Protein AF-0000000075733573 (afdb_homodimer)

Sequence (888 aa):
MTGTFDTILKGGTIVNQDGEGVGDIGIKDGRIAALGSLGAEKAGETIDCRGLHVLPGVIDTQVHFREPGLTHKEDLETGSRSAVMGGVTAVFEMPNTNPLTITEETFTDKVKRAEHRMHCDFAFFIGGTRDNVEELPKLERARGCCGVKVFIGSSTGSLLVEDDPSLKRILSVIQRRAAFHAEDEYRLNDRKGERIEGDPRSHPVWRDDVAALQATQRLVAIARETGKRIHVLHVSTRQEMEFLREHKDVASVEVTPHHLTLVAPDCYERLGTKAQMNPPVRDAWHRDGIWHGLAQGVVDVLGSDHAPHTLEEKAKTYPASPSGMTGVQTLVPTMLDHVNAGRLSLARFVDLTSAGPARLFGIACKGRIAAGFDADFTVVDLKRSETITNDWVASRAGWTPYDGVRVTGWPVGTFVRGAKVMWQGELTTPSRGEPVRFLETLKPMTGTFDTILKGGTIVNQDGEGVGDIGIKDGRIAALGSLGAEKAGETIDCRGLHVLPGVIDTQVHFREPGLTHKEDLETGSRSAVMGGVTAVFEMPNTNPLTITEETFTDKVKRAEHRMHCDFAFFIGGTRDNVEELPKLERARGCCGVKVFIGSSTGSLLVEDDPSLKRILSVIQRRAAFHAEDEYRLNDRKGERIEGDPRSHPVWRDDVAALQATQRLVAIARETGKRIHVLHVSTRQEMEFLREHKDVASVEVTPHHLTLVAPDCYERLGTKAQMNPPVRDAWHRDGIWHGLAQGVVDVLGSDHAPHTLEEKAKTYPASPSGMTGVQTLVPTMLDHVNAGRLSLARFVDLTSAGPARLFGIACKGRIAAGFDADFTVVDLKRSETITNDWVASRAGWTPYDGVRVTGWPVGTFVRGAKVMWQGELTTPSRGEPVRFLETLKP

Foldseek 3Di:
DAWPAQEKEAFAWEQWLVGIDTWIWGHHQQFTADIHHCPVTDHNYYDYQHLWYKFFAFEFAAEAQQPPPRPLFGHQALLLVLQFLQRHAEYEHEQPHVVGQADPVSVVVNQVVNFLRHQHAYAYAHAQFLVCLVVQQVVCLDFRYLYYEAECDDDDDRRHDVDLVSVLSNQQRYDAEYEYAFFHHVQLVVQVVQWDKQQCLSLCVSRDPCRRQVRLVSNLVSCVVRVAAYEYEANQFLNSLVVLLVRVVRYAYEHALCSQQPAPPVLCVVPNLQQAAVVHNYHPNGNVSVLVSLVVVRHQAYHHHADTDAPVLSPDIPPSRDHHFGGSSCRQQSVLLCCVVVSDPPNSNLRHGAVSSCVRSQFPQGRGNDGPRRPWIFMKNQADKDQDALCLRSGSNSDGSRHGPIGGMGTAFTRHSRDGQGGRSDGDDRRRYHRTDHPVNDDD/DAWPAQEKEAFAWEQWLVGIDTWIWGHHQQFTADIHHCPPTDHNYYDYQHLWYKFFAFEFAAEAQQPDPRPLFGHQALLLVLQFLQRHQEYEHEQPHVVGQADPVSLVVNQVVNFLRHQHAYAYAHAQFLPCLVVQQVVCLDFRYLYYEAECDDDDDRRHDVDLVSLLSNQQRYDAEYEYAFFHHVQLVVQVVQWDKQQCLSLCVSRDPCRRQVRLVSNLVSCVVRVAAYEYEADQFLNSLVVLLVRVVRYAYEHALCSQPPAPPVLCVVPPLQQAAVVHNYHPNGNVSVLVSLVVVRHQAYHHNADGDAPVLSPDIPPSRDHHFGGSSCRQQSVLLCCVVVSDPPNSNLRHGQVSSCVRSQFPQGRGNDGPRRPWIFMKNQADKDQDALCLRSGSNSDGSRHGPIGGMGTAFTRHSRDGQGGRSDGDDRRRYHRIDHPVNDDD

Secondary structure (DSSP, 8-state):
---SEEEEEEEEEEEETTEEEEEEEEEETTEEEEEE--TT--EEEEEE-TT-EEEEPEEEEEE---TTT-TTT--HHHHHHHHHHTTEEEEEE-S-SSS-S-SHHHHHHHHHHHTTTSSSEEEEEEEP-TTSGGGHHHHTTSTTEEEEEEESSS--GGGB--SHHHHHHHHHH--S-EEEE---HHHHHHTGGG--TT-GGGHHHHS-HHHHHHHHHHHHHHHHHHT--EEE-S---HHHHHHHHTTTTTEEEEE-HHHHH--TTHHHHHHGGGG--SSPP--HHHHHHHHHHHHTT---EE---B----HHHHTSPTTSSPP----TTTHHHHHHHHHHTTSS-HHHHHIIIIIHHHHHHTBSS-SS--TTSB--EEEEEEEEEEE--GGG--STT---TTTT-EEEEEEEEEEETTEEEEETTEE-S-----BPPBGGG---/---SEEEEEEEEEEEETTEEEEEEEEEETTEEEEEE--TT--EEEEEE-TT-EEEEPEEEEEE---TTT-TTT--HHHHHHHHHHTTEEEEEE-S-SSS-S-SHHHHHHHHHHHTTTSSSEEEEEEEP-TTSGGGHHHHTTSTTEEEEEEESSS--GGGB--SHHHHHHHHHH--S-EEEE---HHHHHHTGGG--TT-GGGHHHHS-HHHHHHHHHHHHHHHHHHT--EEE-S---HHHHHHHHTTTTTEEEEE-HHHHH--TTHHHHHHGGGG--SSPP--HHHHHHHHHHHHTT---EE---B----HHHHTSPTTSSPP----TTTHHHHHHHHHHTTSS-HHHHHIIIIIHHHHHHTBSS-SS--TTSB--EEEEEEEEEEE--GGG--STT---TTTT-EEEEEEEEEEETTEEEEETTEE-S-----BPPBGGG---

Organism: Rhodopseudomonas palustris (strain ATCC BAA-98 / CGA009) (NCBI:txid258594)

Solvent-accessible surface area (backbone atoms only — not comparable to full-atom values): 41256 Å² total; per-residue (Å²): 128,90,36,87,17,54,34,29,44,34,52,15,34,36,45,42,60,46,45,71,49,74,33,22,38,30,24,37,94,30,17,23,65,41,66,41,90,54,87,87,59,51,43,70,39,74,44,82,26,67,86,28,36,39,28,31,17,29,36,32,66,28,30,44,32,35,56,48,74,38,53,87,23,18,24,52,41,35,38,23,43,14,19,26,67,16,17,28,26,30,39,24,28,60,26,87,31,42,72,52,23,54,44,72,65,46,41,52,50,51,49,59,65,32,52,47,43,12,50,22,29,32,26,33,31,36,38,47,32,87,86,38,44,90,48,39,57,59,53,45,45,37,90,25,35,67,18,39,34,36,22,31,24,96,53,63,70,66,46,39,47,71,49,64,69,56,48,46,53,45,54,60,51,45,84,67,53,34,38,29,43,47,29,26,43,69,52,40,61,73,28,53,79,51,52,42,78,69,37,51,67,23,48,37,62,25,52,29,66,63,29,31,37,55,28,45,54,51,48,52,53,46,28,45,64,54,20,37,41,38,31,43,46,53,58,55,33,29,65,43,41,60,53,44,25,73,38,48,65,41,38,45,32,25,34,27,61,60,45,68,70,47,33,36,60,57,39,29,73,73,49,34,42,51,48,34,34,84,68,34,49,35,38,60,69,23,28,51,30,42,52,48,31,46,73,29,44,43,53,41,28,43,25,40,52,15,23,53,52,33,64,71,50,30,65,38,57,32,80,72,25,55,64,27,35,47,25,47,38,48,42,47,27,56,52,32,25,37,30,71,70,67,79,36,54,67,44,38,50,42,29,24,23,10,39,25,48,21,53,76,60,33,40,40,42,48,30,42,76,26,30,47,15,39,25,30,26,20,27,29,31,68,78,44,67,49,64,41,42,36,84,72,43,55,34,63,35,45,56,48,86,48,53,71,42,73,33,34,14,35,53,39,25,16,20,48,47,52,39,63,36,19,49,73,87,36,79,66,52,81,42,60,12,43,64,50,49,37,51,86,46,42,62,91,128,90,35,86,18,53,32,30,44,35,53,16,34,35,46,42,60,46,43,73,47,74,34,23,40,31,25,37,94,29,16,23,65,40,65,40,89,55,87,87,60,50,43,69,39,75,43,82,26,67,86,28,34,39,28,32,17,28,36,32,68,28,32,45,32,36,56,46,73,38,52,88,23,19,24,51,42,35,39,23,42,13,19,27,66,18,16,28,26,29,38,25,29,60,26,86,31,43,71,52,22,55,46,70,66,45,41,50,51,49,50,61,66,32,52,45,44,12,51,22,28,31,27,34,31,36,38,47,31,86,87,37,44,89,48,39,56,59,52,45,46,37,92,24,35,67,19,37,33,36,22,31,23,95,54,63,70,66,46,38,48,70,48,65,70,57,48,48,51,46,54,60,51,44,84,68,55,32,36,31,42,47,29,27,44,68,53,40,62,74,28,54,78,50,53,41,78,69,35,53,66,24,47,38,64,26,54,30,66,62,28,32,35,53,28,46,53,51,49,52,52,46,26,45,64,57,22,39,41,37,32,42,47,52,58,52,34,29,64,43,40,60,53,45,25,72,37,48,64,41,39,46,30,25,34,26,62,60,46,69,71,47,34,37,61,58,38,29,72,74,47,34,41,52,47,34,35,83,68,35,48,35,38,60,70,23,28,53,30,42,53,48,31,47,74,30,44,44,53,40,28,42,24,40,52,14,24,52,52,34,64,73,51,30,65,37,57,31,81,73,25,56,65,28,36,46,26,46,38,50,42,46,27,55,52,33,25,37,29,72,71,66,80,37,53,68,44,39,49,42,27,24,23,10,38,25,48,21,53,76,60,33,41,41,40,46,30,42,78,27,32,47,14,39,25,31,26,19,26,28,31,67,77,44,67,48,64,40,42,36,84,71,43,55,35,63,36,43,54,46,86,48,54,70,41,73,35,34,14,36,51,38,26,17,19,46,46,50,40,62,36,20,48,75,85,36,80,66,54,80,43,61,11,43,64,49,49,37,52,87,46,42,63,90

Nearest PDB structures (foldseek):
  2gwn-assembly1_A  TM=9.455E-01  e=6.099E-50  Porphyromonas gingivalis W83
  8hfd-assembly1_A  TM=9.385E-01  e=2.132E-43  Escherichia coli
  8hfd-assembly1_B  TM=9.380E-01  e=2.441E-42  Escherichia coli
  4yiw-assembly1_A  TM=8.849E-01  e=2.112E-38  Bacillus anthracis
  6gde-assembly1_A  TM=8.743E-01  e=1.131E-32  Aquifex aeolicus VF5

pLDDT: mean 97.14, std 5.4, range [35.28, 99.0]

InterPro domains:
  IPR002195 Dihydroorotase, conserved site [PS00483] (303-314)
  IPR006680 Amidohydrolase-related [PF01979] (54-418)
  IPR011059 Metal-dependent hydrolase, composite domain superfamily [G3DSA:2.30.40.10] (8-429)
  IPR011059 Metal-dependent hydrolase, composite domain superfamily [SSF51338] (5-434)
  IPR032466 Metal-dependent hydrolase [SSF51556] (57-368)
  IPR050138 Dihydroorotase/Allantoinase hydrolase-like [PTHR43668] (5-427)

Structure (mmCIF, N/CA/C/O backbone):
data_AF-0000000075733573-model_v1
#
loop_
_entity.id
_entity.type
_entity.pdbx_description
1 polymer Dihydroorotase
#
loop_
_atom_site.group_PDB
_atom_site.id
_atom_site.type_symbol
_atom_site.label_atom_id
_atom_site.label_alt_id
_atom_site.label_comp_id
_atom_site.label_asym_id
_atom_site.label_entity_id
_atom_site.label_seq_id
_atom_site.pdbx_PDB_ins_code
_atom_site.Cartn_x
_atom_site.Cartn_y
_atom_site.Cartn_z
_atom_site.occupancy
_atom_site.B_iso_or_equiv
_atom_site.auth_seq_id
_atom_site.auth_comp_id
_atom_site.auth_asym_id
_atom_site.auth_atom_id
_atom_site.pdbx_PDB_model_num
ATOM 1 N N . MET A 1 1 ? 18.922 -13.297 32.219 1 35.28 1 MET A N 1
ATOM 2 C CA . MET A 1 1 ? 18.5 -14.461 31.438 1 35.28 1 MET A CA 1
ATOM 3 C C . MET A 1 1 ? 18 -14.047 30.062 1 35.28 1 MET A C 1
ATOM 5 O O . MET A 1 1 ? 17.172 -13.148 29.938 1 35.28 1 MET A O 1
ATOM 9 N N . THR A 1 2 ? 18.812 -14.078 29.031 1 48.22 2 THR A N 1
ATOM 10 C CA . THR A 1 2 ? 18.828 -13.531 27.672 1 48.22 2 THR A CA 1
ATOM 11 C C . THR A 1 2 ? 17.578 -13.953 26.922 1 48.22 2 THR A C 1
ATOM 13 O O . THR A 1 2 ? 17.391 -15.133 26.609 1 48.22 2 THR A O 1
ATOM 16 N N . GLY A 1 3 ? 16.344 -13.445 27.203 1 62.44 3 GLY A N 1
ATOM 17 C CA . GLY A 1 3 ? 15.062 -13.875 26.703 1 62.44 3 GLY A CA 1
ATOM 18 C C . GLY A 1 3 ? 14.992 -13.883 25.188 1 62.44 3 GLY A C 1
ATOM 19 O O . GLY A 1 3 ? 15.852 -13.305 24.516 1 62.44 3 GLY A O 1
ATOM 20 N N . THR A 1 4 ? 14.109 -14.812 24.672 1 84.38 4 THR A N 1
ATOM 21 C CA . THR A 1 4 ? 13.836 -14.969 23.25 1 84.38 4 THR A CA 1
ATOM 22 C C . THR A 1 4 ? 13.516 -13.617 22.609 1 84.38 4 THR A C 1
ATOM 24 O O . THR A 1 4 ? 13.969 -13.328 21.5 1 84.38 4 THR A O 1
ATOM 27 N N . PHE A 1 5 ? 12.875 -12.773 23.531 1 96.12 5 PHE A N 1
ATOM 28 C CA . PHE A 1 5 ? 12.461 -11.453 23.062 1 96.12 5 PHE A CA 1
ATOM 29 C C . PHE A 1 5 ? 12.953 -10.359 24 1 96.12 5 PHE A C 1
ATOM 31 O O . PHE A 1 5 ? 13.172 -10.602 25.188 1 96.12 5 PHE A O 1
ATOM 38 N N . ASP A 1 6 ? 13.242 -9.18 23.531 1 97.5 6 ASP A N 1
ATOM 39 C CA . ASP A 1 6 ? 13.5 -8.008 24.359 1 97.5 6 ASP A CA 1
ATOM 40 C C . ASP A 1 6 ? 12.234 -7.562 25.094 1 97.5 6 ASP A C 1
ATOM 42 O O . ASP A 1 6 ? 12.266 -7.277 26.281 1 97.5 6 ASP A O 1
ATOM 46 N N . THR A 1 7 ? 11.141 -7.496 24.391 1 97.81 7 THR A N 1
ATOM 47 C CA . THR A 1 7 ? 9.852 -7.078 24.922 1 97.81 7 THR A CA 1
ATOM 48 C C . THR A 1 7 ? 8.719 -7.902 24.312 1 97.81 7 THR A C 1
ATOM 50 O O . THR A 1 7 ? 8.773 -8.266 23.141 1 97.81 7 THR A O 1
ATOM 53 N N . ILE A 1 8 ? 7.734 -8.273 25.078 1 98.25 8 ILE A N 1
ATOM 54 C CA . ILE A 1 8 ? 6.484 -8.844 24.594 1 98.25 8 ILE A CA 1
ATOM 55 C C . ILE A 1 8 ? 5.32 -7.918 24.953 1 98.25 8 ILE A C 1
ATOM 57 O O . ILE A 1 8 ? 5.145 -7.555 26.109 1 98.25 8 ILE A O 1
ATOM 61 N N . LEU A 1 9 ? 4.637 -7.398 24.016 1 98.62 9 LEU A N 1
ATOM 62 C CA . LEU A 1 9 ? 3.316 -6.812 24.234 1 98.62 9 LEU A CA 1
ATOM 63 C C . LEU A 1 9 ? 2.244 -7.898 24.281 1 98.62 9 LEU A C 1
ATOM 65 O O . LEU A 1 9 ? 1.96 -8.539 23.266 1 98.62 9 LEU A O 1
ATOM 69 N N . LYS A 1 10 ? 1.597 -8.07 25.359 1 98 10 LYS A N 1
ATOM 70 C CA . LYS A 1 10 ? 0.8 -9.266 25.594 1 98 10 LYS A CA 1
ATOM 71 C C . LYS A 1 10 ? -0.691 -8.945 25.625 1 98 10 LYS A C 1
ATOM 73 O O . LYS A 1 10 ? -1.127 -8.047 26.344 1 98 10 LYS A O 1
ATOM 78 N N . GLY A 1 11 ? -1.385 -9.633 24.797 1 97.75 11 GLY A N 1
ATOM 79 C CA . GLY A 1 11 ? -2.828 -9.727 24.938 1 97.75 11 GLY A CA 1
ATOM 80 C C . GLY A 1 11 ? -3.564 -8.508 24.422 1 97.75 11 GLY A C 1
ATOM 81 O O . GLY A 1 11 ? -4.738 -8.297 24.734 1 97.75 11 GLY A O 1
ATOM 82 N N . GLY A 1 12 ? -2.951 -7.633 23.641 1 98.5 12 GLY A N 1
ATOM 83 C CA . GLY A 1 12 ? -3.619 -6.48 23.062 1 98.5 12 GLY A CA 1
ATOM 84 C C . GLY A 1 12 ? -4.426 -6.824 21.828 1 98.5 12 GLY A C 1
ATOM 85 O O . GLY A 1 12 ? -4.273 -7.91 21.266 1 98.5 12 GLY A O 1
ATOM 86 N N . THR A 1 13 ? -5.402 -5.953 21.484 1 98.81 13 THR A N 1
ATOM 87 C CA . THR A 1 13 ? -6.059 -6.043 20.188 1 98.81 13 THR A CA 1
ATOM 88 C C . THR A 1 13 ? -5.211 -5.387 19.109 1 98.81 13 THR A C 1
ATOM 90 O O . THR A 1 13 ? -5.047 -4.164 19.094 1 98.81 13 THR A O 1
ATOM 93 N N . ILE A 1 14 ? -4.69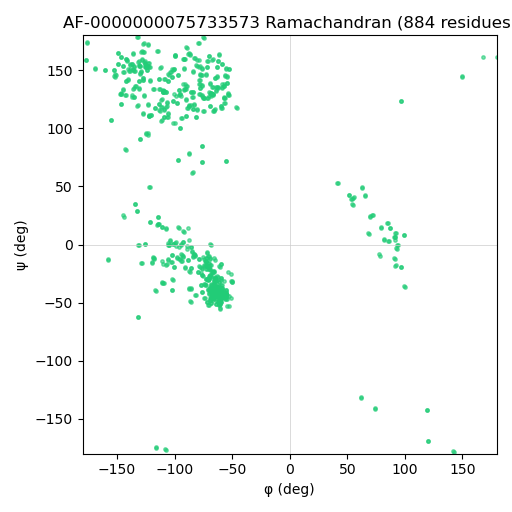5 -6.191 18.281 1 98.81 14 ILE A N 1
ATOM 94 C CA . ILE A 1 14 ? -3.881 -5.699 17.172 1 98.81 14 ILE A CA 1
ATOM 95 C C . ILE A 1 14 ? -4.785 -5.27 16.016 1 98.81 14 ILE A C 1
ATOM 97 O O . ILE A 1 14 ? -5.617 -6.047 15.555 1 98.81 14 ILE A O 1
ATOM 101 N N . VAL A 1 15 ? -4.758 -4.02 15.594 1 98.81 15 VAL A N 1
ATOM 102 C CA . VAL A 1 15 ? -5.48 -3.502 14.438 1 98.81 15 VAL A CA 1
ATOM 103 C C . VAL A 1 15 ? -4.492 -3.137 13.336 1 98.81 15 VAL A C 1
ATOM 105 O O . VAL A 1 15 ? -3.746 -2.162 13.453 1 98.81 15 VAL A O 1
ATOM 108 N N . ASN A 1 16 ? -4.453 -3.963 12.273 1 98.56 16 ASN A N 1
ATOM 109 C CA . ASN A 1 16 ? -3.48 -3.895 11.188 1 98.56 16 ASN A CA 1
ATOM 110 C C . ASN A 1 16 ? -4.16 -3.734 9.836 1 98.56 16 ASN A C 1
ATOM 112 O O . ASN A 1 16 ? -5.391 -3.678 9.758 1 98.56 16 ASN A O 1
ATOM 116 N N . GLN A 1 17 ? -3.389 -3.486 8.766 1 97.75 17 GLN A N 1
ATOM 117 C CA . GLN A 1 17 ? -3.928 -3.295 7.426 1 97.75 17 GLN A CA 1
ATOM 118 C C . GLN A 1 17 ? -4.695 -4.527 6.961 1 97.75 17 GLN A C 1
ATOM 120 O O . GLN A 1 17 ? -5.461 -4.461 6 1 97.75 17 GLN A O 1
ATOM 125 N N . ASP A 1 18 ? -4.473 -5.629 7.625 1 97.25 18 ASP A N 1
ATOM 126 C CA . ASP A 1 18 ? -5.086 -6.879 7.184 1 97.25 18 ASP A CA 1
ATOM 127 C C . ASP A 1 18 ? -6.09 -7.391 8.219 1 97.25 18 ASP A C 1
ATOM 129 O O . ASP A 1 18 ? -6.336 -8.594 8.305 1 97.25 18 ASP A O 1
ATOM 133 N N . GLY A 1 19 ? -6.637 -6.5 9.062 1 96.81 19 GLY A N 1
ATOM 134 C CA . GLY A 1 19 ? -7.684 -6.879 9.992 1 96.81 19 GLY A CA 1
ATOM 135 C C . GLY A 1 19 ? -7.309 -6.641 11.445 1 96.81 19 GLY A C 1
ATOM 136 O O . GLY A 1 19 ? -6.355 -5.91 11.734 1 96.81 19 GLY A O 1
ATOM 137 N N . GLU A 1 20 ? -8.172 -7.203 12.328 1 97.62 20 GLU A N 1
ATOM 138 C CA . GLU A 1 20 ? -7.969 -7.016 13.758 1 97.62 20 GLU A CA 1
ATOM 139 C C . GLU A 1 20 ? -8.141 -8.328 14.516 1 97.62 20 GLU A C 1
ATOM 141 O O . GLU A 1 20 ? -8.859 -9.219 14.062 1 97.62 20 GLU A O 1
ATOM 146 N N . GLY A 1 21 ? -7.379 -8.414 15.633 1 97.12 21 GLY A N 1
ATOM 147 C CA . GLY A 1 21 ? -7.492 -9.57 16.5 1 97.12 21 GLY A CA 1
ATOM 148 C C . GLY A 1 21 ? -6.625 -9.469 17.75 1 97.12 21 GLY A C 1
ATOM 149 O O . GLY A 1 21 ? -5.633 -8.742 17.75 1 97.12 21 GLY A O 1
ATOM 150 N N . VAL A 1 22 ? -6.984 -10.234 18.766 1 98.12 22 VAL A N 1
ATOM 151 C CA . VAL A 1 22 ? -6.211 -10.266 20 1 98.12 22 VAL A CA 1
ATOM 152 C C . VAL A 1 22 ? -4.969 -11.125 19.812 1 98.12 22 VAL A C 1
ATOM 154 O O . VAL A 1 22 ? -5.031 -12.195 19.203 1 98.12 22 VAL A O 1
ATOM 157 N N . GLY A 1 23 ? -3.801 -10.609 20.297 1 97.56 23 GLY A N 1
ATOM 158 C CA . GLY A 1 23 ? -2.58 -11.398 20.188 1 97.56 23 GLY A CA 1
ATO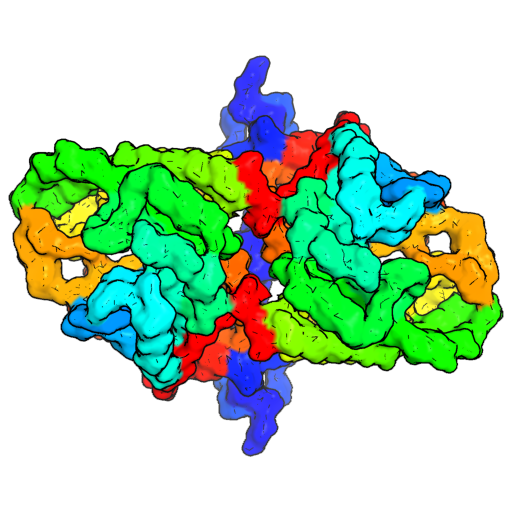M 159 C C . GLY A 1 23 ? -1.387 -10.734 20.844 1 97.56 23 GLY A C 1
ATOM 160 O O . GLY A 1 23 ? -1.493 -9.625 21.359 1 97.56 23 GLY A O 1
ATOM 161 N N . ASP A 1 24 ? -0.283 -11.477 20.875 1 98.25 24 ASP A N 1
ATOM 162 C CA . ASP A 1 24 ? 0.983 -11 21.422 1 98.25 24 ASP A CA 1
ATOM 163 C C . ASP A 1 24 ? 1.932 -10.57 20.297 1 98.25 24 ASP A C 1
ATOM 165 O O . ASP A 1 24 ? 1.846 -11.07 19.188 1 98.25 24 ASP A O 1
ATOM 169 N N . ILE A 1 25 ? 2.752 -9.656 20.625 1 98.75 25 ILE A N 1
ATOM 170 C CA . ILE A 1 25 ? 3.822 -9.219 19.734 1 98.75 25 ILE A CA 1
ATOM 171 C C . ILE A 1 25 ? 5.172 -9.367 20.422 1 98.75 25 ILE A C 1
ATOM 173 O O . ILE A 1 25 ? 5.379 -8.82 21.516 1 98.75 25 ILE A O 1
ATOM 177 N N . GLY A 1 26 ? 6.043 -10.141 19.859 1 98.56 26 GLY A N 1
ATOM 178 C CA . GLY A 1 26 ? 7.414 -10.25 20.328 1 98.56 26 GLY A CA 1
ATOM 179 C C . GLY A 1 26 ? 8.375 -9.344 19.594 1 98.56 26 GLY A C 1
ATOM 180 O O . GLY A 1 26 ? 8.398 -9.328 18.359 1 98.56 26 GLY A O 1
ATOM 181 N N . ILE A 1 27 ? 9.133 -8.562 20.359 1 98.56 27 ILE A N 1
ATOM 182 C CA . ILE A 1 27 ? 10.102 -7.629 19.797 1 98.56 27 ILE A CA 1
ATOM 183 C C . ILE A 1 27 ? 11.516 -8.117 20.094 1 98.56 27 ILE A C 1
ATOM 185 O O . ILE A 1 27 ? 11.82 -8.523 21.219 1 98.56 27 ILE A O 1
ATOM 189 N N . LYS A 1 28 ? 12.336 -8.133 19.094 1 98.06 28 LYS A N 1
ATOM 190 C CA . LYS A 1 28 ? 13.742 -8.469 19.25 1 98.06 28 LYS A CA 1
ATOM 191 C C . LYS A 1 28 ? 14.617 -7.609 18.344 1 98.06 28 LYS A C 1
ATOM 193 O O . LYS A 1 28 ? 14.336 -7.48 17.141 1 98.06 28 LYS A O 1
ATOM 198 N N . ASP A 1 29 ? 15.609 -7.004 18.875 1 97.5 29 ASP A N 1
ATOM 199 C CA . ASP A 1 29 ? 16.594 -6.227 18.125 1 97.5 29 ASP A CA 1
ATOM 200 C C . ASP A 1 29 ? 15.922 -5.145 17.281 1 97.5 29 ASP A C 1
ATOM 202 O O . ASP A 1 29 ? 16.234 -4.984 16.109 1 97.5 29 ASP A O 1
ATOM 206 N N . GLY A 1 30 ? 14.914 -4.508 17.859 1 98.25 30 GLY A N 1
ATOM 207 C CA . GLY A 1 30 ? 14.273 -3.355 17.25 1 98.25 30 GLY A CA 1
ATOM 208 C C . GLY A 1 30 ? 13.234 -3.732 16.203 1 98.25 30 GLY A C 1
ATOM 209 O O . GLY A 1 30 ? 12.617 -2.861 15.594 1 98.25 30 GLY A O 1
ATOM 210 N N . ARG A 1 31 ? 12.992 -5.062 16.062 1 98.44 31 ARG A N 1
ATOM 211 C CA . ARG A 1 31 ? 12.102 -5.543 15.016 1 98.44 31 ARG A CA 1
ATOM 212 C C . ARG A 1 31 ? 11 -6.422 15.594 1 98.44 31 ARG A C 1
ATOM 214 O O . ARG A 1 31 ? 11.117 -6.922 16.719 1 98.44 31 ARG A O 1
ATOM 221 N N . ILE A 1 32 ? 9.945 -6.492 14.906 1 98.81 32 ILE A N 1
ATOM 222 C CA . ILE A 1 32 ? 8.914 -7.469 15.242 1 98.81 32 ILE A CA 1
ATOM 223 C C . ILE A 1 32 ? 9.414 -8.875 14.945 1 98.81 32 ILE A C 1
ATOM 225 O O . ILE A 1 32 ? 9.703 -9.211 13.797 1 98.81 32 ILE A O 1
ATOM 229 N N . ALA A 1 33 ? 9.484 -9.688 15.953 1 97.94 33 ALA A N 1
ATOM 230 C CA . ALA A 1 33 ? 10.109 -11.008 15.812 1 97.94 33 ALA A CA 1
ATOM 231 C C . ALA A 1 33 ? 9.062 -12.102 15.695 1 97.94 33 ALA A C 1
ATOM 233 O O . ALA A 1 33 ? 9.297 -13.125 15.055 1 97.94 33 ALA A O 1
ATOM 234 N N . ALA A 1 34 ? 7.941 -11.828 16.328 1 97.44 34 ALA A N 1
ATOM 235 C CA . ALA A 1 34 ? 6.902 -12.852 16.312 1 97.44 34 ALA A CA 1
ATOM 236 C C . ALA A 1 34 ? 5.535 -12.25 16.641 1 97.44 34 ALA A C 1
ATOM 238 O O . ALA A 1 34 ? 5.438 -11.297 17.406 1 97.44 34 ALA A O 1
ATOM 239 N N . LEU A 1 35 ? 4.555 -12.836 16.109 1 97.81 35 LEU A N 1
ATOM 240 C CA . LEU A 1 35 ? 3.156 -12.531 16.391 1 97.81 35 LEU A CA 1
ATOM 241 C C . LEU A 1 35 ? 2.404 -13.781 16.828 1 97.81 35 LEU A C 1
ATOM 243 O O . LEU A 1 35 ? 2.738 -14.891 16.406 1 97.81 35 LEU A O 1
ATOM 247 N N . GLY A 1 36 ? 1.354 -13.617 17.609 1 95.38 36 GLY A N 1
ATOM 248 C CA . GLY A 1 36 ? 0.515 -14.742 17.984 1 95.38 36 GLY A CA 1
ATOM 249 C C . GLY A 1 36 ? 0.473 -14.977 19.484 1 95.38 36 GLY A C 1
ATOM 250 O O . GLY A 1 36 ? 0.329 -14.039 20.266 1 95.38 36 GLY A O 1
ATOM 251 N N . SER A 1 37 ? 0.453 -16.234 19.875 1 93.38 37 SER A N 1
ATOM 252 C CA . SER A 1 37 ? 0.467 -16.609 21.281 1 93.38 37 SER A CA 1
ATOM 253 C C . SER A 1 37 ? 1.886 -16.891 21.766 1 93.38 37 SER A C 1
ATOM 255 O O . SER A 1 37 ? 2.475 -17.922 21.422 1 93.38 37 SER A O 1
ATOM 257 N N . LEU A 1 38 ? 2.357 -15.938 22.594 1 91.88 38 LEU A N 1
ATOM 258 C CA . LEU A 1 38 ? 3.74 -16.047 23.047 1 91.88 38 LEU A CA 1
ATOM 259 C C . LEU A 1 38 ? 3.805 -16.281 24.547 1 91.88 38 LEU A C 1
ATOM 261 O O . LEU A 1 38 ? 4.836 -16.047 25.188 1 91.88 38 LEU A O 1
ATOM 265 N N . GLY A 1 39 ? 2.762 -16.703 25.219 1 78.94 39 GLY A N 1
ATOM 266 C CA . GLY A 1 39 ? 2.592 -16.812 26.656 1 78.94 39 GLY A CA 1
ATOM 267 C C . GLY A 1 39 ? 3.703 -17.609 27.328 1 78.94 39 GLY A C 1
ATOM 268 O O . GLY A 1 39 ? 4.082 -17.312 28.453 1 78.94 39 GLY A O 1
ATOM 269 N N . ALA A 1 40 ? 4.359 -18.453 26.641 1 78.88 40 ALA A N 1
ATOM 270 C CA . ALA A 1 40 ? 5.344 -19.328 27.281 1 78.88 40 ALA A CA 1
ATOM 271 C C . ALA A 1 40 ? 6.762 -18.812 27.047 1 78.88 40 ALA A C 1
ATOM 273 O O . ALA A 1 40 ? 7.719 -19.328 27.641 1 78.88 40 ALA A O 1
ATOM 274 N N . GLU A 1 41 ? 6.789 -17.734 26.359 1 84.06 41 GLU A N 1
ATOM 275 C CA . GLU A 1 41 ? 8.125 -17.281 25.953 1 84.06 41 GLU A CA 1
ATOM 276 C C . GLU A 1 41 ? 8.695 -16.312 26.984 1 84.06 41 GLU A C 1
ATOM 278 O O . GLU A 1 41 ? 7.949 -15.648 27.703 1 84.06 41 GLU A O 1
ATOM 283 N N . LYS A 1 42 ? 9.969 -16.25 27.094 1 85.75 42 LYS A N 1
ATOM 284 C CA . LYS A 1 42 ? 10.68 -15.336 27.984 1 85.75 42 LYS A CA 1
ATOM 285 C C . LYS A 1 42 ? 11.047 -14.039 27.266 1 85.75 42 LYS A C 1
ATOM 287 O O . LYS A 1 42 ? 11.391 -14.055 26.094 1 85.75 42 LYS A O 1
ATOM 292 N N . ALA A 1 43 ? 10.852 -12.953 28.016 1 92.19 43 ALA A N 1
ATOM 293 C CA . ALA A 1 43 ? 11.211 -11.641 27.484 1 92.19 43 ALA A CA 1
ATOM 294 C C . ALA A 1 43 ? 11.875 -10.781 28.562 1 92.19 43 ALA A C 1
ATOM 296 O O . ALA A 1 43 ? 11.727 -11.047 29.75 1 92.19 43 ALA A O 1
ATOM 297 N N . GLY A 1 44 ? 12.766 -9.906 28.141 1 93.12 44 GLY A N 1
ATOM 298 C CA . GLY A 1 44 ? 13.281 -8.93 29.094 1 93.12 44 GLY A CA 1
ATOM 299 C C . GLY A 1 44 ? 12.188 -8.164 29.812 1 93.12 44 GLY A C 1
ATOM 300 O O . GLY A 1 44 ? 12.273 -7.934 31.016 1 93.12 44 GLY A O 1
ATOM 301 N N . GLU A 1 45 ? 11.18 -7.719 29.078 1 95.38 45 GLU A N 1
ATOM 302 C CA . GLU A 1 45 ? 10.008 -7.043 29.625 1 95.38 45 GLU A CA 1
ATOM 303 C C . GLU A 1 45 ? 8.727 -7.57 28.984 1 95.38 45 GLU A C 1
ATOM 305 O O . GLU A 1 45 ? 8.68 -7.82 27.781 1 95.38 45 GLU A O 1
ATOM 310 N N . THR A 1 46 ? 7.742 -7.848 29.75 1 96.81 46 THR A N 1
ATOM 311 C CA . THR A 1 46 ? 6.402 -8.164 29.266 1 96.81 46 THR A CA 1
ATOM 312 C C . THR A 1 46 ? 5.41 -7.082 29.672 1 96.81 46 THR A C 1
ATOM 314 O O . THR A 1 46 ? 5.258 -6.773 30.859 1 96.81 46 THR A O 1
ATOM 317 N N . ILE A 1 47 ? 4.816 -6.512 28.75 1 97.69 47 ILE A N 1
ATOM 318 C CA . ILE A 1 47 ? 3.857 -5.438 28.984 1 97.69 47 ILE A CA 1
ATOM 319 C C . ILE A 1 47 ? 2.439 -5.949 28.75 1 97.69 47 ILE A C 1
ATOM 321 O O . ILE A 1 47 ? 2.125 -6.441 27.656 1 97.69 47 ILE A O 1
ATOM 325 N N . ASP A 1 48 ? 1.606 -5.863 29.688 1 97.69 48 ASP A N 1
ATOM 326 C CA . ASP A 1 48 ? 0.208 -6.266 29.578 1 97.69 48 ASP A CA 1
ATOM 327 C C . ASP A 1 48 ? -0.594 -5.246 28.781 1 97.69 48 ASP A C 1
ATOM 329 O O . ASP A 1 48 ? -0.76 -4.102 29.203 1 97.69 48 ASP A O 1
ATOM 333 N N . CYS A 1 49 ? -1.061 -5.688 27.672 1 98.31 49 CYS A N 1
ATOM 334 C CA . CYS A 1 49 ? -1.813 -4.793 26.797 1 98.31 49 CYS A CA 1
ATOM 335 C C . CYS A 1 49 ? -3.285 -5.188 26.75 1 98.31 49 CYS A C 1
ATOM 337 O O . CYS A 1 49 ? -4.016 -4.77 25.859 1 98.31 49 CYS A O 1
ATOM 339 N N . ARG A 1 50 ? -3.756 -6.051 27.703 1 97.62 50 ARG A N 1
ATOM 340 C CA . ARG A 1 50 ? -5.172 -6.395 27.75 1 97.62 50 ARG A CA 1
ATOM 341 C C . ARG A 1 50 ? -6.035 -5.141 27.891 1 97.62 50 ARG A C 1
ATOM 343 O O . ARG A 1 50 ? -5.758 -4.277 28.734 1 97.62 50 ARG A O 1
ATOM 350 N N . GLY A 1 51 ? -7.043 -5.039 26.906 1 98.19 51 GLY A N 1
ATOM 351 C CA . GLY A 1 51 ? -7.934 -3.891 26.906 1 98.19 51 GLY A CA 1
ATOM 352 C C . GLY A 1 51 ? -7.426 -2.744 26.062 1 98.19 51 GLY A C 1
ATOM 353 O O . GLY A 1 51 ? -8.148 -1.779 25.812 1 98.19 51 GLY A O 1
ATOM 354 N N . LEU A 1 52 ? -6.195 -2.766 25.625 1 98.88 52 LEU A N 1
ATOM 355 C CA . LEU A 1 52 ? -5.605 -1.748 24.766 1 98.88 52 LEU A CA 1
ATOM 356 C C . LEU A 1 52 ? -5.59 -2.213 23.312 1 98.88 52 LEU A C 1
ATOM 358 O O . LEU A 1 52 ? -5.824 -3.391 23.031 1 98.88 52 LEU A O 1
ATOM 362 N N . HIS A 1 53 ? -5.438 -1.299 22.438 1 98.94 53 HIS A N 1
ATOM 363 C CA . HIS A 1 53 ? -5.25 -1.567 21.016 1 98.94 53 HIS A CA 1
ATOM 364 C C . HIS A 1 53 ? -3.83 -1.23 20.578 1 98.94 53 HIS A C 1
ATOM 366 O O . HIS A 1 53 ? -3.283 -0.195 20.969 1 98.94 53 HIS A O 1
ATOM 372 N N . VAL A 1 54 ? -3.205 -2.146 19.875 1 98.94 54 VAL A N 1
ATOM 373 C CA . VAL A 1 54 ? -1.869 -1.933 19.328 1 98.94 54 VAL A CA 1
ATOM 374 C C . VAL A 1 54 ? -1.962 -1.697 17.828 1 98.94 54 VAL A C 1
ATOM 376 O O . VAL A 1 54 ? -2.359 -2.59 17.062 1 98.94 54 VAL A O 1
ATOM 379 N N . LEU A 1 55 ? -1.633 -0.497 17.406 1 98.94 55 LEU A N 1
ATOM 380 C CA . LEU A 1 55 ? -1.635 -0.093 16 1 98.94 55 LEU A CA 1
ATOM 381 C C . LEU A 1 55 ? -0.217 -0.074 15.445 1 98.94 55 LEU A C 1
ATOM 383 O O . LEU A 1 55 ? 0.751 0.072 16.188 1 98.94 55 LEU A O 1
ATOM 387 N N . PRO A 1 56 ? -0.1 -0.332 14.094 1 98.94 56 PRO A N 1
ATOM 388 C CA . PRO A 1 56 ? 1.19 0.081 13.531 1 98.94 56 PRO A CA 1
ATOM 389 C C . PRO A 1 56 ? 1.525 1.539 13.836 1 98.94 56 PRO A C 1
ATOM 391 O O . PRO A 1 56 ? 0.622 2.359 14.016 1 98.94 56 PRO A O 1
ATOM 394 N N . GLY A 1 57 ? 2.777 1.826 13.922 1 98.94 57 GLY A N 1
ATOM 395 C CA . GLY A 1 57 ? 3.182 3.18 14.266 1 98.94 57 GLY A CA 1
ATOM 396 C C . GLY A 1 57 ? 2.561 4.234 13.375 1 98.94 57 GLY A C 1
ATOM 397 O O . GLY A 1 57 ? 2.639 4.137 12.148 1 98.94 57 GLY A O 1
ATOM 398 N N . VAL A 1 58 ? 1.969 5.219 13.969 1 98.94 58 VAL A N 1
ATOM 399 C CA . VAL A 1 58 ? 1.407 6.348 13.227 1 98.94 58 VAL A CA 1
ATOM 400 C C . VAL A 1 58 ? 2.533 7.168 12.609 1 98.94 58 VAL A C 1
ATOM 402 O O . VAL A 1 58 ? 3.512 7.504 13.281 1 98.94 58 VAL A O 1
ATOM 405 N N . ILE A 1 59 ? 2.393 7.426 11.336 1 99 59 ILE A N 1
ATOM 406 C CA . ILE A 1 59 ? 3.354 8.227 10.586 1 99 59 ILE A CA 1
ATOM 407 C C . ILE A 1 59 ? 2.705 9.539 10.148 1 99 59 ILE A C 1
ATOM 409 O O . ILE A 1 59 ? 1.731 9.531 9.391 1 99 59 ILE A O 1
ATOM 413 N N . ASP A 1 60 ? 3.182 10.609 10.633 1 99 60 ASP A N 1
ATOM 414 C CA . ASP A 1 60 ? 2.707 11.938 10.258 1 99 60 ASP A CA 1
ATOM 415 C C . ASP A 1 60 ? 3.494 12.484 9.07 1 99 60 ASP A C 1
ATOM 417 O O . ASP A 1 60 ? 4.617 12.961 9.227 1 99 60 ASP A O 1
ATOM 421 N N . THR A 1 61 ? 2.871 12.594 7.914 1 98.88 61 THR A N 1
ATOM 422 C CA . THR A 1 61 ? 3.623 12.828 6.688 1 98.88 61 THR A CA 1
ATOM 423 C C . THR A 1 61 ? 3.727 14.32 6.395 1 98.88 61 THR A C 1
ATOM 425 O O . THR A 1 61 ? 4.109 14.719 5.293 1 98.88 61 THR A O 1
ATOM 428 N N . GLN A 1 62 ? 3.363 15.188 7.367 1 98.88 62 GLN A N 1
ATOM 429 C CA . GLN A 1 62 ? 3.486 16.625 7.156 1 98.88 62 GLN A CA 1
ATOM 430 C C . GLN A 1 62 ? 3.619 17.359 8.484 1 98.88 62 GLN A C 1
ATOM 432 O O . GLN A 1 62 ? 2.637 17.531 9.203 1 98.88 62 GLN A O 1
ATOM 437 N N . VAL A 1 63 ? 4.844 17.828 8.727 1 98.94 63 VAL A N 1
ATOM 438 C CA . VAL A 1 63 ? 5.09 18.656 9.906 1 98.94 63 VAL A CA 1
ATOM 439 C C . VAL A 1 63 ? 6.094 19.75 9.555 1 98.94 63 VAL A C 1
ATOM 441 O O . VAL A 1 63 ? 6.812 19.656 8.562 1 98.94 63 VAL A O 1
ATOM 444 N N . HIS A 1 64 ? 6.117 20.797 10.344 1 98.69 64 HIS A N 1
ATOM 445 C CA . HIS A 1 64 ? 7.117 21.859 10.328 1 98.69 64 HIS A CA 1
ATOM 446 C C . HIS A 1 64 ? 7.801 21.984 11.688 1 98.69 64 HIS A C 1
ATOM 448 O O . HIS A 1 64 ? 7.207 22.484 12.641 1 98.69 64 HIS A O 1
ATOM 454 N N . PHE A 1 65 ? 9.07 21.609 11.758 1 98.69 65 PHE A N 1
ATOM 455 C CA . PHE A 1 65 ? 9.75 21.625 13.047 1 98.69 65 PHE A CA 1
ATOM 456 C C . PHE A 1 65 ? 10.719 22.797 13.133 1 98.69 65 PHE A C 1
ATOM 458 O O . PHE A 1 65 ? 11.438 22.938 14.125 1 98.69 65 PHE A O 1
ATOM 465 N N . ARG A 1 66 ? 10.828 23.625 12.133 1 98.38 66 ARG A N 1
ATOM 466 C CA . ARG A 1 66 ? 11.344 25 12.156 1 98.38 66 ARG A CA 1
ATOM 467 C C . ARG A 1 66 ? 12.867 25 12.219 1 98.38 66 ARG A C 1
ATOM 469 O O . ARG A 1 66 ? 13.484 26.078 12.172 1 98.38 66 ARG A O 1
ATOM 476 N N . GLU A 1 67 ? 13.477 23.812 12.422 1 98.56 67 GLU A N 1
ATOM 477 C CA . GLU A 1 67 ? 14.938 23.734 12.461 1 98.56 67 GLU A CA 1
ATOM 478 C C . GLU A 1 67 ? 15.5 23.234 11.133 1 98.56 67 GLU A C 1
ATOM 480 O O . GLU A 1 67 ? 15.039 22.219 10.602 1 98.56 67 GLU A O 1
ATOM 485 N N . PRO A 1 68 ? 16.453 23.984 10.648 1 98.12 68 PRO A N 1
ATOM 486 C CA . PRO A 1 68 ? 17.266 25.047 11.242 1 98.12 68 PRO A CA 1
ATOM 487 C C . PRO A 1 68 ? 16.594 26.422 11.133 1 98.12 68 PRO A C 1
ATOM 489 O O . PRO A 1 68 ? 15.625 26.578 10.398 1 98.12 68 PRO A O 1
ATOM 492 N N . GLY A 1 69 ? 17.141 27.391 11.953 1 97.94 69 GLY A N 1
ATOM 493 C CA . GLY A 1 69 ? 16.922 28.812 11.734 1 97.94 69 GLY A CA 1
ATOM 494 C C . GLY A 1 69 ? 15.844 29.391 12.625 1 97.94 69 GLY A C 1
ATOM 495 O O . GLY A 1 69 ? 15.922 30.562 13.023 1 97.94 69 GLY A O 1
ATOM 496 N N . LEU A 1 70 ? 14.805 28.656 12.922 1 97.62 70 LEU A N 1
ATOM 497 C CA . LEU A 1 70 ? 13.68 29.203 13.672 1 97.62 70 LEU A CA 1
ATOM 498 C C . LEU A 1 70 ? 13.43 28.406 14.945 1 97.62 70 LEU A C 1
ATOM 500 O O . LEU A 1 70 ? 12.297 28.031 15.242 1 97.62 70 LEU A O 1
ATOM 504 N N . THR A 1 71 ? 14.414 28.156 15.703 1 98.19 71 THR A N 1
ATOM 505 C CA . THR A 1 71 ? 14.406 27.188 16.797 1 98.19 71 THR A CA 1
ATOM 506 C C . THR A 1 71 ? 13.703 27.781 18.016 1 98.19 71 THR A C 1
ATOM 508 O O . THR A 1 71 ? 13.375 27.047 18.969 1 98.19 71 THR A O 1
ATOM 511 N N . HIS A 1 72 ? 13.453 29.109 18.016 1 98.06 72 HIS A N 1
ATOM 512 C CA . HIS A 1 72 ? 12.68 29.688 19.109 1 98.06 72 HIS A CA 1
ATOM 513 C C . HIS A 1 72 ? 11.219 29.25 19.047 1 98.06 72 HIS A C 1
ATOM 515 O O . HIS A 1 72 ? 10.508 29.297 20.062 1 98.06 72 HIS A O 1
ATOM 521 N N . LYS A 1 73 ? 10.789 28.828 17.891 1 98.38 73 LYS A N 1
ATOM 522 C CA . LYS A 1 73 ? 9.438 28.312 17.703 1 98.38 73 LYS A CA 1
ATOM 523 C C . LYS A 1 73 ? 9.359 26.828 18.016 1 98.38 73 LYS A C 1
ATOM 525 O O . LYS A 1 73 ? 8.422 26.375 18.672 1 98.38 73 LYS A O 1
ATOM 530 N N . GLU A 1 74 ? 10.273 26.094 17.469 1 98.44 74 GLU A N 1
ATOM 531 C CA . GLU A 1 74 ? 10.383 24.641 17.562 1 98.44 74 GLU A CA 1
ATOM 532 C C . GLU A 1 74 ? 11.727 24.156 17.016 1 98.44 74 GLU A C 1
ATOM 534 O O . GLU A 1 74 ? 12.367 24.844 16.219 1 98.44 74 GLU A O 1
ATOM 539 N N . ASP A 1 75 ? 12.211 23.078 17.484 1 98.56 75 ASP A N 1
ATOM 540 C CA . ASP A 1 75 ? 13.352 22.422 16.844 1 98.56 75 ASP A CA 1
ATOM 541 C C . ASP A 1 75 ? 13.094 20.938 16.672 1 98.56 75 ASP A C 1
ATOM 543 O O . ASP A 1 75 ? 12.023 20.438 17.016 1 98.56 75 ASP A O 1
ATOM 547 N N . LEU A 1 76 ? 14.016 20.266 16.094 1 98.88 76 LEU A N 1
ATOM 548 C CA . LEU A 1 76 ? 13.836 18.859 15.719 1 98.88 76 LEU A CA 1
ATOM 549 C C . LEU A 1 76 ? 13.625 18 16.953 1 98.88 76 LEU A C 1
ATOM 551 O O . LEU A 1 76 ? 12.859 17.031 16.922 1 98.88 76 LEU A O 1
ATOM 555 N N . GLU A 1 77 ? 14.266 18.281 18.047 1 98.81 77 GLU A N 1
ATOM 556 C CA . GLU A 1 77 ? 14.117 17.516 19.281 1 98.81 77 GLU A CA 1
ATOM 557 C C . GLU A 1 77 ? 12.75 17.75 19.922 1 98.81 77 GLU A C 1
ATOM 559 O O . GLU A 1 77 ? 12.023 16.812 20.219 1 98.81 77 GLU A O 1
ATOM 564 N N . THR A 1 78 ? 12.359 19.016 20.125 1 98.75 78 THR A N 1
ATOM 565 C CA . THR A 1 78 ? 11.102 19.312 20.797 1 98.75 78 THR A CA 1
ATOM 566 C C . THR A 1 78 ? 9.914 18.922 19.938 1 98.75 78 THR A C 1
ATOM 568 O O . THR A 1 78 ? 8.898 18.438 20.438 1 98.75 78 THR A O 1
ATOM 571 N N . GLY A 1 79 ? 10.008 19.109 18.609 1 98.88 79 GLY A N 1
ATOM 572 C CA . GLY A 1 79 ? 8.961 18.641 17.703 1 98.88 79 GLY A CA 1
ATOM 573 C C . GLY A 1 79 ? 8.75 17.141 17.766 1 98.88 79 GLY A C 1
ATOM 574 O O . GLY A 1 79 ? 7.617 16.672 17.844 1 98.88 79 GLY A O 1
ATOM 575 N N . SER A 1 80 ? 9.867 16.422 17.75 1 98.94 80 SER A N 1
ATOM 576 C CA . SER A 1 80 ? 9.781 14.969 17.797 1 98.94 80 SER A CA 1
ATOM 577 C C . SER A 1 80 ? 9.328 14.484 19.172 1 98.94 80 SER A C 1
ATOM 579 O O . SER A 1 80 ? 8.68 13.438 19.281 1 98.94 80 SER A O 1
ATOM 581 N N . ARG A 1 81 ? 9.664 15.203 20.188 1 98.81 81 ARG A N 1
ATOM 582 C CA . ARG A 1 81 ? 9.133 14.898 21.5 1 98.81 81 ARG A CA 1
ATOM 583 C C . ARG A 1 81 ? 7.609 15.008 21.516 1 98.81 81 ARG A C 1
ATOM 585 O O . ARG A 1 81 ? 6.926 14.125 22.031 1 98.81 81 ARG A O 1
ATOM 592 N N . SER A 1 82 ? 7.148 16.109 20.969 1 98.88 82 SER A N 1
ATOM 593 C CA . SER A 1 82 ? 5.707 16.297 20.828 1 98.88 82 SER A CA 1
ATOM 594 C C . SER A 1 82 ? 5.074 15.141 20.062 1 98.88 82 SER A C 1
ATOM 596 O O . SER A 1 82 ? 4.004 14.648 20.438 1 98.88 82 SER A O 1
ATOM 598 N N . ALA A 1 83 ? 5.73 14.695 19.016 1 98.94 83 ALA A N 1
ATOM 599 C CA . ALA A 1 83 ? 5.227 13.602 18.188 1 98.94 83 ALA A CA 1
ATOM 600 C C . ALA A 1 83 ? 5.066 12.32 19 1 98.94 83 ALA A C 1
ATOM 602 O O . ALA A 1 83 ? 3.973 11.758 19.078 1 98.94 83 ALA A O 1
ATOM 603 N N . VAL A 1 84 ? 6.09 11.898 19.719 1 98.94 84 VAL A N 1
ATOM 604 C CA . VAL A 1 84 ? 6.059 10.609 20.391 1 98.94 84 VAL A CA 1
ATOM 605 C C . VAL A 1 84 ? 5.121 10.688 21.594 1 98.94 84 VAL A C 1
ATOM 607 O O . VAL A 1 84 ? 4.477 9.695 21.953 1 98.94 84 VAL A O 1
ATOM 610 N N . MET A 1 85 ? 5.02 11.859 22.172 1 98.88 85 MET A N 1
ATOM 611 C CA . MET A 1 85 ? 4.086 12.016 23.297 1 98.88 85 MET A CA 1
ATOM 612 C C . MET A 1 85 ? 2.646 11.836 22.828 1 98.88 85 MET A C 1
ATOM 614 O O . MET A 1 85 ? 1.767 11.508 23.625 1 98.88 85 MET A O 1
ATOM 618 N N . GLY A 1 86 ? 2.451 12.047 21.547 1 98.88 86 GLY A N 1
ATOM 619 C CA . GLY A 1 86 ? 1.126 11.898 20.969 1 98.88 86 GLY A CA 1
ATOM 620 C C . GLY A 1 86 ? 0.929 10.57 20.266 1 98.88 86 GLY A C 1
ATOM 621 O O . GLY A 1 86 ? -0.109 10.344 19.641 1 98.88 86 GLY A O 1
ATOM 622 N N . GLY A 1 87 ? 1.871 9.703 20.25 1 98.94 87 GLY A N 1
ATOM 623 C CA . GLY A 1 87 ? 1.715 8.375 19.672 1 98.94 87 GLY A CA 1
ATOM 624 C C . GLY A 1 87 ? 2.291 8.273 18.266 1 98.94 87 GLY A C 1
ATOM 625 O O . GLY A 1 87 ? 2.109 7.258 17.594 1 98.94 87 GLY A O 1
ATOM 626 N N . VAL A 1 88 ? 2.988 9.25 17.766 1 99 88 VAL A N 1
ATOM 627 C CA . VAL A 1 88 ? 3.525 9.281 16.406 1 99 88 VAL A CA 1
ATOM 628 C C . VAL A 1 88 ? 4.941 8.711 16.406 1 99 88 VAL A C 1
ATOM 630 O O . VAL A 1 88 ? 5.777 9.086 17.234 1 99 88 VAL A O 1
ATOM 633 N N . THR A 1 89 ? 5.234 7.816 15.445 1 98.94 89 THR A N 1
ATOM 634 C CA . THR A 1 89 ? 6.496 7.086 15.484 1 98.94 89 THR A CA 1
ATOM 635 C C . THR A 1 89 ? 7.449 7.602 14.406 1 98.94 89 THR A C 1
ATOM 637 O O . THR A 1 89 ? 8.648 7.324 14.453 1 98.94 89 THR A O 1
ATOM 640 N N . ALA A 1 90 ? 6.926 8.297 13.438 1 99 90 ALA A N 1
ATOM 641 C CA . ALA A 1 90 ? 7.738 8.891 12.383 1 99 90 ALA A CA 1
ATOM 642 C C . ALA A 1 90 ? 7.062 10.133 11.805 1 99 90 ALA A C 1
ATOM 644 O O . ALA A 1 90 ? 5.836 10.234 11.789 1 99 90 ALA A O 1
ATOM 645 N N . VAL A 1 91 ? 7.898 11.078 11.328 1 99 91 VAL A N 1
ATOM 646 C CA . VAL A 1 91 ? 7.352 12.305 10.758 1 99 91 VAL A CA 1
ATOM 647 C C . VAL A 1 91 ? 8.102 12.656 9.469 1 99 91 VAL A C 1
ATOM 649 O O . VAL A 1 91 ? 9.266 12.289 9.305 1 99 91 VAL A O 1
ATOM 652 N N . PHE A 1 92 ? 7.422 13.32 8.539 1 98.94 92 PHE A N 1
ATOM 653 C CA . PHE A 1 92 ? 8.016 13.93 7.352 1 98.94 92 PHE A CA 1
ATOM 654 C C . PHE A 1 92 ? 7.992 15.445 7.449 1 98.94 92 PHE A C 1
ATOM 656 O O . PHE A 1 92 ? 6.922 16.047 7.516 1 98.94 92 PHE A O 1
ATOM 663 N N . GLU A 1 93 ? 9.102 16.031 7.492 1 98.75 93 GLU A N 1
ATOM 664 C CA . GLU A 1 93 ? 9.25 17.453 7.812 1 98.75 93 GLU A CA 1
ATOM 665 C C . GLU A 1 93 ? 9.547 18.266 6.562 1 98.75 93 GLU A C 1
ATOM 667 O O . GLU A 1 93 ? 10.305 17.828 5.691 1 98.75 93 GLU A 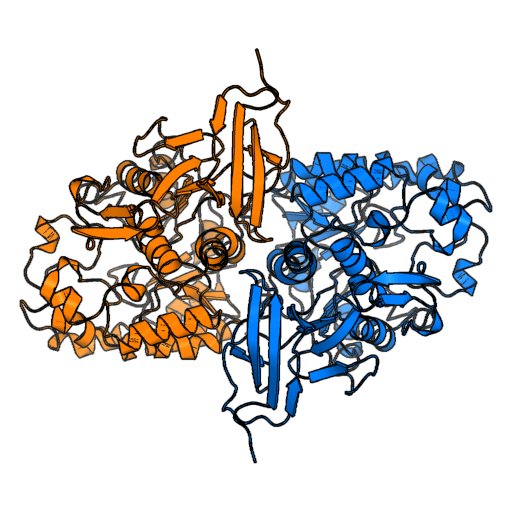O 1
ATOM 672 N N . MET A 1 94 ? 9.078 19.453 6.496 1 98.31 94 MET A N 1
ATOM 673 C CA . MET A 1 94 ? 9.016 20.312 5.32 1 98.31 94 MET A CA 1
ATOM 674 C C . MET A 1 94 ? 10.305 21.109 5.148 1 98.31 94 MET A C 1
ATOM 676 O O . MET A 1 94 ? 11.078 21.266 6.098 1 98.31 94 MET A O 1
ATOM 680 N N . PRO A 1 95 ? 10.516 21.641 3.994 1 98.12 95 PRO A N 1
ATOM 681 C CA . PRO A 1 95 ? 11.812 22.219 3.654 1 98.12 95 PRO A CA 1
ATOM 682 C C . PRO A 1 95 ? 11.867 23.734 3.922 1 98.12 95 PRO A C 1
ATOM 684 O O . PRO A 1 95 ? 12.898 24.359 3.67 1 98.12 95 PRO A O 1
ATOM 687 N N . ASN A 1 96 ? 10.781 24.312 4.422 1 96.06 96 ASN A N 1
ATOM 688 C CA . ASN A 1 96 ? 10.719 25.766 4.57 1 96.06 96 ASN A CA 1
ATOM 689 C C . ASN A 1 96 ? 11.352 26.219 5.883 1 96.06 96 ASN A C 1
ATOM 691 O O . ASN A 1 96 ? 10.695 26.875 6.695 1 96.06 96 ASN A O 1
ATOM 695 N N . THR A 1 97 ? 12.578 25.969 6.047 1 97 97 THR A N 1
ATOM 696 C CA . THR A 1 97 ? 13.398 26.391 7.18 1 97 97 THR A CA 1
ATOM 697 C C . THR A 1 97 ? 14.367 27.5 6.766 1 97 97 THR A C 1
ATOM 699 O O . THR A 1 97 ? 14.273 28.016 5.656 1 97 97 THR A O 1
ATOM 702 N N . ASN A 1 98 ? 15.195 27.875 7.742 1 96.81 98 ASN A N 1
ATOM 703 C CA . ASN A 1 98 ? 16.234 28.859 7.473 1 96.81 98 ASN A CA 1
ATOM 704 C C . ASN A 1 98 ? 17.609 28.344 7.902 1 96.81 98 ASN A C 1
ATOM 706 O O . ASN A 1 98 ? 17.906 28.281 9.094 1 96.81 98 ASN A O 1
ATOM 710 N N . PRO A 1 99 ? 18.531 28.094 6.949 1 97 99 PRO A N 1
ATOM 711 C CA . PRO A 1 99 ? 18.312 28.125 5.5 1 97 99 PRO A CA 1
ATOM 712 C C . PRO A 1 99 ? 17.266 27.109 5.039 1 97 99 PRO A C 1
ATOM 714 O O . PRO A 1 99 ? 16.953 26.172 5.773 1 97 99 PRO A O 1
ATOM 717 N N . LEU A 1 100 ? 16.781 27.344 3.801 1 97.31 100 LEU A N 1
ATOM 718 C CA . LEU A 1 100 ? 15.883 26.406 3.145 1 97.31 100 LEU A CA 1
ATOM 719 C C . LEU A 1 100 ? 16.578 25.062 2.908 1 97.31 100 LEU A C 1
ATOM 721 O O . LEU A 1 100 ? 17.781 25.016 2.664 1 97.31 100 LEU A O 1
ATOM 725 N N . THR A 1 101 ? 15.852 23.984 3.008 1 98.19 101 THR A N 1
ATOM 726 C CA . THR A 1 101 ? 16.359 22.672 2.662 1 98.19 101 THR A CA 1
ATOM 727 C C . THR A 1 101 ? 16.156 22.391 1.175 1 98.19 101 THR A C 1
ATOM 729 O O . THR A 1 101 ? 15.234 21.672 0.791 1 98.19 101 THR A O 1
ATOM 732 N N . ILE A 1 102 ? 17.062 22.984 0.309 1 97.94 102 ILE A N 1
ATOM 733 C CA . ILE A 1 102 ? 16.844 22.922 -1.132 1 97.94 102 ILE A CA 1
ATOM 734 C C . ILE A 1 102 ? 18.125 22.484 -1.831 1 97.94 102 ILE A C 1
ATOM 736 O O . ILE A 1 102 ? 18.172 22.391 -3.061 1 97.94 102 ILE A O 1
ATOM 740 N N . THR A 1 103 ? 19.188 22.25 -1.015 1 98.06 103 THR A N 1
ATOM 741 C CA . THR A 1 103 ? 20.453 21.781 -1.567 1 98.06 103 THR A CA 1
ATOM 742 C C . THR A 1 103 ? 20.922 20.516 -0.853 1 98.06 103 THR A C 1
ATOM 744 O O . THR A 1 103 ? 20.406 20.172 0.206 1 98.06 103 THR A O 1
ATOM 747 N N . GLU A 1 104 ? 21.906 19.844 -1.469 1 98.38 104 GLU A N 1
ATOM 748 C CA . GLU A 1 104 ? 22.5 18.672 -0.834 1 98.38 104 GLU A CA 1
ATOM 749 C C . GLU A 1 104 ? 23.109 19.031 0.52 1 98.38 104 GLU A C 1
ATOM 751 O O . GLU A 1 104 ? 22.969 18.266 1.485 1 98.38 104 GLU A O 1
ATOM 756 N N . GLU A 1 105 ? 23.734 20.156 0.564 1 98.5 105 GLU A N 1
ATOM 757 C CA . GLU A 1 105 ? 24.406 20.609 1.783 1 98.5 105 GLU A CA 1
ATOM 758 C C . GLU A 1 105 ? 23.391 20.844 2.904 1 98.5 105 GLU A C 1
ATOM 760 O O . GLU A 1 105 ? 23.562 20.328 4.012 1 98.5 105 GLU A O 1
ATOM 765 N N . THR A 1 106 ? 22.391 21.594 2.602 1 98.5 106 THR A N 1
ATOM 766 C CA . THR A 1 106 ? 21.406 21.922 3.631 1 98.5 106 THR A CA 1
ATOM 767 C C . THR A 1 106 ? 20.609 20.672 4.031 1 98.5 106 THR A C 1
ATOM 769 O O . THR A 1 106 ? 20.25 20.516 5.195 1 98.5 106 THR A O 1
ATOM 772 N N . PHE A 1 107 ? 20.359 19.812 3.119 1 98.69 107 PHE A N 1
ATOM 773 C CA . PHE A 1 107 ? 19.656 18.578 3.414 1 98.69 107 PHE A CA 1
ATOM 774 C C . PHE A 1 107 ? 20.469 17.672 4.328 1 98.69 107 PHE A C 1
ATOM 776 O O . PHE A 1 107 ? 19.969 17.188 5.34 1 98.69 107 PHE A O 1
ATOM 783 N N . THR A 1 108 ? 21.703 17.516 3.986 1 98.56 108 THR A N 1
ATOM 784 C CA . THR A 1 108 ? 22.609 16.672 4.762 1 98.56 108 THR A CA 1
ATOM 785 C C . THR A 1 108 ? 22.797 17.219 6.168 1 98.56 108 THR A C 1
ATOM 787 O O . THR A 1 108 ? 22.844 16.469 7.141 1 98.56 108 THR A O 1
ATOM 790 N N . ASP A 1 109 ? 22.938 18.5 6.238 1 98.75 109 ASP A N 1
ATOM 791 C CA . ASP A 1 109 ? 23.062 19.141 7.539 1 98.75 109 ASP A CA 1
ATOM 792 C C . ASP A 1 109 ? 21.844 18.875 8.406 1 98.75 109 ASP A C 1
ATOM 794 O O . ASP A 1 109 ? 21.969 18.594 9.602 1 98.75 109 ASP A O 1
ATOM 798 N N . LYS A 1 110 ? 20.688 19.016 7.816 1 98.75 110 LYS A N 1
ATOM 799 C CA . LYS A 1 110 ? 19.453 18.766 8.547 1 98.75 110 LYS A CA 1
ATOM 800 C C . LYS A 1 110 ? 19.375 17.328 9.047 1 98.75 110 LYS A C 1
ATOM 802 O O . LYS A 1 110 ? 18.969 17.078 10.188 1 98.75 110 LYS A O 1
ATOM 807 N N . VAL A 1 111 ? 19.75 16.391 8.227 1 98.81 111 VAL A N 1
ATOM 808 C CA . VAL A 1 111 ? 19.766 14.977 8.617 1 98.81 111 VAL A CA 1
ATOM 809 C C . VAL A 1 111 ? 20.719 14.773 9.789 1 98.81 111 VAL A C 1
ATOM 811 O O . VAL A 1 111 ? 20.391 14.086 10.758 1 98.81 111 VAL A O 1
ATOM 814 N N . LYS A 1 112 ? 21.859 15.391 9.727 1 98.69 112 LYS A N 1
ATOM 815 C CA . LYS A 1 112 ? 22.859 15.281 10.797 1 98.69 112 LYS A CA 1
ATOM 816 C C . LYS A 1 112 ? 22.312 15.836 12.109 1 98.69 112 LYS A C 1
ATOM 818 O O . LYS A 1 112 ? 22.531 15.258 13.172 1 98.69 112 LYS A O 1
ATOM 823 N N . ARG A 1 113 ? 21.609 16.922 12.008 1 98.69 113 ARG A N 1
ATOM 824 C CA . ARG A 1 113 ? 21.016 17.547 13.188 1 98.69 113 ARG A CA 1
ATOM 825 C C . ARG A 1 113 ? 19.969 16.641 13.828 1 98.69 113 ARG A C 1
ATOM 827 O O . ARG A 1 113 ? 19.781 16.672 15.039 1 98.69 113 ARG A O 1
ATOM 834 N N . ALA A 1 114 ? 19.312 15.859 13.031 1 98.88 114 ALA A N 1
ATOM 835 C CA . ALA A 1 114 ? 18.156 15.078 13.461 1 98.88 114 ALA A CA 1
ATOM 836 C C . ALA A 1 114 ? 18.594 13.734 14.031 1 98.88 114 ALA A C 1
ATOM 838 O O . ALA A 1 114 ? 18.016 13.258 15.016 1 98.88 114 ALA A O 1
ATOM 839 N N . GLU A 1 115 ? 19.594 13.148 13.422 1 98.69 115 GLU A N 1
ATOM 840 C CA . GLU A 1 115 ? 20 11.773 13.703 1 98.69 115 GLU A CA 1
ATOM 841 C C . GLU A 1 115 ? 20.406 11.609 15.164 1 98.69 115 GLU A C 1
ATOM 843 O O . GLU A 1 115 ? 21.297 12.305 15.656 1 98.69 115 GLU A O 1
ATOM 848 N N . HIS A 1 116 ? 19.656 10.719 15.891 1 98.38 116 HIS A N 1
ATOM 849 C CA . HIS A 1 116 ? 19.844 10.359 17.297 1 98.38 116 HIS A CA 1
ATOM 850 C C . HIS A 1 116 ? 19.531 11.531 18.219 1 98.38 116 HIS A C 1
ATOM 852 O O . HIS A 1 116 ? 19.859 11.5 19.406 1 98.38 116 HIS A O 1
ATOM 858 N N . ARG A 1 117 ? 18.969 12.578 17.672 1 98.75 117 ARG A N 1
ATOM 859 C CA . ARG A 1 117 ? 18.5 13.703 18.469 1 98.75 117 ARG A CA 1
ATOM 860 C C . ARG A 1 117 ? 16.969 13.766 18.5 1 98.75 117 ARG A C 1
ATOM 862 O O . ARG A 1 117 ? 16.375 14.211 19.484 1 98.75 117 ARG A O 1
ATOM 869 N N . MET A 1 118 ? 16.359 13.391 17.484 1 98.88 118 MET A N 1
ATOM 870 C CA . MET A 1 118 ? 14.898 13.297 17.469 1 98.88 118 MET A CA 1
ATOM 871 C C . MET A 1 118 ? 14.422 12.055 18.219 1 98.88 118 MET A C 1
ATOM 873 O O . MET A 1 118 ? 15.125 11.039 18.25 1 98.88 118 MET A O 1
ATOM 877 N N . HIS A 1 119 ? 13.227 12.141 18.766 1 98.88 119 HIS A N 1
ATOM 878 C CA . HIS A 1 119 ? 12.688 11.047 19.578 1 98.88 119 HIS A CA 1
ATOM 879 C C . HIS A 1 119 ? 11.961 10.031 18.703 1 98.88 119 HIS A C 1
ATOM 881 O O . HIS A 1 119 ? 11.727 8.898 19.141 1 98.88 119 HIS A O 1
ATOM 887 N N . CYS A 1 120 ? 11.508 10.391 17.547 1 98.94 120 CYS A N 1
ATOM 888 C CA . CYS A 1 120 ? 10.906 9.5 16.562 1 98.94 120 CYS A CA 1
ATOM 889 C C . CYS A 1 120 ? 11.758 9.438 15.297 1 98.94 120 CYS A C 1
ATOM 891 O O . CYS A 1 120 ? 12.703 10.219 15.148 1 98.94 120 CYS A O 1
ATOM 893 N N . ASP A 1 121 ? 11.5 8.492 14.43 1 98.94 121 ASP A N 1
ATOM 894 C CA . ASP A 1 121 ? 12.156 8.461 13.125 1 98.94 121 ASP A CA 1
ATOM 895 C C . ASP A 1 121 ? 11.648 9.594 12.227 1 98.94 121 ASP A C 1
ATOM 897 O O . ASP A 1 121 ? 10.625 10.211 12.523 1 98.94 121 ASP A O 1
ATOM 901 N N . PHE A 1 122 ? 12.469 9.859 11.172 1 98.94 122 PHE A N 1
ATOM 902 C CA . PHE A 1 122 ? 12.148 11.078 10.43 1 98.94 122 PHE A CA 1
ATOM 903 C C . PHE A 1 122 ? 12.523 10.93 8.961 1 98.94 122 PHE A C 1
ATOM 905 O O . PHE A 1 122 ? 13.336 10.078 8.602 1 98.94 122 PHE A O 1
ATOM 912 N N . ALA A 1 123 ? 11.836 11.703 8.148 1 98.94 123 ALA A N 1
ATOM 913 C CA . ALA A 1 123 ? 12.227 12.023 6.781 1 98.94 123 ALA A CA 1
ATOM 914 C C . ALA A 1 123 ? 12.008 13.508 6.48 1 98.94 123 ALA A C 1
ATOM 916 O O . ALA A 1 123 ? 11.266 14.188 7.191 1 98.94 123 ALA A O 1
ATOM 917 N N . PHE A 1 124 ? 12.789 13.984 5.504 1 98.94 124 PHE A N 1
ATOM 918 C CA . PHE A 1 124 ? 12.664 15.383 5.121 1 98.94 124 PHE A CA 1
ATOM 919 C C . PHE A 1 124 ? 12.305 15.508 3.645 1 98.94 124 PHE A C 1
ATOM 921 O O . PHE A 1 124 ? 12.797 14.742 2.814 1 98.94 124 PHE A O 1
ATOM 928 N N . PHE A 1 125 ? 11.453 16.453 3.361 1 98.81 125 PHE A N 1
ATOM 929 C CA . PHE A 1 125 ? 11.242 16.859 1.977 1 98.81 125 PHE A CA 1
ATOM 930 C C . PHE A 1 125 ? 12.398 17.719 1.483 1 98.81 125 PHE A C 1
ATOM 932 O O . PHE A 1 125 ? 12.953 18.516 2.246 1 98.81 125 PHE A O 1
ATOM 939 N N . ILE A 1 126 ? 12.711 17.594 0.243 1 98.62 126 ILE A N 1
ATOM 940 C CA . ILE A 1 126 ? 13.547 18.562 -0.445 1 98.62 126 ILE A CA 1
ATOM 941 C C . ILE A 1 126 ? 12.672 19.562 -1.197 1 98.62 126 ILE A C 1
ATOM 943 O O . ILE A 1 126 ? 11.672 19.172 -1.808 1 98.62 126 ILE A O 1
ATOM 947 N N . GLY A 1 127 ? 12.977 20.828 -1.055 1 98.19 127 GLY A N 1
ATOM 948 C CA . GLY A 1 127 ? 12.203 21.828 -1.769 1 98.19 127 GLY A CA 1
ATOM 949 C C . GLY A 1 127 ? 12.547 21.906 -3.244 1 98.19 127 GLY A C 1
ATOM 950 O O . GLY A 1 127 ? 13.727 21.969 -3.609 1 98.19 127 GLY A O 1
ATOM 951 N N . GLY A 1 128 ? 11.531 21.844 -4.059 1 97.5 128 GLY A N 1
ATOM 952 C CA . GLY A 1 128 ? 11.703 22.109 -5.48 1 97.5 128 GLY A CA 1
ATOM 953 C C . GLY A 1 128 ? 11.57 23.578 -5.836 1 97.5 128 GLY A C 1
ATOM 954 O O . GLY A 1 128 ? 10.539 24.188 -5.578 1 97.5 128 GLY A O 1
ATOM 955 N N . THR A 1 129 ? 12.609 24.109 -6.371 1 96.31 129 THR A N 1
ATOM 956 C CA . THR A 1 129 ? 12.633 25.516 -6.75 1 96.31 129 THR A CA 1
ATOM 957 C C . THR A 1 129 ? 13.039 25.672 -8.211 1 96.31 129 THR A C 1
ATOM 959 O O . THR A 1 129 ? 13.43 24.703 -8.859 1 96.31 129 THR A O 1
ATOM 962 N N . ARG A 1 130 ? 12.953 26.875 -8.664 1 94.31 130 ARG A N 1
ATOM 963 C CA . ARG A 1 130 ? 13.359 27.172 -10.031 1 94.31 130 ARG A CA 1
ATOM 964 C C . ARG A 1 130 ? 14.867 26.984 -10.203 1 94.31 130 ARG A C 1
ATOM 966 O O . ARG A 1 130 ? 15.328 26.656 -11.297 1 94.31 130 ARG A O 1
ATOM 973 N N . ASP A 1 131 ? 15.562 27.062 -9.133 1 94.25 131 ASP A N 1
ATOM 974 C CA . ASP A 1 131 ? 17.016 27.172 -9.219 1 94.25 131 ASP A CA 1
ATOM 975 C C . ASP A 1 131 ? 17.672 25.797 -9.023 1 94.25 131 ASP A C 1
ATOM 977 O O . ASP A 1 131 ? 18.875 25.641 -9.289 1 94.25 131 ASP A O 1
ATOM 981 N N . ASN A 1 132 ? 16.906 24.797 -8.586 1 96.88 132 ASN A N 1
ATOM 982 C CA . ASN A 1 132 ? 17.578 23.531 -8.266 1 96.88 132 ASN A CA 1
ATOM 983 C C . ASN A 1 132 ? 17.016 22.375 -9.094 1 96.88 132 ASN A C 1
ATOM 985 O O . ASN A 1 132 ? 17.172 21.219 -8.719 1 96.88 132 ASN A O 1
ATOM 989 N N . VAL A 1 133 ? 16.359 22.656 -10.18 1 97.38 133 VAL A N 1
ATOM 990 C CA . VAL A 1 133 ? 15.672 21.672 -11.023 1 97.38 133 VAL A CA 1
ATOM 991 C C . VAL A 1 133 ? 16.656 20.594 -11.461 1 97.38 133 VAL A C 1
ATOM 993 O O . VAL A 1 133 ? 16.344 19.391 -11.391 1 97.38 133 VAL A O 1
ATOM 996 N N . GLU A 1 134 ? 17.859 20.938 -11.844 1 97.38 134 GLU A N 1
ATOM 997 C CA . GLU A 1 134 ? 18.828 20.016 -12.391 1 97.38 134 GLU A CA 1
ATOM 998 C C . GLU A 1 134 ? 19.344 19.047 -11.32 1 97.38 134 GLU A C 1
ATOM 1000 O O . GLU A 1 134 ? 19.828 17.953 -11.633 1 97.38 134 GLU A O 1
ATOM 1005 N N . GLU A 1 135 ? 19.203 19.453 -10.047 1 98.31 135 GLU A N 1
ATOM 1006 C CA . GLU A 1 135 ? 19.75 18.656 -8.945 1 98.31 135 GLU A CA 1
ATOM 1007 C C . GLU A 1 135 ? 18.672 17.734 -8.359 1 98.31 135 GLU A C 1
ATOM 1009 O O . GLU A 1 135 ? 18.984 16.797 -7.625 1 98.31 135 GLU A O 1
ATOM 1014 N N . LEU A 1 136 ? 17.453 17.938 -8.688 1 98.38 136 LEU A N 1
ATOM 1015 C CA . LEU A 1 136 ? 16.328 17.297 -8.016 1 98.38 136 LEU A CA 1
ATOM 1016 C C . LEU A 1 136 ? 16.375 15.781 -8.203 1 98.38 136 LEU A C 1
ATOM 1018 O O . LEU A 1 136 ? 16.078 15.023 -7.273 1 98.38 136 LEU A O 1
ATOM 1022 N N . PRO A 1 137 ? 16.844 15.258 -9.43 1 97.69 137 PRO A N 1
ATOM 1023 C CA . PRO A 1 137 ? 16.891 13.805 -9.594 1 97.69 137 PRO A CA 1
ATOM 1024 C C . PRO A 1 137 ? 17.828 13.133 -8.586 1 97.69 137 PRO A C 1
ATOM 1026 O O . PRO A 1 137 ? 17.562 12.016 -8.133 1 97.69 137 PRO A O 1
ATOM 1029 N N . LYS A 1 138 ? 18.828 13.836 -8.25 1 97.69 138 LYS A N 1
ATOM 1030 C CA . LYS A 1 138 ? 19.781 13.32 -7.262 1 97.69 138 LYS A CA 1
ATOM 1031 C C . LYS A 1 138 ? 19.266 13.555 -5.84 1 97.69 138 LYS A C 1
ATOM 1033 O O . LYS A 1 138 ? 19.328 12.656 -5 1 97.69 138 LYS A O 1
ATOM 1038 N N . LEU A 1 139 ? 18.734 14.703 -5.566 1 98.44 139 LEU A N 1
ATOM 1039 C CA . LEU A 1 139 ? 18.344 15.125 -4.227 1 98.44 139 LEU A CA 1
ATOM 1040 C C . LEU A 1 139 ? 17.172 14.281 -3.721 1 98.44 139 LEU A C 1
ATOM 1042 O O . LEU A 1 139 ? 17.094 13.961 -2.531 1 98.44 139 LEU A O 1
ATOM 1046 N N . GLU A 1 140 ? 16.281 13.891 -4.617 1 98.12 140 GLU A N 1
ATOM 1047 C CA . GLU A 1 140 ? 15.109 13.141 -4.176 1 98.12 140 GLU A CA 1
ATOM 1048 C C . GLU A 1 140 ? 15.492 11.734 -3.729 1 98.12 140 GLU A C 1
ATOM 1050 O O . GLU A 1 140 ? 14.688 11.023 -3.129 1 98.12 140 GLU A O 1
ATOM 1055 N N . ARG A 1 141 ? 16.734 11.312 -3.98 1 97.5 141 ARG A N 1
ATOM 1056 C CA . ARG A 1 141 ? 17.203 9.977 -3.613 1 97.5 141 ARG A CA 1
ATOM 1057 C C . ARG A 1 141 ? 18.094 10.031 -2.379 1 97.5 141 ARG A C 1
ATOM 1059 O O . ARG A 1 141 ? 18.641 9.008 -1.956 1 97.5 141 ARG A O 1
ATOM 1066 N N . ALA A 1 142 ? 18.266 11.195 -1.783 1 98.25 142 ALA A N 1
ATOM 1067 C CA . ALA A 1 142 ? 19.141 11.352 -0.623 1 98.25 142 ALA A CA 1
ATOM 1068 C C . ALA A 1 142 ? 18.625 10.539 0.565 1 98.25 142 ALA A C 1
ATOM 1070 O O . ALA A 1 142 ? 17.422 10.305 0.689 1 98.25 142 ALA A O 1
ATOM 1071 N N . ARG A 1 143 ? 19.578 10.141 1.457 1 97.56 143 ARG A N 1
ATOM 1072 C CA . ARG A 1 143 ? 19.234 9.422 2.676 1 97.56 143 ARG A CA 1
ATOM 1073 C C . ARG A 1 143 ? 18.281 10.242 3.541 1 97.56 143 ARG A C 1
ATOM 1075 O O . ARG A 1 143 ? 18.594 11.359 3.938 1 97.56 143 ARG A O 1
ATOM 1082 N N . GLY A 1 144 ? 17.109 9.711 3.746 1 98.12 144 GLY A N 1
ATOM 1083 C CA . GLY A 1 144 ? 16.141 10.391 4.594 1 98.12 144 GLY A CA 1
ATOM 1084 C C . GLY A 1 144 ? 15.219 11.32 3.822 1 98.12 144 GLY A C 1
ATOM 1085 O O . GLY A 1 144 ? 14.414 12.039 4.418 1 98.12 144 GLY A O 1
ATOM 1086 N N . CYS A 1 145 ? 15.32 11.297 2.49 1 98.81 145 CYS A N 1
ATOM 1087 C CA . CYS A 1 145 ? 14.453 12.148 1.683 1 98.81 145 CYS A CA 1
ATOM 1088 C C . CYS A 1 145 ? 13.164 11.422 1.317 1 98.81 145 CYS A C 1
ATOM 1090 O O . CYS A 1 145 ? 13.195 10.336 0.734 1 98.81 145 CYS A O 1
ATOM 1092 N N . CYS A 1 146 ? 12.047 12.023 1.639 1 98.75 146 CYS A N 1
ATOM 1093 C CA . CYS A 1 146 ? 10.773 11.383 1.348 1 98.75 146 CYS A CA 1
ATOM 1094 C C . CYS A 1 146 ? 10.219 11.852 0.008 1 98.75 146 CYS A C 1
ATOM 1096 O O . CYS A 1 146 ? 9.203 11.336 -0.469 1 98.75 146 CYS A O 1
ATOM 1098 N N . GLY A 1 147 ? 10.797 12.844 -0.658 1 98.62 147 GLY A N 1
ATOM 1099 C CA . GLY A 1 147 ? 10.336 13.352 -1.941 1 98.62 147 GLY A CA 1
ATOM 1100 C C . GLY A 1 147 ? 10.461 14.859 -2.061 1 98.62 147 GLY A C 1
ATOM 1101 O O . GLY A 1 147 ? 10.93 15.523 -1.133 1 98.62 147 GLY A O 1
ATOM 1102 N N . VAL A 1 148 ? 10.023 15.414 -3.182 1 98.62 148 VAL A N 1
ATOM 1103 C CA . VAL A 1 148 ? 10.094 16.844 -3.467 1 98.62 148 VAL A CA 1
ATOM 1104 C C . VAL A 1 148 ? 8.82 17.531 -2.994 1 98.62 148 VAL A C 1
ATOM 1106 O O . VAL A 1 148 ? 7.719 17 -3.178 1 98.62 148 VAL A O 1
ATOM 1109 N N . LYS A 1 149 ? 8.992 18.625 -2.324 1 98.38 149 LYS A N 1
ATOM 1110 C CA . LYS A 1 149 ? 7.883 19.5 -1.96 1 98.38 149 LYS A CA 1
ATOM 1111 C C . LYS A 1 149 ? 7.93 20.812 -2.748 1 98.38 149 LYS A C 1
ATOM 1113 O O . LYS A 1 149 ? 8.984 21.453 -2.846 1 98.38 149 LYS A O 1
ATOM 1118 N N . VAL A 1 150 ? 6.77 21.188 -3.291 1 96.44 150 VAL A N 1
ATOM 1119 C CA . VAL A 1 150 ? 6.648 22.438 -4.027 1 96.44 150 VAL A CA 1
ATOM 1120 C C . VAL A 1 150 ? 5.488 23.25 -3.467 1 96.44 150 VAL A C 1
ATOM 1122 O O . VAL A 1 150 ? 4.449 22.703 -3.102 1 96.44 150 VAL A O 1
ATOM 1125 N N . PHE A 1 151 ? 5.645 24.516 -3.436 1 93.12 151 PHE A N 1
ATOM 1126 C CA . PHE A 1 151 ? 4.605 25.453 -3.016 1 93.12 151 PHE A CA 1
ATOM 1127 C C . PHE A 1 151 ? 4.074 26.25 -4.203 1 93.12 151 PHE A C 1
ATOM 1129 O O . PHE A 1 151 ? 4.785 27.078 -4.773 1 93.12 151 PHE A O 1
ATOM 1136 N N . ILE A 1 152 ? 2.812 25.969 -4.621 1 88.31 152 ILE A N 1
ATOM 1137 C CA . ILE A 1 152 ? 2.17 26.703 -5.699 1 88.31 152 ILE A CA 1
ATOM 1138 C C . ILE A 1 152 ? 1.45 27.922 -5.125 1 88.31 152 ILE A C 1
ATOM 1140 O O . ILE A 1 152 ? 0.662 28.578 -5.82 1 88.31 152 ILE A O 1
ATOM 1144 N N . GLY A 1 153 ? 1.705 28.281 -3.979 1 82 153 GLY A N 1
ATOM 1145 C CA . GLY A 1 153 ? 1.158 29.391 -3.209 1 82 153 GLY A CA 1
ATOM 1146 C C . GLY A 1 153 ? 1.517 29.328 -1.735 1 82 153 GLY A C 1
ATOM 1147 O O . GLY A 1 153 ? 1.954 28.297 -1.242 1 82 153 GLY A O 1
ATOM 1148 N N . SER A 1 154 ? 1.383 30.484 -1.119 1 75.69 154 SER A N 1
ATOM 1149 C CA . SER A 1 154 ? 1.521 30.562 0.332 1 75.69 154 SER A CA 1
ATOM 1150 C C . SER A 1 154 ? 2.973 30.375 0.759 1 75.69 154 SER A C 1
ATOM 1152 O O . SER A 1 154 ? 3.254 29.75 1.778 1 75.69 154 SER A O 1
ATOM 1154 N N . SER A 1 155 ? 3.793 30.656 -0.044 1 77.19 155 SER A N 1
ATOM 1155 C CA . SER A 1 155 ? 5.211 30.703 0.295 1 77.19 155 SER A CA 1
ATOM 1156 C C . SER A 1 155 ? 5.887 31.938 -0.292 1 77.19 155 SER A C 1
ATOM 1158 O O . SER A 1 155 ? 5.227 32.781 -0.891 1 77.19 155 SER A O 1
ATOM 1160 N N . THR A 1 156 ? 7.027 32.094 0.304 1 67.81 156 THR A N 1
ATOM 1161 C CA . THR A 1 156 ? 7.785 33.25 -0.191 1 67.81 156 THR A CA 1
ATOM 1162 C C . THR A 1 156 ? 9.164 32.812 -0.683 1 67.81 156 THR A C 1
ATOM 1164 O O . THR A 1 156 ? 9.586 31.672 -0.429 1 67.81 156 THR A O 1
ATOM 1167 N N . GLY A 1 157 ? 9.633 33.562 -1.476 1 72.62 157 GLY A N 1
ATOM 1168 C CA . GLY A 1 157 ? 11.008 33.375 -1.914 1 72.62 157 GLY A CA 1
ATOM 1169 C C . GLY A 1 157 ? 11.172 32.188 -2.877 1 72.62 157 GLY A C 1
ATOM 1170 O O . GLY A 1 157 ? 10.352 32.031 -3.779 1 72.62 157 GLY A O 1
ATOM 1171 N N . SER A 1 158 ? 12.188 31.531 -2.709 1 78.31 158 SER A N 1
ATOM 1172 C CA . SER A 1 158 ? 12.617 30.516 -3.658 1 78.31 158 SER A CA 1
ATOM 1173 C C . SER A 1 158 ? 11.688 29.297 -3.629 1 78.31 158 SER A C 1
ATOM 1175 O O . SER A 1 158 ? 11.602 28.562 -4.605 1 78.31 158 SER A O 1
ATOM 1177 N N . LEU A 1 159 ? 10.93 29.203 -2.633 1 84.88 159 LEU A N 1
ATOM 1178 C CA . LEU A 1 159 ? 10.102 28.016 -2.496 1 84.88 159 LEU A CA 1
ATOM 1179 C C . LEU A 1 159 ? 8.766 28.203 -3.207 1 84.88 159 LEU A C 1
ATOM 1181 O O . LEU A 1 159 ? 8.039 27.234 -3.443 1 84.88 159 LEU A O 1
ATOM 1185 N N . LEU A 1 160 ? 8.539 29.5 -3.541 1 85.06 160 LEU A N 1
ATOM 1186 C CA . LEU A 1 160 ? 7.305 29.766 -4.27 1 85.06 160 LEU A CA 1
ATOM 1187 C C . LEU A 1 160 ? 7.488 29.516 -5.762 1 85.06 160 LEU A C 1
ATOM 1189 O O . LEU A 1 160 ? 8.32 30.172 -6.406 1 85.06 160 LEU A O 1
ATOM 1193 N N . VAL A 1 161 ? 6.77 28.562 -6.324 1 86.19 161 VAL A N 1
ATOM 1194 C CA . VAL A 1 161 ? 6.742 28.25 -7.75 1 86.19 161 VAL A CA 1
ATOM 1195 C C . VAL A 1 161 ? 5.312 28.344 -8.273 1 86.19 161 VAL A C 1
ATOM 1197 O O . VAL A 1 161 ? 4.586 27.344 -8.289 1 86.19 161 VAL A O 1
ATOM 1200 N N . GLU A 1 162 ? 4.949 29.453 -8.797 1 85.94 162 GLU A N 1
ATOM 1201 C CA . GLU A 1 162 ? 3.539 29.688 -9.102 1 85.94 162 GLU A CA 1
ATOM 1202 C C . GLU A 1 162 ? 3.256 29.516 -10.586 1 85.94 162 GLU A C 1
ATOM 1204 O O . GLU A 1 162 ? 2.102 29.359 -10.992 1 85.94 162 GLU A O 1
ATOM 1209 N N . ASP A 1 163 ? 4.348 29.5 -11.359 1 91.62 163 ASP A N 1
ATOM 1210 C CA . ASP A 1 163 ? 4.094 29.484 -12.797 1 91.62 163 ASP A CA 1
ATOM 1211 C C . ASP A 1 163 ? 4.156 28.062 -13.344 1 91.62 163 ASP A C 1
ATOM 1213 O O . ASP A 1 163 ? 5 27.266 -12.93 1 91.62 163 ASP A O 1
ATOM 1217 N N . ASP A 1 164 ? 3.344 27.812 -14.305 1 94.81 164 ASP A N 1
ATOM 1218 C CA . ASP A 1 164 ? 3.158 26.469 -14.859 1 94.81 164 ASP A CA 1
ATOM 1219 C C . ASP A 1 164 ? 4.441 25.969 -15.508 1 94.81 164 ASP A C 1
ATOM 1221 O O . ASP A 1 164 ? 4.82 24.797 -15.328 1 94.81 164 ASP A O 1
ATOM 1225 N N . PRO A 1 165 ? 5.18 26.828 -16.234 1 95.75 165 PRO A N 1
ATOM 1226 C CA . PRO A 1 165 ? 6.402 26.328 -16.859 1 95.75 165 PRO A CA 1
ATOM 1227 C C . PRO A 1 165 ? 7.406 25.781 -15.844 1 95.75 165 PRO A C 1
ATOM 1229 O O . PRO A 1 165 ? 8.031 24.75 -16.078 1 95.75 165 PRO A O 1
ATOM 1232 N N . SER A 1 166 ? 7.531 26.469 -14.734 1 95.06 166 SER A N 1
ATOM 1233 C CA . SER A 1 166 ? 8.469 26.031 -13.711 1 95.06 166 SER A CA 1
ATOM 1234 C C . SER A 1 166 ? 7.988 24.734 -13.055 1 95.06 166 SER A C 1
ATOM 1236 O O . SER A 1 166 ? 8.789 23.844 -12.766 1 95.06 166 SER A O 1
ATOM 1238 N N . LEU A 1 167 ? 6.73 24.672 -12.836 1 96.19 167 LEU A N 1
ATOM 1239 C CA . LEU A 1 167 ? 6.16 23.453 -12.273 1 96.19 167 LEU A CA 1
ATOM 1240 C C . LEU A 1 167 ? 6.391 22.266 -13.211 1 96.19 167 LEU A C 1
ATOM 1242 O O . LEU A 1 167 ? 6.773 21.188 -12.758 1 96.19 167 LEU A O 1
ATOM 1246 N N . LYS A 1 168 ? 6.191 22.484 -14.492 1 97.06 168 LYS A N 1
ATOM 1247 C CA . LYS A 1 168 ? 6.398 21.438 -15.492 1 97.06 168 LYS A CA 1
ATOM 1248 C C . LYS A 1 168 ? 7.855 20.984 -15.516 1 97.06 168 LYS A C 1
ATOM 1250 O O . LYS A 1 168 ? 8.133 19.797 -15.625 1 97.06 168 LYS A O 1
ATOM 1255 N N . ARG A 1 169 ? 8.758 21.938 -15.375 1 97.25 169 ARG A N 1
ATOM 1256 C CA . ARG A 1 169 ? 10.18 21.609 -15.383 1 97.25 169 ARG A CA 1
ATOM 1257 C C . ARG A 1 169 ? 10.547 20.75 -14.18 1 97.25 169 ARG A C 1
ATOM 1259 O O . ARG A 1 169 ? 11.266 19.75 -14.32 1 97.25 169 ARG A O 1
ATOM 1266 N N . ILE A 1 170 ? 10.039 21.125 -13.039 1 97.38 170 ILE A N 1
ATOM 1267 C CA . ILE A 1 170 ? 10.32 20.375 -11.82 1 97.38 170 ILE A CA 1
ATOM 1268 C C . ILE A 1 170 ? 9.773 18.953 -11.938 1 97.38 170 ILE A C 1
ATOM 1270 O O . ILE A 1 170 ? 10.492 17.984 -11.703 1 97.38 170 ILE A O 1
ATOM 1274 N N . LEU A 1 171 ? 8.516 18.812 -12.344 1 97.5 171 LEU A N 1
ATOM 1275 C CA . LEU A 1 171 ? 7.875 17.5 -12.43 1 97.5 171 LEU A CA 1
ATOM 1276 C C . LEU A 1 171 ? 8.539 16.625 -13.484 1 97.5 171 LEU A C 1
ATOM 1278 O O . LEU A 1 171 ? 8.648 15.414 -13.328 1 97.5 171 LEU A O 1
ATOM 1282 N N . SER A 1 172 ? 9.086 17.25 -14.484 1 96.94 172 SER A N 1
ATOM 1283 C CA . SER A 1 172 ? 9.633 16.5 -15.609 1 96.94 172 SER A CA 1
ATOM 1284 C C . SER A 1 172 ? 10.93 15.789 -15.227 1 96.94 172 SER A C 1
ATOM 1286 O O . SER A 1 172 ? 11.32 14.812 -15.867 1 96.94 172 SER A O 1
ATOM 1288 N N . VAL A 1 173 ? 11.578 16.25 -14.188 1 97.19 173 VAL A N 1
ATOM 1289 C CA . VAL A 1 173 ? 12.914 15.727 -13.945 1 97.19 173 VAL A CA 1
ATOM 1290 C C . VAL A 1 173 ? 12.883 14.766 -12.758 1 97.19 173 VAL A C 1
ATOM 1292 O O . VAL A 1 173 ? 13.852 14.039 -12.508 1 97.19 173 VAL A O 1
ATOM 1295 N N . ILE A 1 174 ? 11.828 14.734 -12 1 96.62 174 ILE A N 1
ATOM 1296 C CA . ILE A 1 174 ? 11.797 13.875 -10.82 1 96.62 174 ILE A CA 1
ATOM 1297 C C . ILE A 1 174 ? 11.188 12.516 -11.188 1 96.62 174 ILE A C 1
ATOM 1299 O O . ILE A 1 174 ? 10.523 12.391 -12.211 1 96.62 174 ILE A O 1
ATOM 1303 N N . GLN A 1 175 ? 11.469 11.531 -10.383 1 94.19 175 GLN A N 1
ATOM 1304 C CA . GLN A 1 175 ? 10.938 10.188 -10.609 1 94.19 175 GLN A CA 1
ATOM 1305 C C . GLN A 1 175 ? 9.914 9.82 -9.539 1 94.19 175 GLN A C 1
ATOM 1307 O O . GLN A 1 175 ? 8.93 9.133 -9.828 1 94.19 175 GLN A O 1
ATOM 1312 N N . ARG A 1 176 ? 10.102 10.32 -8.328 1 96.88 176 ARG A N 1
ATOM 1313 C CA . ARG A 1 176 ? 9.227 9.977 -7.211 1 96.88 176 ARG A CA 1
ATOM 1314 C C . ARG A 1 176 ? 8.047 10.945 -7.121 1 96.88 176 ARG A C 1
ATOM 1316 O O . ARG A 1 176 ? 7.961 11.898 -7.902 1 96.88 176 ARG A O 1
ATOM 1323 N N . ARG A 1 177 ? 7.082 10.641 -6.312 1 97.5 177 ARG A N 1
ATOM 1324 C CA . ARG A 1 177 ? 5.91 11.469 -6.059 1 97.5 177 ARG A CA 1
ATOM 1325 C C . ARG A 1 177 ? 6.312 12.812 -5.453 1 97.5 177 ARG A C 1
ATOM 1327 O O . ARG A 1 177 ? 7.176 12.867 -4.578 1 97.5 177 ARG A O 1
ATOM 1334 N N . ALA A 1 178 ? 5.719 13.867 -5.961 1 98.31 178 ALA A N 1
ATOM 1335 C CA . ALA A 1 178 ? 5.969 15.195 -5.402 1 98.31 178 ALA A CA 1
ATOM 1336 C C . ALA A 1 178 ? 4.746 15.711 -4.648 1 98.31 178 ALA A C 1
ATOM 1338 O O . ALA A 1 178 ? 3.607 15.484 -5.07 1 98.31 178 ALA A O 1
ATOM 1339 N N . ALA A 1 179 ? 4.996 16.375 -3.576 1 98.62 179 ALA A N 1
ATOM 1340 C CA . ALA A 1 179 ? 3.934 16.922 -2.734 1 98.62 179 ALA A CA 1
ATOM 1341 C C . ALA A 1 179 ? 3.76 18.422 -2.971 1 98.62 179 ALA A C 1
ATOM 1343 O O . ALA A 1 179 ? 4.742 19.141 -3.143 1 98.62 179 ALA A O 1
ATOM 1344 N N . PHE A 1 180 ? 2.48 18.875 -2.906 1 98.19 180 PHE A N 1
ATOM 1345 C CA . PHE A 1 180 ? 2.215 20.266 -3.271 1 98.19 180 PHE A CA 1
ATOM 1346 C C . PHE A 1 180 ? 1.279 20.922 -2.262 1 98.19 180 PHE A C 1
ATOM 1348 O O . PHE A 1 180 ? 0.245 20.344 -1.906 1 98.19 180 PHE A O 1
ATOM 1355 N N . HIS A 1 181 ? 1.675 22.031 -1.741 1 97.75 181 HIS A N 1
ATOM 1356 C CA . HIS A 1 181 ? 0.697 23 -1.269 1 97.75 181 HIS A CA 1
ATOM 1357 C C . HIS A 1 181 ? 0.031 23.719 -2.434 1 97.75 181 HIS A C 1
ATOM 1359 O O . HIS A 1 181 ? 0.707 24.375 -3.23 1 97.75 181 HIS A O 1
ATOM 1365 N N . ALA A 1 182 ? -1.297 23.688 -2.455 1 96.25 182 ALA A N 1
ATOM 1366 C CA . ALA A 1 182 ? -1.955 24.172 -3.67 1 96.25 182 ALA A CA 1
ATOM 1367 C C . ALA A 1 182 ? -2.959 25.266 -3.354 1 96.25 182 ALA A C 1
ATOM 1369 O O . ALA A 1 182 ? -4.113 25 -3.016 1 96.25 182 ALA A O 1
ATOM 1370 N N . GLU A 1 183 ? -2.582 26.5 -3.469 1 96.69 183 GLU A N 1
ATOM 1371 C CA . GLU A 1 183 ? -3.389 27.719 -3.494 1 96.69 183 GLU A CA 1
ATOM 1372 C C . GLU A 1 183 ? -2.902 28.688 -4.57 1 96.69 183 GLU A C 1
ATOM 1374 O O . GLU A 1 183 ? -1.726 29.047 -4.598 1 96.69 183 GLU A O 1
ATOM 1379 N N . ASP A 1 184 ? -3.758 29.109 -5.383 1 96.56 184 ASP A N 1
ATOM 1380 C CA . ASP A 1 184 ? -3.379 29.953 -6.52 1 96.56 184 ASP A CA 1
ATOM 1381 C C . ASP A 1 184 ? -2.844 31.297 -6.051 1 96.56 184 ASP A C 1
ATOM 1383 O O . ASP A 1 184 ? -3.598 32.125 -5.535 1 96.56 184 ASP A O 1
ATOM 1387 N N . GLU A 1 185 ? -1.616 31.547 -6.301 1 94.56 185 GLU A N 1
ATOM 1388 C CA . GLU A 1 185 ? -0.934 32.75 -5.82 1 94.56 185 GLU A CA 1
ATOM 1389 C C . GLU A 1 185 ? -1.531 34 -6.438 1 94.56 185 GLU A C 1
ATOM 1391 O O . GLU A 1 185 ? -1.667 35.031 -5.766 1 94.56 185 GLU A O 1
ATOM 1396 N N . TYR A 1 186 ? -1.788 33.969 -7.695 1 95 186 TYR A N 1
ATOM 1397 C CA . TYR A 1 186 ? -2.346 35.125 -8.375 1 95 186 TYR A CA 1
ATOM 1398 C C . TYR A 1 186 ? -3.688 35.5 -7.77 1 95 186 TYR A C 1
ATOM 1400 O O . TYR A 1 186 ? -3.941 36.688 -7.523 1 95 186 TYR A O 1
ATOM 1408 N N . ARG A 1 187 ? -4.488 34.562 -7.48 1 96.56 187 ARG A N 1
ATOM 1409 C CA . ARG A 1 187 ? -5.777 34.844 -6.859 1 96.56 187 ARG A CA 1
ATOM 1410 C C . ARG A 1 187 ? -5.594 35.375 -5.441 1 96.56 187 ARG A C 1
ATOM 1412 O O . ARG A 1 187 ? -6.289 36.312 -5.031 1 96.56 187 ARG A O 1
ATOM 1419 N N . LEU A 1 188 ? -4.742 34.781 -4.695 1 96.31 188 LEU A N 1
ATOM 1420 C CA . LEU A 1 188 ? -4.465 35.25 -3.344 1 96.31 188 LEU A CA 1
ATOM 1421 C C . LEU A 1 188 ? -4.059 36.719 -3.355 1 96.31 188 LEU A C 1
ATOM 1423 O O . LEU A 1 188 ? -4.5 37.5 -2.508 1 96.31 188 LEU A O 1
ATOM 1427 N N . ASN A 1 189 ? -3.229 37.062 -4.309 1 95.69 189 ASN A N 1
ATOM 1428 C CA . ASN A 1 189 ? -2.781 38.438 -4.43 1 95.69 189 ASN A CA 1
ATOM 1429 C C . ASN A 1 189 ? -3.928 39.375 -4.82 1 95.69 189 ASN A C 1
ATOM 1431 O O . ASN A 1 189 ? -4.051 40.469 -4.281 1 95.69 189 ASN A O 1
ATOM 1435 N N . ASP A 1 190 ? -4.711 38.938 -5.703 1 97.25 190 ASP A N 1
ATOM 1436 C CA . ASP A 1 190 ? -5.844 39.719 -6.172 1 97.25 190 ASP A CA 1
ATOM 1437 C C . ASP A 1 190 ? -6.832 40 -5.039 1 97.25 190 ASP A C 1
ATOM 1439 O O . ASP A 1 190 ? -7.508 41.031 -5.031 1 97.25 190 ASP A O 1
ATOM 1443 N N . ARG A 1 191 ? -6.844 39.094 -4.086 1 97.56 191 ARG A N 1
ATOM 1444 C CA . ARG A 1 191 ? -7.879 39.156 -3.059 1 97.56 191 ARG A CA 1
ATOM 1445 C C . ARG A 1 191 ? -7.297 39.625 -1.725 1 97.56 191 ARG A C 1
ATOM 1447 O O . ARG A 1 191 ? -7.934 39.469 -0.681 1 97.56 191 ARG A O 1
ATOM 1454 N N . LYS A 1 192 ? -6.164 40.125 -1.689 1 96.38 192 LYS A N 1
ATOM 1455 C CA . LYS A 1 192 ? -5.492 40.562 -0.463 1 96.38 192 LYS A CA 1
ATOM 1456 C C . LYS A 1 192 ? -6.324 41.594 0.29 1 96.38 192 LYS A C 1
ATOM 1458 O O . LYS A 1 192 ? -6.277 41.656 1.52 1 96.38 192 LYS A O 1
ATOM 1463 N N . GLY A 1 193 ? -7.074 42.375 -0.418 1 97.56 193 GLY A N 1
ATOM 1464 C CA . GLY A 1 193 ? -7.891 43.438 0.161 1 97.56 193 GLY A CA 1
ATOM 1465 C C . GLY A 1 193 ? -9.055 42.906 0.976 1 97.56 193 GLY A C 1
ATOM 1466 O O . GLY A 1 193 ? -9.664 43.625 1.752 1 97.56 193 GLY A O 1
ATOM 1467 N N . GLU A 1 194 ? -9.32 41.625 0.842 1 98.31 194 GLU A N 1
ATOM 1468 C CA . GLU A 1 194 ? -10.422 41 1.58 1 98.31 194 GLU A CA 1
ATOM 1469 C C . GLU A 1 194 ? -10.055 40.812 3.047 1 98.31 194 GLU A C 1
ATOM 1471 O O . GLU A 1 194 ? -10.922 40.5 3.873 1 98.31 194 GLU A O 1
ATOM 1476 N N . ARG A 1 195 ? -8.82 40.969 3.359 1 98.12 195 ARG A N 1
ATOM 1477 C CA . ARG A 1 195 ? -8.375 40.875 4.742 1 98.12 195 ARG A CA 1
ATOM 1478 C C . ARG A 1 195 ? -8.898 42.031 5.578 1 98.12 195 ARG A C 1
ATOM 1480 O O . ARG A 1 195 ? -8.734 43.219 5.199 1 98.12 195 ARG A O 1
ATOM 1487 N N . ILE A 1 196 ? -9.484 41.688 6.641 1 98.62 196 ILE A N 1
ATOM 1488 C CA . ILE A 1 196 ? -9.953 42.719 7.566 1 98.62 196 ILE A CA 1
ATOM 1489 C C . ILE A 1 196 ? -9.055 42.719 8.805 1 98.62 196 ILE A C 1
ATOM 1491 O O . ILE A 1 196 ? -9 41.75 9.555 1 98.62 196 ILE A O 1
ATOM 1495 N N . GLU A 1 197 ? -8.383 43.875 9.023 1 98.25 197 GLU A N 1
ATOM 1496 C CA . GLU A 1 197 ? -7.457 44 10.148 1 98.25 197 GLU A CA 1
ATOM 1497 C C . GLU A 1 197 ? -8.141 43.688 11.469 1 98.25 197 GLU A C 1
ATOM 1499 O O . GLU A 1 197 ? -9.234 44.188 11.742 1 98.25 197 GLU A O 1
ATOM 1504 N N . GLY A 1 198 ? -7.551 42.781 12.18 1 98.25 198 GLY A N 1
ATOM 1505 C CA . GLY A 1 198 ? -8.047 42.438 13.5 1 98.25 198 GLY A CA 1
ATOM 1506 C C . GLY A 1 198 ? -9.141 41.406 13.477 1 98.25 198 GLY A C 1
ATOM 1507 O O . GLY A 1 198 ? -9.672 41.031 14.523 1 98.25 198 GLY A O 1
ATOM 1508 N N . ASP A 1 199 ? -9.453 40.906 12.305 1 98.5 199 ASP A N 1
ATOM 1509 C CA . ASP A 1 199 ? -10.547 39.938 12.188 1 98.5 199 ASP A CA 1
ATOM 1510 C C . ASP A 1 199 ? -10.117 38.719 11.406 1 98.5 199 ASP A C 1
ATOM 1512 O O . ASP A 1 199 ? -10.383 38.594 10.203 1 98.5 199 ASP A O 1
ATOM 1516 N N . PRO A 1 200 ? -9.625 37.719 12.039 1 98.38 200 PRO A N 1
ATOM 1517 C CA . PRO A 1 200 ? -9.148 36.5 11.359 1 98.38 200 PRO A CA 1
ATOM 1518 C C . PRO A 1 200 ? -10.273 35.75 10.664 1 98.38 200 PRO A C 1
ATOM 1520 O O . PRO A 1 200 ? -10.008 34.844 9.852 1 98.38 200 PRO A O 1
ATOM 1523 N N . ARG A 1 201 ? -11.578 36.062 10.93 1 98.44 201 ARG A N 1
ATOM 1524 C CA . ARG A 1 201 ? -12.695 35.469 10.211 1 98.44 201 ARG A CA 1
ATOM 1525 C C . ARG A 1 201 ? -12.617 35.781 8.719 1 98.44 201 ARG A C 1
ATOM 1527 O O . ARG A 1 201 ? -13.227 35.094 7.902 1 98.44 201 ARG A O 1
ATOM 1534 N N . SER A 1 202 ? -11.836 36.812 8.391 1 98.56 202 SER A N 1
ATOM 1535 C CA . SER A 1 202 ? -11.719 37.188 6.988 1 98.56 202 SER A CA 1
ATOM 1536 C C . SER A 1 202 ? -10.648 36.344 6.277 1 98.56 202 SER A C 1
ATOM 1538 O O . SER A 1 202 ? -10.492 36.438 5.059 1 98.56 202 SER A O 1
ATOM 1540 N N . HIS A 1 203 ? -9.945 35.562 7.031 1 98.5 203 HIS A N 1
ATOM 1541 C CA . HIS A 1 203 ? -8.852 34.781 6.465 1 98.5 203 HIS A CA 1
ATOM 1542 C C . HIS A 1 203 ? -9.352 33.812 5.391 1 98.5 203 HIS A C 1
ATOM 1544 O O . HIS A 1 203 ? -8.82 33.781 4.277 1 98.5 203 HIS A O 1
ATOM 1550 N N . PRO A 1 204 ? -10.445 33 5.602 1 98.44 204 PRO A N 1
ATOM 1551 C CA . PRO A 1 204 ? -10.945 32.125 4.551 1 98.44 204 PRO A CA 1
ATOM 1552 C C . PRO A 1 204 ? -11.664 32.875 3.436 1 98.44 204 PRO A C 1
ATOM 1554 O O . PRO A 1 204 ? -11.945 32.312 2.377 1 98.44 204 PRO A O 1
ATOM 1557 N N . VAL A 1 205 ? -11.984 34.125 3.748 1 98.38 205 VAL A N 1
ATOM 1558 C CA . VAL A 1 205 ? -12.562 34.969 2.699 1 98.38 205 VAL A CA 1
ATOM 1559 C C . VAL A 1 205 ? -11.469 35.375 1.714 1 98.38 205 VAL A C 1
ATOM 1561 O O . VAL A 1 205 ? -11.664 35.281 0.498 1 98.38 205 VAL A O 1
ATOM 1564 N N . TRP A 1 206 ? -10.297 35.812 2.273 1 98.19 206 TRP A N 1
ATOM 1565 C CA . TRP A 1 206 ? -9.133 36.156 1.464 1 98.19 206 TRP A CA 1
ATOM 1566 C C . TRP A 1 206 ? -8.641 34.938 0.685 1 98.19 206 TRP A C 1
ATOM 1568 O O . TRP A 1 206 ? -8.555 34.969 -0.545 1 98.19 206 TRP A O 1
ATOM 1578 N N . ARG A 1 207 ? -8.438 33.875 1.375 1 98.19 207 ARG A N 1
ATOM 1579 C CA . ARG A 1 207 ? -7.969 32.625 0.798 1 98.19 207 ARG A CA 1
ATOM 1580 C C . ARG A 1 207 ? -9.133 31.672 0.519 1 98.19 207 ARG A C 1
ATOM 1582 O O . ARG A 1 207 ? -9.305 30.672 1.221 1 98.19 207 ARG A O 1
ATOM 1589 N N . ASP A 1 208 ? -9.875 32 -0.484 1 98 208 ASP A N 1
ATOM 1590 C CA . ASP A 1 208 ? -11.172 31.359 -0.708 1 98 208 ASP A CA 1
ATOM 1591 C C . ASP A 1 208 ? -11.008 29.984 -1.352 1 98 208 ASP A C 1
ATOM 1593 O O . ASP A 1 208 ? -9.883 29.547 -1.621 1 98 208 ASP A O 1
ATOM 1597 N N . ASP A 1 209 ? -12.109 29.266 -1.481 1 98.38 209 ASP A N 1
ATOM 1598 C CA . ASP A 1 209 ? -12.109 27.906 -2 1 98.38 209 ASP A CA 1
ATOM 1599 C C . ASP A 1 209 ? -11.734 27.875 -3.479 1 98.38 209 ASP A C 1
ATOM 1601 O O . ASP A 1 209 ? -11.156 26.891 -3.963 1 98.38 209 ASP A O 1
ATOM 1605 N N . VAL A 1 210 ? -11.922 28.938 -4.207 1 98.5 210 VAL A N 1
ATOM 1606 C CA . VAL A 1 210 ? -11.57 29.016 -5.621 1 98.5 210 VAL A CA 1
ATOM 1607 C C . VAL A 1 210 ? -10.055 28.984 -5.777 1 98.5 210 VAL A C 1
ATOM 1609 O O . VAL A 1 210 ? -9.531 28.359 -6.703 1 98.5 210 VAL A O 1
ATOM 1612 N N . ALA A 1 211 ? -9.305 29.734 -4.887 1 97.81 211 ALA A N 1
ATOM 1613 C CA . ALA A 1 211 ? -7.848 29.719 -4.926 1 97.81 211 ALA A CA 1
ATOM 1614 C C . ALA A 1 211 ? -7.297 28.312 -4.816 1 97.81 211 ALA A C 1
ATOM 1616 O O . ALA A 1 211 ? -6.367 27.938 -5.535 1 97.81 211 ALA A O 1
ATOM 1617 N N . ALA A 1 212 ? -7.859 27.531 -3.932 1 98.19 212 ALA A N 1
ATOM 1618 C CA . ALA A 1 212 ? -7.43 26.156 -3.736 1 98.19 212 ALA A CA 1
ATOM 1619 C C . ALA A 1 212 ? -7.785 25.297 -4.945 1 98.19 212 ALA A C 1
ATOM 1621 O O . ALA A 1 212 ? -6.934 24.578 -5.477 1 98.19 212 ALA A O 1
ATOM 1622 N N . LEU A 1 213 ? -9.047 25.359 -5.402 1 98.56 213 LEU A N 1
ATOM 1623 C CA . LEU A 1 213 ? -9.523 24.531 -6.5 1 98.56 213 LEU A CA 1
ATOM 1624 C C . LEU A 1 213 ? -8.742 24.828 -7.777 1 98.56 213 LEU A C 1
ATOM 1626 O O . LEU A 1 213 ? -8.336 23.891 -8.484 1 98.56 213 LEU A O 1
ATOM 1630 N N . GLN A 1 214 ? -8.508 26.109 -8.07 1 98.06 214 GLN A N 1
ATOM 1631 C CA . GLN A 1 214 ? -7.805 26.5 -9.289 1 98.06 214 GLN A CA 1
ATOM 1632 C C . GLN A 1 214 ? -6.391 25.922 -9.305 1 98.06 214 GLN A C 1
ATOM 1634 O O . GLN A 1 214 ? -5.934 25.422 -10.336 1 98.06 214 GLN A O 1
ATOM 1639 N N . ALA A 1 215 ? -5.73 26.047 -8.234 1 97.88 215 ALA A N 1
ATOM 1640 C CA . ALA A 1 215 ? -4.367 25.531 -8.148 1 97.88 215 ALA A CA 1
ATOM 1641 C C . ALA A 1 215 ? -4.352 24.016 -8.312 1 97.88 215 ALA A C 1
ATOM 1643 O O . ALA A 1 215 ? -3.492 23.469 -9.016 1 97.88 215 ALA A O 1
ATOM 1644 N N . THR A 1 216 ? -5.25 23.312 -7.66 1 98.44 216 THR A N 1
ATOM 1645 C CA . THR A 1 216 ? -5.344 21.859 -7.742 1 98.44 216 THR A CA 1
ATOM 1646 C C . THR A 1 216 ? -5.617 21.422 -9.18 1 98.44 216 THR A C 1
ATOM 1648 O O . THR A 1 216 ? -4.988 20.484 -9.68 1 98.44 216 THR A O 1
ATOM 1651 N N . GLN A 1 217 ? -6.539 22.109 -9.828 1 98.56 217 GLN A N 1
ATOM 1652 C CA . GLN A 1 217 ? -6.871 21.781 -11.211 1 98.56 217 GLN A CA 1
ATOM 1653 C C . GLN A 1 217 ? -5.664 21.969 -12.125 1 98.56 217 GLN A C 1
ATOM 1655 O O . GLN A 1 217 ? -5.387 21.109 -12.977 1 98.56 217 GLN A O 1
ATOM 1660 N N . ARG A 1 218 ? -4.945 23.062 -11.938 1 97.5 218 ARG A N 1
ATOM 1661 C CA . ARG A 1 218 ? -3.732 23.312 -12.711 1 97.5 218 ARG A CA 1
ATOM 1662 C C . ARG A 1 218 ? -2.695 22.219 -12.469 1 97.5 218 ARG A C 1
ATOM 1664 O O . ARG A 1 218 ? -2.07 21.734 -13.414 1 97.5 218 ARG A O 1
ATOM 1671 N N . LEU A 1 219 ? -2.555 21.906 -11.273 1 97.94 219 LEU A N 1
ATOM 1672 C CA . LEU A 1 219 ? -1.574 20.891 -10.883 1 97.94 219 LEU A CA 1
ATOM 1673 C C . LEU A 1 219 ? -1.885 19.547 -11.531 1 97.94 219 LEU A C 1
ATOM 1675 O O . LEU A 1 219 ? -0.985 18.891 -12.047 1 97.94 219 LEU A O 1
ATOM 1679 N N . VAL A 1 220 ? -3.117 19.109 -11.523 1 98.5 220 VAL A N 1
ATOM 1680 C CA . VAL A 1 220 ? -3.525 17.844 -12.117 1 98.5 220 VAL A CA 1
ATOM 1681 C C . VAL A 1 220 ? -3.275 17.875 -13.617 1 98.5 220 VAL A C 1
ATOM 1683 O O . VAL A 1 220 ? -2.809 16.891 -14.195 1 98.5 220 VAL A O 1
ATOM 1686 N N . ALA A 1 221 ? -3.576 19 -14.219 1 98.31 221 ALA A N 1
ATOM 1687 C CA . ALA A 1 221 ? -3.318 19.141 -15.648 1 98.31 221 ALA A CA 1
ATOM 1688 C C . ALA A 1 221 ? -1.836 18.953 -15.961 1 98.31 221 ALA A C 1
ATOM 1690 O O . ALA A 1 221 ? -1.475 18.25 -16.906 1 98.31 221 ALA A O 1
ATOM 1691 N N . ILE A 1 222 ? -1.002 19.578 -15.195 1 98.06 222 ILE A N 1
ATOM 1692 C CA . ILE A 1 222 ? 0.44 19.5 -15.398 1 98.06 222 ILE A CA 1
ATOM 1693 C C . ILE A 1 222 ? 0.922 18.062 -15.133 1 98.06 222 ILE A C 1
ATOM 1695 O O . ILE A 1 222 ? 1.794 17.562 -15.836 1 98.06 222 ILE A O 1
ATOM 1699 N N . ALA A 1 223 ? 0.395 17.438 -14.086 1 98 223 ALA A N 1
ATOM 1700 C CA . ALA A 1 223 ? 0.728 16.047 -13.789 1 98 223 ALA A CA 1
ATOM 1701 C C . ALA A 1 223 ? 0.446 15.148 -14.992 1 98 223 ALA A C 1
ATOM 1703 O O . ALA A 1 223 ? 1.27 14.297 -15.352 1 98 223 ALA A O 1
ATOM 1704 N N . ARG A 1 224 ? -0.66 15.344 -15.648 1 97.44 224 ARG A N 1
ATOM 1705 C CA . ARG A 1 224 ? -1.038 14.555 -16.812 1 97.44 224 ARG A CA 1
ATOM 1706 C C . ARG A 1 224 ? -0.115 14.852 -18 1 97.44 224 ARG A C 1
ATOM 1708 O O . ARG A 1 224 ? 0.301 13.938 -18.703 1 97.44 224 ARG A O 1
ATOM 1715 N N . GLU A 1 225 ? 0.218 16.094 -18.125 1 97.38 225 GLU A N 1
ATOM 1716 C CA . GLU A 1 225 ? 1.087 16.5 -19.219 1 97.38 225 GLU A CA 1
ATOM 1717 C C . GLU A 1 225 ? 2.482 15.898 -19.078 1 97.38 225 GLU A C 1
ATOM 1719 O O . GLU A 1 225 ? 3.152 15.625 -20.078 1 97.38 225 GLU A O 1
ATOM 1724 N N . THR A 1 226 ? 2.895 15.711 -17.859 1 97.44 226 THR A N 1
ATOM 1725 C CA . THR A 1 226 ? 4.266 15.273 -17.625 1 97.44 226 THR A CA 1
ATOM 1726 C C . THR A 1 226 ? 4.309 13.781 -17.297 1 97.44 226 THR A C 1
ATOM 1728 O O . THR A 1 226 ? 5.383 13.18 -17.266 1 97.44 226 THR A O 1
ATOM 1731 N N . GLY A 1 227 ? 3.152 13.148 -17.094 1 96.88 227 GLY A N 1
ATOM 1732 C CA . GLY A 1 227 ? 3.102 11.742 -16.719 1 96.88 227 GLY A CA 1
ATOM 1733 C C . GLY A 1 227 ? 3.707 11.469 -15.359 1 96.88 227 GLY A C 1
ATOM 1734 O O . GLY A 1 227 ? 4.52 10.555 -15.203 1 96.88 227 GLY A O 1
ATOM 1735 N N . LYS A 1 228 ? 3.373 12.391 -14.406 1 97.44 228 LYS A N 1
ATOM 1736 C CA . LYS A 1 228 ? 3.979 12.266 -13.086 1 97.44 228 LYS A CA 1
ATOM 1737 C C . LYS A 1 228 ? 2.91 12.156 -12 1 97.44 228 LYS A C 1
ATOM 1739 O O . LYS A 1 228 ? 1.763 12.555 -12.211 1 97.44 228 LYS A O 1
ATOM 1744 N N . ARG A 1 229 ? 3.242 11.539 -10.898 1 97.44 229 ARG A N 1
ATOM 1745 C CA . ARG A 1 229 ? 2.342 11.398 -9.766 1 97.44 229 ARG A CA 1
ATOM 1746 C C . ARG A 1 229 ? 2.486 12.57 -8.805 1 97.44 229 ARG A C 1
ATOM 1748 O O . ARG A 1 229 ? 3.604 12.992 -8.484 1 97.44 229 ARG A O 1
ATOM 1755 N N . ILE A 1 230 ? 1.346 13.086 -8.336 1 98.56 230 ILE A N 1
ATOM 1756 C CA . ILE A 1 230 ? 1.376 14.227 -7.43 1 98.56 230 ILE A CA 1
ATOM 1757 C C . ILE A 1 230 ? 0.593 13.898 -6.16 1 98.56 230 ILE A C 1
ATOM 1759 O O . ILE A 1 230 ? -0.249 13 -6.156 1 98.56 230 ILE A O 1
ATOM 1763 N N . HIS A 1 231 ? 0.945 14.516 -5.109 1 98.81 231 HIS A N 1
ATOM 1764 C CA . HIS A 1 231 ? 0.3 14.445 -3.805 1 98.81 231 HIS A CA 1
ATOM 1765 C C . HIS A 1 231 ? -0.194 15.812 -3.355 1 98.81 231 HIS A C 1
ATOM 1767 O O . HIS A 1 231 ? 0.608 16.719 -3.115 1 98.81 231 HIS A O 1
ATOM 1773 N N . VAL A 1 232 ? -1.511 15.977 -3.299 1 98.81 232 VAL A N 1
ATOM 1774 C CA . VAL A 1 232 ? -2.098 17.25 -2.912 1 98.81 232 VAL A CA 1
ATOM 1775 C C . VAL A 1 232 ? -2.273 17.312 -1.396 1 98.81 232 VAL A C 1
ATOM 1777 O O . VAL A 1 232 ? -3.055 16.531 -0.829 1 98.81 232 VAL A O 1
ATOM 1780 N N . LEU A 1 233 ? -1.591 18.234 -0.823 1 98.62 233 LEU A N 1
ATOM 1781 C CA . LEU A 1 233 ? -1.546 18.312 0.633 1 98.62 233 LEU A CA 1
ATOM 1782 C C . LEU A 1 233 ? -2.758 19.062 1.177 1 98.62 233 LEU A C 1
ATOM 1784 O O . LEU A 1 233 ? -3.287 19.953 0.514 1 98.62 233 LEU A O 1
ATOM 1788 N N . HIS A 1 234 ? -3.209 18.703 2.373 1 98.5 234 HIS A N 1
ATOM 1789 C CA . HIS A 1 234 ? -4.133 19.375 3.283 1 98.5 234 HIS A CA 1
ATOM 1790 C C . HIS A 1 234 ? -5.312 19.969 2.527 1 98.5 234 HIS A C 1
ATOM 1792 O O . HIS A 1 234 ? -5.59 21.172 2.648 1 98.5 234 HIS A O 1
ATOM 1798 N N . VAL A 1 235 ? -5.969 19.172 1.737 1 98.81 235 VAL A N 1
ATOM 1799 C CA . VAL A 1 235 ? -7.184 19.578 1.037 1 98.81 235 VAL A CA 1
ATOM 1800 C C . VAL A 1 235 ? -8.195 20.125 2.035 1 98.81 235 VAL A C 1
ATOM 1802 O O . VAL A 1 235 ? -8.492 19.5 3.051 1 98.81 235 VAL A O 1
ATOM 1805 N N . SER A 1 236 ? -8.758 21.359 1.721 1 98.5 236 SER A N 1
ATOM 1806 C CA . SER A 1 236 ? -9.57 22.047 2.711 1 98.5 236 SER A CA 1
ATOM 1807 C C . SER A 1 236 ? -10.945 22.391 2.154 1 98.5 236 SER A C 1
ATOM 1809 O O . SER A 1 236 ? -11.742 23.062 2.82 1 98.5 236 SER A O 1
ATOM 1811 N N . THR A 1 237 ? -11.234 22.016 0.86 1 98.81 237 THR A N 1
ATOM 1812 C CA . THR A 1 237 ? -12.516 22.406 0.271 1 98.81 237 THR A CA 1
ATOM 1813 C C . THR A 1 237 ? -13.273 21.172 -0.228 1 98.81 237 THR A C 1
ATOM 1815 O O . THR A 1 237 ? -12.664 20.203 -0.677 1 98.81 237 THR A O 1
ATOM 1818 N N . ARG A 1 238 ? -14.57 21.297 -0.192 1 98.75 238 ARG A N 1
ATOM 1819 C CA . ARG A 1 238 ? -15.453 20.297 -0.772 1 98.75 238 ARG A CA 1
ATOM 1820 C C . ARG A 1 238 ? -15.18 20.125 -2.264 1 98.75 238 ARG A C 1
ATOM 1822 O O . ARG A 1 238 ? -15.109 19 -2.762 1 98.75 238 ARG A O 1
ATOM 1829 N N . GLN A 1 239 ? -14.945 21.172 -2.93 1 98.75 239 GLN A N 1
ATOM 1830 C CA . GLN A 1 239 ? -14.805 21.172 -4.383 1 98.75 239 GLN A CA 1
ATOM 1831 C C . GLN A 1 239 ? -13.516 20.469 -4.801 1 98.75 239 GLN A C 1
ATOM 1833 O O . GLN A 1 239 ? -13.492 19.734 -5.789 1 98.75 239 GLN A O 1
ATOM 1838 N N . GLU A 1 240 ? -12.422 20.734 -4.098 1 98.81 240 GLU A N 1
ATOM 1839 C CA . GLU A 1 240 ? -11.188 20.016 -4.379 1 98.81 240 GLU A CA 1
ATOM 1840 C C . GLU A 1 240 ? -11.375 18.5 -4.219 1 98.81 240 GLU A C 1
ATOM 1842 O O . GLU A 1 240 ? -10.906 17.719 -5.043 1 98.81 240 GLU A O 1
ATOM 1847 N N . MET A 1 241 ? -12.039 18.141 -3.135 1 98.75 241 MET A N 1
ATOM 1848 C CA . MET A 1 241 ? -12.266 16.734 -2.848 1 98.75 241 MET A CA 1
ATOM 1849 C C . MET A 1 241 ? -13.047 16.062 -3.977 1 98.75 241 MET A C 1
ATOM 1851 O O . MET A 1 241 ? -12.664 14.984 -4.445 1 98.75 241 MET A O 1
ATOM 1855 N N . GLU A 1 242 ? -14.086 16.703 -4.414 1 98.56 242 GLU A N 1
ATOM 1856 C CA . GLU A 1 242 ? -14.906 16.203 -5.508 1 98.56 242 GLU A CA 1
ATOM 1857 C C . GLU A 1 242 ? -14.109 16.109 -6.805 1 98.56 242 GLU A C 1
ATOM 1859 O O . GLU A 1 242 ? -14.234 15.125 -7.547 1 98.56 242 GLU A O 1
ATOM 1864 N N . PHE A 1 243 ? -13.312 17.094 -7.055 1 98.81 243 PHE A N 1
ATOM 1865 C CA . PHE A 1 243 ? -12.484 17.109 -8.258 1 98.81 243 PHE A CA 1
ATOM 1866 C C . PHE A 1 243 ? -11.445 16 -8.211 1 98.81 243 PHE A C 1
ATOM 1868 O O . PHE A 1 243 ? -11.289 15.25 -9.18 1 98.81 243 PHE A O 1
ATOM 1875 N N . LEU A 1 244 ? -10.789 15.859 -7.094 1 98.88 244 LEU A N 1
ATOM 1876 C CA . LEU A 1 244 ? -9.68 14.914 -6.957 1 98.88 244 LEU A CA 1
ATOM 1877 C C . LEU A 1 244 ? -10.188 13.477 -6.992 1 98.88 244 LEU A C 1
ATOM 1879 O O . LEU A 1 244 ? -9.477 12.57 -7.434 1 98.88 244 LEU A O 1
ATOM 1883 N N . ARG A 1 245 ? -11.398 13.289 -6.535 1 98.38 245 ARG A N 1
ATOM 1884 C CA . ARG A 1 245 ? -12.039 11.977 -6.641 1 98.38 245 ARG A CA 1
ATOM 1885 C C . ARG A 1 245 ? -11.961 11.438 -8.062 1 98.38 245 ARG A C 1
ATOM 1887 O O . ARG A 1 245 ? -11.797 10.234 -8.266 1 98.38 245 ARG A O 1
ATOM 1894 N N . GLU A 1 246 ? -11.977 12.32 -8.992 1 97.94 246 GLU A N 1
ATOM 1895 C CA . GLU A 1 246 ? -12.031 11.93 -10.398 1 97.94 246 GLU A CA 1
ATOM 1896 C C . GLU A 1 246 ? -10.625 11.828 -10.992 1 97.94 246 GLU A C 1
ATOM 1898 O O . GLU A 1 246 ? -10.469 11.555 -12.18 1 97.94 246 GLU A O 1
ATOM 1903 N N . HIS A 1 247 ? -9.617 12.047 -10.219 1 98.31 247 HIS A N 1
ATOM 1904 C CA . HIS A 1 247 ? -8.266 12.102 -10.758 1 98.31 247 HIS A CA 1
ATOM 1905 C C . HIS A 1 247 ? -7.293 11.305 -9.898 1 98.31 247 HIS A C 1
ATOM 1907 O O . HIS A 1 247 ? -6.121 11.664 -9.773 1 98.31 247 HIS A O 1
ATOM 1913 N N . LYS A 1 248 ? -7.777 10.195 -9.336 1 97.88 248 LYS A N 1
ATOM 1914 C CA . LYS A 1 248 ? -6.992 9.367 -8.43 1 97.88 248 LYS A CA 1
ATOM 1915 C C . LYS A 1 248 ? -5.906 8.602 -9.18 1 97.88 248 LYS A C 1
ATOM 1917 O O . LYS A 1 248 ? -5.008 8.023 -8.562 1 97.88 248 LYS A O 1
ATOM 1922 N N . ASP A 1 249 ? -5.91 8.672 -10.5 1 96.62 249 ASP A N 1
ATOM 1923 C CA . ASP A 1 249 ? -4.902 7.988 -11.305 1 96.62 249 ASP A CA 1
ATOM 1924 C C . ASP A 1 249 ? -3.57 8.734 -11.266 1 96.62 249 ASP A C 1
ATOM 1926 O O . ASP A 1 249 ? -2.514 8.141 -11.5 1 96.62 249 ASP A O 1
ATOM 1930 N N . VAL A 1 250 ? -3.613 10.031 -10.898 1 97.56 250 VAL A N 1
ATOM 1931 C CA . VAL A 1 250 ? -2.355 10.773 -10.914 1 97.56 250 VAL A CA 1
ATOM 1932 C C . VAL A 1 250 ? -2.162 11.492 -9.578 1 97.56 250 VAL A C 1
ATOM 1934 O O . VAL A 1 250 ? -1.053 11.922 -9.258 1 97.56 250 VAL A O 1
ATOM 1937 N N . ALA A 1 251 ? -3.264 11.609 -8.789 1 98.62 251 ALA A N 1
ATOM 1938 C CA . ALA A 1 251 ? -3.184 12.469 -7.613 1 98.62 251 ALA A CA 1
ATOM 1939 C C . ALA A 1 251 ? -3.611 11.719 -6.355 1 98.62 251 ALA A C 1
ATOM 1941 O O . ALA A 1 251 ? -4.66 11.07 -6.336 1 98.62 251 ALA A O 1
ATOM 1942 N N . SER A 1 252 ? -2.783 11.758 -5.336 1 98.75 252 SER A N 1
ATOM 1943 C CA . SER A 1 252 ? -3.17 11.32 -4 1 98.75 252 SER A CA 1
ATOM 1944 C C . SER A 1 252 ? -3.521 12.516 -3.111 1 98.75 252 SER A C 1
ATOM 1946 O O . SER A 1 252 ? -3.199 13.656 -3.439 1 98.75 252 SER A O 1
ATOM 1948 N N . VAL A 1 253 ? -4.207 12.234 -2.014 1 98.88 253 VAL A N 1
ATOM 1949 C CA . VAL A 1 253 ? -4.859 13.305 -1.268 1 98.88 253 VAL A CA 1
ATOM 1950 C C . VAL A 1 253 ? -4.508 13.195 0.214 1 98.88 253 VAL A C 1
ATOM 1952 O O . VAL A 1 253 ? -4.57 12.102 0.793 1 98.88 253 VAL A O 1
ATOM 1955 N N . GLU A 1 254 ? -4.164 14.297 0.812 1 98.94 254 GLU A N 1
ATOM 1956 C CA . GLU A 1 254 ? -3.99 14.422 2.256 1 98.94 254 GLU A CA 1
ATOM 1957 C C . GLU A 1 254 ? -5.051 15.336 2.861 1 98.94 254 GLU A C 1
ATOM 1959 O O . GLU A 1 254 ? -5.422 16.344 2.26 1 98.94 254 GLU A O 1
ATOM 1964 N N . VAL A 1 255 ? -5.48 14.969 4.02 1 98.81 255 VAL A N 1
ATOM 1965 C CA . VAL A 1 255 ? -6.305 15.867 4.82 1 98.81 255 VAL A CA 1
ATOM 1966 C C . VAL A 1 255 ? -5.719 16 6.223 1 98.81 255 VAL A C 1
ATOM 1968 O O . VAL A 1 255 ? -4.922 15.156 6.648 1 98.81 255 VAL A O 1
ATOM 1971 N N . THR A 1 256 ? -6.074 17.047 6.883 1 98.88 256 THR A N 1
ATOM 1972 C CA . THR A 1 256 ? -5.547 17.312 8.219 1 98.88 256 THR A CA 1
ATOM 1973 C C . THR A 1 256 ? -6.652 17.188 9.266 1 98.88 256 THR A C 1
ATOM 1975 O O . THR A 1 256 ? -7.816 17.469 8.977 1 98.88 256 THR A O 1
ATOM 1978 N N . PRO A 1 257 ? -6.285 16.844 10.5 1 98.88 257 PRO A N 1
ATOM 1979 C CA . PRO A 1 257 ? -7.277 16.75 11.578 1 98.88 257 PRO A CA 1
ATOM 1980 C C . PRO A 1 257 ? -8.023 18.062 11.812 1 98.88 257 PRO A C 1
ATOM 1982 O O . PRO A 1 257 ? -9.227 18.047 12.078 1 98.88 257 PRO A O 1
ATOM 1985 N N . HIS A 1 258 ? -7.352 19.219 11.703 1 98.81 258 HIS A N 1
ATOM 1986 C CA . HIS A 1 258 ? -8.031 20.469 12.023 1 98.81 258 HIS A CA 1
ATOM 1987 C C . HIS A 1 258 ? -9.078 20.812 10.969 1 98.81 258 HIS A C 1
ATOM 1989 O O . HIS A 1 258 ? -10.102 21.422 11.273 1 98.81 258 HIS A O 1
ATOM 1995 N N . HIS A 1 259 ? -8.891 20.422 9.711 1 98.81 259 HIS A N 1
ATOM 1996 C CA . HIS A 1 259 ? -9.898 20.656 8.688 1 98.81 259 HIS A CA 1
ATOM 1997 C C . HIS A 1 259 ? -11.078 19.703 8.852 1 98.81 259 HIS A C 1
ATOM 1999 O O . HIS A 1 259 ? -12.156 19.938 8.297 1 98.81 259 HIS A O 1
ATOM 2005 N N . LEU A 1 260 ? -10.867 18.656 9.586 1 98.88 260 LEU A N 1
ATOM 2006 C CA . LEU A 1 260 ? -11.93 17.688 9.875 1 98.88 260 LEU A CA 1
ATOM 2007 C C . LEU A 1 260 ? -12.656 18.062 11.164 1 98.88 260 LEU A C 1
ATOM 2009 O O . LEU A 1 260 ? -13.781 17.625 11.398 1 98.88 260 LEU A O 1
ATOM 2013 N N . THR A 1 261 ? -12.039 18.875 12.055 1 98.81 261 THR A N 1
ATOM 2014 C CA . THR A 1 261 ? -12.523 18.984 13.43 1 98.81 261 THR A CA 1
ATOM 2015 C C . THR A 1 261 ? -13.008 20.406 13.711 1 98.81 261 THR A C 1
ATOM 2017 O O . THR A 1 261 ? -14.031 20.594 14.375 1 98.81 261 THR A O 1
ATOM 2020 N N . LEU A 1 262 ? -12.281 21.453 13.195 1 98.69 262 LEU A N 1
ATOM 2021 C CA . LEU A 1 262 ? -12.633 22.844 13.422 1 98.69 262 LEU A CA 1
ATOM 2022 C C . LEU A 1 262 ? -13.555 23.359 12.32 1 98.69 262 LEU A C 1
ATOM 2024 O O . LEU A 1 262 ? -13.617 22.781 11.234 1 98.69 262 LEU A O 1
ATOM 2028 N N . VAL A 1 263 ? -14.258 24.453 12.672 1 98.5 263 VAL A N 1
ATOM 2029 C CA . VAL A 1 263 ? -15.219 24.984 11.711 1 98.5 263 VAL A CA 1
ATOM 2030 C C . VAL A 1 263 ? -15.281 26.516 11.828 1 98.5 263 VAL A C 1
ATOM 2032 O O . VAL A 1 263 ? -15.281 27.047 12.938 1 98.5 263 VAL A O 1
ATOM 2035 N N . ALA A 1 264 ? -15.156 27.172 10.688 1 98.44 264 ALA A N 1
ATOM 2036 C CA . ALA A 1 264 ? -15.383 28.625 10.633 1 98.44 264 ALA A CA 1
ATOM 2037 C C . ALA A 1 264 ? -16.875 28.938 10.633 1 98.44 264 ALA A C 1
ATOM 2039 O O . ALA A 1 264 ? -17.688 28.172 10.109 1 98.44 264 ALA A O 1
ATOM 2040 N N . PRO A 1 265 ? -17.328 30.047 11.234 1 98.19 265 PRO A N 1
ATOM 2041 C CA . PRO A 1 265 ? -16.453 31.047 11.836 1 98.19 265 PRO A CA 1
ATOM 2042 C C . PRO A 1 265 ? -16.141 30.766 13.305 1 98.19 265 PRO A C 1
ATOM 2044 O O . PRO A 1 265 ? -15.367 31.484 13.93 1 98.19 265 PRO A O 1
ATOM 2047 N N . ASP A 1 266 ? -16.703 29.703 13.867 1 98.31 266 ASP A N 1
ATOM 2048 C CA . ASP A 1 266 ? -16.609 29.391 15.289 1 98.31 266 ASP A CA 1
ATOM 2049 C C . ASP A 1 266 ? -15.164 29.344 15.75 1 98.31 266 ASP A C 1
ATOM 2051 O O . ASP A 1 266 ? -14.805 29.906 16.781 1 98.31 266 ASP A O 1
ATOM 2055 N N . CYS A 1 267 ? -14.32 28.672 15.023 1 98.56 267 CYS A N 1
ATOM 2056 C CA . CYS A 1 267 ? -12.93 28.5 15.422 1 98.56 267 CYS A CA 1
ATOM 2057 C C . CYS A 1 267 ? -12.227 29.859 15.539 1 98.56 267 CYS A C 1
ATOM 2059 O O . CYS A 1 267 ? -11.453 30.078 16.469 1 98.56 267 CYS A O 1
ATOM 2061 N N . TYR A 1 268 ? -12.531 30.75 14.602 1 98.62 268 TYR A N 1
ATOM 2062 C CA . TYR A 1 268 ? -11.891 32.062 14.617 1 98.62 268 TYR A CA 1
ATOM 2063 C C . TYR A 1 268 ? -12.445 32.938 15.742 1 98.62 268 TYR A C 1
ATOM 2065 O O . TYR A 1 268 ? -11.727 33.75 16.297 1 98.62 268 TYR A O 1
ATOM 2073 N N . GLU A 1 269 ? -13.703 32.781 16.031 1 98.44 269 GLU A N 1
ATOM 2074 C CA . GLU A 1 269 ? -14.32 33.5 17.125 1 98.44 269 GLU A CA 1
ATOM 2075 C C . GLU A 1 269 ? -13.766 33.062 18.469 1 98.44 269 GLU A C 1
ATOM 2077 O O . GLU A 1 269 ? -13.516 33.875 19.359 1 98.44 269 GLU A O 1
ATOM 2082 N N . ARG A 1 270 ? -13.523 31.812 18.562 1 98.12 270 ARG A N 1
ATOM 2083 C CA . ARG A 1 270 ? -13.078 31.25 19.828 1 98.12 270 ARG A CA 1
ATOM 2084 C C . ARG A 1 270 ? -11.57 31.375 19.984 1 98.12 270 ARG A C 1
ATOM 2086 O O . ARG A 1 270 ? -11.078 31.688 21.078 1 98.12 270 ARG A O 1
ATOM 2093 N N . LEU A 1 271 ? -10.812 31.203 18.938 1 98.44 271 LEU A N 1
ATOM 2094 C CA . LEU A 1 271 ? -9.367 31.031 19.031 1 98.44 271 LEU A CA 1
ATOM 2095 C C . LEU A 1 271 ? -8.633 32.25 18.469 1 98.44 271 LEU A C 1
ATOM 2097 O O . LEU A 1 271 ? -7.438 32.406 18.703 1 98.44 271 LEU A O 1
ATOM 2101 N N . GLY A 1 272 ? -9.352 33.031 17.734 1 98.38 272 GLY A N 1
ATOM 2102 C CA . GLY A 1 272 ? -8.695 34.156 17.062 1 98.38 272 GLY A CA 1
ATOM 2103 C C . GLY A 1 272 ? -7.633 33.719 16.078 1 98.38 272 GLY A C 1
ATOM 2104 O O . GLY A 1 272 ? -7.879 32.844 15.242 1 98.38 272 GLY A O 1
ATOM 2105 N N . THR A 1 273 ? -6.465 34.344 16.188 1 98.56 273 THR A N 1
ATOM 2106 C CA . THR A 1 273 ? -5.367 34.125 15.258 1 98.56 273 THR A CA 1
ATOM 2107 C C . THR A 1 273 ? -4.738 32.75 15.484 1 98.56 273 THR A C 1
ATOM 2109 O O . THR A 1 273 ? -3.975 32.25 14.641 1 98.56 273 THR A O 1
ATOM 2112 N N . LYS A 1 274 ? -5.051 32.062 16.547 1 98.62 274 LYS A N 1
ATOM 2113 C CA . LYS A 1 274 ? -4.559 30.719 16.797 1 98.62 274 LYS A CA 1
ATOM 2114 C C . LYS A 1 274 ? -5.176 29.719 15.812 1 98.62 274 LYS A C 1
ATOM 2116 O O . LYS A 1 274 ? -4.637 28.625 15.602 1 98.62 274 LYS A O 1
ATOM 2121 N N . ALA A 1 275 ? -6.266 30.109 15.172 1 98.56 275 ALA A N 1
ATOM 2122 C CA . ALA A 1 275 ? -6.93 29.25 14.195 1 98.56 275 ALA A CA 1
ATOM 2123 C C . ALA A 1 275 ? -6.426 29.531 12.781 1 98.56 275 ALA A C 1
ATOM 2125 O O . ALA A 1 275 ? -6.77 28.812 11.836 1 98.56 275 ALA A O 1
ATOM 2126 N N . GLN A 1 276 ? -5.629 30.641 12.664 1 98.44 276 GLN A N 1
ATOM 2127 C CA . GLN A 1 276 ? -5.129 31.031 11.352 1 98.44 276 GLN A CA 1
ATOM 2128 C C . GLN A 1 276 ? -4.168 29.984 10.797 1 98.44 276 GLN A C 1
ATOM 2130 O O . GLN A 1 276 ? -3.158 29.656 11.422 1 98.44 276 GLN A O 1
ATOM 2135 N N . MET A 1 277 ? -4.539 29.328 9.664 1 97.5 277 MET A N 1
ATOM 2136 C CA . MET A 1 277 ? -3.787 28.297 8.961 1 97.5 277 MET A CA 1
ATOM 2137 C C . MET A 1 277 ? -3.879 28.5 7.449 1 97.5 277 MET A C 1
ATOM 2139 O O . MET A 1 277 ? -4.812 29.141 6.957 1 97.5 277 MET A O 1
ATOM 2143 N N . ASN A 1 278 ? -2.887 28.094 6.715 1 97.25 278 ASN A N 1
ATOM 2144 C CA . ASN A 1 278 ? -2.947 27.969 5.262 1 97.25 278 ASN A CA 1
ATOM 2145 C C . ASN A 1 278 ? -2.898 26.516 4.816 1 97.25 278 ASN A C 1
ATOM 2147 O O . ASN A 1 278 ? -1.931 25.812 5.105 1 97.25 278 ASN A O 1
ATOM 2151 N N . PRO A 1 279 ? -3.887 25.969 4.152 1 97.88 279 PRO A N 1
ATOM 2152 C CA . PRO A 1 279 ? -5.145 26.625 3.809 1 97.88 279 PRO A CA 1
ATOM 2153 C C . PRO A 1 279 ? -6.047 26.844 5.023 1 97.88 279 PRO A C 1
ATOM 2155 O O . PRO A 1 279 ? -5.863 26.203 6.055 1 97.88 279 PRO A O 1
ATOM 2158 N N . PRO A 1 280 ? -6.941 27.781 4.914 1 98.5 280 PRO A N 1
ATOM 2159 C CA . PRO A 1 280 ? -7.711 28.141 6.105 1 98.5 280 PRO A CA 1
ATOM 2160 C C . PRO A 1 280 ? -8.727 27.062 6.5 1 98.5 280 PRO A C 1
ATOM 2162 O O . PRO A 1 280 ? -9.133 26.266 5.664 1 98.5 280 PRO A O 1
ATOM 2165 N N . VAL A 1 281 ? -9.031 27.031 7.828 1 98.69 281 VAL A N 1
ATOM 2166 C CA . VAL A 1 281 ? -10.234 26.328 8.266 1 98.69 281 VAL A CA 1
ATOM 2167 C C . VAL A 1 281 ? -11.477 27.016 7.684 1 98.69 281 VAL A C 1
ATOM 2169 O O . VAL A 1 281 ? -11.594 28.234 7.727 1 98.69 281 VAL A O 1
ATOM 2172 N N . ARG A 1 282 ? -12.336 26.234 7.148 1 98.75 282 ARG A N 1
ATOM 2173 C CA . ARG A 1 282 ? -13.484 26.781 6.438 1 98.75 282 ARG A CA 1
ATOM 2174 C C . ARG A 1 282 ? -14.789 26.406 7.121 1 98.75 282 ARG A C 1
ATOM 2176 O O . ARG A 1 282 ? -14.781 25.906 8.25 1 98.75 282 ARG A O 1
ATOM 2183 N N . ASP A 1 283 ? -15.906 26.766 6.484 1 98.62 283 ASP A N 1
ATOM 2184 C CA . ASP A 1 283 ? -17.203 26.562 7.113 1 98.62 283 ASP A CA 1
ATOM 2185 C C . ASP A 1 283 ? -17.609 25.094 7.082 1 98.62 283 ASP A C 1
ATOM 2187 O O . ASP A 1 283 ? -16.859 24.25 6.57 1 98.62 283 ASP A O 1
ATOM 2191 N N . ALA A 1 284 ? -18.719 24.797 7.637 1 98.75 284 ALA A N 1
ATOM 2192 C CA . ALA A 1 284 ? -19.188 23.438 7.832 1 98.75 284 ALA A CA 1
ATOM 2193 C C . ALA A 1 284 ? -19.422 22.734 6.492 1 98.75 284 ALA A C 1
ATOM 2195 O O . ALA A 1 284 ? -19.266 21.516 6.379 1 98.75 284 ALA A O 1
ATOM 2196 N N . TRP A 1 285 ? -19.766 23.484 5.5 1 98.75 285 TRP A N 1
ATOM 2197 C CA . TRP A 1 285 ? -20.016 22.891 4.188 1 98.75 285 TRP A CA 1
ATOM 2198 C C . TRP A 1 285 ? -18.766 22.219 3.643 1 98.75 285 TRP A C 1
ATOM 2200 O O . TRP A 1 285 ? -18.828 21.094 3.133 1 98.75 285 TRP A O 1
ATOM 2210 N N . HIS A 1 286 ? -17.656 22.875 3.76 1 98.81 286 HIS A N 1
ATOM 2211 C CA . HIS A 1 286 ? -16.391 22.312 3.318 1 98.81 286 HIS A CA 1
ATOM 2212 C C . HIS A 1 286 ? -15.969 21.125 4.199 1 98.81 286 HIS A C 1
ATOM 2214 O O . HIS A 1 286 ? -15.555 20.094 3.693 1 98.81 286 HIS A O 1
ATOM 2220 N N . ARG A 1 287 ? -16.078 21.297 5.484 1 98.81 287 ARG A N 1
ATOM 2221 C CA . ARG A 1 287 ? -15.719 20.219 6.395 1 98.81 287 ARG A CA 1
ATOM 2222 C C . ARG A 1 287 ? -16.516 18.953 6.082 1 98.81 287 ARG A C 1
ATOM 2224 O O . ARG A 1 287 ? -15.953 17.859 6.008 1 98.81 287 ARG A O 1
ATOM 2231 N N . ASP A 1 288 ? -17.812 19.109 5.895 1 98.75 288 ASP A N 1
ATOM 2232 C CA . ASP A 1 288 ? -18.672 17.984 5.574 1 98.75 288 ASP A CA 1
ATOM 2233 C C . ASP A 1 288 ? -18.266 17.328 4.254 1 98.75 288 ASP A C 1
ATOM 2235 O O . ASP A 1 288 ? -18.344 16.109 4.105 1 98.75 288 ASP A O 1
ATOM 2239 N N . GLY A 1 289 ? -17.906 18.156 3.301 1 98.75 289 GLY A N 1
ATOM 2240 C CA . GLY A 1 289 ? -17.406 17.656 2.031 1 98.75 289 GLY A CA 1
ATOM 2241 C C . GLY A 1 289 ? -16.141 16.828 2.166 1 98.75 289 GLY A C 1
ATOM 2242 O O . GLY A 1 289 ? -15.969 15.82 1.488 1 98.75 289 GLY A O 1
ATOM 2243 N N . ILE A 1 290 ? -15.273 17.297 3.016 1 98.88 290 ILE A N 1
ATOM 2244 C CA . ILE A 1 290 ? -14.031 16.562 3.264 1 98.88 290 ILE A CA 1
ATOM 2245 C C . ILE A 1 290 ? -14.344 15.227 3.932 1 98.88 290 ILE A C 1
ATOM 2247 O O . ILE A 1 290 ? -13.812 14.188 3.527 1 98.88 290 ILE A O 1
ATOM 2251 N N . TRP A 1 291 ? -15.227 15.234 4.941 1 98.81 291 TRP A N 1
ATOM 2252 C CA . TRP A 1 291 ? -15.641 14 5.594 1 98.81 291 TRP A CA 1
ATOM 2253 C C . TRP A 1 291 ? -16.281 13.047 4.594 1 98.81 291 TRP A C 1
ATOM 2255 O O . TRP A 1 291 ? -16.047 11.836 4.637 1 98.81 291 TRP A O 1
ATOM 2265 N N . HIS A 1 292 ? -17.109 13.609 3.725 1 98.44 292 HIS A N 1
ATOM 2266 C CA . HIS A 1 292 ? -17.719 12.773 2.699 1 98.44 292 HIS A CA 1
ATOM 2267 C C . HIS A 1 292 ? -16.656 12.133 1.806 1 98.44 292 HIS A C 1
ATOM 2269 O O . HIS A 1 292 ? -16.719 10.93 1.536 1 98.44 292 HIS A O 1
ATOM 2275 N N . GLY A 1 293 ? -15.703 12.938 1.307 1 98.69 293 GLY A N 1
ATOM 2276 C CA . GLY A 1 293 ? -14.609 12.391 0.519 1 98.69 293 GLY A CA 1
ATOM 2277 C C . GLY A 1 293 ? -13.836 11.305 1.241 1 98.69 293 GLY A C 1
ATOM 2278 O O . GLY A 1 293 ? -13.461 10.297 0.636 1 98.69 293 GLY A O 1
ATOM 2279 N N . LEU A 1 294 ? -13.656 11.531 2.525 1 98.69 294 LEU A N 1
ATOM 2280 C CA . LEU A 1 294 ? -12.977 10.539 3.348 1 98.69 294 LEU A CA 1
ATOM 2281 C C . LEU A 1 294 ? -13.781 9.242 3.408 1 98.69 294 LEU A C 1
ATOM 2283 O O . LEU A 1 294 ? -13.219 8.156 3.227 1 98.69 294 LEU A O 1
ATOM 2287 N N . ALA A 1 295 ? -15.047 9.312 3.551 1 98 295 ALA A N 1
ATOM 2288 C CA . ALA A 1 295 ? -15.938 8.156 3.617 1 98 295 ALA A CA 1
ATOM 2289 C C . ALA A 1 295 ? -16 7.434 2.273 1 98 295 ALA A C 1
ATOM 2291 O O . ALA A 1 295 ? -16.188 6.215 2.225 1 98 295 ALA A O 1
ATOM 2292 N N . GLN A 1 296 ? -15.773 8.195 1.228 1 98.25 296 GLN A N 1
ATOM 2293 C CA . GLN A 1 296 ? -15.828 7.633 -0.119 1 98.25 296 GLN A CA 1
ATOM 2294 C C . GLN A 1 296 ? -14.492 7.02 -0.52 1 98.25 296 GLN A C 1
ATOM 2296 O O . GLN A 1 296 ? -14.352 6.496 -1.625 1 98.25 296 GLN A O 1
ATOM 2301 N N . GLY A 1 297 ? -13.5 7.102 0.323 1 98.38 297 GLY A N 1
ATOM 2302 C CA . GLY A 1 297 ? -12.211 6.477 0.073 1 98.38 297 GLY A CA 1
ATOM 2303 C C . GLY A 1 297 ? -11.266 7.355 -0.724 1 98.38 297 GLY A C 1
ATOM 2304 O O . GLY A 1 297 ? -10.227 6.891 -1.196 1 98.38 297 GLY A O 1
ATOM 2305 N N . VAL A 1 298 ? -11.539 8.641 -0.865 1 98.69 298 VAL A N 1
ATOM 2306 C CA . VAL A 1 298 ? -10.766 9.539 -1.717 1 98.69 298 VAL A CA 1
ATOM 2307 C C . VAL A 1 298 ? -9.453 9.906 -1.023 1 98.69 298 VAL A C 1
ATOM 2309 O O . VAL A 1 298 ? -8.414 10.016 -1.673 1 98.69 298 VAL A O 1
ATOM 2312 N N . VAL A 1 299 ? -9.508 10.023 0.299 1 98.88 299 VAL A N 1
ATOM 2313 C CA . VAL A 1 299 ? -8.359 10.492 1.072 1 98.88 299 VAL A CA 1
ATOM 2314 C C . VAL A 1 299 ? -7.355 9.352 1.246 1 98.88 299 VAL A C 1
ATOM 2316 O O . VAL A 1 299 ? -7.738 8.227 1.571 1 98.88 299 VAL A O 1
ATOM 2319 N N . ASP A 1 300 ? -6.078 9.688 1.095 1 98.75 300 ASP A N 1
ATOM 2320 C CA . ASP A 1 300 ? -5.047 8.656 1.138 1 98.75 300 ASP A CA 1
ATOM 2321 C C . ASP A 1 300 ? -4.336 8.648 2.488 1 98.75 300 ASP A C 1
ATOM 2323 O O . ASP A 1 300 ? -3.959 7.586 2.99 1 98.75 300 ASP A O 1
ATOM 2327 N N . VAL A 1 301 ? -4.098 9.844 3.014 1 98.88 301 VAL A N 1
ATOM 2328 C CA . VAL A 1 301 ? -3.357 9.898 4.27 1 98.88 301 VAL A CA 1
ATOM 2329 C C . VAL A 1 301 ? -3.809 11.109 5.086 1 98.88 301 VAL A C 1
ATOM 2331 O O . VAL A 1 301 ? -4.445 12.023 4.555 1 98.88 301 VAL A O 1
ATOM 2334 N N . LEU A 1 302 ? -3.424 11.055 6.375 1 98.88 302 LEU A N 1
ATOM 2335 C CA . LEU A 1 302 ? -3.508 12.211 7.254 1 98.88 302 LEU A CA 1
ATOM 2336 C C . LEU A 1 302 ? -2.125 12.805 7.508 1 98.88 302 LEU A C 1
ATOM 2338 O O . LEU A 1 302 ? -1.142 12.062 7.621 1 98.88 302 LEU A O 1
ATOM 2342 N N . GLY A 1 303 ? -2.021 14.047 7.551 1 98.88 303 GLY A N 1
ATOM 2343 C CA . GLY A 1 303 ? -0.905 14.82 8.078 1 98.88 303 GLY A CA 1
ATOM 2344 C C . GLY A 1 303 ? -1.334 15.914 9.031 1 98.88 303 GLY A C 1
ATOM 2345 O O . GLY A 1 303 ? -2.352 16.578 8.812 1 98.88 303 GLY A O 1
ATOM 2346 N N . SER A 1 304 ? -0.605 16.094 10.047 1 98.88 304 SER A N 1
ATOM 2347 C CA . SER A 1 304 ? -1.046 17.047 11.047 1 98.88 304 SER A CA 1
ATOM 2348 C C . SER A 1 304 ? -0.814 18.484 10.578 1 98.88 304 SER A C 1
ATOM 2350 O O . SER A 1 304 ? -1.494 19.406 11.023 1 98.88 304 SER A O 1
ATOM 2352 N N . ASP A 1 305 ? 0.17 18.641 9.703 1 98.69 305 ASP A N 1
ATOM 2353 C CA . ASP A 1 305 ? 0.63 19.969 9.336 1 98.69 305 ASP A CA 1
ATOM 2354 C C . ASP A 1 305 ? 1 20.781 10.57 1 98.69 305 ASP A C 1
ATOM 2356 O O . ASP A 1 305 ? 0.713 21.984 10.641 1 98.69 305 ASP A O 1
ATOM 2360 N N . HIS A 1 306 ? 1.534 20.109 11.578 1 98.88 306 HIS A N 1
ATOM 2361 C CA . HIS A 1 306 ? 2.1 20.797 12.734 1 98.88 306 HIS A CA 1
ATOM 2362 C C . HIS A 1 306 ? 2.996 21.953 12.305 1 98.88 306 HIS A C 1
ATOM 2364 O O . HIS A 1 306 ? 4.012 21.734 11.641 1 98.88 306 HIS A O 1
ATOM 2370 N N . ALA A 1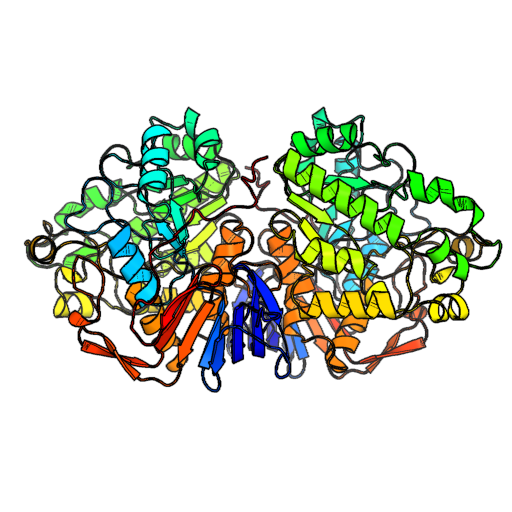 307 ? 2.592 23.094 12.688 1 98.38 307 ALA A N 1
ATOM 2371 C CA . ALA A 1 307 ? 3.293 24.312 12.281 1 98.38 307 ALA A CA 1
ATOM 2372 C C . ALA A 1 307 ? 3.32 25.328 13.414 1 98.38 307 ALA A C 1
ATOM 2374 O O . ALA A 1 307 ? 2.602 26.328 13.367 1 98.38 307 ALA A O 1
ATOM 2375 N N . PRO A 1 308 ? 4.195 25.172 14.297 1 98.25 308 PRO A N 1
ATOM 2376 C CA . PRO A 1 308 ? 4.188 25.953 15.531 1 98.25 308 PRO A CA 1
ATOM 2377 C C . PRO A 1 308 ? 4.719 27.375 15.328 1 98.25 308 PRO A C 1
ATOM 2379 O O . PRO A 1 308 ? 5.656 27.578 14.555 1 98.25 308 PRO A O 1
ATOM 2382 N N . HIS A 1 309 ? 4.125 28.297 15.977 1 98.5 309 HIS A N 1
ATOM 2383 C CA . HIS A 1 309 ? 4.547 29.672 16.234 1 98.5 309 HIS A CA 1
ATOM 2384 C C . HIS A 1 309 ? 4.414 30.016 17.719 1 98.5 309 HIS A C 1
ATOM 2386 O O . HIS A 1 309 ? 3.598 29.422 18.422 1 98.5 309 HIS A O 1
ATOM 2392 N N . THR A 1 310 ? 5.184 30.938 18.156 1 98.25 310 THR A N 1
ATOM 2393 C CA . THR A 1 310 ? 5.055 31.344 19.547 1 98.25 310 THR A CA 1
ATOM 2394 C C . THR A 1 310 ? 3.713 32.031 19.781 1 98.25 310 THR A C 1
ATOM 2396 O O . THR A 1 310 ? 3.092 32.531 18.844 1 98.25 310 THR A O 1
ATOM 2399 N N . LEU A 1 311 ? 3.375 32 21.094 1 98 311 LEU A N 1
ATOM 2400 C CA . LEU A 1 311 ? 2.146 32.688 21.453 1 98 311 LEU A CA 1
ATOM 2401 C C . LEU A 1 311 ? 2.25 34.188 21.125 1 98 311 LEU A C 1
ATOM 2403 O O . LEU A 1 311 ? 1.271 34.781 20.703 1 98 311 LEU A O 1
ATOM 2407 N N . GLU A 1 312 ? 3.443 34.75 21.297 1 98.31 312 GLU A N 1
ATOM 2408 C CA . GLU A 1 312 ? 3.674 36.156 21 1 98.31 312 GLU A CA 1
ATOM 2409 C C . GLU A 1 312 ? 3.471 36.438 19.5 1 98.31 312 GLU A C 1
ATOM 2411 O O . GLU A 1 312 ? 2.838 37.438 19.141 1 98.31 312 GLU A O 1
ATOM 2416 N N . GLU A 1 313 ? 3.977 35.594 18.703 1 98.44 313 GLU A N 1
ATOM 2417 C CA . GLU A 1 313 ? 3.814 35.781 17.266 1 98.44 313 GLU A CA 1
ATOM 2418 C C . GLU A 1 313 ? 2.352 35.625 16.844 1 98.44 313 GLU A C 1
ATOM 2420 O O . GLU A 1 313 ? 1.85 36.438 16.062 1 98.44 313 GLU A O 1
ATOM 2425 N N . LYS A 1 314 ? 1.66 34.688 17.438 1 98.44 314 LYS A N 1
ATOM 2426 C CA . LYS A 1 314 ? 0.26 34.438 17.094 1 98.44 314 LYS A CA 1
ATOM 2427 C C . LYS A 1 314 ? -0.632 35.562 17.609 1 98.44 314 LYS A C 1
ATOM 2429 O O . LYS A 1 314 ? -1.734 35.781 17.094 1 98.44 314 LYS A O 1
ATOM 2434 N N . ALA A 1 315 ? -0.164 36.344 18.547 1 97.88 315 ALA A N 1
ATOM 2435 C CA . ALA A 1 315 ? -0.947 37.406 19.172 1 97.88 315 ALA A CA 1
ATOM 2436 C C . ALA A 1 315 ? -0.9 38.688 18.328 1 97.88 315 ALA A C 1
ATOM 2438 O O . ALA A 1 315 ? -1.649 39.625 18.594 1 97.88 315 ALA A O 1
ATOM 2439 N N . LYS A 1 316 ? -0.035 38.688 17.344 1 98.56 316 LYS A N 1
ATOM 2440 C CA . LYS A 1 316 ? -0.02 39.875 16.469 1 98.56 316 LYS A CA 1
ATOM 2441 C C . LYS A 1 316 ? -1.382 40.094 15.82 1 98.56 316 LYS A C 1
ATOM 2443 O O . LYS A 1 316 ? -2.152 39.125 15.656 1 98.56 316 LYS A O 1
ATOM 2448 N N . THR A 1 317 ? -1.601 41.312 15.469 1 98.56 317 THR A N 1
ATOM 2449 C CA . THR A 1 317 ? -2.871 41.656 14.836 1 98.56 317 THR A CA 1
ATOM 2450 C C . THR A 1 317 ? -2.949 41.062 13.43 1 98.56 317 THR A C 1
ATOM 2452 O O . THR A 1 317 ? -2.012 41.188 12.641 1 98.56 317 THR A O 1
ATOM 2455 N N . TYR A 1 318 ? -4.016 40.406 13.094 1 98.38 318 TYR A N 1
ATOM 2456 C CA . TYR A 1 318 ? -4.238 39.875 11.742 1 98.38 318 TYR A CA 1
ATOM 2457 C C . TYR A 1 318 ? -4.199 41.031 10.719 1 98.38 318 TYR A C 1
ATOM 2459 O O . TYR A 1 318 ? -4.746 42.094 10.961 1 98.38 318 TYR A O 1
ATOM 2467 N N . PRO A 1 319 ? -3.658 40.875 9.727 1 97.81 319 PRO A N 1
ATOM 2468 C CA . PRO A 1 319 ? -3.094 39.656 9.125 1 97.81 319 PRO A CA 1
ATOM 2469 C C . PRO A 1 319 ? -1.595 39.531 9.383 1 97.81 319 PRO A C 1
ATOM 2471 O O . PRO A 1 319 ? -0.914 38.781 8.688 1 97.81 319 PRO A O 1
ATOM 2474 N N . ALA A 1 320 ? -1.045 40.312 10.344 1 97.88 320 ALA A N 1
ATOM 2475 C CA . ALA A 1 320 ? 0.378 40.219 10.664 1 97.88 320 ALA A CA 1
ATOM 2476 C C . ALA A 1 320 ? 0.697 38.938 11.43 1 97.88 320 ALA A C 1
ATOM 2478 O O . ALA A 1 320 ? 1.862 38.562 11.555 1 97.88 320 ALA A O 1
ATOM 2479 N N . SER A 1 321 ? -0.316 38.344 11.984 1 98.12 321 SER A N 1
ATOM 2480 C CA . SER A 1 321 ? -0.149 37.062 12.664 1 98.12 321 SER A CA 1
ATOM 2481 C C . SER A 1 321 ? 0.156 35.938 11.68 1 98.12 321 SER A C 1
ATOM 2483 O O . SER A 1 321 ? -0.448 35.844 10.609 1 98.12 321 SER A O 1
ATOM 2485 N N . PRO A 1 322 ? 1.074 35.062 12.016 1 97.62 322 PRO A N 1
ATOM 2486 C CA . PRO A 1 322 ? 1.455 34 11.078 1 97.62 322 PRO A CA 1
ATOM 2487 C C . PRO A 1 322 ? 0.449 32.875 11.047 1 97.62 322 PRO A C 1
ATOM 2489 O O . PRO A 1 322 ? -0.263 32.625 12.031 1 97.62 322 PRO A O 1
ATOM 2492 N N . SER A 1 323 ? 0.379 32.188 9.945 1 97.81 323 SER A N 1
ATOM 2493 C CA . SER A 1 323 ? -0.445 31 9.789 1 97.81 323 SER A CA 1
ATOM 2494 C C . SER A 1 323 ? 0.276 29.75 10.305 1 97.81 323 SER A C 1
ATOM 2496 O O . SER A 1 323 ? 1.439 29.516 9.969 1 97.81 323 SER A O 1
ATOM 2498 N N . GLY A 1 324 ? -0.376 28.953 11.117 1 97.94 324 GLY A N 1
ATOM 2499 C CA . GLY A 1 324 ? 0.152 27.719 11.656 1 97.94 324 GLY A CA 1
ATOM 2500 C C . GLY A 1 324 ? -0.407 27.375 13.031 1 97.94 324 GLY A C 1
ATOM 2501 O O . GLY A 1 324 ? -0.675 28.266 13.836 1 97.94 324 GLY A O 1
ATOM 2502 N N . MET A 1 325 ? -0.591 26.203 13.281 1 97.94 325 MET A N 1
ATOM 2503 C CA . MET A 1 325 ? -0.976 25.719 14.602 1 97.94 325 MET A CA 1
ATOM 2504 C C . MET A 1 325 ? -0.264 24.406 14.93 1 97.94 325 MET A C 1
ATOM 2506 O O . MET A 1 325 ? 0.305 23.766 14.039 1 97.94 325 MET A O 1
ATOM 2510 N N . THR A 1 326 ? -0.17 24.094 16.172 1 98.56 326 THR A N 1
ATOM 2511 C CA . THR A 1 326 ? 0.368 22.797 16.578 1 98.56 326 THR A CA 1
ATOM 2512 C C . THR A 1 326 ? -0.635 21.688 16.281 1 98.56 326 THR A C 1
ATOM 2514 O O . THR A 1 326 ? -1.846 21.906 16.297 1 98.56 326 THR A O 1
ATOM 2517 N N . GLY A 1 327 ? -0.077 20.484 15.922 1 98.75 327 GLY A N 1
ATOM 2518 C CA . GLY A 1 327 ? -1.048 19.453 15.594 1 98.75 327 GLY A CA 1
ATOM 2519 C C . GLY A 1 327 ? -0.491 18.047 15.719 1 98.75 327 GLY A C 1
ATOM 2520 O O . GLY A 1 327 ? -1.248 17.078 15.75 1 98.75 327 GLY A O 1
ATOM 2521 N N . VAL A 1 328 ? 0.833 17.859 15.844 1 98.94 328 VAL A N 1
ATOM 2522 C CA . VAL A 1 328 ? 1.434 16.531 15.742 1 98.94 328 VAL A CA 1
ATOM 2523 C C . VAL A 1 328 ? 1.074 15.703 16.969 1 98.94 328 VAL A C 1
ATOM 2525 O O . VAL A 1 328 ? 0.773 14.516 16.859 1 98.94 328 VAL A O 1
ATOM 2528 N N . GLN A 1 329 ? 1.038 16.312 18.172 1 98.94 329 GLN A N 1
ATOM 2529 C CA . GLN A 1 329 ? 0.757 15.586 19.406 1 98.94 329 GLN A CA 1
ATOM 2530 C C . GLN A 1 329 ? -0.733 15.281 19.547 1 98.94 329 GLN A C 1
ATOM 2532 O O . GLN A 1 329 ? -1.119 14.32 20.219 1 98.94 329 GLN A O 1
ATOM 2537 N N . THR A 1 330 ? -1.558 16.078 18.906 1 98.94 330 THR A N 1
ATOM 2538 C CA . THR A 1 330 ? -3 15.93 19.062 1 98.94 330 THR A CA 1
ATOM 2539 C C . THR A 1 330 ? -3.582 15.141 17.891 1 98.94 330 THR A C 1
ATOM 2541 O O . THR A 1 330 ? -4.781 14.852 17.859 1 98.94 330 THR A O 1
ATOM 2544 N N . LEU A 1 331 ? -2.73 14.75 16.938 1 98.94 331 LEU A N 1
ATOM 2545 C CA . LEU A 1 331 ? -3.209 14 15.781 1 98.94 331 LEU A CA 1
ATOM 2546 C C . LEU A 1 331 ? -3.984 12.758 16.219 1 98.94 331 LEU A C 1
ATOM 2548 O O . LEU A 1 331 ? -5.164 12.609 15.891 1 98.94 331 LEU A O 1
ATOM 2552 N N . VAL A 1 332 ? -3.42 11.898 17.078 1 98.94 332 VAL A N 1
ATOM 2553 C CA . VAL A 1 332 ? -4.004 10.617 17.453 1 98.94 332 VAL A CA 1
ATOM 2554 C C . VAL A 1 332 ? -5.219 10.844 18.344 1 98.94 332 VAL A C 1
ATOM 2556 O O . VAL A 1 332 ? -6.316 10.375 18.047 1 98.94 332 VAL A O 1
ATOM 2559 N N . PRO A 1 333 ? -5.156 11.641 19.391 1 98.81 333 PRO A N 1
ATOM 2560 C CA . PRO A 1 333 ? -6.324 11.758 20.266 1 98.81 333 PRO A CA 1
ATOM 2561 C C . PRO A 1 333 ? -7.512 12.43 19.578 1 98.81 333 PRO A C 1
ATOM 2563 O O . PRO A 1 333 ? -8.656 12.031 19.797 1 98.81 333 PRO A O 1
ATOM 2566 N N . THR A 1 334 ? -7.25 13.461 18.719 1 98.81 334 THR A N 1
ATOM 2567 C CA . THR A 1 334 ? -8.367 14.102 18.031 1 98.81 334 THR A CA 1
ATOM 2568 C C . THR A 1 334 ? -9.047 13.117 17.078 1 98.81 334 THR A C 1
ATOM 2570 O O . THR A 1 334 ? -10.273 13.047 17.016 1 98.81 334 THR A O 1
ATOM 2573 N N . MET A 1 335 ? -8.305 12.352 16.344 1 98.94 335 MET A N 1
ATOM 2574 C CA . MET A 1 335 ? -8.875 11.43 15.383 1 98.94 335 MET A CA 1
ATOM 2575 C C . MET A 1 335 ? -9.531 10.242 16.078 1 98.94 335 MET A C 1
ATOM 2577 O O . MET A 1 335 ? -10.539 9.719 15.609 1 98.94 335 MET A O 1
ATOM 2581 N N . LEU A 1 336 ? -8.938 9.789 17.234 1 98.94 336 LEU A N 1
ATOM 2582 C CA . LEU A 1 336 ? -9.578 8.711 17.984 1 98.94 336 LEU A CA 1
ATOM 2583 C C . LEU A 1 336 ? -10.922 9.164 18.547 1 98.94 336 LEU A C 1
ATOM 2585 O O . LEU A 1 336 ? -11.852 8.367 18.672 1 98.94 336 LEU A O 1
ATOM 2589 N N . ASP A 1 337 ? -10.984 10.43 18.891 1 98.94 337 ASP A N 1
ATOM 2590 C CA . ASP A 1 337 ? -12.273 10.969 19.312 1 98.94 337 ASP A CA 1
ATOM 2591 C C . ASP A 1 337 ? -13.312 10.82 18.203 1 98.94 337 ASP A C 1
ATOM 2593 O O . ASP A 1 337 ? -14.469 10.484 18.453 1 98.94 337 ASP A O 1
ATOM 2597 N N . HIS A 1 338 ? -12.906 11.117 16.969 1 98.88 338 HIS A N 1
ATOM 2598 C CA . HIS A 1 338 ? -13.789 10.914 15.828 1 98.88 338 HIS A CA 1
ATOM 2599 C C . HIS A 1 338 ? -14.125 9.438 15.648 1 98.88 338 HIS A C 1
ATOM 2601 O O . HIS A 1 338 ? -15.234 9.094 15.227 1 98.88 338 HIS A O 1
ATOM 2607 N N . VAL A 1 339 ? -13.195 8.516 15.906 1 98.88 339 VAL A N 1
ATOM 2608 C CA . VAL A 1 339 ? -13.453 7.082 15.867 1 98.88 339 VAL A CA 1
ATOM 2609 C C . VAL A 1 339 ? -14.547 6.73 16.875 1 98.88 339 VAL A C 1
ATOM 2611 O O . VAL A 1 339 ? -15.523 6.059 16.547 1 98.88 339 VAL A O 1
ATOM 2614 N N . ASN A 1 340 ? -14.375 7.215 18.109 1 98.69 340 ASN A N 1
ATOM 2615 C CA . ASN A 1 340 ? -15.328 6.914 19.172 1 98.69 340 ASN A CA 1
ATOM 2616 C C . ASN A 1 340 ? -16.703 7.52 18.891 1 98.69 340 ASN A C 1
ATOM 2618 O O . ASN A 1 340 ? -17.719 6.969 19.297 1 98.69 340 ASN A O 1
ATOM 2622 N N . ALA A 1 341 ? -16.688 8.609 18.141 1 98.38 341 ALA A N 1
ATOM 2623 C CA . ALA A 1 341 ? -17.938 9.273 17.781 1 98.38 341 ALA A CA 1
ATOM 2624 C C . ALA A 1 341 ? -18.594 8.594 16.578 1 98.38 341 ALA A C 1
ATOM 2626 O O . ALA A 1 341 ? -19.688 8.977 16.172 1 98.38 341 ALA A O 1
ATOM 2627 N N . GLY A 1 342 ? -17.938 7.684 15.922 1 97.75 342 GLY A N 1
ATOM 2628 C CA . GLY A 1 342 ? -18.516 6.902 14.836 1 97.75 342 GLY A CA 1
ATOM 2629 C C . GLY A 1 342 ? -18.297 7.527 13.469 1 97.75 342 GLY A C 1
ATOM 2630 O O . GLY A 1 342 ? -18.828 7.039 12.469 1 97.75 342 GLY A O 1
ATOM 2631 N N . ARG A 1 343 ? -17.484 8.555 13.352 1 97.56 343 ARG A N 1
ATOM 2632 C CA . ARG A 1 343 ? -17.25 9.242 12.086 1 97.56 343 ARG A CA 1
ATOM 2633 C C . ARG A 1 343 ? -16.156 8.539 11.281 1 97.56 343 ARG A C 1
ATOM 2635 O O . ARG A 1 343 ? -16.078 8.695 10.062 1 97.56 343 ARG A O 1
ATOM 2642 N N . LEU A 1 344 ? -15.391 7.793 11.945 1 97.94 344 LEU A N 1
ATOM 2643 C CA . LEU A 1 344 ? -14.227 7.102 11.398 1 97.94 344 LEU A CA 1
ATOM 2644 C C . LEU A 1 344 ? -14.047 5.738 12.055 1 97.94 344 LEU A C 1
ATOM 2646 O O . LEU A 1 344 ? -14.203 5.605 13.273 1 97.94 344 LEU A O 1
ATOM 2650 N N . SER A 1 345 ? -13.812 4.691 11.281 1 98.44 345 SER A N 1
ATOM 2651 C CA . SER A 1 345 ? -13.484 3.414 11.906 1 98.44 345 SER A CA 1
ATOM 2652 C C . SER A 1 345 ? -12.008 3.365 12.305 1 98.44 345 SER A C 1
ATOM 2654 O O . SER A 1 345 ? -11.18 4.074 11.734 1 98.44 345 SER A O 1
ATOM 2656 N N . LEU A 1 346 ? -11.695 2.562 13.297 1 98.75 346 LEU A N 1
ATOM 2657 C CA . LEU A 1 346 ? -10.305 2.408 13.703 1 98.75 346 LEU A CA 1
ATOM 2658 C C . LEU A 1 346 ? -9.469 1.835 12.57 1 98.75 346 LEU A C 1
ATOM 2660 O O . LEU A 1 346 ? -8.32 2.244 12.375 1 98.75 346 LEU A O 1
ATOM 2664 N N . ALA A 1 347 ? -10.047 0.892 11.805 1 98.69 347 ALA A N 1
ATOM 2665 C CA . ALA A 1 347 ? -9.352 0.318 10.648 1 98.69 347 ALA A CA 1
ATOM 2666 C C . ALA A 1 347 ? -9.008 1.396 9.625 1 98.69 347 ALA A C 1
ATOM 2668 O O . ALA A 1 347 ? -7.91 1.401 9.07 1 98.69 347 ALA A O 1
ATOM 2669 N N . ARG A 1 348 ? -9.938 2.295 9.359 1 98.75 348 ARG A N 1
ATOM 2670 C CA . ARG A 1 348 ? -9.688 3.381 8.414 1 98.75 348 ARG A CA 1
ATOM 2671 C C . ARG A 1 348 ? -8.641 4.348 8.961 1 98.75 348 ARG A C 1
ATOM 2673 O O . ARG A 1 348 ? -7.809 4.855 8.203 1 98.75 348 ARG A O 1
ATOM 2680 N N . PHE A 1 349 ? -8.672 4.602 10.297 1 98.94 349 PHE A N 1
ATOM 2681 C CA . PHE A 1 349 ? -7.629 5.418 10.914 1 98.94 349 PHE A CA 1
ATOM 2682 C C . PHE A 1 349 ? -6.254 4.809 10.672 1 98.94 349 PHE A C 1
ATOM 2684 O O . PHE A 1 349 ? -5.32 5.512 10.281 1 98.94 349 PHE A O 1
ATOM 2691 N N . VAL A 1 350 ? -6.105 3.49 10.859 1 98.94 350 VAL A N 1
ATOM 2692 C CA . VAL A 1 350 ? -4.855 2.775 10.625 1 98.94 350 VAL A CA 1
ATOM 2693 C C . VAL A 1 350 ? -4.453 2.895 9.156 1 98.94 350 VAL A C 1
ATOM 2695 O O . VAL A 1 350 ? -3.283 3.121 8.844 1 98.94 350 VAL A O 1
ATOM 2698 N N . ASP A 1 351 ? -5.395 2.777 8.273 1 98.81 351 ASP A N 1
ATOM 2699 C CA . ASP A 1 351 ? -5.148 2.922 6.844 1 98.81 351 ASP A CA 1
ATOM 2700 C C . ASP A 1 351 ? -4.602 4.312 6.52 1 98.81 351 ASP A C 1
ATOM 2702 O O . ASP A 1 351 ? -3.648 4.445 5.75 1 98.81 351 ASP A O 1
ATOM 2706 N N . LEU A 1 352 ? -5.098 5.328 7.152 1 98.88 352 LEU A N 1
ATOM 2707 C CA . LEU A 1 352 ? -4.777 6.715 6.84 1 98.88 352 LEU A CA 1
ATOM 2708 C C . LEU A 1 352 ? -3.434 7.113 7.441 1 98.88 352 LEU A C 1
ATOM 2710 O O . LEU A 1 352 ? -2.775 8.031 6.949 1 98.88 352 LEU A O 1
ATOM 2714 N N . THR A 1 353 ? -3.012 6.402 8.508 1 98.88 353 THR A N 1
ATOM 2715 C CA . THR A 1 353 ? -1.899 6.957 9.266 1 98.88 353 THR A CA 1
ATOM 2716 C C . THR A 1 353 ? -0.705 6.008 9.25 1 98.88 353 THR A C 1
ATOM 2718 O O . THR A 1 353 ? 0.389 6.371 9.688 1 98.88 353 THR A O 1
ATOM 2721 N N . SER A 1 354 ? -0.893 4.773 8.797 1 98.88 354 SER A N 1
ATOM 2722 C CA . SER A 1 354 ? 0.203 3.807 8.805 1 98.88 354 SER A CA 1
ATOM 2723 C C . SER A 1 354 ? 0.335 3.104 7.461 1 98.88 354 SER A C 1
ATOM 2725 O O . SER A 1 354 ? 1.243 3.406 6.684 1 98.88 354 SER A O 1
ATOM 2727 N N . ALA A 1 355 ? -0.697 2.369 7.047 1 98.62 355 ALA A N 1
ATOM 2728 C CA . ALA A 1 355 ? -0.643 1.642 5.781 1 98.62 355 ALA A CA 1
ATOM 2729 C C . ALA A 1 355 ? -0.606 2.604 4.598 1 98.62 355 ALA A C 1
ATOM 2731 O O . ALA A 1 355 ? 0.068 2.344 3.598 1 98.62 355 ALA A O 1
ATOM 2732 N N . GLY A 1 356 ? -1.368 3.693 4.68 1 98.62 356 GLY A N 1
ATOM 2733 C CA . GLY A 1 356 ? -1.417 4.695 3.627 1 98.62 356 GLY A CA 1
ATOM 2734 C C . GLY A 1 356 ? -0.071 5.34 3.357 1 98.62 356 GLY A C 1
ATOM 2735 O O . GLY A 1 356 ? 0.435 5.289 2.234 1 98.62 356 GLY A O 1
ATOM 2736 N N . PRO A 1 357 ? 0.533 5.906 4.43 1 98.81 357 PRO A N 1
ATOM 2737 C CA . PRO A 1 357 ? 1.873 6.469 4.258 1 98.81 357 PRO A CA 1
ATOM 2738 C C . PRO A 1 357 ? 2.873 5.457 3.701 1 98.81 357 PRO A C 1
ATOM 2740 O O . PRO A 1 357 ? 3.67 5.793 2.82 1 98.81 357 PRO A O 1
ATOM 2743 N N . ALA A 1 358 ? 2.857 4.242 4.215 1 98.5 358 ALA A N 1
ATOM 2744 C CA . ALA A 1 358 ? 3.764 3.205 3.73 1 98.5 358 ALA A CA 1
ATOM 2745 C C . ALA A 1 358 ? 3.588 2.98 2.232 1 98.5 358 ALA A C 1
ATOM 2747 O O . ALA A 1 358 ? 4.57 2.896 1.491 1 98.5 358 ALA A O 1
ATOM 2748 N N . ARG A 1 359 ? 2.363 2.916 1.789 1 97.81 359 ARG A N 1
ATOM 2749 C CA . ARG A 1 359 ? 2.037 2.682 0.385 1 97.81 359 ARG A CA 1
ATOM 2750 C C . ARG A 1 359 ? 2.422 3.881 -0.474 1 97.81 359 ARG A C 1
ATOM 2752 O O . ARG A 1 359 ? 3.078 3.729 -1.506 1 97.81 359 ARG A O 1
ATOM 2759 N N . LEU A 1 360 ? 2.064 5.055 -0.076 1 97.88 360 LEU A N 1
ATOM 2760 C CA . LEU A 1 360 ? 2.18 6.262 -0.886 1 97.88 360 LEU A CA 1
ATOM 2761 C C . LEU A 1 360 ? 3.641 6.652 -1.079 1 97.88 360 LEU A C 1
ATOM 2763 O O . LEU A 1 360 ? 4.039 7.07 -2.17 1 97.88 360 LEU A O 1
ATOM 2767 N N . PHE A 1 361 ? 4.441 6.48 -0.022 1 98.38 361 PHE A N 1
ATOM 2768 C CA . PHE A 1 361 ? 5.812 6.973 -0.082 1 98.38 361 PHE A CA 1
ATOM 2769 C C . PHE A 1 361 ? 6.793 5.82 -0.275 1 98.38 361 PHE A C 1
ATOM 2771 O O . PHE A 1 361 ? 7.996 6.043 -0.411 1 98.38 361 PHE A O 1
ATOM 2778 N N . GLY A 1 362 ? 6.297 4.586 -0.348 1 97.69 362 GLY A N 1
ATOM 2779 C CA . GLY A 1 362 ? 7.18 3.441 -0.523 1 97.69 362 GLY A CA 1
ATOM 2780 C C . GLY A 1 362 ? 8.141 3.25 0.632 1 97.69 362 GLY A C 1
ATOM 2781 O O . GLY A 1 362 ? 9.352 3.098 0.422 1 97.69 362 GLY A O 1
ATOM 2782 N N . ILE A 1 363 ? 7.602 3.277 1.874 1 98.69 363 ILE A N 1
ATOM 2783 C CA . ILE A 1 363 ? 8.43 3.184 3.068 1 98.69 363 ILE A CA 1
ATOM 2784 C C . ILE A 1 363 ? 8.883 1.738 3.271 1 98.69 363 ILE A C 1
ATOM 2786 O O . ILE A 1 363 ? 8.094 0.806 3.113 1 98.69 363 ILE A O 1
ATOM 2790 N N . ALA A 1 364 ? 10.141 1.553 3.607 1 98.06 364 ALA A N 1
ATOM 2791 C CA . ALA A 1 364 ? 10.672 0.222 3.887 1 98.06 364 ALA A CA 1
ATOM 2792 C C . ALA A 1 364 ? 10.469 -0.154 5.352 1 98.06 364 ALA A C 1
ATOM 2794 O O . ALA A 1 364 ? 10.906 0.57 6.25 1 98.06 364 ALA A O 1
ATOM 2795 N N . CYS A 1 365 ? 9.742 -1.216 5.582 1 98.25 365 CYS A N 1
ATOM 2796 C CA . CYS A 1 365 ? 9.672 -1.956 6.836 1 98.25 365 CYS A CA 1
ATOM 2797 C C . CYS A 1 365 ? 8.961 -1.139 7.91 1 98.25 365 CYS A C 1
ATOM 2799 O O . CYS A 1 365 ? 9.305 -1.229 9.094 1 98.25 365 CYS A O 1
ATOM 2801 N N . LYS A 1 366 ? 8.148 -0.232 7.621 1 98.75 366 LYS A N 1
ATOM 2802 C CA . LYS A 1 366 ? 7.242 0.457 8.531 1 98.75 366 LYS A CA 1
ATOM 2803 C C . LYS A 1 366 ? 5.812 0.449 7.996 1 98.75 366 LYS A C 1
ATOM 2805 O O . LYS A 1 366 ? 5.586 0.144 6.824 1 98.75 366 LYS A O 1
ATOM 2810 N N . GLY A 1 367 ? 4.875 0.771 8.828 1 98.62 367 GLY A N 1
ATOM 2811 C CA . GLY A 1 367 ? 3.496 0.993 8.422 1 98.62 367 GLY A CA 1
ATOM 2812 C C . GLY A 1 367 ? 2.631 -0.245 8.547 1 98.62 367 GLY A C 1
ATOM 2813 O O . GLY A 1 367 ? 1.438 -0.21 8.234 1 98.62 367 GLY A O 1
ATOM 2814 N N . ARG A 1 368 ? 3.197 -1.345 8.984 1 98.12 368 ARG A N 1
ATOM 2815 C CA . ARG A 1 368 ? 2.477 -2.59 9.227 1 98.12 368 ARG A CA 1
ATOM 2816 C C . ARG A 1 368 ? 3.057 -3.336 10.422 1 98.12 368 ARG A C 1
ATOM 2818 O O . ARG A 1 368 ? 4.219 -3.139 10.781 1 98.12 368 ARG A O 1
ATOM 2825 N N . ILE A 1 369 ? 2.242 -4.121 11.047 1 98.81 369 ILE A N 1
ATOM 2826 C CA . ILE A 1 369 ? 2.703 -5.062 12.055 1 98.81 369 ILE A CA 1
ATOM 2827 C C . ILE A 1 369 ? 2.932 -6.434 11.422 1 98.81 369 ILE A C 1
ATOM 2829 O O . ILE A 1 369 ? 1.982 -7.184 11.195 1 98.81 369 ILE A O 1
ATOM 2833 N N . ALA A 1 370 ? 4.145 -6.688 11.164 1 98.75 370 ALA A N 1
ATOM 2834 C CA . ALA A 1 370 ? 4.578 -7.914 10.5 1 98.75 370 ALA A CA 1
ATOM 2835 C C . ALA A 1 370 ? 5.992 -8.297 10.922 1 98.75 370 ALA A C 1
ATOM 2837 O O . ALA A 1 370 ? 6.836 -7.43 11.141 1 98.75 370 ALA A O 1
ATOM 2838 N N . ALA A 1 371 ? 6.234 -9.539 10.984 1 98.5 371 ALA A N 1
ATOM 2839 C CA . ALA A 1 371 ? 7.578 -10 11.336 1 98.5 371 ALA A CA 1
ATOM 2840 C C . ALA A 1 371 ? 8.617 -9.477 10.352 1 98.5 371 ALA A C 1
ATOM 2842 O O . ALA A 1 371 ? 8.383 -9.477 9.141 1 98.5 371 ALA A O 1
ATOM 2843 N N . GLY A 1 372 ? 9.711 -9 10.914 1 98.19 372 GLY A N 1
ATOM 2844 C CA . GLY A 1 372 ? 10.773 -8.438 10.094 1 98.19 372 GLY A CA 1
ATOM 2845 C C . GLY A 1 372 ? 10.703 -6.93 9.984 1 98.19 372 GLY A C 1
ATOM 2846 O O . GLY A 1 372 ? 11.688 -6.281 9.625 1 98.19 372 GLY A O 1
ATOM 2847 N N . PHE A 1 373 ? 9.586 -6.336 10.258 1 98.81 373 PHE A N 1
ATOM 2848 C CA . PHE A 1 373 ? 9.422 -4.887 10.203 1 98.81 373 PHE A CA 1
ATOM 2849 C C . PHE A 1 373 ? 9.922 -4.234 11.492 1 98.81 373 PHE A C 1
ATOM 2851 O O . PHE A 1 373 ? 10.086 -4.91 12.508 1 98.81 373 PHE A O 1
ATOM 2858 N N . ASP A 1 374 ? 10.18 -2.975 11.383 1 98.88 374 ASP A N 1
ATOM 2859 C CA . ASP A 1 374 ? 10.5 -2.217 12.594 1 98.88 374 ASP A CA 1
ATOM 2860 C C . ASP A 1 374 ? 9.367 -2.32 13.617 1 98.88 374 ASP A C 1
ATOM 2862 O O . ASP A 1 374 ? 8.188 -2.271 13.258 1 98.88 374 ASP A O 1
ATOM 2866 N N . ALA A 1 375 ? 9.742 -2.525 14.844 1 98.88 375 ALA A N 1
ATOM 2867 C CA . ALA A 1 375 ? 8.758 -2.572 15.914 1 98.88 375 ALA A CA 1
ATOM 2868 C C . ALA A 1 375 ? 8.281 -1.169 16.281 1 98.88 375 ALA A C 1
ATOM 2870 O O . ALA A 1 375 ? 8.625 -0.649 17.344 1 98.88 375 ALA A O 1
ATOM 2871 N N . ASP A 1 376 ? 7.551 -0.596 15.445 1 98.94 376 ASP A N 1
ATOM 2872 C CA . ASP A 1 376 ? 6.898 0.692 15.656 1 98.94 376 ASP A CA 1
ATOM 2873 C C . ASP A 1 376 ? 5.422 0.511 16 1 98.94 376 ASP A C 1
ATOM 2875 O O . ASP A 1 376 ? 4.656 -0.041 15.203 1 98.94 376 ASP A O 1
ATOM 2879 N N . PHE A 1 377 ? 5.008 1.048 17.141 1 98.94 377 PHE A N 1
ATOM 2880 C CA . PHE A 1 377 ? 3.627 0.862 17.562 1 98.94 377 PHE A CA 1
ATOM 2881 C C . PHE A 1 377 ? 3.074 2.139 18.188 1 98.94 377 PHE A C 1
ATOM 2883 O O . PHE A 1 377 ? 3.799 2.869 18.859 1 98.94 377 PHE A O 1
ATOM 2890 N N . THR A 1 378 ? 1.894 2.402 17.922 1 99 378 THR A N 1
ATOM 2891 C CA . THR A 1 378 ? 1.048 3.299 18.703 1 99 378 THR A CA 1
ATOM 2892 C C . THR A 1 378 ? 0.034 2.508 19.531 1 99 378 THR A C 1
ATOM 2894 O O . THR A 1 378 ? -0.856 1.862 18.969 1 99 378 THR A O 1
ATOM 2897 N N . VAL A 1 379 ? 0.201 2.492 20.797 1 99 379 VAL A N 1
ATOM 2898 C CA . VAL A 1 379 ? -0.712 1.792 21.688 1 99 379 VAL A CA 1
ATOM 2899 C C . VAL A 1 379 ? -1.756 2.768 22.234 1 99 379 VAL A C 1
ATOM 2901 O O . VAL A 1 379 ? -1.411 3.828 22.75 1 99 379 VAL A O 1
ATOM 2904 N N . VAL A 1 380 ? -3.037 2.404 22.125 1 98.94 380 VAL A N 1
ATOM 2905 C CA . VAL A 1 380 ? -4.066 3.371 22.484 1 98.94 380 VAL A CA 1
ATOM 2906 C C . VAL A 1 380 ? -5.07 2.727 23.438 1 98.94 380 VAL A C 1
ATOM 2908 O O . VAL A 1 380 ? -5.27 1.511 23.406 1 98.94 380 VAL A O 1
ATOM 2911 N N . ASP A 1 381 ? -5.578 3.477 24.297 1 98.94 381 ASP A N 1
ATOM 2912 C CA . ASP A 1 381 ? -6.766 3.174 25.094 1 98.94 381 ASP A CA 1
ATOM 2913 C C . ASP A 1 381 ? -8 3.857 24.516 1 98.94 381 ASP A C 1
ATOM 2915 O O . ASP A 1 381 ? -8.188 5.066 24.672 1 98.94 381 ASP A O 1
ATOM 2919 N N . LEU A 1 382 ? -8.836 3.123 23.875 1 98.81 382 LEU A N 1
ATOM 2920 C CA . LEU A 1 382 ? -9.961 3.686 23.141 1 98.81 382 LEU A CA 1
ATOM 2921 C C . LEU A 1 382 ? -11.039 4.191 24.109 1 98.81 382 LEU A C 1
ATOM 2923 O O . LEU A 1 382 ? -11.914 4.961 23.703 1 98.81 382 LEU A O 1
ATOM 2927 N N . LYS A 1 383 ? -10.977 3.832 25.344 1 98.56 383 LYS A N 1
ATOM 2928 C CA . LYS A 1 383 ? -12.031 4.18 26.297 1 98.56 383 LYS A CA 1
ATOM 2929 C C . LYS A 1 383 ? -11.617 5.371 27.156 1 98.56 383 LYS A C 1
ATOM 2931 O O . LYS A 1 383 ? -12.469 6.008 27.781 1 98.56 383 LYS A O 1
ATOM 2936 N N . ARG A 1 384 ? -10.375 5.625 27.219 1 98.62 384 ARG A N 1
ATOM 2937 C CA . ARG A 1 384 ? -9.883 6.695 28.078 1 98.62 384 ARG A CA 1
ATOM 2938 C C . ARG A 1 384 ? -10.336 8.062 27.578 1 98.62 384 ARG A C 1
ATOM 2940 O O . ARG A 1 384 ? -10.242 8.352 26.375 1 98.62 384 ARG A O 1
ATOM 2947 N N . SER A 1 385 ? -10.875 8.805 28.453 1 98.56 385 SER A N 1
ATOM 2948 C CA . SER A 1 385 ? -11.25 10.18 28.172 1 98.56 385 SER A CA 1
ATOM 2949 C C . SER A 1 385 ? -10.312 11.164 28.859 1 98.56 385 SER A C 1
ATOM 2951 O O . SER A 1 385 ? -9.977 10.992 30.031 1 98.56 385 SER A O 1
ATOM 2953 N N . GLU A 1 386 ? -9.859 12.094 28.141 1 98.56 386 GLU A N 1
ATOM 2954 C CA . GLU A 1 386 ? -8.945 13.117 28.641 1 98.56 386 GLU A CA 1
ATOM 2955 C C . GLU A 1 386 ? -9.305 14.5 28.094 1 98.56 386 GLU A C 1
ATOM 2957 O O . GLU A 1 386 ? -9.961 14.609 27.062 1 98.56 386 GLU A O 1
ATOM 2962 N N . THR A 1 387 ? -8.922 15.523 28.844 1 98.75 387 THR A N 1
ATOM 2963 C CA . THR A 1 387 ? -8.969 16.891 28.328 1 98.75 387 THR A CA 1
ATOM 2964 C C . THR A 1 387 ? -7.602 17.328 27.828 1 98.75 387 THR A C 1
ATOM 2966 O O . THR A 1 387 ? -6.617 17.297 28.562 1 98.75 387 THR A O 1
ATOM 2969 N N . ILE A 1 388 ? -7.574 17.688 26.594 1 98.75 388 ILE A N 1
ATOM 2970 C CA . ILE A 1 388 ? -6.34 18.25 26.047 1 98.75 388 ILE A CA 1
ATOM 2971 C C . ILE A 1 388 ? -6.074 19.625 26.672 1 98.75 388 ILE A C 1
ATOM 2973 O O . ILE A 1 388 ? -6.98 20.453 26.766 1 98.75 388 ILE A O 1
ATOM 2977 N N . THR A 1 389 ? -4.855 19.812 27.156 1 98.44 389 THR A N 1
ATOM 2978 C CA . THR A 1 389 ? -4.484 21.109 27.734 1 98.44 389 THR A CA 1
ATOM 2979 C C . THR A 1 389 ? -3.156 21.594 27.172 1 98.44 389 THR A C 1
ATOM 2981 O O . THR A 1 389 ? -2.361 20.797 26.672 1 98.44 389 THR A O 1
ATOM 2984 N N . ASN A 1 390 ? -2.941 22.844 27.234 1 98.25 390 ASN A N 1
ATOM 2985 C CA . ASN A 1 390 ? -1.655 23.406 26.828 1 98.25 390 ASN A CA 1
ATOM 2986 C C . ASN A 1 390 ? -0.512 22.828 27.672 1 98.25 390 ASN A C 1
ATOM 2988 O O . ASN A 1 390 ? 0.602 22.656 27.172 1 98.25 390 ASN A O 1
ATOM 2992 N N . ASP A 1 391 ? -0.782 22.453 28.859 1 97.06 391 ASP A N 1
ATOM 2993 C CA . ASP A 1 391 ? 0.235 21.906 29.75 1 97.06 391 ASP A CA 1
ATOM 2994 C C . ASP A 1 391 ? 0.694 20.531 29.281 1 97.06 391 ASP A C 1
ATOM 2996 O O . ASP A 1 391 ? 1.822 20.125 29.562 1 97.06 391 ASP A O 1
ATOM 3000 N N . TRP A 1 392 ? -0.16 19.844 28.578 1 97.25 392 TRP A N 1
ATOM 3001 C CA . TRP A 1 392 ? 0.138 18.516 28.078 1 97.25 392 TRP A CA 1
ATOM 3002 C C . TRP A 1 392 ? 1.019 18.594 26.828 1 97.25 392 TRP A C 1
ATOM 3004 O O . TRP A 1 392 ? 1.723 17.641 26.5 1 97.25 392 TRP A O 1
ATOM 3014 N N . VAL A 1 393 ? 1.068 19.719 26.203 1 96.62 393 VAL A N 1
ATOM 3015 C CA . VAL A 1 393 ? 1.756 19.906 24.922 1 96.62 393 VAL A CA 1
ATOM 3016 C C . VAL A 1 393 ? 3.266 19.938 25.156 1 96.62 393 VAL A C 1
ATOM 3018 O O . VAL A 1 393 ? 3.758 20.75 25.938 1 96.62 393 VAL A O 1
ATOM 3021 N N . ALA A 1 394 ? 3.967 19.094 24.422 1 98.12 394 ALA A N 1
ATOM 3022 C CA . ALA A 1 394 ? 5.414 18.984 24.578 1 98.12 394 ALA A CA 1
ATOM 3023 C C . ALA A 1 394 ? 6.145 19.875 23.578 1 98.12 394 ALA A C 1
ATOM 3025 O O . ALA A 1 394 ? 7.352 20.094 23.703 1 98.12 394 ALA A O 1
ATOM 3026 N N . SER A 1 395 ? 5.434 20.359 22.562 1 98.19 395 SER A N 1
ATOM 3027 C CA . SER A 1 395 ? 6 21.328 21.625 1 98.19 395 SER A CA 1
ATOM 3028 C C . SER A 1 395 ? 6.551 22.547 22.344 1 98.19 395 SER A C 1
ATOM 3030 O O . SER A 1 395 ? 5.988 23 23.344 1 98.19 395 SER A O 1
ATOM 3032 N N . ARG A 1 396 ? 7.621 23.094 21.828 1 98.25 396 ARG A N 1
ATOM 3033 C CA . ARG A 1 396 ? 8.219 24.297 22.406 1 98.25 396 ARG A CA 1
ATOM 3034 C C . ARG A 1 396 ? 7.23 25.453 22.406 1 98.25 396 ARG A C 1
ATOM 3036 O O . ARG A 1 396 ? 7.227 26.266 23.344 1 98.25 396 ARG A O 1
ATOM 3043 N N . ALA A 1 397 ? 6.422 25.516 21.406 1 97.75 397 ALA A N 1
ATOM 3044 C CA . ALA A 1 397 ? 5.453 26.594 21.297 1 97.75 397 ALA A CA 1
ATOM 3045 C C . ALA A 1 397 ? 4.52 26.641 22.5 1 97.75 397 ALA A C 1
ATOM 3047 O O . ALA A 1 397 ? 4.02 27.703 22.875 1 97.75 397 ALA A O 1
ATOM 3048 N N . GLY A 1 398 ? 4.094 25.453 23.016 1 97.88 398 GLY A N 1
ATOM 3049 C CA . GLY A 1 398 ? 3.438 25.359 24.297 1 97.88 398 GLY A CA 1
ATOM 3050 C C . GLY A 1 398 ? 1.942 25.609 24.234 1 97.88 398 GLY A C 1
ATOM 3051 O O . GLY A 1 398 ? 1.321 25.984 25.234 1 97.88 398 GLY A O 1
ATOM 3052 N N . TRP A 1 399 ? 1.406 25.5 23.078 1 98.38 399 TRP A N 1
ATOM 3053 C CA . TRP A 1 399 ? -0.033 25.703 22.953 1 98.38 399 TRP A CA 1
ATOM 3054 C C . TRP A 1 399 ? -0.623 24.812 21.875 1 98.38 399 TRP A C 1
ATOM 3056 O O . TRP A 1 399 ? 0.108 24.266 21.031 1 98.38 399 TRP A O 1
ATOM 3066 N N . THR A 1 400 ? -1.95 24.609 21.922 1 98.62 400 THR A N 1
ATOM 3067 C CA . THR A 1 400 ? -2.727 23.844 20.953 1 98.62 400 THR A CA 1
ATOM 3068 C C . THR A 1 400 ? -4.102 24.469 20.734 1 98.62 400 THR A C 1
ATOM 3070 O O . THR A 1 400 ? -4.652 25.094 21.641 1 98.62 400 THR A O 1
ATOM 3073 N N . PRO A 1 401 ? -4.652 24.359 19.547 1 98.56 401 PRO A N 1
ATOM 3074 C CA . PRO A 1 401 ? -6.008 24.859 19.328 1 98.56 401 PRO A CA 1
ATOM 3075 C C . PRO A 1 401 ? -7.07 24.047 20.047 1 98.56 401 PRO A C 1
ATOM 3077 O O . PRO A 1 401 ? -8.25 24.391 20.031 1 98.56 401 PRO A O 1
ATOM 3080 N N . TYR A 1 402 ? -6.656 23.016 20.781 1 98.69 402 TYR A N 1
ATOM 3081 C CA . TYR A 1 402 ? -7.617 22.109 21.406 1 98.69 402 TYR A CA 1
ATOM 3082 C C . TYR A 1 402 ? -7.555 22.203 22.922 1 98.69 402 TYR A C 1
ATOM 3084 O O . TYR A 1 402 ? -7.965 21.281 23.625 1 98.69 402 TYR A O 1
ATOM 3092 N N . ASP A 1 403 ? -6.969 23.281 23.391 1 98.56 403 ASP A N 1
ATOM 3093 C CA . ASP A 1 403 ? -6.918 23.484 24.844 1 98.56 403 ASP A CA 1
ATOM 3094 C C . ASP A 1 403 ? -8.32 23.469 25.453 1 98.56 403 ASP A C 1
ATOM 3096 O O . ASP A 1 403 ? -9.195 24.219 25.016 1 98.56 403 ASP A O 1
ATOM 3100 N N . GLY A 1 404 ? -8.516 22.562 26.375 1 98.44 404 GLY A N 1
ATOM 3101 C CA . GLY A 1 404 ? -9.797 22.469 27.062 1 98.44 404 GLY A CA 1
ATOM 3102 C C . GLY A 1 404 ? -10.758 21.5 26.406 1 98.44 404 GLY A C 1
ATOM 3103 O O . GLY A 1 404 ? -11.852 21.25 26.922 1 98.44 404 GLY A O 1
ATOM 3104 N N . VAL A 1 405 ? -10.398 20.938 25.344 1 98.5 405 VAL A N 1
ATOM 3105 C CA . VAL A 1 405 ? -11.289 20.031 24.609 1 98.5 405 VAL A CA 1
ATOM 3106 C C . VAL A 1 405 ? -11.195 18.625 25.203 1 98.5 405 VAL A C 1
ATOM 3108 O O . VAL A 1 405 ? -10.094 18.078 25.344 1 98.5 405 VAL A O 1
ATOM 3111 N N . ARG A 1 406 ? -12.289 18.078 25.547 1 98.69 406 ARG A N 1
ATOM 3112 C CA . ARG A 1 406 ? -12.359 16.703 26.031 1 98.69 406 ARG A CA 1
ATOM 3113 C C . ARG A 1 406 ? -12.461 15.727 24.859 1 98.69 406 ARG A C 1
ATOM 3115 O O . ARG A 1 406 ? -13.281 15.914 23.953 1 98.69 406 ARG A O 1
ATOM 3122 N N . VAL A 1 407 ? -11.633 14.719 24.906 1 98.81 407 VAL A N 1
ATOM 3123 C CA . VAL A 1 407 ? -11.633 13.719 23.844 1 98.81 407 VAL A CA 1
ATOM 3124 C C . VAL A 1 407 ? -11.68 12.32 24.453 1 98.81 407 VAL A C 1
ATOM 3126 O O . VAL A 1 407 ? -11.328 12.133 25.625 1 98.81 407 VAL A O 1
ATOM 3129 N N . THR A 1 408 ? -12.219 11.344 23.688 1 98.81 408 THR A N 1
ATOM 3130 C CA . THR A 1 408 ? -12.195 9.93 24.047 1 98.81 408 THR A CA 1
ATOM 3131 C C . THR A 1 408 ? -11.32 9.148 23.062 1 98.81 408 THR A C 1
ATOM 3133 O O . THR A 1 408 ? -11.508 9.234 21.859 1 98.81 408 THR A O 1
ATOM 3136 N N . GLY A 1 409 ? -10.445 8.266 23.625 1 98.81 409 GLY A N 1
ATOM 3137 C CA . GLY A 1 409 ? -9.336 7.66 22.906 1 98.81 409 GLY A CA 1
ATOM 3138 C C . GLY A 1 409 ? -8.016 8.383 23.125 1 98.81 409 GLY A C 1
ATOM 3139 O O . GLY A 1 409 ? -7.941 9.602 22.953 1 98.81 409 GLY A O 1
ATOM 3140 N N . TRP A 1 410 ? -7.07 7.629 23.578 1 98.94 410 TRP A N 1
ATOM 3141 C CA . TRP A 1 410 ? -5.848 8.281 24.031 1 98.94 410 TRP A CA 1
ATOM 3142 C C . TRP A 1 410 ? -4.629 7.395 23.781 1 98.94 410 TRP A C 1
ATOM 3144 O O . TRP A 1 410 ? -4.656 6.195 24.047 1 98.94 410 TRP A O 1
ATOM 3154 N N . PRO A 1 411 ? -3.605 7.977 23.156 1 98.88 411 PRO A N 1
ATOM 3155 C CA . PRO A 1 411 ? -2.361 7.207 23.062 1 98.88 411 PRO A CA 1
ATOM 3156 C C . PRO A 1 411 ? -1.699 6.98 24.422 1 98.88 411 PRO A C 1
ATOM 3158 O O . PRO A 1 411 ? -1.45 7.938 25.156 1 98.88 411 PRO A O 1
ATOM 3161 N N . VAL A 1 412 ? -1.359 5.762 24.703 1 98.88 412 VAL A N 1
ATOM 3162 C CA . VAL A 1 412 ? -0.786 5.457 26.016 1 98.88 412 VAL A CA 1
ATOM 3163 C C . VAL A 1 412 ? 0.629 4.914 25.844 1 98.88 412 VAL A C 1
ATOM 3165 O O . VAL A 1 412 ? 1.392 4.836 26.812 1 98.88 412 VAL A O 1
ATOM 3168 N N . GLY A 1 413 ? 1.002 4.562 24.625 1 98.88 413 GLY A N 1
ATOM 3169 C CA . GLY A 1 413 ? 2.346 4.074 24.359 1 98.88 413 GLY A CA 1
ATOM 3170 C C . GLY A 1 413 ? 2.818 4.363 22.953 1 98.88 413 GLY A C 1
ATOM 3171 O O . GLY A 1 413 ? 2.027 4.324 22 1 98.88 413 GLY A O 1
ATOM 3172 N N . THR A 1 414 ? 4.086 4.641 22.812 1 98.94 414 THR A N 1
ATOM 3173 C CA . THR A 1 414 ? 4.77 4.812 21.531 1 98.94 414 THR A CA 1
ATOM 3174 C C . THR A 1 414 ? 6.059 4 21.5 1 98.94 414 THR A C 1
ATOM 3176 O O . THR A 1 414 ? 6.938 4.18 22.344 1 98.94 414 THR A O 1
ATOM 3179 N N . PHE A 1 415 ? 6.145 3.09 20.578 1 98.94 415 PHE A N 1
ATOM 3180 C CA . PHE A 1 415 ? 7.363 2.324 20.344 1 98.94 415 PHE A CA 1
ATOM 3181 C C . PHE A 1 415 ? 8 2.723 19.016 1 98.94 415 PHE A C 1
ATOM 3183 O O . PHE A 1 415 ? 7.32 2.812 18 1 98.94 415 PHE A O 1
ATOM 3190 N N . VAL A 1 416 ? 9.289 2.988 19.031 1 98.94 416 VAL A N 1
ATOM 3191 C CA . VAL A 1 416 ? 10.062 3.262 17.828 1 98.94 416 VAL A CA 1
ATOM 3192 C C . VAL A 1 416 ? 11.219 2.27 17.719 1 98.94 416 VAL A C 1
ATOM 3194 O O . VAL A 1 416 ? 12.133 2.281 18.547 1 98.94 416 VAL A O 1
ATOM 3197 N N . ARG A 1 417 ? 11.133 1.383 16.734 1 98.69 417 ARG A N 1
ATOM 3198 C CA . ARG A 1 417 ? 12.141 0.352 16.516 1 98.69 417 ARG A CA 1
ATOM 3199 C C . ARG A 1 417 ? 12.422 -0.427 17.797 1 98.69 417 ARG A C 1
ATOM 3201 O O . ARG A 1 417 ? 13.578 -0.593 18.172 1 98.69 417 ARG A O 1
ATOM 3208 N N . GLY A 1 418 ? 11.344 -0.717 18.453 1 98.56 418 GLY A N 1
ATOM 3209 C CA . GLY A 1 418 ? 11.422 -1.595 19.609 1 98.56 418 GLY A CA 1
ATOM 3210 C C . GLY A 1 418 ? 11.617 -0.845 20.922 1 98.56 418 GLY A C 1
ATOM 3211 O O . GLY A 1 418 ? 11.398 -1.4 22 1 98.56 418 GLY A O 1
ATOM 3212 N N . ALA A 1 419 ? 12.055 0.38 20.891 1 98.5 419 ALA A N 1
ATOM 3213 C CA . ALA A 1 419 ? 12.234 1.184 22.094 1 98.5 419 ALA A CA 1
ATOM 3214 C C . ALA A 1 419 ? 10.906 1.728 22.594 1 98.5 419 ALA A C 1
ATOM 3216 O O . ALA A 1 419 ? 10.125 2.285 21.828 1 98.5 419 ALA A O 1
ATOM 3217 N N . LYS A 1 420 ? 10.625 1.516 23.922 1 98.38 420 LYS A N 1
ATOM 3218 C CA . LYS A 1 420 ? 9.461 2.113 24.562 1 98.38 420 LYS A CA 1
ATOM 3219 C C . LYS A 1 420 ? 9.688 3.596 24.844 1 98.38 420 LYS A C 1
ATOM 3221 O O . LYS A 1 420 ? 10.039 3.973 25.969 1 98.38 420 LYS A O 1
ATOM 3226 N N . VAL A 1 421 ? 9.438 4.445 23.875 1 98.88 421 VAL A N 1
ATOM 3227 C CA . VAL A 1 421 ? 9.844 5.848 23.906 1 98.88 421 VAL A CA 1
ATOM 3228 C C . VAL A 1 421 ? 8.914 6.629 24.828 1 98.88 421 VAL A C 1
ATOM 3230 O O . VAL A 1 421 ? 9.359 7.496 25.578 1 98.88 421 VAL A O 1
ATOM 3233 N N . MET A 1 422 ? 7.641 6.348 24.766 1 98.88 422 MET A N 1
ATOM 3234 C CA . MET A 1 422 ? 6.637 6.953 25.625 1 98.88 422 MET A CA 1
ATOM 3235 C C . MET A 1 422 ? 5.691 5.895 26.188 1 98.88 422 MET A C 1
ATOM 3237 O O . MET A 1 422 ? 5.262 4.996 25.469 1 98.88 422 MET A O 1
ATOM 3241 N N . TRP A 1 423 ? 5.395 5.984 27.438 1 98.69 423 TRP A N 1
ATOM 3242 C CA . TRP A 1 423 ? 4.449 5.086 28.094 1 98.69 423 TRP A CA 1
ATOM 3243 C C . TRP A 1 423 ? 3.678 5.816 29.188 1 98.69 423 TRP A C 1
ATOM 3245 O O . TRP A 1 423 ? 4.273 6.383 30.109 1 98.69 423 TRP A O 1
ATOM 3255 N N . GLN A 1 424 ? 2.463 5.824 29.047 1 97.94 424 GLN A N 1
ATOM 3256 C CA . GLN A 1 424 ? 1.562 6.43 30.016 1 97.94 424 GLN A CA 1
ATOM 3257 C C . GLN A 1 424 ? 1.953 7.879 30.312 1 97.94 424 GLN A C 1
ATOM 3259 O O . GLN A 1 424 ? 2.064 8.281 31.469 1 97.94 424 GLN A O 1
ATOM 3264 N N . GLY A 1 425 ? 2.354 8.555 29.234 1 97.56 425 GLY A N 1
ATOM 3265 C CA . GLY A 1 425 ? 2.543 9.992 29.328 1 97.56 425 GLY A CA 1
ATOM 3266 C C . GLY A 1 425 ? 3.957 10.391 29.703 1 97.56 425 GLY A C 1
ATOM 3267 O O . GLY A 1 425 ? 4.266 11.578 29.812 1 97.56 425 GLY A O 1
ATOM 3268 N N . GLU A 1 426 ? 4.836 9.406 29.812 1 97.88 426 GLU A N 1
ATOM 3269 C CA . GLU A 1 426 ? 6.211 9.703 30.203 1 97.88 426 GLU A CA 1
ATOM 3270 C C . GLU A 1 426 ? 7.195 9.312 29.109 1 97.88 426 GLU A C 1
ATOM 3272 O O . GLU A 1 426 ? 7.07 8.242 28.5 1 97.88 426 GLU A O 1
ATOM 3277 N N . LEU A 1 427 ? 8.078 10.195 28.844 1 97.69 427 LEU A N 1
ATOM 3278 C CA . LEU A 1 427 ? 9.203 9.867 27.969 1 97.69 427 LEU A CA 1
ATOM 3279 C C . LEU A 1 427 ? 10.172 8.914 28.672 1 97.69 427 LEU A C 1
ATOM 3281 O O . LEU A 1 427 ? 10.734 9.258 29.719 1 97.69 427 LEU A O 1
ATOM 3285 N N . THR A 1 428 ? 10.516 7.797 28.109 1 96.31 428 THR A N 1
ATOM 3286 C CA . THR A 1 428 ? 11.148 6.75 28.906 1 96.31 428 THR A CA 1
ATOM 3287 C C . THR A 1 428 ? 12.539 6.426 28.359 1 96.31 428 THR A C 1
ATOM 3289 O O . THR A 1 428 ? 13.32 5.734 29.016 1 96.31 428 THR A O 1
ATOM 3292 N N . THR A 1 429 ? 12.859 6.824 27.172 1 95.69 429 THR A N 1
ATOM 3293 C CA . THR A 1 429 ? 14.156 6.496 26.594 1 95.69 429 THR A CA 1
ATOM 3294 C C . THR A 1 429 ? 14.781 7.719 25.922 1 95.69 429 THR A C 1
ATOM 3296 O O . THR A 1 429 ? 14.07 8.656 25.547 1 95.69 429 THR A O 1
ATOM 3299 N N . PRO A 1 430 ? 16.109 7.727 25.844 1 96.38 430 PRO A N 1
ATOM 3300 C CA . PRO A 1 430 ? 16.766 8.805 25.109 1 96.38 430 PRO A CA 1
ATOM 3301 C C . PRO A 1 430 ? 16.391 8.812 23.625 1 96.38 430 PRO A C 1
ATOM 3303 O O . PRO A 1 430 ? 15.922 7.801 23.094 1 96.38 430 PRO A O 1
ATOM 3306 N N . SER A 1 431 ? 16.562 9.961 23.062 1 98.06 431 SER A N 1
ATOM 3307 C CA . SER A 1 431 ? 16.266 10.102 21.641 1 98.06 431 SER A CA 1
ATOM 3308 C C . SER A 1 431 ? 17.234 9.289 20.781 1 98.06 431 SER A C 1
ATOM 3310 O O . SER A 1 431 ? 18.438 9.273 21.047 1 98.06 431 SER A O 1
ATOM 3312 N N . ARG A 1 432 ? 16.719 8.555 19.766 1 98.06 432 ARG A N 1
ATOM 3313 C CA . ARG A 1 432 ? 17.516 7.719 18.891 1 98.06 432 ARG A CA 1
ATOM 3314 C C . ARG A 1 432 ? 16.969 7.734 17.469 1 98.06 432 ARG A C 1
ATOM 3316 O O . ARG A 1 432 ? 17.125 6.77 16.719 1 98.06 432 ARG A O 1
ATOM 3323 N N . GLY A 1 433 ? 16.25 8.773 17.094 1 98.75 433 GLY A N 1
ATOM 3324 C CA . GLY A 1 433 ? 15.594 8.836 15.797 1 98.75 433 GLY A CA 1
ATOM 3325 C C . GLY A 1 433 ? 16.547 8.609 14.633 1 98.75 433 GLY A C 1
ATOM 3326 O O . GLY A 1 433 ? 17.688 9.062 14.664 1 98.75 433 GLY A O 1
ATOM 3327 N N . GLU A 1 434 ? 16.141 7.887 13.656 1 98.75 434 GLU A N 1
ATOM 3328 C CA . GLU A 1 434 ? 16.891 7.59 12.445 1 98.75 434 GLU A CA 1
ATOM 3329 C C . GLU A 1 434 ? 16.094 7.941 11.195 1 98.75 434 GLU A C 1
ATOM 3331 O O . GLU A 1 434 ? 14.859 8.016 11.234 1 98.75 434 GLU A O 1
ATOM 3336 N N . PRO A 1 435 ? 16.781 8.164 10.07 1 98.75 435 PRO A N 1
ATOM 3337 C CA . PRO A 1 435 ? 16.062 8.43 8.82 1 98.75 435 PRO A CA 1
ATOM 3338 C C . PRO A 1 435 ? 15.203 7.246 8.367 1 98.75 435 PRO A C 1
ATOM 3340 O O . PRO A 1 435 ? 15.641 6.094 8.477 1 98.75 435 PRO A O 1
ATOM 3343 N N . VAL A 1 436 ? 14.031 7.535 7.973 1 98.81 436 VAL A N 1
ATOM 3344 C CA . VAL A 1 436 ? 13.164 6.551 7.332 1 98.81 436 VAL A CA 1
ATOM 3345 C C . VAL A 1 436 ? 13.773 6.117 6.004 1 98.81 436 VAL A C 1
ATOM 3347 O O . VAL A 1 436 ? 14.375 6.926 5.293 1 98.81 436 VAL A O 1
ATOM 3350 N N . ARG A 1 437 ? 13.641 4.871 5.652 1 98.12 437 ARG A N 1
ATOM 3351 C CA . ARG A 1 437 ? 14.141 4.324 4.395 1 98.12 437 ARG A CA 1
ATOM 3352 C C . ARG A 1 437 ? 13 4.121 3.396 1 98.12 437 ARG A C 1
ATOM 3354 O O . ARG A 1 437 ? 11.883 3.773 3.783 1 98.12 437 ARG A O 1
ATOM 3361 N N . PHE A 1 438 ? 13.352 4.281 2.125 1 98.31 438 PHE A N 1
ATOM 3362 C CA . PHE A 1 438 ? 12.328 4.203 1.087 1 98.31 438 PHE A CA 1
ATOM 3363 C C . PHE A 1 438 ? 12.734 3.215 0.002 1 98.31 438 PHE A C 1
ATOM 3365 O O . PHE A 1 438 ? 13.883 3.207 -0.439 1 98.31 438 PHE A O 1
ATOM 3372 N N . LEU A 1 439 ? 11.789 2.459 -0.508 1 97.38 439 LEU A N 1
ATOM 3373 C CA . LEU A 1 439 ? 12.031 1.351 -1.427 1 97.38 439 LEU A CA 1
ATOM 3374 C C . LEU A 1 439 ? 12.484 1.862 -2.789 1 97.38 439 LEU A C 1
ATOM 3376 O O . LEU A 1 439 ? 13.258 1.196 -3.479 1 97.38 439 LEU A O 1
ATOM 3380 N N . GLU A 1 440 ? 12.109 3.049 -3.154 1 96.69 440 GLU A N 1
ATOM 3381 C CA . GLU A 1 440 ? 12.445 3.578 -4.473 1 96.69 440 GLU A CA 1
ATOM 3382 C C . GLU A 1 440 ? 13.852 4.18 -4.48 1 96.69 440 GLU A C 1
ATOM 3384 O O . GLU A 1 440 ? 14.359 4.555 -5.539 1 96.69 440 GLU A O 1
ATOM 3389 N N . THR A 1 441 ? 14.484 4.293 -3.281 1 97.06 441 THR A N 1
ATOM 3390 C CA . THR A 1 441 ? 15.781 4.957 -3.232 1 97.06 441 THR A CA 1
ATOM 3391 C C . THR A 1 441 ? 16.781 4.137 -2.42 1 97.06 441 THR A C 1
ATOM 3393 O O . THR A 1 441 ? 17.609 4.699 -1.713 1 97.06 441 THR A O 1
ATOM 3396 N N . LEU A 1 442 ? 16.594 2.812 -2.412 1 95.94 442 LEU A N 1
ATOM 3397 C CA . LEU A 1 442 ? 17.547 1.939 -1.749 1 95.94 442 LEU A CA 1
ATOM 3398 C C . LEU A 1 442 ? 18.953 2.158 -2.301 1 95.94 442 LEU A C 1
ATOM 3400 O O . LEU A 1 442 ? 19.125 2.451 -3.486 1 95.94 442 LEU A O 1
ATOM 3404 N N . LYS A 1 443 ? 19.906 2.047 -1.435 1 92.56 443 LYS A N 1
ATOM 3405 C CA . LYS A 1 443 ? 21.312 2.209 -1.819 1 92.56 443 LYS A CA 1
ATOM 3406 C C . LYS A 1 443 ? 22.125 0.959 -1.487 1 92.56 443 LYS A C 1
ATOM 3408 O O . LYS A 1 443 ? 21.75 0.198 -0.588 1 92.56 443 LYS A O 1
ATOM 3413 N N . PRO A 1 444 ? 23.219 0.726 -2.262 1 90.25 444 PRO A N 1
ATOM 3414 C CA . PRO A 1 444 ? 24.109 -0.374 -1.912 1 90.25 444 PRO A CA 1
ATOM 3415 C C . PRO A 1 444 ? 24.672 -0.25 -0.497 1 90.25 444 PRO A C 1
ATOM 3417 O O . PRO A 1 444 ? 24.828 0.862 0.017 1 90.25 444 PRO A O 1
ATOM 3420 N N . MET B 1 1 ? -34.562 5.715 -18.781 1 35.53 1 MET B N 1
ATOM 3421 C CA . MET B 1 1 ? -34.438 6.73 -17.734 1 35.53 1 MET B CA 1
ATOM 3422 C C . MET B 1 1 ? -33.031 6.746 -17.172 1 35.53 1 MET B C 1
ATOM 3424 O O . MET B 1 1 ? -32.5 5.703 -16.781 1 35.53 1 MET B O 1
ATOM 3428 N N . THR B 1 2 ? -32.125 7.566 -17.641 1 48.66 2 THR B N 1
ATOM 3429 C CA . THR B 1 2 ? -30.688 7.703 -17.562 1 48.66 2 THR B CA 1
ATOM 3430 C C . THR B 1 2 ? -30.234 7.766 -16.109 1 48.66 2 THR B C 1
ATOM 3432 O O . THR B 1 2 ? -30.531 8.734 -15.398 1 48.66 2 THR B O 1
ATOM 3435 N N . GLY B 1 3 ? -30.25 6.664 -15.297 1 63.22 3 GLY B N 1
ATOM 3436 C CA . GLY B 1 3 ? -30.016 6.598 -13.867 1 63.22 3 GLY B CA 1
ATOM 3437 C C . GLY B 1 3 ? -28.688 7.199 -13.445 1 63.22 3 GLY B C 1
ATOM 3438 O O . GLY B 1 3 ? -27.812 7.438 -14.281 1 63.22 3 GLY B O 1
ATOM 3439 N N . THR B 1 4 ? -28.703 7.711 -12.164 1 84.25 4 THR B N 1
ATOM 3440 C CA . THR B 1 4 ? -27.516 8.297 -11.531 1 84.25 4 THR B CA 1
ATOM 3441 C C . THR B 1 4 ? -26.328 7.359 -11.648 1 84.25 4 THR B C 1
ATOM 3443 O O . THR B 1 4 ? -25.203 7.805 -11.914 1 84.25 4 THR B O 1
ATOM 3446 N N . PHE B 1 5 ? -26.734 6.02 -11.641 1 96.19 5 PHE B N 1
ATOM 3447 C CA . PHE B 1 5 ? -25.703 4.992 -11.711 1 96.19 5 PHE B CA 1
ATOM 3448 C C . PHE B 1 5 ? -26.016 3.984 -12.812 1 96.19 5 PHE B C 1
ATOM 3450 O O . PHE B 1 5 ? -27.172 3.787 -13.172 1 96.19 5 PHE B O 1
ATOM 3457 N N . ASP B 1 6 ? -25.047 3.393 -13.43 1 97.5 6 ASP B N 1
ATOM 3458 C CA . ASP B 1 6 ? -25.234 2.26 -14.328 1 97.5 6 ASP B CA 1
ATOM 3459 C C . ASP B 1 6 ? -25.672 1.014 -13.562 1 97.5 6 ASP B C 1
ATOM 3461 O O . ASP B 1 6 ? -26.594 0.313 -13.977 1 97.5 6 ASP B O 1
ATOM 3465 N N . THR B 1 7 ? -25.031 0.735 -12.469 1 97.81 7 THR B N 1
ATOM 3466 C CA . THR B 1 7 ? -25.312 -0.42 -11.625 1 97.81 7 THR B CA 1
ATOM 3467 C C . THR B 1 7 ? -25.172 -0.057 -10.148 1 97.81 7 THR B C 1
ATOM 3469 O O . THR B 1 7 ? -24.312 0.739 -9.781 1 97.81 7 THR B O 1
ATOM 3472 N N . ILE B 1 8 ? -26.031 -0.555 -9.305 1 98.25 8 ILE B N 1
ATOM 3473 C CA . ILE B 1 8 ? -25.875 -0.496 -7.855 1 98.25 8 ILE B CA 1
ATOM 3474 C C . ILE B 1 8 ? -25.766 -1.91 -7.289 1 98.25 8 ILE B C 1
ATOM 3476 O O . ILE B 1 8 ? -26.625 -2.76 -7.547 1 98.25 8 ILE B O 1
ATOM 3480 N N . LEU B 1 9 ? -24.688 -2.246 -6.688 1 98.62 9 LEU B N 1
ATOM 3481 C CA . LEU B 1 9 ? -24.609 -3.41 -5.812 1 98.62 9 LEU B CA 1
ATOM 3482 C C . LEU B 1 9 ? -25.172 -3.088 -4.434 1 98.62 9 LEU B C 1
ATOM 3484 O O . LEU B 1 9 ? -24.594 -2.303 -3.688 1 98.62 9 LEU B O 1
ATOM 3488 N N . LYS B 1 10 ? -26.234 -3.713 -4.039 1 98 10 LYS B N 1
ATOM 3489 C CA . LYS B 1 10 ? -27 -3.248 -2.896 1 98 10 LYS B CA 1
ATOM 3490 C C . LYS B 1 10 ? -26.875 -4.207 -1.716 1 98 10 LYS B C 1
ATOM 3492 O O . LYS B 1 10 ? -27.094 -5.41 -1.862 1 98 10 LYS B O 1
ATOM 3497 N N . GLY B 1 11 ? -26.469 -3.654 -0.633 1 97.81 11 GLY B N 1
ATOM 3498 C CA . GLY B 1 11 ? -26.656 -4.316 0.649 1 97.81 11 GLY B CA 1
ATOM 3499 C C . GLY B 1 11 ? -25.625 -5.398 0.914 1 97.81 11 GLY B C 1
ATOM 3500 O O . GLY B 1 11 ? -25.812 -6.238 1.797 1 97.81 11 GLY B O 1
ATOM 3501 N N . GLY B 1 12 ? -24.531 -5.48 0.181 1 98.5 12 GLY B N 1
ATOM 3502 C CA . GLY B 1 12 ? -23.469 -6.457 0.429 1 98.5 12 GLY B CA 1
ATOM 3503 C C . GLY B 1 12 ? -22.547 -6.062 1.562 1 98.5 12 GLY B C 1
ATOM 3504 O O . GLY B 1 12 ? -22.562 -4.91 2.004 1 98.5 12 GLY B O 1
ATOM 3505 N N . THR B 1 13 ? -21.844 -7.059 2.135 1 98.81 13 THR B N 1
ATOM 3506 C CA . THR B 1 13 ? -20.75 -6.762 3.047 1 98.81 13 THR B CA 1
ATOM 3507 C C . THR B 1 13 ? -19.469 -6.426 2.271 1 98.81 13 THR B C 1
ATOM 3509 O O . THR B 1 13 ? -18.891 -7.297 1.626 1 98.81 13 THR B O 1
ATOM 3512 N N . ILE B 1 14 ? -19.125 -5.219 2.342 1 98.81 14 ILE B N 1
ATOM 3513 C CA . ILE B 1 14 ? -17.906 -4.766 1.674 1 98.81 14 ILE B CA 1
ATOM 3514 C C . ILE B 1 14 ? -16.703 -5.051 2.555 1 98.81 14 ILE B C 1
ATOM 3516 O O . ILE B 1 14 ? -16.656 -4.645 3.719 1 98.81 14 ILE B O 1
ATOM 3520 N N . VAL B 1 15 ? -15.734 -5.832 2.109 1 98.81 15 VAL B N 1
ATOM 3521 C CA . VAL B 1 15 ? -14.477 -6.102 2.797 1 98.81 15 VAL B CA 1
ATOM 3522 C C . VAL B 1 15 ? -13.32 -5.469 2.023 1 98.81 15 VAL B C 1
ATOM 3524 O O . VAL B 1 15 ? -12.969 -5.93 0.937 1 98.81 15 VAL B O 1
ATOM 3527 N N . ASN B 1 16 ? -12.773 -4.363 2.566 1 98.56 16 ASN B N 1
ATOM 3528 C CA . ASN B 1 16 ? -11.773 -3.514 1.922 1 98.56 16 ASN B CA 1
ATOM 3529 C C . ASN B 1 16 ? -10.508 -3.396 2.766 1 98.56 16 ASN B C 1
ATOM 3531 O O . ASN B 1 16 ? -10.422 -3.988 3.842 1 98.56 16 ASN B O 1
ATOM 3535 N N . GLN B 1 17 ? -9.445 -2.781 2.229 1 97.81 17 GLN B N 1
ATOM 3536 C CA . GLN B 1 17 ? -8.18 -2.627 2.93 1 97.81 17 GLN B CA 1
ATOM 3537 C C . GLN B 1 17 ? -8.352 -1.832 4.223 1 97.81 17 GLN B C 1
ATOM 3539 O O . GLN B 1 17 ? -7.48 -1.843 5.09 1 97.81 17 GLN B O 1
ATOM 3544 N N . ASP B 1 18 ? -9.453 -1.145 4.324 1 97.25 18 ASP B N 1
ATOM 3545 C CA . ASP B 1 18 ? -9.664 -0.278 5.48 1 97.25 18 ASP B CA 1
ATOM 3546 C C . ASP B 1 18 ? -10.82 -0.78 6.34 1 97.25 18 ASP B C 1
ATOM 3548 O O . ASP B 1 18 ? -11.477 0.006 7.027 1 97.25 18 ASP B O 1
ATOM 3552 N N . GLY B 1 19 ? -11.141 -2.09 6.266 1 96.81 19 GLY B N 1
ATOM 3553 C CA . GLY B 1 19 ? -12.148 -2.674 7.133 1 96.81 19 GLY B CA 1
ATOM 3554 C C . GLY B 1 19 ? -13.312 -3.281 6.375 1 96.81 19 GLY B C 1
ATOM 3555 O O . GLY B 1 19 ? -13.219 -3.521 5.168 1 96.81 19 GLY B O 1
ATOM 3556 N N . GLU B 1 20 ? -14.359 -3.615 7.168 1 97.56 20 GLU B N 1
ATOM 3557 C CA . GLU B 1 20 ? -15.539 -4.258 6.59 1 97.56 20 GLU B CA 1
ATOM 3558 C C . GLU B 1 20 ? -16.828 -3.621 7.109 1 97.56 20 GLU B C 1
ATOM 3560 O O . GLU B 1 20 ? -16.844 -3.076 8.219 1 97.56 20 GLU B O 1
ATOM 3565 N N . GLY B 1 21 ? -17.844 -3.656 6.227 1 97.12 21 GLY B N 1
ATOM 3566 C CA . GLY B 1 21 ? -19.156 -3.162 6.602 1 97.12 21 GLY B CA 1
ATOM 3567 C C . GLY B 1 21 ? -20.203 -3.348 5.52 1 97.12 21 GLY B C 1
ATOM 3568 O O . GLY B 1 21 ? -19.859 -3.461 4.34 1 97.12 21 GLY B O 1
ATOM 3569 N N . VAL B 1 22 ? -21.469 -3.344 5.914 1 98.12 22 VAL B N 1
ATOM 3570 C CA . VAL B 1 22 ? -22.562 -3.467 4.969 1 98.12 22 VAL B CA 1
ATOM 3571 C C . VAL B 1 22 ? -22.797 -2.129 4.27 1 98.12 22 VAL B C 1
ATOM 3573 O O . VAL B 1 22 ? -22.766 -1.075 4.906 1 98.12 22 VAL B O 1
ATOM 3576 N N . GLY B 1 23 ? -22.969 -2.174 2.912 1 97.56 23 GLY B N 1
ATOM 3577 C CA . GLY B 1 23 ? -23.234 -0.943 2.188 1 97.56 23 GLY B CA 1
ATOM 3578 C C . GLY B 1 23 ? -23.5 -1.166 0.709 1 97.56 23 GLY B C 1
ATOM 3579 O O . GLY B 1 23 ? -23.438 -2.297 0.225 1 97.56 23 GLY B O 1
ATOM 3580 N N . ASP B 1 24 ? -23.875 -0.083 0.041 1 98.25 24 ASP B N 1
ATOM 3581 C CA . ASP B 1 24 ? -24.125 -0.086 -1.398 1 98.25 24 ASP B CA 1
ATOM 3582 C C . ASP B 1 24 ? -22.922 0.486 -2.158 1 98.25 24 ASP B C 1
ATOM 3584 O O . ASP B 1 24 ? -22.172 1.3 -1.618 1 98.25 24 ASP B O 1
ATOM 3588 N N . ILE B 1 25 ? -22.781 0.025 -3.33 1 98.75 25 ILE B N 1
ATOM 3589 C CA . ILE B 1 25 ? -21.781 0.556 -4.254 1 98.75 25 ILE B CA 1
ATOM 3590 C C . ILE B 1 25 ? -22.453 1.02 -5.539 1 98.75 25 ILE B C 1
ATOM 3592 O O . ILE B 1 25 ? -23.156 0.243 -6.191 1 98.75 25 ILE B O 1
ATOM 3596 N N . GLY B 1 26 ? -22.297 2.279 -5.859 1 98.56 26 GLY B N 1
ATOM 3597 C CA . GLY B 1 26 ? -22.766 2.811 -7.133 1 98.56 26 GLY B CA 1
ATOM 3598 C C . GLY B 1 26 ? -21.672 2.859 -8.188 1 98.56 26 GLY B C 1
ATOM 3599 O O . GLY B 1 26 ? -20.578 3.367 -7.941 1 98.56 26 GLY B O 1
ATOM 3600 N N . ILE B 1 27 ? -21.984 2.289 -9.344 1 98.56 27 ILE B N 1
ATOM 3601 C CA . ILE B 1 27 ? -21.047 2.244 -10.461 1 98.56 27 ILE B CA 1
ATOM 3602 C C . ILE B 1 27 ? -21.516 3.172 -11.578 1 98.56 27 ILE B C 1
ATOM 3604 O O . ILE B 1 27 ? -22.703 3.162 -11.938 1 98.56 27 ILE B O 1
ATOM 3608 N N . LYS B 1 28 ? -20.641 3.969 -12.07 1 98.06 28 LYS B N 1
ATOM 3609 C CA . LYS B 1 28 ? -20.922 4.832 -13.211 1 98.06 28 LYS B CA 1
ATOM 3610 C C . LYS B 1 28 ? -19.719 4.953 -14.125 1 98.06 28 LYS B C 1
ATOM 3612 O O . LYS B 1 28 ? -18.594 5.219 -13.664 1 98.06 28 LYS B O 1
ATOM 3617 N N . ASP B 1 29 ? -19.891 4.723 -15.367 1 97.56 29 ASP B N 1
ATOM 3618 C CA . ASP B 1 29 ? -18.859 4.895 -16.391 1 97.56 29 ASP B CA 1
ATOM 3619 C C . ASP B 1 29 ? -17.609 4.078 -16.047 1 97.56 29 ASP B C 1
ATOM 3621 O O . ASP B 1 29 ? -16.484 4.586 -16.125 1 97.56 29 ASP B O 1
ATOM 3625 N N . GLY B 1 30 ? -17.828 2.867 -15.555 1 98.25 30 GLY B N 1
ATOM 3626 C CA . GLY B 1 30 ? -16.75 1.918 -15.328 1 98.25 30 GLY B CA 1
ATOM 3627 C C . GLY B 1 30 ? -16.016 2.154 -14.016 1 98.25 30 GLY B C 1
ATOM 3628 O O . GLY B 1 30 ? -15.07 1.437 -13.688 1 98.25 30 GLY B O 1
ATOM 3629 N N . ARG B 1 31 ? -16.516 3.137 -13.227 1 98.44 31 ARG B N 1
ATOM 3630 C CA . ARG B 1 31 ? -15.82 3.523 -12 1 98.44 31 ARG B CA 1
ATOM 3631 C C . ARG B 1 31 ? -16.75 3.455 -10.797 1 98.44 31 ARG B C 1
ATOM 3633 O O . ARG B 1 31 ? -17.984 3.443 -10.953 1 98.44 31 ARG B O 1
ATOM 3640 N N . ILE B 1 32 ? -16.203 3.303 -9.68 1 98.81 32 ILE B N 1
ATOM 3641 C CA . ILE B 1 32 ? -16.969 3.441 -8.445 1 98.81 32 ILE B CA 1
ATOM 3642 C C . ILE B 1 32 ? -17.359 4.902 -8.242 1 98.81 32 ILE B C 1
ATOM 3644 O O . ILE B 1 32 ? -16.5 5.77 -8.102 1 98.81 32 ILE B O 1
ATOM 3648 N N . ALA B 1 33 ? -18.625 5.148 -8.203 1 97.94 33 ALA B N 1
ATOM 3649 C CA . ALA B 1 33 ? -19.125 6.523 -8.18 1 97.94 33 ALA B CA 1
ATOM 3650 C C . ALA B 1 33 ? -19.531 6.934 -6.766 1 97.94 33 ALA B C 1
ATOM 3652 O O . ALA B 1 33 ? -19.453 8.109 -6.406 1 97.94 33 ALA B O 1
ATOM 3653 N N . ALA B 1 34 ? -19.969 5.922 -6.039 1 97.5 34 ALA B N 1
ATOM 3654 C CA . ALA B 1 34 ? -20.438 6.238 -4.695 1 97.5 34 ALA B CA 1
ATOM 3655 C C . ALA B 1 34 ? -20.453 4.992 -3.812 1 97.5 34 ALA B C 1
ATOM 3657 O O . ALA B 1 34 ? -20.688 3.883 -4.293 1 97.5 34 ALA B O 1
ATOM 3658 N N . LEU B 1 35 ? -20.266 5.211 -2.586 1 97.81 35 LEU B N 1
ATOM 3659 C CA . LEU B 1 35 ? -20.375 4.199 -1.54 1 97.81 35 LEU B CA 1
ATOM 3660 C C . LEU B 1 35 ? -21.359 4.641 -0.461 1 97.81 35 LEU B C 1
ATOM 3662 O O . LEU B 1 35 ? -21.516 5.836 -0.203 1 97.81 35 LEU B O 1
ATOM 3666 N N . GLY B 1 36 ? -21.984 3.701 0.218 1 95.38 36 GLY B N 1
ATOM 3667 C CA . GLY B 1 36 ? -22.844 4.031 1.338 1 95.38 36 GLY B CA 1
ATOM 3668 C C . GLY B 1 36 ? -24.281 3.582 1.134 1 95.38 36 GLY B C 1
ATOM 3669 O O . GLY B 1 36 ? -24.531 2.457 0.691 1 95.38 36 GLY B O 1
ATOM 3670 N N . SER B 1 37 ? -25.219 4.379 1.582 1 93.38 37 SER B N 1
ATOM 3671 C CA . SER B 1 37 ? -26.641 4.105 1.408 1 93.38 37 SER B CA 1
ATOM 3672 C C . SER B 1 37 ? -27.188 4.793 0.16 1 93.38 37 SER B C 1
ATOM 3674 O O . SER B 1 37 ? -27.359 6.016 0.14 1 93.38 37 SER B O 1
ATOM 3676 N N . LEU B 1 38 ? -27.484 3.934 -0.839 1 92 38 LEU B N 1
ATOM 3677 C CA . LEU B 1 38 ? -27.922 4.484 -2.119 1 92 38 LEU B CA 1
ATOM 3678 C C . LEU B 1 38 ? -29.359 4.086 -2.418 1 92 38 LEU B C 1
ATOM 3680 O O . LEU B 1 38 ? -29.797 4.125 -3.572 1 92 38 LEU B O 1
ATOM 3684 N N . GLY B 1 39 ? -30.141 3.646 -1.482 1 79 39 GLY B N 1
ATOM 3685 C CA . GLY B 1 39 ? -31.469 3.064 -1.612 1 79 39 GLY B CA 1
ATOM 3686 C C . GLY B 1 39 ? -32.406 3.92 -2.43 1 79 39 GLY B C 1
ATOM 3687 O O . GLY B 1 39 ? -33.281 3.396 -3.148 1 79 39 GLY B O 1
ATOM 3688 N N . ALA B 1 40 ? -32.219 5.172 -2.512 1 78.94 40 ALA B N 1
ATOM 3689 C CA . ALA B 1 40 ? -33.188 6.047 -3.174 1 78.94 40 ALA B CA 1
ATOM 3690 C C . ALA B 1 40 ? -32.719 6.41 -4.582 1 78.94 40 ALA B C 1
ATOM 3692 O O . ALA B 1 40 ? -33.469 7.012 -5.355 1 78.94 40 ALA B O 1
ATOM 3693 N N . GLU B 1 41 ? -31.594 5.871 -4.879 1 84 41 GLU B N 1
ATOM 3694 C CA . GLU B 1 41 ? -31.031 6.312 -6.148 1 84 41 GLU B CA 1
ATOM 3695 C C . GLU B 1 41 ? -31.453 5.406 -7.297 1 84 41 GLU B C 1
ATOM 3697 O O . GLU B 1 41 ? -31.781 4.234 -7.082 1 84 41 GLU B O 1
ATOM 3702 N N . LYS B 1 42 ? -31.531 5.918 -8.453 1 85.31 42 LYS B N 1
ATOM 3703 C CA . LYS B 1 42 ? -31.875 5.176 -9.656 1 85.31 42 LYS B CA 1
ATOM 3704 C C . LYS B 1 42 ? -30.641 4.621 -10.344 1 85.31 42 LYS B C 1
ATOM 3706 O O . LYS B 1 42 ? -29.594 5.273 -10.375 1 85.31 42 LYS B O 1
ATOM 3711 N N . ALA B 1 43 ? -30.797 3.373 -10.797 1 92.19 43 ALA B N 1
ATOM 3712 C CA . ALA B 1 43 ? -29.703 2.725 -11.531 1 92.19 43 ALA B CA 1
ATOM 3713 C C . ALA B 1 43 ? -30.25 1.923 -12.711 1 92.19 43 ALA B C 1
ATOM 3715 O O . ALA B 1 43 ? -31.422 1.569 -12.75 1 92.19 43 ALA B O 1
ATOM 3716 N N . GLY B 1 44 ? -29.469 1.833 -13.758 1 93.06 44 GLY B N 1
ATOM 3717 C CA . GLY B 1 44 ? -29.828 0.92 -14.828 1 93.06 44 GLY B CA 1
ATOM 3718 C C . GLY B 1 44 ? -30.125 -0.488 -14.344 1 93.06 44 GLY B C 1
ATOM 3719 O O . GLY B 1 44 ? -31.078 -1.124 -14.789 1 93.06 44 GLY B O 1
ATOM 3720 N N . GLU B 1 45 ? -29.266 -1.003 -13.477 1 95.44 45 GLU B N 1
ATOM 3721 C CA . GLU B 1 45 ? -29.438 -2.307 -12.844 1 95.44 45 GLU B CA 1
ATOM 3722 C C . GLU B 1 45 ? -29.141 -2.236 -11.352 1 95.44 45 GLU B C 1
ATOM 3724 O O . GLU B 1 45 ? -28.188 -1.564 -10.938 1 95.44 45 GLU B O 1
ATOM 3729 N N . THR B 1 46 ? -29.969 -2.812 -10.547 1 96.81 46 THR B N 1
ATOM 3730 C CA . THR B 1 46 ? -29.688 -2.99 -9.125 1 96.81 46 THR B CA 1
ATOM 3731 C C . THR B 1 46 ? -29.531 -4.469 -8.781 1 96.81 46 THR B C 1
ATOM 3733 O O . THR B 1 46 ? -30.438 -5.273 -9.047 1 96.81 46 THR B O 1
ATOM 3736 N N . ILE B 1 47 ? -28.469 -4.812 -8.289 1 97.69 47 ILE B N 1
ATOM 3737 C CA . ILE B 1 47 ? -28.172 -6.195 -7.938 1 97.69 47 ILE B CA 1
ATOM 3738 C C . ILE B 1 47 ? -28.203 -6.363 -6.418 1 97.69 47 ILE B C 1
ATOM 3740 O O . ILE B 1 47 ? -27.484 -5.676 -5.695 1 97.69 47 ILE B O 1
ATOM 3744 N N . ASP B 1 48 ? -29 -7.207 -5.938 1 97.75 48 ASP B N 1
ATOM 3745 C CA . ASP B 1 48 ? -29.109 -7.504 -4.512 1 97.75 48 ASP B CA 1
ATOM 3746 C C . ASP B 1 48 ? -27.922 -8.344 -4.043 1 97.75 48 ASP B C 1
ATOM 3748 O O . ASP B 1 48 ? -27.766 -9.492 -4.461 1 97.75 48 ASP B O 1
ATOM 3752 N N . CYS B 1 49 ? -27.156 -7.762 -3.197 1 98.31 49 CYS B N 1
ATOM 3753 C CA . CYS B 1 49 ? -25.969 -8.453 -2.705 1 98.31 49 CYS B CA 1
ATOM 3754 C C . CYS B 1 49 ? -26.125 -8.82 -1.232 1 98.31 49 CYS B C 1
ATOM 3756 O O . CYS B 1 49 ? -25.141 -9.117 -0.557 1 98.31 49 CYS B O 1
ATOM 3758 N N . ARG B 1 50 ? -27.359 -8.766 -0.674 1 97.5 50 ARG B N 1
ATOM 3759 C CA . ARG B 1 50 ? -27.578 -9.195 0.703 1 97.5 50 ARG B CA 1
ATOM 3760 C C . ARG B 1 50 ? -27.125 -10.633 0.909 1 97.5 50 ARG B C 1
ATOM 3762 O O . ARG B 1 50 ? -27.453 -11.516 0.114 1 97.5 50 ARG B O 1
ATOM 3769 N N . GLY B 1 51 ? -26.219 -10.789 1.979 1 98.19 51 GLY B N 1
ATOM 3770 C CA . GLY B 1 51 ? -25.688 -12.109 2.285 1 98.19 51 GLY B CA 1
ATOM 3771 C C . GLY B 1 51 ? -24.391 -12.406 1.556 1 98.19 51 GLY B C 1
ATOM 3772 O O . GLY B 1 51 ? -23.719 -13.406 1.85 1 98.19 51 GLY B O 1
ATOM 3773 N N . LEU B 1 52 ? -24.016 -11.633 0.584 1 98.88 52 LEU B N 1
ATOM 3774 C CA . LEU B 1 52 ? -22.766 -11.789 -0.159 1 98.88 52 LEU B CA 1
ATOM 3775 C C . LEU B 1 52 ? -21.703 -10.82 0.346 1 98.88 52 LEU B C 1
ATOM 3777 O O . LEU B 1 52 ? -22.016 -9.898 1.103 1 98.88 52 LEU 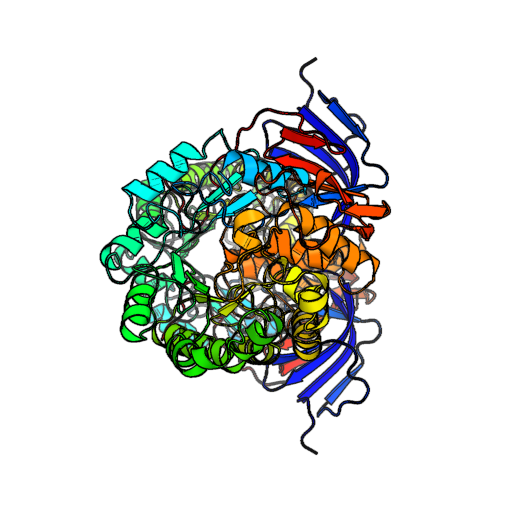B O 1
ATOM 3781 N N . HIS B 1 53 ? -20.5 -11.094 0.036 1 98.94 53 HIS B N 1
ATOM 3782 C CA . HIS B 1 53 ? -19.375 -10.211 0.304 1 98.94 53 HIS B CA 1
ATOM 3783 C C . HIS B 1 53 ? -18.812 -9.625 -0.987 1 98.94 53 HIS B C 1
ATOM 3785 O O . HIS B 1 53 ? -18.656 -10.336 -1.982 1 98.94 53 HIS B O 1
ATOM 3791 N N . VAL B 1 54 ? -18.609 -8.32 -1.005 1 98.94 54 VAL B N 1
ATOM 3792 C CA . VAL B 1 54 ? -18.016 -7.633 -2.146 1 98.94 54 VAL B CA 1
ATOM 3793 C C . VAL B 1 54 ? -16.578 -7.242 -1.822 1 98.94 54 VAL B C 1
ATOM 3795 O O . VAL B 1 54 ? -16.344 -6.422 -0.934 1 98.94 54 VAL B O 1
ATOM 3798 N N . LEU B 1 55 ? -15.656 -7.867 -2.51 1 98.94 55 LEU B N 1
ATOM 3799 C CA . LEU B 1 55 ? -14.227 -7.605 -2.357 1 98.94 55 LEU B CA 1
ATOM 3800 C C . LEU B 1 55 ? -13.711 -6.723 -3.49 1 98.94 55 LEU B C 1
ATOM 3802 O O . LEU B 1 55 ? -14.297 -6.695 -4.574 1 98.94 55 LEU B O 1
ATOM 3806 N N . PRO B 1 56 ? -12.641 -5.906 -3.18 1 98.94 56 PRO B N 1
ATOM 3807 C CA . PRO B 1 56 ? -11.945 -5.391 -4.363 1 98.94 56 PRO B CA 1
ATOM 3808 C C . PRO B 1 56 ? -11.523 -6.496 -5.328 1 98.94 56 PRO B C 1
ATOM 3810 O O . PRO B 1 56 ? -11.297 -7.637 -4.91 1 98.94 56 PRO B O 1
ATOM 3813 N N . GLY B 1 57 ? -11.461 -6.156 -6.57 1 98.94 57 GLY B N 1
ATOM 3814 C CA . GLY B 1 57 ? -11.117 -7.164 -7.562 1 98.94 57 GLY B CA 1
ATOM 3815 C C . GLY B 1 57 ? -9.836 -7.906 -7.242 1 98.94 57 GLY B C 1
ATOM 3816 O O . GLY B 1 57 ? -8.797 -7.289 -6.996 1 98.94 57 GLY B O 1
ATOM 3817 N N . VAL B 1 58 ? -9.906 -9.203 -7.27 1 98.94 58 VAL B N 1
ATOM 3818 C CA . VAL B 1 58 ? -8.727 -10.047 -7.07 1 98.94 58 VAL B CA 1
ATOM 3819 C C . VAL B 1 58 ? -7.781 -9.898 -8.266 1 98.94 58 VAL B C 1
ATOM 3821 O O . VAL B 1 58 ? -8.211 -9.977 -9.414 1 98.94 58 VAL B O 1
ATOM 3824 N N . ILE B 1 59 ? -6.539 -9.641 -7.957 1 99 59 ILE B N 1
ATOM 3825 C CA . ILE B 1 59 ? -5.492 -9.5 -8.961 1 99 59 ILE B CA 1
ATOM 3826 C C . ILE B 1 59 ? -4.496 -10.656 -8.836 1 99 59 ILE B C 1
ATOM 3828 O O . ILE B 1 59 ? -3.834 -10.797 -7.805 1 99 59 ILE B O 1
ATOM 3832 N N . ASP B 1 60 ? -4.422 -11.477 -9.805 1 99 60 ASP B N 1
ATOM 3833 C CA . ASP B 1 60 ? -3.467 -12.578 -9.844 1 99 60 ASP B CA 1
ATOM 3834 C C . ASP B 1 60 ? -2.154 -12.141 -10.5 1 99 60 ASP B C 1
ATOM 3836 O O . ASP B 1 60 ? -2.062 -12.055 -11.727 1 99 60 ASP B O 1
ATOM 3840 N N . THR B 1 61 ? -1.094 -12.039 -9.734 1 98.88 61 THR B N 1
ATOM 3841 C CA . THR B 1 61 ? 0.108 -11.367 -10.211 1 98.88 61 THR B CA 1
ATOM 3842 C C . THR B 1 61 ? 1.066 -12.367 -10.859 1 98.88 61 THR B C 1
ATOM 3844 O O . THR B 1 61 ? 2.229 -12.039 -11.109 1 98.88 61 THR B O 1
ATOM 3847 N N . GLN B 1 62 ? 0.613 -13.609 -11.109 1 98.88 62 GLN B N 1
ATOM 3848 C CA . GLN B 1 62 ? 1.475 -14.586 -11.766 1 98.88 62 GLN B CA 1
ATOM 3849 C C . GLN B 1 62 ? 0.651 -15.648 -12.492 1 98.88 62 GLN B C 1
ATOM 3851 O O . GLN B 1 62 ? 0.087 -16.547 -11.859 1 98.88 62 GLN B O 1
ATOM 3856 N N . VAL B 1 63 ? 0.669 -15.539 -13.82 1 98.94 63 VAL B N 1
ATOM 3857 C CA . VAL B 1 63 ? 0.023 -16.547 -14.641 1 98.94 63 VAL B CA 1
ATOM 3858 C C . VAL B 1 63 ? 0.852 -16.797 -15.906 1 98.94 63 VAL B C 1
ATOM 3860 O O . VAL B 1 63 ? 1.691 -15.969 -16.266 1 98.94 63 VAL B O 1
ATOM 3863 N N . HIS B 1 64 ? 0.647 -17.922 -16.531 1 98.69 64 HIS B N 1
ATOM 3864 C CA . HIS B 1 64 ? 1.163 -18.266 -17.844 1 98.69 64 HIS B CA 1
ATOM 3865 C C . HIS B 1 64 ? 0.03 -18.609 -18.812 1 98.69 64 HIS B C 1
ATOM 3867 O O . HIS B 1 64 ? -0.586 -19.672 -18.703 1 98.69 64 HIS B O 1
ATOM 3873 N N . PHE B 1 65 ? -0.187 -17.75 -19.797 1 98.69 65 PHE B N 1
ATOM 3874 C CA . PHE B 1 65 ? -1.312 -17.969 -20.703 1 98.69 65 PHE B CA 1
ATOM 3875 C C . PHE B 1 65 ? -0.83 -18.469 -22.047 1 98.69 65 PHE B C 1
ATOM 3877 O O . PHE B 1 65 ? -1.63 -18.656 -22.969 1 98.69 65 PHE B O 1
A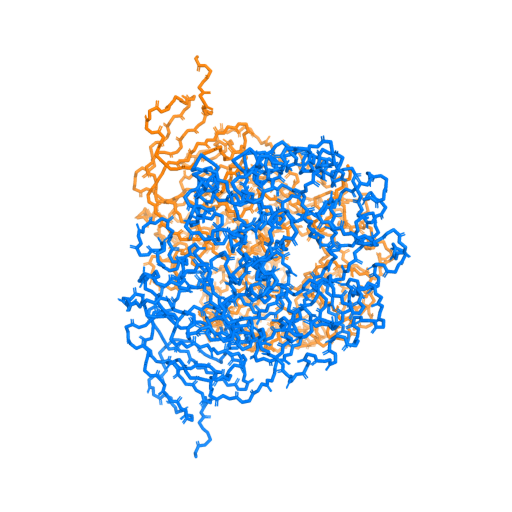TOM 3884 N N . ARG B 1 66 ? 0.444 -18.641 -22.266 1 98.31 66 ARG B N 1
ATOM 3885 C CA . ARG B 1 66 ? 1.065 -19.484 -23.281 1 98.31 66 ARG B CA 1
ATOM 3886 C C . ARG B 1 66 ? 1.029 -18.797 -24.656 1 98.31 66 ARG B C 1
ATOM 3888 O O . ARG B 1 66 ? 1.598 -19.312 -25.625 1 98.31 66 ARG B O 1
ATOM 3895 N N . GLU B 1 67 ? 0.283 -17.672 -24.75 1 98.56 67 GLU B N 1
ATOM 3896 C CA . GLU B 1 67 ? 0.218 -16.922 -26 1 98.56 67 GLU B CA 1
ATOM 3897 C C . GLU B 1 67 ? 1.162 -15.727 -26 1 98.56 67 GLU B C 1
ATOM 3899 O O . GLU B 1 67 ? 1.159 -14.938 -25.047 1 98.56 67 GLU B O 1
ATOM 3904 N N . PRO B 1 68 ? 1.949 -15.68 -27.031 1 98.12 68 PRO B N 1
ATOM 3905 C CA . PRO B 1 68 ? 1.934 -16.359 -28.328 1 98.12 68 PRO B CA 1
ATOM 3906 C C . PRO B 1 68 ? 2.666 -17.703 -28.297 1 98.12 68 PRO B C 1
ATOM 3908 O O . PRO B 1 68 ? 3.385 -18 -27.328 1 98.12 68 PRO B O 1
ATOM 3911 N N . GLY B 1 69 ? 2.395 -18.547 -29.359 1 97.88 69 GLY B N 1
ATOM 3912 C CA . GLY B 1 69 ? 3.252 -19.656 -29.703 1 97.88 69 GLY B CA 1
ATOM 3913 C C . GLY B 1 69 ? 2.734 -21 -29.203 1 97.88 69 GLY B C 1
ATOM 3914 O O . GLY B 1 69 ? 2.93 -22.031 -29.844 1 97.88 69 GLY B O 1
ATOM 3915 N N . LEU B 1 70 ? 2.129 -21.031 -28.031 1 97.56 70 LEU B N 1
ATOM 3916 C CA . LEU B 1 70 ? 1.719 -22.281 -27.438 1 97.56 70 LEU B CA 1
ATOM 3917 C C . LEU B 1 70 ? 0.216 -22.297 -27.172 1 97.56 70 LEU B C 1
ATOM 3919 O O . LEU B 1 70 ? -0.225 -22.672 -26.078 1 97.56 70 LEU B O 1
ATOM 3923 N N . THR B 1 71 ? -0.563 -21.953 -28.109 1 98.19 71 THR B N 1
ATOM 3924 C CA . THR B 1 71 ? -1.983 -21.656 -27.938 1 98.19 71 THR B CA 1
ATOM 3925 C C . THR B 1 71 ? -2.793 -22.953 -27.844 1 98.19 71 THR B C 1
ATOM 3927 O O . THR B 1 71 ? -3.967 -22.922 -27.469 1 98.19 71 THR B O 1
ATOM 3930 N N . HIS B 1 72 ? -2.176 -24.109 -28.172 1 98.06 72 HIS B N 1
ATOM 3931 C CA . HIS B 1 72 ? -2.869 -25.375 -27.969 1 98.06 72 HIS B CA 1
ATOM 3932 C C . HIS B 1 72 ? -3.033 -25.688 -26.484 1 98.06 72 HIS B C 1
ATOM 3934 O O . HIS B 1 72 ? -3.902 -26.484 -26.109 1 98.06 72 HIS B O 1
ATOM 3940 N N . LYS B 1 73 ? -2.207 -25.094 -25.688 1 98.38 73 LYS B N 1
ATOM 3941 C CA . LYS B 1 73 ? -2.285 -25.25 -24.234 1 98.38 73 LYS B CA 1
ATOM 3942 C C . LYS B 1 73 ? -3.266 -24.266 -23.625 1 98.38 73 LYS B C 1
ATOM 3944 O O . LYS B 1 73 ? -4.066 -24.625 -22.75 1 98.38 73 LYS B O 1
ATOM 3949 N N . GLU B 1 74 ? -3.121 -23.031 -24 1 98.44 74 GLU B N 1
ATOM 3950 C CA . GLU B 1 74 ? -3.883 -21.875 -23.516 1 98.44 74 GLU B CA 1
ATOM 3951 C C . GLU B 1 74 ? -3.623 -20.641 -24.375 1 98.44 74 GLU B C 1
ATOM 3953 O O . GLU B 1 74 ? -2.588 -20.547 -25.031 1 98.44 74 GLU B O 1
ATOM 3958 N N . ASP B 1 75 ? -4.539 -19.781 -24.469 1 98.56 75 ASP B N 1
ATOM 3959 C CA . ASP B 1 75 ? -4.277 -18.469 -25.062 1 98.56 75 ASP B CA 1
ATOM 3960 C C . ASP B 1 75 ? -4.82 -17.344 -24.172 1 98.56 75 ASP B C 1
ATOM 3962 O O . ASP B 1 75 ? -5.371 -17.609 -23.094 1 98.56 75 ASP B O 1
ATOM 3966 N N . LEU B 1 76 ? -4.625 -16.156 -24.578 1 98.88 76 LEU B N 1
ATOM 3967 C CA . LEU B 1 76 ? -4.957 -14.992 -23.766 1 98.88 76 LEU B CA 1
ATOM 3968 C C . LEU B 1 76 ? -6.461 -14.93 -23.5 1 98.88 76 LEU B C 1
ATOM 3970 O O . LEU B 1 76 ? -6.887 -14.516 -22.422 1 98.88 76 LEU B O 1
ATOM 3974 N N . GLU B 1 77 ? -7.277 -15.289 -24.438 1 98.81 77 GLU B N 1
ATOM 3975 C CA . GLU B 1 77 ? -8.727 -15.273 -24.266 1 98.81 77 GLU B CA 1
ATOM 3976 C C . GLU B 1 77 ? -9.188 -16.359 -23.297 1 98.81 77 GLU B C 1
ATOM 3978 O O . GLU B 1 77 ? -9.906 -16.094 -22.344 1 98.81 77 GLU B O 1
ATOM 3983 N N . THR B 1 78 ? -8.781 -17.609 -23.516 1 98.75 78 THR B N 1
ATOM 3984 C CA . THR B 1 78 ? -9.25 -18.719 -22.688 1 98.75 78 THR B CA 1
ATOM 3985 C C . THR B 1 78 ? -8.68 -18.609 -21.281 1 98.75 78 THR B C 1
ATOM 3987 O O . THR B 1 78 ? -9.359 -18.922 -20.297 1 98.75 78 THR B O 1
ATOM 3990 N N . GLY B 1 79 ? -7.414 -18.172 -21.141 1 98.88 79 GLY B N 1
ATOM 3991 C CA . GLY B 1 79 ? -6.844 -17.938 -19.828 1 98.88 79 GLY B CA 1
ATOM 3992 C C . GLY B 1 79 ? -7.594 -16.875 -19.031 1 98.88 79 GLY B C 1
ATOM 3993 O O . GLY B 1 79 ? -7.895 -17.078 -17.859 1 98.88 79 GLY B O 1
ATOM 3994 N N . SER B 1 80 ? -7.914 -15.781 -19.719 1 98.94 80 SER B N 1
ATOM 3995 C CA . SER B 1 80 ? -8.633 -14.711 -19.047 1 98.94 80 SER B CA 1
ATOM 3996 C C . SER B 1 80 ? -10.078 -15.109 -18.766 1 98.94 80 SER B C 1
ATOM 3998 O O . SER B 1 80 ? -10.68 -14.648 -17.781 1 98.94 80 SER B O 1
ATOM 4000 N N . ARG B 1 81 ? -10.641 -15.938 -19.578 1 98.88 81 ARG B N 1
ATOM 4001 C CA . ARG B 1 81 ? -11.953 -16.5 -19.281 1 98.88 81 ARG B CA 1
ATOM 4002 C C . ARG B 1 81 ? -11.93 -17.297 -18 1 98.88 81 ARG B C 1
ATOM 4004 O O . ARG B 1 81 ? -12.805 -17.141 -17.141 1 98.88 81 ARG B O 1
ATOM 4011 N N . SER B 1 82 ? -10.938 -18.156 -17.922 1 98.88 82 SER B N 1
ATOM 4012 C CA . SER B 1 82 ? -10.742 -18.922 -16.688 1 98.88 82 SER B CA 1
ATOM 4013 C C . SER B 1 82 ? -10.602 -18 -15.484 1 98.88 82 SER B C 1
ATOM 4015 O O . SER B 1 82 ? -11.164 -18.266 -14.422 1 98.88 82 SER B O 1
ATOM 4017 N N . ALA B 1 83 ? -9.883 -16.906 -15.633 1 98.94 83 ALA B N 1
ATOM 4018 C CA . ALA B 1 83 ? -9.664 -15.953 -14.555 1 98.94 83 ALA B CA 1
ATOM 4019 C C . ALA B 1 83 ? -10.984 -15.359 -14.07 1 98.94 83 ALA B C 1
ATOM 4021 O O . ALA B 1 83 ? -11.32 -15.469 -12.883 1 98.94 83 ALA B O 1
ATOM 4022 N N . VAL B 1 84 ? -11.805 -14.852 -14.953 1 98.94 84 VAL B N 1
ATOM 4023 C CA . VAL B 1 84 ? -13.016 -14.141 -14.547 1 98.94 84 VAL B CA 1
ATOM 4024 C C . VAL B 1 84 ? -14.047 -15.133 -14.023 1 98.94 84 VAL B C 1
ATOM 4026 O O . VAL B 1 84 ? -14.828 -14.812 -13.125 1 98.94 84 VAL B O 1
ATOM 4029 N N . MET B 1 85 ? -14 -16.344 -14.547 1 98.88 85 MET B N 1
ATOM 4030 C CA . MET B 1 85 ? -14.914 -17.359 -14.047 1 98.88 85 MET B CA 1
ATOM 4031 C C . MET B 1 85 ? -14.602 -17.703 -12.594 1 98.88 85 MET B C 1
ATOM 4033 O O . MET B 1 85 ? -15.461 -18.188 -11.859 1 98.88 85 MET B O 1
ATOM 4037 N N . GLY B 1 86 ? -13.367 -17.438 -12.227 1 98.88 86 GLY B N 1
ATOM 4038 C CA . GLY B 1 86 ? -12.938 -17.703 -10.859 1 98.88 86 GLY B CA 1
ATOM 4039 C C . GLY B 1 86 ? -12.945 -16.469 -9.984 1 98.88 86 GLY B C 1
ATOM 4040 O O . GLY B 1 86 ? -12.516 -16.516 -8.828 1 98.88 86 GLY B O 1
ATOM 4041 N N . GLY B 1 87 ? -13.344 -15.336 -10.453 1 98.94 87 GLY B N 1
ATOM 4042 C CA . GLY B 1 87 ? -13.453 -14.141 -9.641 1 98.94 87 GLY B CA 1
ATOM 4043 C C . GLY B 1 87 ? -12.266 -13.211 -9.789 1 98.94 87 GLY B C 1
ATOM 4044 O O . GLY B 1 87 ? -12.148 -12.219 -9.062 1 98.94 87 GLY B O 1
ATOM 4045 N N . VAL B 1 88 ? -11.352 -13.438 -10.695 1 99 88 VAL B N 1
ATOM 4046 C CA . VAL B 1 88 ? -10.133 -12.656 -10.875 1 99 88 VAL B CA 1
ATOM 4047 C C . VAL B 1 88 ? -10.391 -11.539 -11.883 1 99 88 VAL B C 1
ATOM 4049 O O . VAL B 1 88 ? -10.93 -11.773 -12.961 1 99 88 VAL B O 1
ATOM 4052 N N . THR B 1 89 ? -9.969 -10.297 -11.555 1 98.94 89 THR B N 1
ATOM 4053 C CA . THR B 1 89 ? -10.336 -9.148 -12.375 1 98.94 89 THR B CA 1
ATOM 4054 C C . THR B 1 89 ? -9.141 -8.656 -13.18 1 98.94 89 THR B C 1
ATOM 4056 O O . THR B 1 89 ? -9.297 -7.895 -14.141 1 98.94 89 THR B O 1
ATOM 4059 N N . ALA B 1 90 ? -7.965 -9.055 -12.789 1 99 90 ALA B N 1
ATOM 4060 C CA . ALA B 1 90 ? -6.742 -8.703 -13.516 1 99 90 ALA B CA 1
ATOM 4061 C C . ALA B 1 90 ? -5.656 -9.758 -13.305 1 99 90 ALA B C 1
ATOM 4063 O O . ALA B 1 90 ? -5.602 -10.398 -12.25 1 99 90 ALA B O 1
ATOM 4064 N N . VAL B 1 91 ? -4.789 -9.906 -14.32 1 99 91 VAL B N 1
ATOM 4065 C CA . VAL B 1 91 ? -3.711 -10.891 -14.219 1 99 91 VAL B CA 1
ATOM 4066 C C . VAL B 1 91 ? -2.408 -10.281 -14.727 1 99 91 VAL B C 1
ATOM 4068 O O . VAL B 1 91 ? -2.424 -9.383 -15.57 1 99 91 VAL B O 1
ATOM 4071 N N . PHE B 1 92 ? -1.271 -10.727 -14.188 1 98.94 92 PHE B N 1
ATOM 4072 C CA . PHE B 1 92 ? 0.065 -10.438 -14.695 1 98.94 92 PHE B CA 1
ATOM 4073 C C . PHE B 1 92 ? 0.693 -11.672 -15.32 1 98.94 92 PHE B C 1
ATOM 4075 O O . PHE B 1 92 ? 0.909 -12.68 -14.641 1 98.94 92 PHE B O 1
ATOM 4082 N N . GLU B 1 93 ? 0.946 -11.625 -16.547 1 98.75 93 GLU B N 1
ATOM 4083 C CA . GLU B 1 93 ? 1.33 -12.789 -17.328 1 98.75 93 GLU B CA 1
ATOM 4084 C C . GLU B 1 93 ? 2.822 -12.773 -17.656 1 98.75 93 GLU B C 1
ATOM 4086 O O . GLU B 1 93 ? 3.391 -11.719 -17.938 1 98.75 93 GLU B O 1
ATOM 4091 N N . MET B 1 94 ? 3.43 -13.898 -17.719 1 98.31 94 MET B N 1
ATOM 4092 C CA . MET B 1 94 ? 4.875 -14.109 -17.75 1 98.31 94 MET B CA 1
ATOM 4093 C C . MET B 1 94 ? 5.402 -14.047 -19.172 1 98.31 94 MET B C 1
ATOM 4095 O O . MET B 1 94 ? 4.641 -14.195 -20.141 1 98.31 94 MET B O 1
ATOM 4099 N N . PRO B 1 95 ? 6.676 -13.898 -19.312 1 98.12 95 PRO B N 1
ATOM 4100 C CA . PRO B 1 95 ? 7.262 -13.602 -20.625 1 98.12 95 PRO B CA 1
ATOM 4101 C C . PRO B 1 95 ? 7.723 -14.859 -21.359 1 98.12 95 PRO B C 1
ATOM 4103 O O . PRO B 1 95 ? 8.242 -14.773 -22.469 1 98.12 95 PRO B O 1
ATOM 4106 N N . ASN B 1 96 ? 7.559 -16.031 -20.75 1 96.06 96 ASN B N 1
ATOM 4107 C CA . ASN B 1 96 ? 8.102 -17.25 -21.328 1 96.06 96 ASN B CA 1
ATOM 4108 C C . ASN B 1 96 ? 7.156 -17.859 -22.375 1 96.06 96 ASN B C 1
ATOM 4110 O O . ASN B 1 96 ? 6.73 -19 -22.234 1 96.06 96 ASN B O 1
ATOM 4114 N N . THR B 1 97 ? 6.91 -17.156 -23.391 1 97 97 THR B N 1
ATOM 4115 C CA . THR B 1 97 ? 6.113 -17.562 -24.531 1 97 97 THR B CA 1
ATOM 4116 C C . THR B 1 97 ? 7.004 -17.797 -25.75 1 97 97 THR B C 1
ATOM 4118 O O . THR B 1 97 ? 8.234 -17.812 -25.641 1 97 97 THR B O 1
ATOM 4121 N N . ASN B 1 98 ? 6.332 -18.094 -26.859 1 96.75 98 ASN B N 1
ATOM 4122 C CA . ASN B 1 98 ? 7.035 -18.266 -28.125 1 96.75 98 ASN B CA 1
ATOM 4123 C C . ASN B 1 98 ? 6.43 -17.391 -29.219 1 96.75 98 ASN B C 1
ATOM 4125 O O . ASN B 1 98 ? 5.348 -17.688 -29.734 1 96.75 98 ASN B O 1
ATOM 4129 N N . PRO B 1 99 ? 7.164 -16.359 -29.719 1 97 99 PRO B N 1
ATOM 4130 C CA . PRO B 1 99 ? 8.453 -15.906 -29.219 1 97 99 PRO B CA 1
ATOM 4131 C C . PRO B 1 99 ? 8.383 -15.414 -27.766 1 97 99 PRO B C 1
ATOM 4133 O O . PRO B 1 99 ? 7.289 -15.133 -27.266 1 97 99 PRO B O 1
ATOM 4136 N N . LEU B 1 100 ? 9.57 -15.312 -27.156 1 97.31 100 LEU B N 1
ATOM 4137 C CA . LEU B 1 100 ? 9.703 -14.727 -25.828 1 97.31 100 LEU B CA 1
ATOM 4138 C C . LEU B 1 100 ? 9.289 -13.266 -25.828 1 97.31 100 LEU B C 1
ATOM 4140 O O . LEU B 1 100 ? 9.492 -12.555 -26.812 1 97.31 100 LEU B O 1
ATOM 4144 N N . THR B 1 101 ? 8.688 -12.805 -24.781 1 98.19 101 THR B N 1
ATOM 4145 C CA . THR B 1 101 ? 8.375 -11.391 -24.609 1 98.19 101 THR B CA 1
ATOM 4146 C C . THR B 1 101 ? 9.555 -10.648 -23.969 1 98.19 101 THR B C 1
ATOM 4148 O O . THR B 1 101 ? 9.539 -10.359 -22.781 1 98.19 101 THR B O 1
ATOM 4151 N N . ILE B 1 102 ? 10.609 -10.344 -24.812 1 97.94 102 ILE B N 1
ATOM 4152 C CA . ILE B 1 102 ? 11.852 -9.805 -24.266 1 97.94 102 ILE B CA 1
ATOM 4153 C C . ILE B 1 102 ? 12.266 -8.57 -25.047 1 97.94 102 ILE B C 1
ATOM 4155 O O . ILE B 1 102 ? 13.32 -7.984 -24.781 1 97.94 102 ILE B O 1
ATOM 4159 N N . THR B 1 103 ? 11.445 -8.219 -26.078 1 98.06 103 THR B N 1
ATOM 4160 C CA . THR B 1 103 ? 11.727 -7.031 -26.875 1 98.06 103 THR B CA 1
ATOM 4161 C C . THR B 1 103 ? 10.5 -6.117 -26.938 1 98.06 103 THR B C 1
ATOM 4163 O O . THR B 1 103 ? 9.398 -6.527 -26.578 1 98.06 103 THR B O 1
ATOM 4166 N N . GLU B 1 104 ? 10.734 -4.875 -27.375 1 98.38 104 GLU B N 1
ATOM 4167 C CA . GLU B 1 104 ? 9.625 -3.941 -27.562 1 98.38 104 GLU B CA 1
ATOM 4168 C C . GLU B 1 104 ? 8.609 -4.492 -28.562 1 98.38 104 GLU B C 1
ATOM 4170 O O . GLU B 1 104 ? 7.398 -4.367 -28.344 1 98.38 104 GLU B O 1
ATOM 4175 N N . GLU B 1 105 ? 9.102 -5.098 -29.578 1 98.5 105 GLU B N 1
ATOM 4176 C CA . GLU B 1 105 ? 8.25 -5.641 -30.625 1 98.5 105 GLU B CA 1
ATOM 4177 C C . GLU B 1 105 ? 7.363 -6.762 -30.094 1 98.5 105 GLU B C 1
ATOM 4179 O O . GLU B 1 105 ? 6.145 -6.738 -30.281 1 98.5 105 GLU B O 1
ATOM 4184 N N . THR B 1 106 ? 7.973 -7.688 -29.453 1 98.5 106 THR B N 1
ATOM 4185 C CA . THR B 1 106 ? 7.211 -8.828 -28.953 1 98.5 106 THR B CA 1
ATOM 4186 C C . THR B 1 106 ? 6.266 -8.398 -27.828 1 98.5 106 THR B C 1
ATOM 4188 O O . THR B 1 106 ? 5.16 -8.93 -27.703 1 98.5 106 THR B O 1
ATOM 4191 N N . PHE B 1 107 ? 6.66 -7.465 -27.047 1 98.69 107 PHE B N 1
ATOM 4192 C CA . PHE B 1 107 ? 5.816 -6.961 -25.969 1 98.69 107 PHE B CA 1
ATOM 4193 C C . PHE B 1 107 ? 4.59 -6.25 -26.547 1 98.69 107 PHE B C 1
ATOM 4195 O O . PHE B 1 107 ? 3.463 -6.516 -26.125 1 98.69 107 PHE B O 1
ATOM 4202 N N . THR B 1 108 ? 4.816 -5.395 -27.484 1 98.56 108 THR B N 1
ATOM 4203 C CA . THR B 1 108 ? 3.74 -4.633 -28.109 1 98.56 108 THR B CA 1
ATOM 4204 C C . THR B 1 108 ? 2.768 -5.559 -28.828 1 98.56 108 THR B C 1
ATOM 4206 O O . THR B 1 108 ? 1.553 -5.352 -28.781 1 98.56 108 THR B O 1
ATOM 4209 N N . ASP B 1 109 ? 3.314 -6.52 -29.5 1 98.75 109 ASP B N 1
ATOM 4210 C CA . ASP B 1 109 ? 2.473 -7.504 -30.172 1 98.75 109 ASP B CA 1
ATOM 4211 C C . ASP B 1 109 ? 1.569 -8.227 -29.172 1 98.75 109 ASP B C 1
ATOM 4213 O O . ASP B 1 109 ? 0.383 -8.43 -29.438 1 98.75 109 ASP B O 1
ATOM 4217 N N . LYS B 1 110 ? 2.143 -8.625 -28.078 1 98.75 110 LYS B N 1
ATOM 4218 C CA . LYS B 1 110 ? 1.375 -9.32 -27.047 1 98.75 110 LYS B CA 1
ATOM 4219 C C . LYS B 1 110 ? 0.252 -8.438 -26.516 1 98.75 110 LYS B C 1
ATOM 4221 O O . LYS B 1 110 ? -0.871 -8.898 -26.312 1 98.75 110 LYS B O 1
ATOM 4226 N N . VAL B 1 111 ? 0.542 -7.184 -26.266 1 98.81 111 VAL B N 1
ATOM 4227 C CA . VAL B 1 111 ? -0.467 -6.246 -25.781 1 98.81 111 VAL B CA 1
ATOM 4228 C C . VAL B 1 111 ? -1.588 -6.121 -26.812 1 98.81 111 VAL B C 1
ATOM 4230 O O . VAL B 1 111 ? -2.77 -6.137 -26.453 1 98.81 111 VAL B O 1
ATOM 4233 N N . LYS B 1 112 ? -1.241 -6.035 -28.047 1 98.69 112 LYS B N 1
ATOM 4234 C CA . LYS B 1 112 ? -2.227 -5.926 -29.125 1 98.69 112 LYS B CA 1
ATOM 4235 C C . LYS B 1 112 ? -3.127 -7.156 -29.172 1 98.69 112 LYS B C 1
ATOM 4237 O O . LYS B 1 112 ? -4.34 -7.039 -29.359 1 98.69 112 LYS B O 1
ATOM 4242 N N . ARG B 1 113 ? -2.537 -8.289 -28.969 1 98.69 113 ARG B N 1
ATOM 4243 C CA . ARG B 1 113 ? -3.285 -9.539 -28.969 1 98.69 113 ARG B CA 1
ATOM 4244 C C . ARG B 1 113 ? -4.281 -9.594 -27.828 1 98.69 113 ARG B C 1
ATOM 4246 O O . ARG B 1 113 ? -5.34 -10.203 -27.938 1 98.69 113 ARG B O 1
ATOM 4253 N N . ALA B 1 114 ? -3.951 -8.961 -26.734 1 98.88 114 ALA B N 1
ATOM 4254 C CA . ALA B 1 114 ? -4.707 -9.07 -25.5 1 98.88 114 ALA B CA 1
ATOM 4255 C C . ALA B 1 114 ? -5.84 -8.055 -25.453 1 98.88 114 ALA B C 1
ATOM 4257 O O . ALA B 1 114 ? -6.938 -8.352 -24.969 1 98.88 114 ALA B O 1
ATOM 4258 N N . GLU B 1 115 ? -5.57 -6.871 -25.969 1 98.69 115 GLU B N 1
ATOM 4259 C CA . GLU B 1 115 ? -6.461 -5.723 -25.828 1 98.69 115 GLU B CA 1
ATOM 4260 C C . GLU B 1 115 ? -7.828 -6.004 -26.438 1 98.69 115 GLU B C 1
ATOM 4262 O O . GLU B 1 115 ? -7.93 -6.332 -27.625 1 98.69 115 GLU B O 1
ATOM 4267 N N . HIS B 1 116 ? -8.891 -5.973 -25.562 1 98.38 116 HIS B N 1
ATOM 4268 C CA . HIS B 1 116 ? -10.297 -6.176 -25.906 1 98.38 116 HIS B CA 1
ATOM 4269 C C . HIS B 1 116 ? -10.562 -7.621 -26.312 1 98.38 116 HIS B C 1
ATOM 4271 O O . HIS B 1 116 ? -11.625 -7.93 -26.859 1 98.38 116 HIS B O 1
ATOM 4277 N N . ARG B 1 117 ? -9.602 -8.477 -26.125 1 98.75 117 ARG B N 1
ATOM 4278 C CA . ARG B 1 117 ? -9.781 -9.906 -26.375 1 98.75 117 ARG B CA 1
ATOM 4279 C C . ARG B 1 117 ? -9.781 -10.68 -25.047 1 98.75 117 ARG B C 1
ATOM 4281 O O . ARG B 1 117 ? -10.438 -11.719 -24.938 1 98.75 117 ARG B O 1
ATOM 4288 N N . MET B 1 118 ? -9.062 -10.258 -24.125 1 98.88 118 MET B N 1
ATOM 4289 C CA . MET B 1 118 ? -9.109 -10.859 -22.797 1 98.88 118 MET B CA 1
ATOM 4290 C C . MET B 1 118 ? -10.359 -10.422 -22.031 1 98.88 118 MET B C 1
ATOM 4292 O O . MET B 1 118 ? -10.859 -9.32 -22.25 1 98.88 118 MET B O 1
ATOM 4296 N N . HIS B 1 119 ? -10.812 -11.281 -21.141 1 98.88 119 HIS B N 1
ATOM 4297 C CA . HIS B 1 119 ? -12.039 -11.016 -20.391 1 98.88 119 HIS B CA 1
ATOM 4298 C C . HIS B 1 119 ? -11.758 -10.211 -19.141 1 98.88 119 HIS B C 1
ATOM 4300 O O . HIS B 1 119 ? -12.672 -9.602 -18.562 1 98.88 119 HIS B O 1
ATOM 4306 N N . CYS B 1 120 ? -10.578 -10.227 -18.609 1 98.94 120 CYS B N 1
ATOM 4307 C CA . CYS B 1 120 ? -10.125 -9.406 -17.5 1 98.94 120 CYS B CA 1
ATOM 4308 C C . CYS B 1 120 ? -9.031 -8.438 -17.938 1 98.94 120 CYS B C 1
ATOM 4310 O O . CYS B 1 120 ? -8.531 -8.539 -19.062 1 98.94 120 CYS B O 1
ATOM 4312 N N . ASP B 1 121 ? -8.703 -7.457 -17.125 1 98.94 121 ASP B N 1
ATOM 4313 C CA . ASP B 1 121 ? -7.562 -6.59 -17.391 1 98.94 121 ASP B CA 1
ATOM 4314 C C . ASP B 1 121 ? -6.246 -7.34 -17.219 1 98.94 121 ASP B C 1
ATOM 4316 O O . ASP B 1 121 ? -6.219 -8.43 -16.641 1 98.94 121 ASP B O 1
ATOM 4320 N N . PHE B 1 122 ? -5.18 -6.734 -17.812 1 98.94 122 PHE B N 1
ATOM 4321 C CA . PHE B 1 122 ? -3.961 -7.527 -17.859 1 98.94 122 PHE B CA 1
ATOM 4322 C C . PHE B 1 122 ? -2.729 -6.637 -17.797 1 98.94 122 PHE B C 1
ATOM 4324 O O . PHE B 1 122 ? -2.807 -5.438 -18.078 1 98.94 122 PHE B O 1
ATOM 4331 N N . ALA B 1 123 ? -1.652 -7.223 -17.328 1 98.94 123 ALA B N 1
ATOM 4332 C CA . ALA B 1 123 ? -0.289 -6.727 -17.5 1 98.94 123 ALA B CA 1
ATOM 4333 C C . ALA B 1 123 ? 0.668 -7.859 -17.844 1 98.94 123 ALA B C 1
ATOM 4335 O O . ALA B 1 123 ? 0.355 -9.031 -17.641 1 98.94 123 ALA B O 1
ATOM 4336 N N . PHE B 1 124 ? 1.765 -7.461 -18.5 1 98.94 124 PHE B N 1
ATOM 4337 C CA . PHE B 1 124 ? 2.76 -8.453 -18.891 1 98.94 124 PHE B CA 1
ATOM 4338 C C . PHE B 1 124 ? 4.121 -8.117 -18.281 1 98.94 124 PHE B C 1
ATOM 4340 O O . PHE B 1 124 ? 4.5 -6.945 -18.219 1 98.94 124 PHE B O 1
ATOM 4347 N N . PHE B 1 125 ? 4.805 -9.141 -17.859 1 98.81 125 PHE B N 1
ATOM 4348 C CA . PHE B 1 125 ? 6.219 -8.984 -17.516 1 98.81 125 PHE B CA 1
ATOM 4349 C C . PHE B 1 125 ? 7.066 -8.922 -18.781 1 98.81 125 PHE B C 1
ATOM 4351 O O . PHE B 1 125 ? 6.77 -9.594 -19.781 1 98.81 125 PHE B O 1
ATOM 4358 N N . ILE B 1 126 ? 8.109 -8.156 -18.734 1 98.62 126 ILE B N 1
ATOM 4359 C CA . ILE B 1 126 ? 9.18 -8.234 -19.719 1 98.62 126 ILE B CA 1
ATOM 4360 C C . ILE B 1 126 ? 10.305 -9.117 -19.188 1 98.62 126 ILE B C 1
ATOM 4362 O O . ILE B 1 126 ? 10.656 -9.039 -18 1 98.62 126 ILE B O 1
ATOM 4366 N N . GLY B 1 127 ? 10.773 -10.023 -20.016 1 98.12 127 GLY B N 1
ATOM 4367 C CA . GLY B 1 127 ? 11.867 -10.875 -19.578 1 98.12 127 GLY B CA 1
ATOM 4368 C C . GLY B 1 127 ? 13.211 -10.172 -19.594 1 98.12 127 GLY B C 1
ATOM 4369 O O . GLY B 1 127 ? 13.57 -9.516 -20.562 1 98.12 127 GLY B O 1
ATOM 4370 N N . GLY B 1 128 ? 13.891 -10.25 -18.469 1 97.5 128 GLY B N 1
ATOM 4371 C CA . GLY B 1 128 ? 15.266 -9.797 -18.406 1 97.5 128 GLY B CA 1
ATOM 4372 C C . GLY B 1 128 ? 16.266 -10.859 -18.828 1 97.5 128 GLY B C 1
ATOM 4373 O O . GLY B 1 128 ? 16.328 -11.938 -18.234 1 97.5 128 GLY B O 1
ATOM 4374 N N . THR B 1 129 ? 17 -10.562 -19.828 1 96.38 129 THR B N 1
ATOM 4375 C CA . THR B 1 129 ? 18 -11.492 -20.344 1 96.38 129 THR B CA 1
ATOM 4376 C C . THR B 1 129 ? 19.359 -10.82 -20.438 1 96.38 129 THR B C 1
ATOM 4378 O O . THR B 1 129 ? 19.484 -9.609 -20.234 1 96.38 129 THR B O 1
ATOM 4381 N N . ARG B 1 130 ? 20.328 -11.617 -20.75 1 94.31 130 ARG B N 1
ATOM 4382 C CA . ARG B 1 130 ? 21.688 -11.102 -20.922 1 94.31 130 ARG B CA 1
ATOM 4383 C C . ARG B 1 130 ? 21.766 -10.172 -22.141 1 94.31 130 ARG B C 1
ATOM 4385 O O . ARG B 1 130 ? 22.578 -9.242 -22.156 1 94.31 130 ARG B O 1
ATOM 4392 N N . ASP B 1 131 ? 20.859 -10.352 -23.031 1 94.31 131 ASP B N 1
ATOM 4393 C CA . ASP B 1 131 ? 21 -9.703 -24.344 1 94.31 131 ASP B CA 1
ATOM 4394 C C . ASP B 1 131 ? 20.188 -8.414 -24.406 1 94.31 131 ASP B C 1
ATOM 4396 O O . ASP B 1 131 ? 20.344 -7.613 -25.328 1 94.31 131 ASP B O 1
ATOM 4400 N N . ASN B 1 132 ? 19.312 -8.172 -23.406 1 96.94 132 ASN B N 1
ATOM 4401 C CA . ASN B 1 132 ? 18.453 -7.004 -23.547 1 96.94 132 ASN B CA 1
ATOM 4402 C C . ASN B 1 132 ? 18.625 -6.023 -22.391 1 96.94 132 ASN B C 1
ATOM 4404 O O . ASN B 1 132 ? 17.75 -5.195 -22.141 1 96.94 132 ASN B O 1
ATOM 4408 N N . VAL B 1 133 ? 19.703 -6.094 -21.672 1 97.38 133 VAL B N 1
ATOM 4409 C CA . VAL B 1 133 ? 19.984 -5.312 -20.484 1 97.38 133 VAL B CA 1
ATOM 4410 C C . VAL B 1 133 ? 19.875 -3.824 -20.797 1 97.38 133 VAL B C 1
ATOM 4412 O O . VAL B 1 133 ? 19.25 -3.068 -20.047 1 97.38 133 VAL B O 1
ATOM 4415 N N . GLU B 1 134 ? 20.391 -3.379 -21.906 1 97.38 134 GLU B N 1
ATOM 4416 C CA . GLU B 1 134 ? 20.453 -1.963 -22.25 1 97.38 134 GLU B CA 1
ATOM 4417 C C . GLU B 1 134 ? 19.062 -1.411 -22.562 1 97.38 134 GLU B C 1
ATOM 4419 O O . GLU B 1 134 ? 18.828 -0.205 -22.453 1 97.38 134 GLU B O 1
ATOM 4424 N N . GLU B 1 135 ? 18.109 -2.311 -22.891 1 98.25 135 GLU B N 1
ATOM 4425 C CA . GLU B 1 135 ? 16.781 -1.885 -23.297 1 98.25 135 GLU B CA 1
ATOM 4426 C C . GLU B 1 135 ? 15.812 -1.918 -22.109 1 98.25 135 GLU B C 1
ATOM 4428 O O . GLU B 1 135 ? 14.727 -1.338 -22.156 1 98.25 135 GLU B O 1
ATOM 4433 N N . LEU B 1 136 ? 16.188 -2.514 -21.031 1 98.38 136 LEU B N 1
ATOM 4434 C CA . LEU B 1 136 ? 15.281 -2.82 -19.922 1 98.38 136 LEU B CA 1
ATOM 4435 C C . LEU B 1 136 ? 14.734 -1.541 -19.297 1 98.38 136 LEU B C 1
ATOM 4437 O O . LEU B 1 136 ? 13.562 -1.476 -18.938 1 98.38 136 LEU B O 1
ATOM 4441 N N . PRO B 1 137 ? 15.57 -0.41 -19.203 1 97.62 137 PRO B N 1
ATOM 4442 C CA . PRO B 1 137 ? 15.031 0.813 -18.609 1 97.62 137 PRO B CA 1
ATOM 4443 C C . PRO B 1 137 ? 13.844 1.368 -19.391 1 97.62 137 PRO B C 1
ATOM 4445 O O . PRO B 1 137 ? 12.914 1.929 -18.812 1 97.62 137 PRO B O 1
ATOM 4448 N N . LYS B 1 138 ? 13.883 1.157 -20.656 1 97.69 138 LYS B N 1
ATOM 4449 C CA . LYS B 1 138 ? 12.781 1.601 -21.5 1 97.69 138 LYS B CA 1
ATOM 4450 C C . LYS B 1 138 ? 11.625 0.599 -21.469 1 97.69 138 LYS B C 1
ATOM 4452 O O . LYS B 1 138 ? 10.461 0.985 -21.359 1 97.69 138 LYS B O 1
ATOM 4457 N N . LEU B 1 139 ? 11.922 -0.663 -21.547 1 98.44 139 LEU B N 1
ATOM 4458 C CA . LEU B 1 139 ? 10.938 -1.73 -21.672 1 98.44 139 LEU B CA 1
ATOM 4459 C C . LEU B 1 139 ? 10.078 -1.834 -20.406 1 98.44 139 LEU B C 1
ATOM 4461 O O . LEU B 1 139 ? 8.883 -2.107 -20.484 1 98.44 139 LEU B O 1
ATOM 4465 N N . GLU B 1 140 ? 10.672 -1.578 -19.25 1 98.06 140 GLU B N 1
ATOM 4466 C CA . GLU B 1 140 ? 9.922 -1.723 -18.016 1 98.06 140 GLU B CA 1
ATOM 4467 C C . GLU B 1 140 ? 8.867 -0.628 -17.875 1 98.06 140 GLU B C 1
ATOM 4469 O O . GLU B 1 140 ? 8 -0.7 -17 1 98.06 140 GLU B O 1
ATOM 4474 N N . ARG B 1 141 ? 8.898 0.381 -18.734 1 97.5 141 ARG B N 1
ATOM 4475 C CA . ARG B 1 141 ? 7.949 1.488 -18.672 1 97.5 141 ARG B CA 1
ATOM 4476 C C . ARG B 1 141 ? 6.891 1.359 -19.766 1 97.5 141 ARG B C 1
ATOM 4478 O O . ARG B 1 141 ? 6.043 2.238 -19.922 1 97.5 141 ARG B O 1
ATOM 4485 N N . ALA B 1 142 ? 6.918 0.279 -20.531 1 98.25 142 ALA B N 1
ATOM 4486 C CA . ALA B 1 142 ? 5.977 0.086 -21.625 1 98.25 142 ALA B CA 1
ATOM 4487 C C . ALA B 1 142 ? 4.543 -0.012 -21.109 1 98.25 142 ALA B C 1
ATOM 4489 O O . ALA B 1 142 ? 4.312 -0.443 -19.984 1 98.25 142 ALA B O 1
ATOM 4490 N N . ARG B 1 143 ? 3.582 0.38 -22 1 97.56 143 ARG B N 1
ATOM 4491 C CA . ARG B 1 143 ? 2.166 0.274 -21.656 1 97.56 143 ARG B CA 1
ATOM 4492 C C . ARG B 1 143 ? 1.782 -1.168 -21.344 1 97.56 143 ARG B C 1
ATOM 4494 O O . ARG B 1 143 ? 1.966 -2.059 -22.188 1 97.56 143 ARG B O 1
ATOM 4501 N N . GLY B 1 144 ? 1.332 -1.381 -20.141 1 98.12 144 GLY B N 1
ATOM 4502 C CA . GLY B 1 144 ? 0.897 -2.713 -19.75 1 98.12 144 GLY B CA 1
ATOM 4503 C C . GLY B 1 144 ? 2.008 -3.553 -19.156 1 98.12 144 GLY B C 1
ATOM 4504 O O . GLY B 1 144 ? 1.817 -4.738 -18.875 1 98.12 144 GLY B O 1
ATOM 4505 N N . CYS B 1 145 ? 3.176 -2.936 -18.938 1 98.81 145 CYS B N 1
ATOM 4506 C CA . CYS B 1 145 ? 4.281 -3.678 -18.344 1 98.81 145 CYS B CA 1
ATOM 4507 C C . CYS B 1 145 ? 4.258 -3.57 -16.828 1 98.81 145 CYS B C 1
ATOM 4509 O O . CYS B 1 145 ? 4.273 -2.467 -16.281 1 98.81 145 CYS B O 1
ATOM 4511 N N . CYS B 1 146 ? 4.242 -4.691 -16.172 1 98.75 146 CYS B N 1
ATOM 4512 C CA . CYS B 1 146 ? 4.191 -4.676 -14.711 1 98.75 146 CYS B CA 1
ATOM 4513 C C . CYS B 1 146 ? 5.594 -4.75 -14.109 1 98.75 146 CYS B C 1
ATOM 4515 O O . CYS B 1 146 ? 5.766 -4.621 -12.898 1 98.75 146 CYS B O 1
ATOM 4517 N N . GLY B 1 147 ? 6.652 -4.996 -14.883 1 98.62 147 GLY B N 1
ATOM 4518 C CA . GLY B 1 147 ? 8.023 -5.078 -14.398 1 98.62 147 GLY B CA 1
ATOM 4519 C C . GLY B 1 147 ? 8.836 -6.148 -15.102 1 98.62 147 GLY B C 1
ATOM 4520 O O . GLY B 1 147 ? 8.336 -6.832 -16 1 98.62 147 GLY B O 1
ATOM 4521 N N . VAL B 1 148 ? 10.086 -6.316 -14.695 1 98.62 148 VAL B N 1
ATOM 4522 C CA . VAL B 1 148 ? 11.008 -7.281 -15.281 1 98.62 148 VAL B CA 1
ATOM 4523 C C . VAL B 1 148 ? 10.906 -8.609 -14.547 1 98.62 148 VAL B C 1
ATOM 4525 O O . VAL B 1 148 ? 10.812 -8.648 -13.312 1 98.62 148 VAL B O 1
ATOM 4528 N N . LYS B 1 149 ? 10.828 -9.664 -15.305 1 98.38 149 LYS B N 1
ATOM 4529 C CA . LYS B 1 149 ? 10.906 -11.023 -14.773 1 98.38 149 LYS B CA 1
ATOM 4530 C C . LYS B 1 149 ? 12.219 -11.695 -15.172 1 98.38 149 LYS B C 1
ATOM 4532 O O . LYS B 1 149 ? 12.609 -11.648 -16.344 1 98.38 149 LYS B O 1
ATOM 4537 N N . VAL B 1 150 ? 12.867 -12.305 -14.188 1 96.38 150 VAL B N 1
ATOM 4538 C CA . VAL B 1 150 ? 14.109 -13.031 -14.43 1 96.38 150 VAL B CA 1
ATOM 4539 C C . VAL B 1 150 ? 13.992 -14.453 -13.867 1 96.38 150 VAL B C 1
ATOM 4541 O O . VAL B 1 150 ? 13.414 -14.656 -12.805 1 96.38 150 VAL B O 1
ATOM 4544 N N . PHE B 1 151 ? 14.555 -15.375 -14.539 1 93 151 PHE B N 1
ATOM 4545 C CA . PHE B 1 151 ? 14.625 -16.766 -14.102 1 93 151 PHE B CA 1
ATOM 4546 C C . PHE B 1 151 ? 16.047 -17.141 -13.695 1 93 151 PHE B C 1
ATOM 4548 O O . PHE B 1 151 ? 16.938 -17.203 -14.539 1 93 151 PHE B O 1
ATOM 4555 N N . ILE B 1 152 ? 16.281 -17.344 -12.398 1 89 152 ILE B N 1
ATOM 4556 C CA . ILE B 1 152 ? 17.578 -17.766 -11.898 1 89 152 ILE B CA 1
ATOM 4557 C C . ILE B 1 152 ? 17.672 -19.297 -11.93 1 89 152 ILE B C 1
ATOM 4559 O O . ILE B 1 152 ? 18.703 -19.859 -11.57 1 89 152 ILE B O 1
ATOM 4563 N N . GLY B 1 153 ? 16.734 -19.938 -12.414 1 82.19 153 GLY B N 1
ATOM 4564 C CA . GLY B 1 153 ? 16.578 -21.375 -12.578 1 82.19 153 GLY B CA 1
ATOM 4565 C C . GLY B 1 153 ? 15.266 -21.766 -13.219 1 82.19 153 GLY B C 1
ATOM 4566 O O . GLY B 1 153 ? 14.336 -20.953 -13.281 1 82.19 153 GLY B O 1
ATOM 4567 N N . SER B 1 154 ? 15.273 -22.984 -13.727 1 75.88 154 SER B N 1
ATOM 4568 C CA . SER B 1 154 ? 14.031 -23.578 -14.203 1 75.88 154 SER B CA 1
ATOM 4569 C C . SER B 1 154 ? 13.578 -22.922 -15.508 1 75.88 154 SER B C 1
ATOM 4571 O O . SER B 1 154 ? 12.375 -22.719 -15.719 1 75.88 154 SER B O 1
ATOM 4573 N N . SER B 1 155 ? 14.422 -22.422 -16.188 1 77.19 155 SER B N 1
ATOM 4574 C CA . SER B 1 155 ? 14.148 -21.922 -17.531 1 77.19 155 SER B CA 1
ATOM 4575 C C . SER B 1 155 ? 15.25 -22.328 -18.5 1 77.19 155 SER B C 1
ATOM 4577 O O . SER B 1 155 ? 16.172 -23.062 -18.141 1 77.19 155 SER B O 1
ATOM 4579 N N . THR B 1 156 ? 14.805 -22.172 -19.703 1 68.06 156 THR B N 1
ATOM 4580 C CA . THR B 1 156 ? 15.781 -22.5 -20.734 1 68.06 156 THR B CA 1
ATOM 4581 C C . THR B 1 156 ? 16.016 -21.312 -21.656 1 68.06 156 THR B C 1
ATOM 4583 O O . THR B 1 156 ? 15.273 -20.328 -21.609 1 68.06 156 THR B O 1
ATOM 4586 N N . GLY B 1 157 ? 17.078 -21.359 -22.203 1 72.81 157 GLY B N 1
ATOM 4587 C CA . GLY B 1 157 ? 17.391 -20.375 -23.234 1 72.81 157 GLY B CA 1
ATOM 4588 C C . GLY B 1 157 ? 17.688 -19 -22.672 1 72.81 157 GLY B C 1
ATOM 4589 O O . GLY B 1 157 ? 18.391 -18.875 -21.672 1 72.81 157 GLY B O 1
ATOM 4590 N N . SER B 1 158 ? 17.234 -18.062 -23.344 1 78.5 158 SER B N 1
ATOM 4591 C CA . SER B 1 158 ? 17.609 -16.672 -23.094 1 78.5 158 SER B CA 1
ATOM 4592 C C . SER B 1 158 ? 17 -16.172 -21.781 1 78.5 158 SER B C 1
ATOM 4594 O O . SER B 1 158 ? 17.516 -15.227 -21.172 1 78.5 158 SER B O 1
ATOM 4596 N N . LEU B 1 159 ? 16.062 -16.859 -21.297 1 85 159 LEU B N 1
ATOM 4597 C CA . LEU B 1 159 ? 15.383 -16.375 -20.094 1 85 159 LEU B CA 1
ATOM 4598 C C . LEU B 1 159 ? 16.094 -16.859 -18.828 1 85 159 LEU B C 1
ATOM 4600 O O . LEU B 1 159 ? 15.844 -16.344 -17.734 1 85 159 LEU B O 1
ATOM 4604 N N . LEU B 1 160 ? 17 -17.844 -19.094 1 85.06 160 LEU B N 1
ATOM 4605 C CA . LEU B 1 160 ? 17.766 -18.344 -17.953 1 85.06 160 LEU B CA 1
ATOM 4606 C C . LEU B 1 160 ? 18.969 -17.438 -17.688 1 85.06 160 LEU B C 1
ATOM 4608 O O . LEU B 1 160 ? 19.844 -17.297 -18.531 1 85.06 160 LEU B O 1
ATOM 4612 N N . VAL B 1 161 ? 19.016 -16.797 -16.531 1 86.5 161 VAL B N 1
ATOM 4613 C CA . VAL B 1 161 ? 20.141 -15.984 -16.062 1 86.5 161 VAL B CA 1
ATOM 4614 C C . VAL B 1 161 ? 20.625 -16.516 -14.711 1 86.5 161 VAL B C 1
ATOM 4616 O O . VAL B 1 161 ? 20.172 -16.078 -13.656 1 86.5 161 VAL B O 1
ATOM 4619 N N . GLU B 1 162 ? 21.625 -17.344 -14.719 1 86.06 162 GLU B N 1
ATOM 4620 C CA . GLU B 1 162 ? 21.984 -18.062 -13.508 1 86.06 162 GLU B CA 1
ATOM 4621 C C . GLU B 1 162 ? 23.203 -17.453 -12.844 1 86.06 162 GLU B C 1
ATOM 4623 O O . GLU B 1 162 ? 23.484 -17.703 -11.672 1 86.06 162 GLU B O 1
ATOM 4628 N N . ASP B 1 163 ? 23.891 -16.609 -13.625 1 91.56 163 ASP B N 1
ATOM 4629 C CA . ASP B 1 163 ? 25.141 -16.125 -13.062 1 91.56 163 ASP B CA 1
ATOM 4630 C C . ASP B 1 163 ? 24.969 -14.75 -12.406 1 91.56 163 ASP B C 1
ATOM 4632 O O . ASP B 1 163 ? 24.234 -13.906 -12.922 1 91.56 163 ASP B O 1
ATOM 4636 N N . ASP B 1 164 ? 25.688 -14.539 -11.367 1 94.81 164 ASP B N 1
ATOM 4637 C CA . ASP B 1 164 ? 25.547 -13.359 -10.531 1 94.81 164 ASP B CA 1
ATOM 4638 C C . ASP B 1 164 ? 25.891 -12.086 -11.312 1 94.81 164 ASP B C 1
ATOM 4640 O O . ASP B 1 164 ? 25.188 -11.086 -11.211 1 94.81 164 ASP B O 1
ATOM 4644 N N . PRO B 1 165 ? 26.938 -12.117 -12.156 1 95.69 165 PRO B N 1
ATOM 4645 C CA . PRO B 1 165 ? 27.266 -10.891 -12.891 1 95.69 165 PRO B CA 1
ATOM 4646 C C . PRO B 1 165 ? 26.109 -10.422 -13.781 1 95.69 165 PRO B C 1
ATOM 4648 O O . PRO B 1 165 ? 25.828 -9.219 -13.852 1 95.69 165 PRO B O 1
ATOM 4651 N N . SER B 1 166 ? 25.469 -11.359 -14.43 1 95.06 166 SER B N 1
ATOM 4652 C CA . SER B 1 166 ? 24.359 -10.992 -15.305 1 95.06 166 SER B CA 1
ATOM 4653 C C . SER B 1 166 ? 23.172 -10.477 -14.5 1 95.06 166 SER B C 1
ATOM 4655 O O . SER B 1 166 ? 22.5 -9.523 -14.914 1 95.06 166 SER B O 1
ATOM 4657 N N . LEU B 1 167 ? 22.922 -11.109 -13.414 1 96.12 167 LEU B N 1
ATOM 4658 C CA . LEU B 1 167 ? 21.859 -10.656 -12.531 1 96.12 167 LEU B CA 1
ATOM 4659 C C . LEU B 1 167 ? 22.125 -9.242 -12.031 1 96.12 167 LEU B C 1
ATOM 4661 O O . LEU B 1 167 ? 21.219 -8.398 -12.031 1 96.12 167 LEU B O 1
ATOM 4665 N N . LYS B 1 168 ? 23.359 -8.977 -11.664 1 97.06 168 LYS B N 1
ATOM 4666 C CA . LYS B 1 168 ? 23.75 -7.648 -11.188 1 97.06 168 LYS B CA 1
ATOM 4667 C C . LYS B 1 168 ? 23.578 -6.598 -12.281 1 97.06 168 LYS B C 1
ATOM 4669 O O . LYS B 1 168 ? 23.109 -5.492 -12.016 1 97.06 168 LYS B O 1
ATOM 4674 N N . ARG B 1 169 ? 23.906 -6.98 -13.492 1 97.19 169 ARG B N 1
ATOM 4675 C CA . ARG B 1 169 ? 23.766 -6.055 -14.617 1 97.19 169 ARG B CA 1
ATOM 4676 C C . ARG B 1 169 ? 22.297 -5.699 -14.852 1 97.19 169 ARG B C 1
ATOM 4678 O O . ARG B 1 169 ? 21.969 -4.531 -15.055 1 97.19 169 ARG B O 1
ATOM 4685 N N . ILE B 1 170 ? 21.469 -6.691 -14.82 1 97.38 170 ILE B N 1
ATOM 4686 C CA . ILE B 1 170 ? 20.047 -6.48 -15.047 1 97.38 170 ILE B CA 1
ATOM 4687 C C . ILE B 1 170 ? 19.469 -5.586 -13.945 1 97.38 170 ILE B C 1
ATOM 4689 O O . ILE B 1 170 ? 18.812 -4.586 -14.234 1 97.38 170 ILE B O 1
ATOM 4693 N N . LEU B 1 171 ? 19.75 -5.891 -12.68 1 97.44 171 LEU B N 1
ATOM 4694 C CA . LEU B 1 171 ? 19.203 -5.137 -11.555 1 97.44 171 LEU B CA 1
ATOM 4695 C C . LEU B 1 171 ? 19.734 -3.709 -11.547 1 97.44 171 LEU B C 1
ATOM 4697 O O . LEU B 1 171 ? 19.031 -2.777 -11.172 1 97.44 171 LEU B O 1
ATOM 4701 N N . SER B 1 172 ? 20.922 -3.52 -12.047 1 96.94 172 SER B N 1
ATOM 4702 C CA . SER B 1 172 ? 21.562 -2.213 -11.969 1 96.94 172 SER B CA 1
ATOM 4703 C C . SER B 1 172 ? 20.891 -1.212 -12.914 1 96.94 172 SER B C 1
ATOM 4705 O O . SER B 1 172 ? 21 -0 -12.711 1 96.94 172 SER B O 1
ATOM 4707 N N . VAL B 1 173 ? 20.203 -1.699 -13.914 1 97.19 173 VAL B N 1
ATOM 4708 C CA . VAL B 1 173 ? 19.75 -0.76 -14.93 1 97.19 173 VAL B CA 1
ATOM 4709 C C . VAL B 1 173 ? 18.25 -0.513 -14.773 1 97.19 173 VAL B C 1
ATOM 4711 O O . VAL B 1 173 ? 17.703 0.405 -15.391 1 97.19 173 VAL B O 1
ATOM 4714 N N . ILE B 1 174 ? 17.562 -1.298 -14.008 1 96.56 174 ILE B N 1
ATOM 4715 C CA . ILE B 1 174 ? 16.109 -1.128 -13.891 1 96.56 174 ILE B CA 1
ATOM 4716 C C . ILE B 1 174 ? 15.797 -0.204 -12.719 1 96.56 174 ILE B C 1
ATOM 4718 O O . ILE B 1 174 ? 16.641 0.009 -11.836 1 96.56 174 ILE B O 1
ATOM 4722 N N . GLN B 1 175 ? 14.625 0.371 -12.734 1 94.19 175 GLN B N 1
ATOM 4723 C CA . GLN B 1 175 ? 14.188 1.265 -11.664 1 94.19 175 GLN B CA 1
ATOM 4724 C C . GLN B 1 175 ? 13.07 0.632 -10.844 1 94.19 175 GLN B C 1
ATOM 4726 O O . GLN B 1 175 ? 13.008 0.815 -9.625 1 94.19 175 GLN B O 1
ATOM 4731 N N . ARG B 1 176 ? 12.234 -0.173 -11.492 1 96.94 176 ARG B N 1
ATOM 4732 C CA . ARG B 1 176 ? 11.086 -0.777 -10.82 1 96.94 176 ARG B CA 1
ATOM 4733 C C . ARG B 1 176 ? 11.453 -2.125 -10.211 1 96.94 176 ARG B C 1
ATOM 4735 O O . ARG B 1 176 ? 12.586 -2.586 -10.352 1 96.94 176 ARG B O 1
ATOM 4742 N N . ARG B 1 177 ? 10.586 -2.674 -9.422 1 97.5 177 ARG B N 1
ATOM 4743 C CA . ARG B 1 177 ? 10.75 -3.979 -8.789 1 97.5 177 ARG B CA 1
ATOM 4744 C C . ARG B 1 177 ? 10.844 -5.086 -9.828 1 97.5 177 ARG B C 1
ATOM 4746 O O . ARG B 1 177 ? 10.102 -5.082 -10.812 1 97.5 177 ARG B O 1
ATOM 4753 N N . ALA B 1 178 ? 11.797 -5.977 -9.625 1 98.31 178 ALA B N 1
ATOM 4754 C CA . ALA B 1 178 ? 11.922 -7.125 -10.523 1 98.31 178 ALA B CA 1
ATOM 4755 C C . ALA B 1 178 ? 11.492 -8.414 -9.828 1 98.31 178 ALA B C 1
ATOM 4757 O O . ALA B 1 178 ? 11.742 -8.594 -8.633 1 98.31 178 ALA B O 1
ATOM 4758 N N . ALA B 1 179 ? 10.852 -9.266 -10.578 1 98.62 179 ALA B N 1
ATOM 4759 C CA . ALA B 1 179 ? 10.359 -10.531 -10.055 1 98.62 179 ALA B CA 1
ATOM 4760 C C . ALA B 1 179 ? 11.266 -11.688 -10.461 1 98.62 179 ALA B C 1
ATOM 4762 O O . ALA B 1 179 ? 11.766 -11.727 -11.586 1 98.62 179 ALA B O 1
ATOM 4763 N N . PHE B 1 180 ? 11.414 -12.664 -9.531 1 98.19 180 PHE B N 1
ATOM 4764 C CA . PHE B 1 180 ? 12.383 -13.727 -9.781 1 98.19 180 PHE B CA 1
ATOM 4765 C C . PHE B 1 180 ? 11.789 -15.094 -9.453 1 98.19 180 PHE B C 1
ATOM 4767 O O . PHE B 1 180 ? 11.203 -15.273 -8.383 1 98.19 180 PHE B O 1
ATOM 4774 N N . HIS B 1 181 ? 11.852 -15.984 -10.383 1 97.69 181 HIS B N 1
ATOM 4775 C CA . HIS B 1 181 ? 11.883 -17.406 -10.023 1 97.69 181 HIS B CA 1
ATOM 4776 C C . HIS B 1 181 ? 13.242 -17.797 -9.469 1 97.69 181 HIS B C 1
ATOM 4778 O O . HIS B 1 181 ? 14.258 -17.672 -10.164 1 97.69 181 HIS B O 1
ATOM 4784 N N . ALA B 1 182 ? 13.242 -18.391 -8.281 1 96.25 182 ALA B N 1
ATOM 4785 C CA . ALA B 1 182 ? 14.539 -18.578 -7.621 1 96.25 182 ALA B CA 1
ATOM 4786 C C . ALA B 1 182 ? 14.773 -20.031 -7.258 1 96.25 182 ALA B C 1
ATOM 4788 O O . ALA B 1 182 ? 14.336 -20.5 -6.203 1 96.25 182 ALA B O 1
ATOM 4789 N N . GLU B 1 183 ? 15.453 -20.781 -8.07 1 96.69 183 GLU B N 1
ATOM 4790 C CA . GLU B 1 183 ? 16.047 -22.094 -7.852 1 96.69 183 GLU B CA 1
ATOM 4791 C C . GLU B 1 183 ? 17.453 -22.172 -8.438 1 96.69 183 GLU B C 1
ATOM 4793 O O . GLU B 1 183 ? 17.656 -21.891 -9.617 1 96.69 183 GLU B O 1
ATOM 4798 N N . ASP B 1 184 ? 18.359 -22.578 -7.68 1 96.56 184 ASP B N 1
ATOM 4799 C CA . ASP B 1 184 ? 19.766 -22.578 -8.102 1 96.56 184 ASP B CA 1
ATOM 4800 C C . ASP B 1 184 ? 19.984 -23.562 -9.234 1 96.56 184 ASP B C 1
ATOM 4802 O O . ASP B 1 184 ? 19.906 -24.781 -9.031 1 96.56 184 ASP B O 1
ATOM 4806 N N . GLU B 1 185 ? 20.328 -23.094 -10.359 1 94.62 185 GLU B N 1
ATOM 4807 C CA . GLU B 1 185 ? 20.469 -23.891 -11.562 1 94.62 185 GLU B CA 1
ATOM 4808 C C . GLU B 1 185 ? 21.609 -24.906 -11.414 1 94.62 185 GLU B C 1
ATOM 4810 O O . GLU B 1 185 ? 21.5 -26.047 -11.875 1 94.62 185 GLU B O 1
ATOM 4815 N N . TYR B 1 186 ? 22.703 -24.484 -10.883 1 95.06 186 TYR B N 1
ATOM 4816 C CA . TYR B 1 186 ? 23.844 -25.375 -10.711 1 95.06 186 TYR B CA 1
ATOM 4817 C C . TYR B 1 186 ? 23.484 -26.562 -9.836 1 95.06 186 TYR B C 1
ATOM 4819 O O . TYR B 1 186 ? 23.812 -27.703 -10.156 1 95.06 186 TYR B O 1
ATOM 4827 N N . ARG B 1 187 ? 22.766 -26.297 -8.797 1 96.56 187 ARG B N 1
ATOM 4828 C CA . ARG B 1 187 ? 22.344 -27.391 -7.918 1 96.56 187 ARG B CA 1
ATOM 4829 C C . ARG B 1 187 ? 21.344 -28.297 -8.625 1 96.56 187 ARG B C 1
ATOM 4831 O O . ARG B 1 187 ? 21.406 -29.531 -8.492 1 96.56 187 ARG B O 1
ATOM 4838 N N . LEU B 1 188 ? 20.406 -27.75 -9.305 1 96.31 188 LEU B N 1
ATOM 4839 C CA . LEU B 1 188 ? 19.453 -28.547 -10.047 1 96.31 188 LEU B CA 1
ATOM 4840 C C . LEU B 1 188 ? 20.156 -29.5 -11.008 1 96.31 188 LEU B C 1
ATOM 4842 O O . LEU B 1 188 ? 19.766 -30.672 -11.133 1 96.31 188 LEU B O 1
ATOM 4846 N N . ASN B 1 189 ? 21.156 -28.969 -11.672 1 95.69 189 ASN B N 1
ATOM 4847 C CA . ASN B 1 189 ? 21.922 -29.781 -12.609 1 95.69 189 ASN B CA 1
ATOM 4848 C C . ASN B 1 189 ? 22.688 -30.891 -11.891 1 95.69 189 ASN B C 1
ATOM 4850 O O . ASN B 1 189 ? 22.734 -32.031 -12.359 1 95.69 189 ASN B O 1
ATOM 4854 N N . ASP B 1 190 ? 23.25 -30.562 -10.812 1 97.25 190 ASP B N 1
ATOM 4855 C CA . ASP B 1 190 ? 24.031 -31.516 -10.039 1 97.25 190 ASP B CA 1
ATOM 4856 C C . ASP B 1 190 ? 23.156 -32.656 -9.531 1 97.25 190 ASP B C 1
ATOM 4858 O O . ASP B 1 190 ? 23.625 -33.781 -9.359 1 97.25 190 ASP B O 1
ATOM 4862 N N . ARG B 1 191 ? 21.875 -32.344 -9.367 1 97.56 191 ARG B N 1
ATOM 4863 C CA . ARG B 1 191 ? 21 -33.312 -8.719 1 97.56 191 ARG B CA 1
ATOM 4864 C C . ARG B 1 191 ? 20.047 -33.969 -9.719 1 97.56 191 ARG B C 1
ATOM 4866 O O . ARG B 1 191 ? 19.047 -34.562 -9.336 1 97.56 191 ARG B O 1
ATOM 4873 N N . LYS B 1 192 ? 20.266 -33.844 -10.938 1 96.38 192 LYS B N 1
ATOM 4874 C CA . LYS B 1 192 ? 19.375 -34.344 -11.977 1 96.38 192 LYS B CA 1
ATOM 4875 C C . LYS B 1 192 ? 19.203 -35.844 -11.844 1 96.38 192 LYS B C 1
ATOM 4877 O O . LYS B 1 192 ? 18.141 -36.406 -12.195 1 96.38 192 LYS B O 1
ATOM 4882 N N . GLY B 1 193 ? 20.188 -36.531 -11.352 1 97.5 193 GLY B N 1
ATOM 4883 C CA . GLY B 1 193 ? 20.156 -37.969 -11.195 1 97.5 193 GLY B CA 1
ATOM 4884 C C . GLY B 1 193 ? 19.188 -38.469 -10.133 1 97.5 193 GLY B C 1
ATOM 4885 O O . GLY B 1 193 ? 18.844 -39.625 -10.078 1 97.5 193 GLY B O 1
ATOM 4886 N N . GLU B 1 194 ? 18.703 -37.5 -9.336 1 98.31 194 GLU B N 1
ATOM 4887 C CA . GLU B 1 194 ? 17.75 -37.844 -8.281 1 98.31 194 GLU B CA 1
ATOM 4888 C C . GLU B 1 194 ? 16.359 -38.125 -8.852 1 98.31 194 GLU B C 1
ATOM 4890 O O . GLU B 1 194 ? 15.484 -38.625 -8.156 1 98.31 194 GLU B O 1
ATOM 4895 N N . ARG B 1 195 ? 16.188 -37.812 -10.094 1 98.12 195 ARG B N 1
ATOM 4896 C CA . ARG B 1 195 ? 14.914 -38.094 -10.766 1 98.12 195 ARG B CA 1
ATOM 4897 C C . ARG B 1 195 ? 14.727 -39.594 -10.977 1 98.12 195 ARG B C 1
ATOM 4899 O O . ARG B 1 195 ? 15.609 -40.281 -11.516 1 98.12 195 ARG B O 1
ATOM 4906 N N . ILE B 1 196 ? 13.617 -40.031 -10.539 1 98.62 196 ILE B N 1
ATOM 4907 C CA . ILE B 1 196 ? 13.281 -41.438 -10.766 1 98.62 196 ILE B CA 1
ATOM 4908 C C . ILE B 1 196 ? 12.211 -41.531 -11.844 1 98.62 196 ILE B C 1
ATOM 4910 O O . ILE B 1 196 ? 11.086 -41.062 -11.664 1 98.62 196 ILE B O 1
ATOM 4914 N N . GLU B 1 197 ? 12.547 -42.219 -12.953 1 98.25 197 GLU B N 1
ATOM 4915 C CA . GLU B 1 197 ? 11.633 -42.344 -14.086 1 98.25 197 GLU B CA 1
ATOM 4916 C C . GLU B 1 197 ? 10.312 -42.969 -13.656 1 98.25 197 GLU B C 1
ATOM 4918 O O . GLU B 1 197 ? 10.297 -44 -12.969 1 98.25 197 GLU B O 1
ATOM 4923 N N . GLY B 1 198 ? 9.266 -42.281 -13.961 1 98.25 198 GLY B N 1
ATOM 4924 C CA . GLY B 1 198 ? 7.93 -42.781 -13.68 1 98.25 198 GLY B CA 1
ATOM 4925 C C . GLY B 1 198 ? 7.449 -42.469 -12.281 1 98.25 198 GLY B C 1
ATOM 4926 O O . GLY B 1 198 ? 6.348 -42.844 -11.891 1 98.25 198 GLY B O 1
ATOM 4927 N N . ASP B 1 199 ? 8.258 -41.75 -11.539 1 98.5 199 ASP B N 1
ATOM 4928 C CA . ASP B 1 199 ? 7.898 -41.469 -10.148 1 98.5 199 ASP B CA 1
ATOM 4929 C C . ASP B 1 199 ? 8.016 -39.969 -9.844 1 98.5 199 ASP B C 1
ATOM 4931 O O . ASP B 1 199 ? 9.016 -39.531 -9.297 1 98.5 199 ASP B O 1
ATOM 4935 N N . PRO B 1 200 ? 6.988 -39.219 -10.008 1 98.38 200 PRO B N 1
ATOM 4936 C CA . PRO B 1 200 ? 7.023 -37.781 -9.781 1 98.38 200 PRO B CA 1
ATOM 4937 C C . PRO B 1 200 ? 7.266 -37.438 -8.312 1 98.38 200 PRO B C 1
ATOM 4939 O O . PRO B 1 200 ? 7.566 -36.281 -7.992 1 98.38 200 PRO B O 1
ATOM 4942 N N . ARG B 1 201 ? 7.184 -38.406 -7.359 1 98.44 201 ARG B N 1
ATOM 4943 C CA . ARG B 1 201 ? 7.527 -38.156 -5.961 1 98.44 201 ARG B CA 1
ATOM 4944 C C . ARG B 1 201 ? 8.992 -37.75 -5.82 1 98.44 201 ARG B C 1
ATOM 4946 O O . ARG B 1 201 ? 9.383 -37.156 -4.809 1 98.44 201 ARG B O 1
ATOM 4953 N N . SER B 1 202 ? 9.766 -38.062 -6.852 1 98.56 202 SER B N 1
ATOM 4954 C CA . SER B 1 202 ? 11.188 -37.719 -6.797 1 98.56 202 SER B CA 1
ATOM 4955 C C . SER B 1 202 ? 11.43 -36.281 -7.242 1 98.56 202 SER B C 1
ATOM 4957 O O . SER B 1 202 ? 12.547 -35.781 -7.141 1 98.56 202 SER B O 1
ATOM 4959 N N . HIS B 1 203 ? 10.398 -35.625 -7.699 1 98.5 203 HIS B N 1
ATOM 4960 C CA . HIS B 1 203 ? 10.531 -34.281 -8.219 1 98.5 203 HIS B CA 1
ATOM 4961 C C . HIS B 1 203 ? 11.023 -33.312 -7.137 1 98.5 203 HIS B C 1
ATOM 4963 O O . HIS B 1 203 ? 12 -32.594 -7.344 1 98.5 203 HIS B O 1
ATOM 4969 N N . PRO B 1 204 ? 10.453 -33.281 -5.891 1 98.44 204 PRO B N 1
ATOM 4970 C CA . PRO B 1 204 ? 10.961 -32.375 -4.844 1 98.44 204 PRO B CA 1
ATOM 4971 C C . PRO B 1 204 ? 12.289 -32.844 -4.262 1 98.44 204 PRO B C 1
ATOM 4973 O O . PRO B 1 204 ? 12.953 -32.094 -3.549 1 98.44 204 PRO B O 1
ATOM 4976 N N . VAL B 1 205 ? 12.602 -34.094 -4.562 1 98.38 205 VAL B N 1
ATOM 4977 C CA . VAL B 1 205 ? 13.922 -34.594 -4.164 1 98.38 205 VAL B CA 1
ATOM 4978 C C . VAL B 1 205 ? 14.992 -34 -5.07 1 98.38 205 VAL B C 1
ATOM 4980 O O . VAL B 1 205 ? 16.031 -33.531 -4.594 1 98.38 205 VAL B O 1
ATOM 4983 N N . TRP B 1 206 ? 14.711 -34.031 -6.418 1 98.19 206 TRP B N 1
ATOM 4984 C CA . TRP B 1 206 ? 15.594 -33.406 -7.398 1 98.19 206 TRP B CA 1
ATOM 4985 C C . TRP B 1 206 ? 15.711 -31.922 -7.156 1 98.19 206 TRP B C 1
ATOM 4987 O O . TRP B 1 206 ? 16.812 -31.391 -6.969 1 98.19 206 TRP B O 1
ATOM 4997 N N . ARG B 1 207 ? 14.594 -31.266 -7.051 1 98.19 207 ARG B N 1
ATOM 4998 C CA . ARG B 1 207 ? 14.516 -29.828 -6.82 1 98.19 207 ARG B CA 1
ATOM 4999 C C . ARG B 1 207 ? 14.312 -29.531 -5.344 1 98.19 207 ARG B C 1
ATOM 5001 O O . ARG B 1 207 ? 13.219 -29.125 -4.934 1 98.19 207 ARG B O 1
ATOM 5008 N N . ASP B 1 208 ? 15.344 -29.719 -4.59 1 98 208 ASP B N 1
ATOM 5009 C CA . ASP B 1 208 ? 15.234 -29.734 -3.133 1 98 208 ASP B CA 1
ATOM 5010 C C . ASP B 1 208 ? 15.164 -28.312 -2.564 1 98 208 ASP B C 1
ATOM 5012 O O . ASP B 1 208 ? 15.211 -27.344 -3.314 1 98 208 ASP B O 1
ATOM 5016 N N . ASP B 1 209 ? 14.93 -28.219 -1.265 1 98.38 209 ASP B N 1
ATOM 5017 C CA . ASP B 1 209 ? 14.75 -26.938 -0.581 1 98.38 209 ASP B CA 1
ATOM 5018 C C . ASP B 1 209 ? 16.047 -26.141 -0.567 1 98.38 209 ASP B C 1
ATOM 5020 O O . ASP B 1 209 ? 16.016 -24.906 -0.558 1 98.38 209 ASP B O 1
ATOM 5024 N N . VAL B 1 210 ? 17.188 -26.75 -0.666 1 98.5 210 VAL B N 1
ATOM 5025 C CA . VAL B 1 210 ? 18.469 -26.078 -0.69 1 98.5 210 VAL B CA 1
ATOM 5026 C C . VAL B 1 210 ? 18.609 -25.266 -1.98 1 98.5 210 VAL B C 1
ATOM 5028 O O . VAL B 1 210 ? 19.125 -24.156 -1.973 1 98.5 210 VAL B O 1
ATOM 5031 N N . ALA B 1 211 ? 18.172 -25.859 -3.154 1 97.81 211 ALA B N 1
ATOM 5032 C CA . ALA B 1 211 ? 18.219 -25.156 -4.434 1 97.81 211 ALA B CA 1
ATOM 5033 C C . ALA B 1 211 ? 17.453 -23.844 -4.355 1 97.81 211 ALA B C 1
ATOM 5035 O O . ALA B 1 211 ? 17.922 -22.812 -4.863 1 97.81 211 ALA B O 1
ATOM 5036 N N . ALA B 1 212 ? 16.312 -23.875 -3.744 1 98.19 212 ALA B N 1
ATOM 5037 C CA . ALA B 1 212 ? 15.492 -22.688 -3.6 1 98.19 212 ALA B CA 1
ATOM 5038 C C . ALA B 1 212 ? 16.156 -21.672 -2.658 1 98.19 212 ALA B C 1
ATOM 5040 O O . ALA B 1 212 ? 16.281 -20.5 -2.996 1 98.19 212 ALA B O 1
ATOM 5041 N N . LEU B 1 213 ? 16.578 -22.125 -1.475 1 98.56 213 LEU B N 1
ATOM 5042 C CA . LEU B 1 213 ? 17.156 -21.25 -0.461 1 98.56 213 LEU B CA 1
ATOM 5043 C C . LEU B 1 213 ? 18.422 -20.578 -0.977 1 98.56 213 LEU B C 1
ATOM 5045 O O . LEU B 1 213 ? 18.609 -19.375 -0.801 1 98.56 213 LEU B O 1
ATOM 5049 N N . GLN B 1 214 ? 19.281 -21.359 -1.643 1 98.06 214 GLN B N 1
ATOM 5050 C CA . GLN B 1 214 ? 20.547 -20.828 -2.146 1 98.06 214 GLN B CA 1
ATOM 5051 C C . GLN B 1 214 ? 20.312 -19.703 -3.16 1 98.06 214 GLN B C 1
ATOM 5053 O O . GLN B 1 214 ? 20.969 -18.672 -3.119 1 98.06 214 GLN B O 1
ATOM 5058 N N . ALA B 1 215 ? 19.422 -19.938 -4.035 1 97.88 215 ALA B N 1
ATOM 5059 C CA . ALA B 1 215 ? 19.109 -18.922 -5.043 1 97.88 215 ALA B CA 1
ATOM 5060 C C . ALA B 1 215 ? 18.547 -17.656 -4.398 1 97.88 215 ALA B C 1
ATOM 5062 O O . ALA B 1 215 ? 18.906 -16.547 -4.77 1 97.88 215 ALA B O 1
ATOM 5063 N N . THR B 1 216 ? 17.641 -17.812 -3.459 1 98.44 216 THR B N 1
ATOM 5064 C CA . THR B 1 216 ? 17.031 -16.688 -2.758 1 98.44 216 THR B CA 1
ATOM 5065 C C . THR B 1 216 ? 18.078 -15.883 -2.008 1 98.44 216 THR B C 1
ATOM 5067 O O . THR B 1 216 ? 18.078 -14.656 -2.064 1 98.44 216 THR B O 1
ATOM 5070 N N . GLN B 1 217 ? 18.969 -16.578 -1.327 1 98.56 217 GLN B N 1
ATOM 5071 C CA . GLN B 1 217 ? 20.031 -15.906 -0.584 1 98.56 217 GLN B CA 1
ATOM 5072 C C . GLN B 1 217 ? 20.938 -15.109 -1.518 1 98.56 217 GLN B C 1
ATOM 5074 O O . GLN B 1 217 ? 21.281 -13.961 -1.222 1 98.56 217 GLN B O 1
ATOM 5079 N N . ARG B 1 218 ? 21.297 -15.711 -2.641 1 97.44 218 ARG B N 1
ATOM 5080 C CA . ARG B 1 218 ? 22.094 -15.016 -3.637 1 97.44 218 ARG B CA 1
ATOM 5081 C C . ARG B 1 218 ? 21.391 -13.773 -4.156 1 97.44 218 ARG B C 1
ATOM 5083 O O . ARG B 1 218 ? 22 -12.711 -4.297 1 97.44 218 ARG B O 1
ATOM 5090 N N . LEU B 1 219 ? 20.188 -13.961 -4.434 1 97.88 219 LEU B N 1
ATOM 5091 C CA . LEU B 1 219 ? 19.375 -12.875 -4.969 1 97.88 219 LEU B CA 1
ATOM 5092 C C . LEU B 1 219 ? 19.312 -11.703 -3.994 1 97.88 219 LEU B C 1
ATOM 5094 O O . LEU B 1 219 ? 19.469 -10.547 -4.398 1 97.88 219 LEU B O 1
ATOM 5098 N N . VAL B 1 220 ? 19.094 -11.953 -2.729 1 98.5 220 VAL B N 1
ATOM 5099 C CA . VAL B 1 220 ? 19.016 -10.906 -1.711 1 98.5 220 VAL B CA 1
ATOM 5100 C C . VAL B 1 220 ? 20.359 -10.195 -1.601 1 98.5 220 VAL B C 1
ATOM 5102 O O . VAL B 1 220 ? 20.406 -8.969 -1.474 1 98.5 220 VAL B O 1
ATOM 5105 N N . ALA B 1 221 ? 21.406 -10.961 -1.662 1 98.31 221 ALA B N 1
ATOM 5106 C CA . ALA B 1 221 ? 22.75 -10.359 -1.623 1 98.31 221 ALA B CA 1
ATOM 5107 C C . ALA B 1 221 ? 22.938 -9.391 -2.785 1 98.31 221 ALA B C 1
ATOM 5109 O O . ALA B 1 221 ? 23.438 -8.273 -2.598 1 98.31 221 ALA B O 1
ATOM 5110 N N . ILE B 1 222 ? 22.562 -9.789 -3.947 1 98 222 ILE B N 1
ATOM 5111 C CA . ILE B 1 222 ? 22.719 -8.969 -5.141 1 98 222 ILE B CA 1
ATOM 5112 C C . ILE B 1 222 ? 21.812 -7.738 -5.039 1 98 222 ILE B C 1
ATOM 5114 O O . ILE B 1 222 ? 22.203 -6.637 -5.438 1 98 222 ILE B O 1
ATOM 5118 N N . ALA B 1 223 ? 20.594 -7.922 -4.555 1 98 223 ALA B N 1
ATOM 5119 C CA . ALA B 1 223 ? 19.688 -6.801 -4.344 1 98 223 ALA B CA 1
ATOM 5120 C C . ALA B 1 223 ? 20.312 -5.738 -3.449 1 98 223 ALA B C 1
ATOM 5122 O O . ALA B 1 223 ? 20.234 -4.543 -3.746 1 98 223 ALA B O 1
ATOM 5123 N N . ARG B 1 224 ? 20.969 -6.148 -2.402 1 97.44 224 ARG B N 1
ATOM 5124 C CA . ARG B 1 224 ? 21.625 -5.23 -1.479 1 97.44 224 ARG B CA 1
ATOM 5125 C C . ARG B 1 224 ? 22.812 -4.535 -2.148 1 97.44 224 ARG B C 1
ATOM 5127 O O . ARG B 1 224 ? 23.016 -3.332 -1.974 1 97.44 224 ARG B O 1
ATOM 5134 N N . GLU B 1 225 ? 23.516 -5.297 -2.92 1 97.31 225 GLU B N 1
ATOM 5135 C CA . GLU B 1 225 ? 24.688 -4.754 -3.605 1 97.31 225 GLU B CA 1
ATOM 5136 C C . GLU B 1 225 ? 24.281 -3.691 -4.625 1 97.31 225 GLU B C 1
ATOM 5138 O O . GLU B 1 225 ? 25.031 -2.748 -4.875 1 97.31 225 GLU B O 1
ATOM 5143 N N . THR B 1 226 ? 23.125 -3.854 -5.195 1 97.38 226 THR B N 1
ATOM 5144 C CA . THR B 1 226 ? 22.719 -2.967 -6.281 1 97.38 226 THR B CA 1
ATOM 5145 C C . THR B 1 226 ? 21.734 -1.914 -5.777 1 97.38 226 THR B C 1
ATOM 5147 O O . THR B 1 226 ? 21.438 -0.949 -6.484 1 97.38 226 THR B O 1
ATOM 5150 N N . GLY B 1 227 ? 21.25 -2.039 -4.543 1 96.88 227 GLY B N 1
ATOM 5151 C CA . GLY B 1 227 ? 20.266 -1.122 -4.008 1 96.88 227 GLY B CA 1
ATOM 5152 C C . GLY B 1 227 ? 18.938 -1.188 -4.738 1 96.88 227 GLY B C 1
ATOM 5153 O O . GLY B 1 227 ? 18.375 -0.155 -5.121 1 96.88 227 GLY B O 1
ATOM 5154 N N . LYS B 1 228 ? 18.516 -2.451 -5.031 1 97.44 228 LYS B N 1
ATOM 5155 C CA . LYS B 1 228 ? 17.297 -2.611 -5.812 1 97.44 228 LYS B CA 1
ATOM 5156 C C . LYS B 1 228 ? 16.281 -3.48 -5.074 1 97.44 228 LYS B C 1
ATOM 5158 O O . LYS B 1 228 ? 16.656 -4.246 -4.184 1 97.44 228 LYS B O 1
ATOM 5163 N N . ARG B 1 229 ? 15.023 -3.291 -5.363 1 97.44 229 ARG B N 1
ATOM 5164 C CA . ARG B 1 229 ? 13.945 -4.078 -4.773 1 97.44 229 ARG B CA 1
ATOM 5165 C C . ARG B 1 229 ? 13.656 -5.324 -5.605 1 97.44 229 ARG B C 1
ATOM 5167 O O . ARG B 1 229 ? 13.586 -5.254 -6.832 1 97.44 229 ARG B O 1
ATOM 5174 N N . ILE B 1 230 ? 13.477 -6.445 -4.914 1 98.62 230 ILE B N 1
ATOM 5175 C CA . ILE B 1 230 ? 13.219 -7.695 -5.617 1 98.62 230 ILE B CA 1
ATOM 5176 C C . ILE B 1 230 ? 11.938 -8.328 -5.078 1 98.62 230 ILE B C 1
ATOM 5178 O O . ILE B 1 230 ? 11.508 -8.031 -3.961 1 98.62 230 ILE B O 1
ATOM 5182 N N . HIS B 1 231 ? 11.305 -9.086 -5.887 1 98.81 231 HIS B N 1
ATOM 5183 C CA . HIS B 1 231 ? 10.109 -9.867 -5.582 1 98.81 231 HIS B CA 1
ATOM 5184 C C . HIS B 1 231 ? 10.352 -11.352 -5.812 1 98.81 231 HIS B C 1
ATOM 5186 O O . HIS B 1 231 ? 10.57 -11.781 -6.949 1 98.81 231 HIS B O 1
ATOM 5192 N N . VAL B 1 232 ? 10.367 -12.117 -4.727 1 98.81 232 VAL B N 1
ATOM 5193 C CA . VAL B 1 232 ? 10.625 -13.555 -4.824 1 98.81 232 VAL B CA 1
ATOM 5194 C C . VAL B 1 232 ? 9.305 -14.297 -5.035 1 98.81 232 VAL B C 1
ATOM 5196 O O . VAL B 1 232 ? 8.438 -14.297 -4.16 1 98.81 232 VAL B O 1
ATOM 5199 N N . LEU B 1 233 ? 9.242 -14.938 -6.152 1 98.62 233 LEU B N 1
ATOM 5200 C CA . LEU B 1 233 ? 7.996 -15.578 -6.555 1 98.62 233 LEU B CA 1
ATOM 5201 C C . LEU B 1 233 ? 7.859 -16.953 -5.918 1 98.62 233 LEU B C 1
ATOM 5203 O O . LEU B 1 233 ? 8.859 -17.625 -5.668 1 98.62 233 LEU B O 1
ATOM 5207 N N . HIS B 1 234 ? 6.637 -17.391 -5.648 1 98.5 234 HIS B N 1
ATOM 5208 C CA . HIS B 1 234 ? 6.137 -18.719 -5.309 1 98.5 234 HIS B CA 1
ATOM 5209 C C . HIS B 1 234 ? 7.078 -19.422 -4.344 1 98.5 234 HIS B C 1
ATOM 5211 O O . HIS B 1 234 ? 7.531 -20.547 -4.625 1 98.5 234 HIS B O 1
ATOM 5217 N N . VAL B 1 235 ? 7.395 -18.781 -3.258 1 98.81 235 VAL B N 1
ATOM 5218 C CA . VAL B 1 235 ? 8.188 -19.391 -2.193 1 98.81 235 VAL B CA 1
ATOM 5219 C C . VAL B 1 235 ? 7.562 -20.703 -1.754 1 98.81 235 VAL B C 1
ATOM 5221 O O . VAL B 1 235 ? 6.363 -20.766 -1.47 1 98.81 235 VAL B O 1
ATOM 5224 N N . SER B 1 236 ? 8.406 -21.797 -1.688 1 98.5 236 SER B N 1
ATOM 5225 C CA . SER B 1 236 ? 7.852 -23.125 -1.485 1 98.5 236 SER B CA 1
ATOM 5226 C C . SER B 1 236 ? 8.492 -23.812 -0.284 1 98.5 236 SER B C 1
ATOM 5228 O O . SER B 1 236 ? 8.211 -24.984 -0.007 1 98.5 236 SER B O 1
ATOM 5230 N N . THR B 1 237 ? 9.461 -23.125 0.422 1 98.81 237 THR B N 1
ATOM 5231 C CA . THR B 1 237 ? 10.148 -23.781 1.524 1 98.81 237 THR B CA 1
ATOM 5232 C C . THR B 1 237 ? 10.008 -22.969 2.811 1 98.81 237 THR B C 1
ATOM 5234 O O . THR B 1 237 ? 9.953 -21.75 2.775 1 98.81 237 THR B O 1
ATOM 5237 N N . ARG B 1 238 ? 10.023 -23.703 3.896 1 98.75 238 ARG B N 1
ATOM 5238 C CA . ARG B 1 238 ? 10.055 -23.094 5.219 1 98.75 238 ARG B CA 1
ATOM 5239 C C . ARG B 1 238 ? 11.297 -22.219 5.387 1 98.75 238 ARG B C 1
ATOM 5241 O O . ARG B 1 238 ? 11.211 -21.109 5.906 1 98.75 238 ARG B O 1
ATOM 5248 N N . GLN B 1 239 ? 12.375 -22.656 4.895 1 98.75 239 GLN B N 1
ATOM 5249 C CA . GLN B 1 239 ? 13.656 -21.984 5.098 1 98.75 239 GLN B CA 1
ATOM 5250 C C . GLN B 1 239 ? 13.711 -20.656 4.34 1 98.75 239 GLN B C 1
ATOM 5252 O O . GLN B 1 239 ? 14.234 -19.672 4.852 1 98.75 239 GLN B O 1
ATOM 5257 N N . GLU B 1 240 ? 13.219 -20.641 3.117 1 98.81 240 GLU B N 1
ATOM 5258 C CA . GLU B 1 240 ? 13.141 -19.375 2.391 1 98.81 240 GLU B CA 1
ATOM 5259 C C . GLU B 1 240 ? 12.289 -18.359 3.146 1 98.81 240 GLU B C 1
ATOM 5261 O O . GLU B 1 240 ? 12.656 -17.188 3.244 1 98.81 240 GLU B O 1
ATOM 5266 N N . MET B 1 241 ? 11.156 -18.828 3.637 1 98.75 241 MET B N 1
ATOM 5267 C CA . MET B 1 241 ? 10.234 -17.953 4.355 1 98.75 241 MET B CA 1
ATOM 5268 C C . MET B 1 241 ? 10.914 -17.344 5.574 1 98.75 241 MET B C 1
ATOM 5270 O O . MET B 1 241 ? 10.828 -16.125 5.793 1 98.75 241 MET B O 1
ATOM 5274 N N . GLU B 1 242 ? 11.594 -18.141 6.324 1 98.56 242 GLU B N 1
ATOM 5275 C CA . GLU B 1 242 ? 12.312 -17.688 7.508 1 98.56 242 GLU B CA 1
ATOM 5276 C C . GLU B 1 242 ? 13.43 -16.703 7.141 1 98.56 242 GLU B C 1
ATOM 5278 O O . GLU B 1 242 ? 13.625 -15.703 7.816 1 98.56 242 GLU B O 1
ATOM 5283 N N . PHE B 1 243 ? 14.117 -17 6.078 1 98.81 243 PHE B N 1
ATOM 5284 C CA . PHE B 1 243 ? 15.195 -16.141 5.617 1 98.81 243 PHE B CA 1
ATOM 5285 C C . PHE B 1 243 ? 14.641 -14.797 5.145 1 98.81 243 PHE B C 1
ATOM 5287 O O . PHE B 1 243 ? 15.141 -13.734 5.531 1 98.81 243 PHE B O 1
ATOM 5294 N N . LEU B 1 244 ? 13.594 -14.836 4.371 1 98.88 244 LEU B N 1
ATOM 5295 C CA . LEU B 1 244 ? 13.039 -13.633 3.752 1 98.88 244 LEU B CA 1
ATOM 5296 C C . LEU B 1 244 ? 12.391 -12.734 4.801 1 98.88 244 LEU B C 1
ATOM 5298 O O . LEU B 1 244 ? 12.359 -11.516 4.645 1 98.88 244 LEU B O 1
ATOM 5302 N N . ARG B 1 245 ? 11.891 -13.344 5.84 1 98.38 245 ARG B N 1
ATOM 5303 C CA . ARG B 1 245 ? 11.359 -12.586 6.969 1 98.38 245 ARG B CA 1
ATOM 5304 C C . ARG B 1 245 ? 12.359 -11.539 7.441 1 98.38 245 ARG B C 1
ATOM 5306 O O . ARG B 1 245 ? 11.977 -10.438 7.844 1 98.38 245 ARG B O 1
ATOM 5313 N N . GLU B 1 246 ? 13.602 -11.852 7.312 1 97.94 246 GLU B N 1
ATOM 5314 C CA . GLU B 1 246 ? 14.656 -10.984 7.832 1 97.94 246 GLU B CA 1
ATOM 5315 C C . GLU B 1 246 ? 15.141 -10.008 6.77 1 97.94 246 GLU B C 1
ATOM 5317 O O . GLU B 1 246 ? 16.062 -9.234 7.008 1 97.94 246 GLU B O 1
ATOM 5322 N N . HIS B 1 247 ? 14.57 -10.023 5.625 1 98.31 247 HIS B N 1
ATOM 5323 C CA . HIS B 1 247 ? 15.086 -9.211 4.523 1 98.31 247 HIS B CA 1
ATOM 5324 C C . HIS B 1 247 ? 13.953 -8.484 3.805 1 98.31 247 HIS B C 1
ATOM 5326 O O . HIS B 1 247 ? 14.023 -8.266 2.594 1 98.31 247 HIS B O 1
ATOM 5332 N N . LYS B 1 248 ? 12.938 -8.07 4.559 1 97.88 248 LYS B N 1
ATOM 5333 C CA . LYS B 1 248 ? 11.75 -7.426 4 1 97.88 248 LYS B CA 1
ATOM 5334 C C . LYS B 1 248 ? 12.062 -6.012 3.525 1 97.88 248 LYS B C 1
ATOM 5336 O O . LYS B 1 248 ? 11.258 -5.391 2.83 1 97.88 248 LYS B O 1
ATOM 5341 N N . ASP B 1 249 ? 13.266 -5.527 3.801 1 96.62 249 ASP B N 1
ATOM 5342 C CA . ASP B 1 249 ? 13.664 -4.188 3.375 1 96.62 249 ASP B CA 1
ATOM 5343 C C . ASP B 1 249 ? 13.984 -4.16 1.882 1 96.62 249 ASP B C 1
ATOM 5345 O O . ASP B 1 249 ? 13.906 -3.107 1.245 1 96.62 249 ASP B O 1
ATOM 5349 N N . VAL B 1 250 ? 14.281 -5.344 1.306 1 97.56 250 VAL B N 1
ATOM 5350 C CA . VAL B 1 250 ? 14.648 -5.328 -0.106 1 97.56 250 VAL B CA 1
ATOM 5351 C C . VAL B 1 250 ? 13.805 -6.34 -0.873 1 97.56 250 VAL B C 1
ATOM 5353 O O . VAL B 1 250 ? 13.719 -6.289 -2.102 1 97.56 250 VAL B O 1
ATOM 5356 N N . ALA B 1 251 ? 13.156 -7.277 -0.128 1 98.62 251 ALA B N 1
ATOM 5357 C CA . ALA B 1 251 ? 12.523 -8.398 -0.821 1 98.62 251 ALA B CA 1
ATOM 5358 C C . ALA B 1 251 ? 11.055 -8.523 -0.423 1 98.62 251 ALA B C 1
ATOM 5360 O O . ALA B 1 251 ? 10.727 -8.523 0.766 1 98.62 251 ALA B O 1
ATOM 5361 N N . SER B 1 252 ? 10.18 -8.586 -1.402 1 98.75 252 SER B N 1
ATOM 5362 C CA . SER B 1 252 ? 8.789 -8.977 -1.187 1 98.75 252 SER B CA 1
ATOM 5363 C C . SER B 1 252 ? 8.562 -10.438 -1.57 1 98.75 252 SER B C 1
ATOM 5365 O O . SER B 1 252 ? 9.391 -11.039 -2.25 1 98.75 252 SER B O 1
ATOM 5367 N N . VAL B 1 253 ? 7.453 -10.992 -1.103 1 98.88 253 VAL B N 1
ATOM 5368 C CA . VAL B 1 253 ? 7.297 -12.445 -1.134 1 98.88 253 VAL B CA 1
ATOM 5369 C C . VAL B 1 253 ? 5.941 -12.805 -1.732 1 98.88 253 VAL B C 1
ATOM 5371 O O . VAL B 1 253 ? 4.918 -12.227 -1.356 1 98.88 253 VAL B O 1
ATOM 5374 N N . GLU B 1 254 ? 5.934 -13.758 -2.621 1 98.94 254 GLU B N 1
ATOM 5375 C CA . GLU B 1 254 ? 4.719 -14.367 -3.152 1 98.94 254 GLU B CA 1
ATOM 5376 C C . GLU B 1 254 ? 4.609 -15.836 -2.73 1 98.94 254 GLU B C 1
ATOM 5378 O O . GLU B 1 254 ? 5.609 -16.547 -2.688 1 98.94 254 GLU B O 1
ATOM 5383 N N . VAL B 1 255 ? 3.404 -16.219 -2.463 1 98.81 255 VAL B N 1
ATOM 5384 C CA . VAL B 1 255 ? 3.111 -17.641 -2.283 1 98.81 255 VAL B CA 1
ATOM 5385 C C . VAL B 1 255 ? 1.938 -18.031 -3.176 1 98.81 255 VAL B C 1
ATOM 5387 O O . VAL B 1 255 ? 1.175 -17.188 -3.631 1 98.81 255 VAL B O 1
ATOM 5390 N N . THR B 1 256 ? 1.843 -19.297 -3.436 1 98.88 256 THR B N 1
ATOM 5391 C CA . THR B 1 256 ? 0.792 -19.812 -4.312 1 98.88 256 THR B CA 1
ATOM 5392 C C . THR B 1 256 ? -0.195 -20.672 -3.527 1 98.88 256 THR B C 1
ATOM 5394 O O . THR B 1 256 ? 0.179 -21.312 -2.547 1 98.88 256 THR B O 1
ATOM 5397 N N . PRO B 1 257 ? -1.45 -20.734 -3.994 1 98.88 257 PRO B N 1
ATOM 5398 C CA . PRO B 1 257 ? -2.449 -21.562 -3.32 1 98.88 257 PRO B CA 1
ATOM 5399 C C . PRO B 1 257 ? -2.047 -23.031 -3.256 1 98.88 257 PRO B C 1
ATOM 5401 O O . PRO B 1 257 ? -2.297 -23.703 -2.248 1 98.88 257 PRO B O 1
ATOM 5404 N N . HIS B 1 258 ? -1.401 -23.594 -4.301 1 98.81 258 HIS B N 1
ATOM 5405 C CA . HIS B 1 258 ? -1.102 -25.016 -4.289 1 98.81 258 HIS B CA 1
ATOM 5406 C C . HIS B 1 258 ? -0.01 -25.344 -3.273 1 98.81 258 HIS B C 1
ATOM 5408 O O . HIS B 1 258 ? -0.006 -26.422 -2.684 1 98.81 258 HIS B O 1
ATOM 5414 N N . HIS B 1 259 ? 0.916 -24.422 -2.99 1 98.81 259 HIS B N 1
ATOM 5415 C CA . HIS B 1 259 ? 1.922 -24.656 -1.963 1 98.81 259 HIS B CA 1
ATOM 5416 C C . HIS B 1 259 ? 1.322 -24.547 -0.566 1 98.81 259 HIS B C 1
ATOM 5418 O O . HIS B 1 259 ? 1.917 -25 0.411 1 98.81 259 HIS B O 1
ATOM 5424 N N . LEU B 1 260 ? 0.183 -23.922 -0.484 1 98.88 260 LEU B N 1
ATOM 5425 C CA . LEU B 1 260 ? -0.534 -23.797 0.78 1 98.88 260 LEU B CA 1
ATOM 5426 C C . LEU B 1 260 ? -1.504 -24.953 0.974 1 98.88 260 LEU B C 1
ATOM 5428 O O . LEU B 1 260 ? -1.931 -25.234 2.098 1 98.88 260 LEU B O 1
ATOM 5432 N N . THR B 1 261 ? -1.896 -25.672 -0.112 1 98.81 261 THR B N 1
ATOM 5433 C CA . THR B 1 261 ? -3.057 -26.547 -0.045 1 98.81 261 THR B CA 1
ATOM 5434 C C . THR B 1 261 ? -2.643 -28 -0.264 1 98.81 261 THR B C 1
ATOM 5436 O O . THR B 1 261 ? -3.154 -28.906 0.402 1 98.81 261 THR B O 1
ATOM 5439 N N . LEU B 1 262 ? -1.685 -28.266 -1.21 1 98.69 262 LEU B N 1
ATOM 5440 C CA . LEU B 1 262 ? -1.233 -29.609 -1.527 1 98.69 262 LEU B CA 1
ATOM 5441 C C . LEU B 1 262 ? -0.024 -29.984 -0.681 1 98.69 262 LEU B C 1
ATOM 5443 O O . LEU B 1 262 ? 0.668 -29.125 -0.15 1 98.69 262 LEU B O 1
ATOM 5447 N N . VAL B 1 263 ? 0.175 -31.312 -0.591 1 98.5 263 VAL B N 1
ATOM 5448 C CA . VAL B 1 263 ? 1.27 -31.781 0.251 1 98.5 263 VAL B CA 1
ATOM 5449 C C . VAL B 1 263 ? 1.875 -33.062 -0.348 1 98.5 263 VAL B C 1
ATOM 5451 O O . VAL B 1 263 ? 1.15 -33.938 -0.822 1 98.5 263 VAL B O 1
ATOM 5454 N N . ALA B 1 264 ? 3.203 -33.062 -0.473 1 98.44 264 ALA B N 1
ATOM 5455 C CA . ALA B 1 264 ? 3.924 -34.25 -0.853 1 98.44 264 ALA B CA 1
ATOM 5456 C C . ALA B 1 264 ? 4.066 -35.219 0.335 1 98.44 264 ALA B C 1
ATOM 5458 O O . ALA B 1 264 ? 4.152 -34.781 1.482 1 98.44 264 ALA B O 1
ATOM 5459 N N . PRO B 1 265 ? 4.047 -36.531 0.131 1 98.19 265 PRO B N 1
ATOM 5460 C CA . PRO B 1 265 ? 3.996 -37.156 -1.197 1 98.19 265 PRO B CA 1
ATOM 5461 C C . PRO B 1 265 ? 2.566 -37.375 -1.687 1 98.19 265 PRO B C 1
ATOM 5463 O O . PRO B 1 265 ? 2.363 -37.844 -2.814 1 98.19 265 PRO B O 1
ATOM 5466 N N . ASP B 1 266 ? 1.565 -37.062 -0.874 1 98.31 266 ASP B N 1
ATOM 5467 C CA . ASP B 1 266 ? 0.165 -37.375 -1.147 1 98.31 266 ASP B CA 1
ATOM 5468 C C . ASP B 1 266 ? -0.26 -36.812 -2.51 1 98.31 266 ASP B C 1
ATOM 5470 O O . ASP B 1 266 ? -0.903 -37.531 -3.291 1 98.31 266 ASP B O 1
ATOM 5474 N N . CYS B 1 267 ? 0.076 -35.625 -2.809 1 98.56 267 CYS B N 1
ATOM 5475 C CA . CYS B 1 267 ? -0.353 -35 -4.059 1 98.56 267 CYS B CA 1
ATOM 5476 C C . CYS B 1 267 ? 0.186 -35.75 -5.258 1 98.56 267 CYS B C 1
ATOM 5478 O O . CYS B 1 267 ? -0.526 -35.938 -6.246 1 98.56 267 CYS B O 1
ATOM 5480 N N . TYR B 1 268 ? 1.429 -36.219 -5.152 1 98.62 268 TYR B N 1
ATOM 5481 C CA . TYR B 1 268 ? 2.037 -36.938 -6.262 1 98.62 268 TYR B CA 1
ATOM 5482 C C . TYR B 1 268 ? 1.454 -38.344 -6.387 1 98.62 268 TYR B C 1
ATOM 5484 O O . TYR B 1 268 ? 1.35 -38.875 -7.492 1 98.62 268 TYR B O 1
ATOM 5492 N N . GLU B 1 269 ? 1.12 -38.938 -5.273 1 98.44 269 GLU B N 1
ATOM 5493 C CA . GLU B 1 269 ? 0.496 -40.25 -5.285 1 98.44 269 GLU B CA 1
ATOM 5494 C C . GLU B 1 269 ? -0.903 -40.188 -5.895 1 98.44 269 GLU B C 1
ATOM 5496 O O . GLU B 1 269 ? -1.29 -41.062 -6.656 1 98.44 269 GLU B O 1
ATOM 5501 N N . ARG B 1 270 ? -1.569 -39.156 -5.621 1 98.12 270 ARG B N 1
ATOM 5502 C CA . ARG B 1 270 ? -2.953 -39.031 -6.066 1 98.12 270 ARG B CA 1
ATOM 5503 C C . ARG B 1 270 ? -3.025 -38.469 -7.484 1 98.12 270 ARG B C 1
ATOM 5505 O O . ARG B 1 270 ? -3.83 -38.938 -8.297 1 98.12 270 ARG B O 1
ATOM 5512 N N . LEU B 1 271 ? -2.164 -37.531 -7.844 1 98.5 271 LEU B N 1
ATOM 5513 C CA . LEU B 1 271 ? -2.326 -36.781 -9.07 1 98.5 271 LEU B CA 1
ATOM 5514 C C . LEU B 1 271 ? -1.249 -37.125 -10.086 1 98.5 271 LEU B C 1
ATOM 5516 O O . LEU B 1 271 ? -1.364 -36.812 -11.266 1 98.5 271 LEU B O 1
ATOM 5520 N N . GLY B 1 272 ? -0.226 -37.781 -9.617 1 98.38 272 GLY B N 1
ATOM 5521 C CA . GLY B 1 272 ? 0.89 -38.094 -10.5 1 98.38 272 GLY B CA 1
ATOM 5522 C C . GLY B 1 272 ? 1.561 -36.812 -11.039 1 98.38 272 GLY B C 1
ATOM 5523 O O . GLY B 1 272 ? 1.892 -35.906 -10.273 1 98.38 272 GLY B O 1
ATOM 5524 N N . THR B 1 273 ? 1.762 -36.812 -12.352 1 98.56 273 THR B N 1
ATOM 5525 C CA . THR B 1 273 ? 2.486 -35.719 -13.023 1 98.56 273 THR B CA 1
ATOM 5526 C C . THR B 1 273 ? 1.647 -34.469 -13.062 1 98.56 273 THR B C 1
ATOM 5528 O O . THR B 1 273 ? 2.164 -33.375 -13.344 1 98.56 273 THR B O 1
ATOM 5531 N N . LYS B 1 274 ? 0.382 -34.531 -12.742 1 98.62 274 LYS B N 1
ATOM 5532 C CA . LYS B 1 274 ? -0.467 -33.344 -12.672 1 98.62 274 LYS B CA 1
ATOM 5533 C C . LYS B 1 274 ? -0.073 -32.438 -11.492 1 98.62 274 LYS B C 1
ATOM 5535 O O . LYS B 1 274 ? -0.401 -31.266 -11.469 1 98.62 274 LYS B O 1
ATOM 5540 N N . ALA B 1 275 ? 0.666 -33 -10.547 1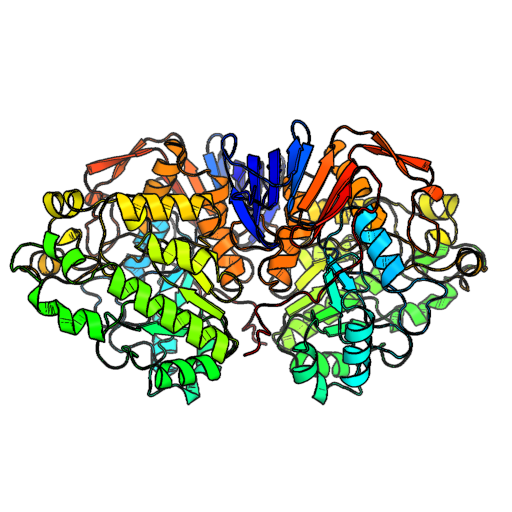 98.56 275 ALA B N 1
ATOM 5541 C CA . ALA B 1 275 ? 1.121 -32.25 -9.383 1 98.56 275 ALA B CA 1
ATOM 5542 C C . ALA B 1 275 ? 2.504 -31.641 -9.625 1 98.56 275 ALA B C 1
ATOM 5544 O O . ALA B 1 275 ? 3 -30.859 -8.812 1 98.56 275 ALA B O 1
ATOM 5545 N N . GLN B 1 276 ? 3.135 -32.094 -10.758 1 98.44 276 GLN B N 1
ATOM 5546 C CA . GLN B 1 276 ? 4.48 -31.609 -11.062 1 98.44 276 GLN B CA 1
ATOM 5547 C C . GLN B 1 276 ? 4.488 -30.109 -11.359 1 98.44 276 GLN B C 1
ATOM 5549 O O . GLN B 1 276 ? 3.787 -29.656 -12.258 1 98.44 276 GLN B O 1
ATOM 5554 N N . MET B 1 277 ? 5.184 -29.328 -10.508 1 97.44 277 MET B N 1
ATOM 5555 C CA . MET B 1 277 ? 5.324 -27.875 -10.594 1 97.44 277 MET B CA 1
ATOM 5556 C C . MET B 1 277 ? 6.742 -27.438 -10.234 1 97.44 277 MET B C 1
ATOM 5558 O O . MET B 1 277 ? 7.465 -28.156 -9.547 1 97.44 277 MET B O 1
ATOM 5562 N N . ASN B 1 278 ? 7.207 -26.359 -10.781 1 97.25 278 ASN B N 1
ATOM 5563 C CA . ASN B 1 278 ? 8.43 -25.688 -10.344 1 97.25 278 ASN B CA 1
ATOM 5564 C C . ASN B 1 278 ? 8.133 -24.344 -9.688 1 97.25 278 ASN B C 1
ATOM 5566 O O . ASN B 1 278 ? 7.551 -23.469 -10.32 1 97.25 278 ASN B O 1
ATOM 5570 N N . PRO B 1 279 ? 8.453 -24.109 -8.445 1 97.88 279 PRO B N 1
ATOM 5571 C CA . PRO B 1 279 ? 9.062 -25.078 -7.527 1 97.88 279 PRO B CA 1
ATOM 5572 C C . PRO B 1 279 ? 8.094 -26.172 -7.09 1 97.88 279 PRO B C 1
ATOM 5574 O O . PRO B 1 279 ? 6.875 -26 -7.211 1 97.88 279 PRO B O 1
ATOM 5577 N N . PRO B 1 280 ? 8.617 -27.266 -6.66 1 98.5 280 PRO B N 1
ATOM 5578 C CA . PRO B 1 280 ? 7.734 -28.406 -6.398 1 98.5 280 PRO B CA 1
ATOM 5579 C C . PRO B 1 280 ? 6.875 -28.203 -5.148 1 98.5 280 PRO B C 1
ATOM 5581 O O . PRO B 1 280 ? 7.234 -27.422 -4.262 1 98.5 280 PRO B O 1
ATOM 5584 N N . VAL B 1 281 ? 5.688 -28.875 -5.16 1 98.69 281 VAL B N 1
ATOM 5585 C CA . VAL B 1 281 ? 4.961 -29.078 -3.91 1 98.69 281 VAL B CA 1
ATOM 5586 C C . VAL B 1 281 ? 5.789 -29.953 -2.967 1 98.69 281 VAL B C 1
ATOM 5588 O O . VAL B 1 281 ? 6.32 -30.984 -3.373 1 98.69 281 VAL B O 1
ATOM 5591 N N . ARG B 1 282 ? 5.902 -29.531 -1.771 1 98.75 282 ARG B N 1
ATOM 5592 C CA . ARG B 1 282 ? 6.777 -30.203 -0.821 1 98.75 282 ARG B CA 1
ATOM 5593 C C . ARG B 1 282 ? 5.98 -30.797 0.337 1 98.75 282 ARG B C 1
ATOM 5595 O O . ARG B 1 282 ? 4.754 -30.859 0.281 1 98.75 282 ARG B O 1
ATOM 5602 N N . ASP B 1 283 ? 6.711 -31.344 1.313 1 98.62 283 ASP B N 1
ATOM 5603 C CA . ASP B 1 283 ? 6.047 -32.062 2.402 1 98.62 283 ASP B CA 1
ATOM 5604 C C . ASP B 1 283 ? 5.383 -31.078 3.371 1 98.62 283 ASP B C 1
ATOM 5606 O O . ASP B 1 283 ? 5.445 -29.875 3.176 1 98.62 283 ASP B O 1
ATOM 5610 N N . ALA B 1 284 ? 4.742 -31.609 4.336 1 98.75 284 ALA B N 1
ATOM 5611 C CA . ALA B 1 284 ? 3.926 -30.844 5.277 1 98.75 284 ALA B CA 1
ATOM 5612 C C . ALA B 1 284 ? 4.781 -29.859 6.074 1 98.75 284 ALA B C 1
ATOM 5614 O O . ALA B 1 284 ? 4.309 -28.781 6.457 1 98.75 284 ALA B O 1
ATOM 5615 N N . TRP B 1 285 ? 6 -30.188 6.301 1 98.75 285 TRP B N 1
ATOM 5616 C CA . TRP B 1 285 ? 6.879 -29.297 7.059 1 98.75 285 TRP B CA 1
ATOM 5617 C C . TRP B 1 285 ? 7.051 -27.969 6.348 1 98.75 285 TRP B C 1
ATOM 5619 O O . TRP B 1 285 ? 6.977 -26.906 6.977 1 98.75 285 TRP B O 1
ATOM 5629 N N . HIS B 1 286 ? 7.254 -28 5.082 1 98.81 286 HIS B N 1
ATOM 5630 C CA . HIS B 1 286 ? 7.387 -26.781 4.293 1 98.81 286 HIS B CA 1
ATOM 5631 C C . HIS B 1 286 ? 6.059 -26.031 4.207 1 98.81 286 HIS B C 1
ATOM 5633 O O . HIS B 1 286 ? 6.02 -24.812 4.387 1 98.81 286 HIS B O 1
ATOM 5639 N N . ARG B 1 287 ? 5.004 -26.75 3.934 1 98.81 287 ARG B N 1
ATOM 5640 C CA . ARG B 1 287 ? 3.693 -26.109 3.861 1 98.81 287 ARG B CA 1
ATOM 5641 C C . ARG B 1 287 ? 3.373 -25.359 5.156 1 98.81 287 ARG B C 1
ATOM 5643 O O . ARG B 1 287 ? 2.932 -24.219 5.125 1 98.81 287 ARG B O 1
ATOM 5650 N N . ASP B 1 288 ? 3.604 -26.031 6.285 1 98.75 288 ASP B N 1
ATOM 5651 C CA . ASP B 1 288 ? 3.344 -25.422 7.586 1 98.75 288 ASP B CA 1
ATOM 5652 C C . ASP B 1 288 ? 4.211 -24.172 7.793 1 98.75 288 ASP B C 1
ATOM 5654 O O . ASP B 1 288 ? 3.77 -23.203 8.398 1 98.75 288 ASP B O 1
ATOM 5658 N N . GLY B 1 289 ? 5.453 -24.25 7.344 1 98.75 289 GLY B N 1
ATOM 5659 C CA . GLY B 1 289 ? 6.336 -23.094 7.41 1 98.75 289 GLY B CA 1
ATOM 5660 C C . GLY B 1 289 ? 5.84 -21.922 6.598 1 98.75 289 GLY B C 1
ATOM 5661 O O . GLY B 1 289 ? 5.965 -20.766 7.023 1 98.75 289 GLY B O 1
ATOM 5662 N N . ILE B 1 290 ? 5.312 -22.219 5.457 1 98.88 290 ILE B N 1
ATOM 5663 C CA . ILE B 1 290 ? 4.762 -21.172 4.605 1 98.88 290 ILE B CA 1
ATOM 5664 C C . ILE B 1 290 ? 3.541 -20.547 5.273 1 98.88 290 ILE B C 1
ATOM 5666 O O . ILE B 1 290 ? 3.414 -19.328 5.328 1 98.88 290 ILE B O 1
ATOM 5670 N N . TRP B 1 291 ? 2.65 -21.391 5.82 1 98.88 291 TRP B N 1
ATOM 5671 C CA . TRP B 1 291 ? 1.49 -20.891 6.551 1 98.88 291 TRP B CA 1
ATOM 5672 C C . TRP B 1 291 ? 1.92 -20.031 7.738 1 98.88 291 TRP B C 1
ATOM 5674 O O . TRP B 1 291 ? 1.315 -19 8.016 1 98.88 291 TRP B O 1
ATOM 5684 N N . HIS B 1 292 ? 2.947 -20.5 8.43 1 98.44 292 HIS B N 1
ATOM 5685 C CA . HIS B 1 292 ? 3.455 -19.719 9.547 1 98.44 292 HIS B CA 1
ATOM 5686 C C . HIS B 1 292 ? 3.949 -18.344 9.086 1 98.44 292 HIS B C 1
ATOM 5688 O O . HIS B 1 292 ? 3.625 -17.328 9.688 1 98.44 292 HIS B O 1
ATOM 5694 N N . GLY B 1 293 ? 4.773 -18.328 8.016 1 98.69 293 GLY B N 1
ATOM 5695 C CA . GLY B 1 293 ? 5.215 -17.062 7.453 1 98.69 293 GLY B CA 1
ATOM 5696 C C . GLY B 1 293 ? 4.07 -16.141 7.059 1 98.69 293 GLY B C 1
ATOM 5697 O O . GLY B 1 293 ? 4.133 -14.93 7.277 1 98.69 293 GLY B O 1
ATOM 5698 N N . LEU B 1 294 ? 3.049 -16.766 6.512 1 98.69 294 LEU B N 1
ATOM 5699 C CA . LEU B 1 294 ? 1.86 -16 6.133 1 98.69 294 LEU B CA 1
ATOM 5700 C C . LEU B 1 294 ? 1.192 -15.391 7.359 1 98.69 294 LEU B C 1
ATOM 5702 O O . LEU B 1 294 ? 0.847 -14.211 7.359 1 98.69 294 LEU B O 1
ATOM 5706 N N . ALA B 1 295 ? 1.09 -16.109 8.422 1 98 295 ALA B N 1
ATOM 5707 C CA . ALA B 1 295 ? 0.48 -15.641 9.664 1 98 295 ALA B CA 1
ATOM 5708 C C . ALA B 1 295 ? 1.326 -14.555 10.32 1 98 295 ALA B C 1
ATOM 5710 O O . ALA B 1 295 ? 0.797 -13.672 11 1 98 295 ALA B O 1
ATOM 5711 N N . GLN B 1 296 ? 2.613 -14.609 10.047 1 98.25 296 GLN B N 1
ATOM 5712 C CA . GLN B 1 296 ? 3.539 -13.648 10.633 1 98.25 296 GLN B CA 1
ATOM 5713 C C . GLN B 1 296 ? 3.617 -12.375 9.797 1 98.25 296 GLN B C 1
ATOM 5715 O O . GLN B 1 296 ? 4.352 -11.445 10.133 1 98.25 296 GLN B O 1
ATOM 5720 N N . GLY B 1 297 ? 2.914 -12.32 8.695 1 98.38 297 GLY B N 1
ATOM 5721 C CA . GLY B 1 297 ? 2.852 -11.117 7.871 1 98.38 297 GLY B CA 1
ATOM 5722 C C . GLY B 1 297 ? 3.977 -11.039 6.859 1 98.38 297 GLY B C 1
ATOM 5723 O O . GLY B 1 297 ? 4.191 -9.992 6.246 1 98.38 297 GLY B O 1
ATOM 5724 N N . VAL B 1 298 ? 4.699 -12.117 6.602 1 98.69 298 VAL B N 1
ATOM 5725 C CA . VAL B 1 298 ? 5.875 -12.102 5.742 1 98.69 298 VAL B CA 1
ATOM 5726 C C . VAL B 1 298 ? 5.445 -12.062 4.277 1 98.69 298 VAL B C 1
ATOM 5728 O O . VAL B 1 298 ? 6.082 -11.391 3.459 1 98.69 298 VAL B O 1
ATOM 5731 N N . VAL B 1 299 ? 4.344 -12.727 3.973 1 98.88 299 VAL B N 1
ATOM 5732 C CA . VAL B 1 299 ? 3.889 -12.867 2.592 1 98.88 299 VAL B CA 1
ATOM 5733 C C . VAL B 1 299 ? 3.209 -11.57 2.141 1 98.88 299 VAL B C 1
ATOM 5735 O O . VAL B 1 299 ? 2.391 -11.008 2.871 1 98.88 299 VAL B O 1
ATOM 5738 N N . ASP B 1 300 ? 3.506 -11.172 0.907 1 98.75 300 ASP B N 1
ATOM 5739 C CA . ASP B 1 300 ? 2.99 -9.898 0.416 1 98.75 300 ASP B CA 1
ATOM 5740 C C . ASP B 1 300 ? 1.8 -10.109 -0.516 1 98.75 300 ASP B C 1
ATOM 5742 O O . ASP B 1 300 ? 0.861 -9.312 -0.523 1 98.75 300 ASP B O 1
ATOM 5746 N N . VAL B 1 301 ? 1.898 -11.156 -1.338 1 98.88 301 VAL B N 1
ATOM 5747 C CA . VAL B 1 301 ? 0.822 -11.359 -2.301 1 98.88 301 VAL B CA 1
ATOM 5748 C C . VAL B 1 301 ? 0.665 -12.852 -2.586 1 98.88 301 VAL B C 1
ATOM 5750 O O . VAL B 1 301 ? 1.558 -13.648 -2.279 1 98.88 301 VAL B O 1
ATOM 5753 N N . LEU B 1 302 ? -0.499 -13.164 -3.199 1 98.88 302 LEU B N 1
ATOM 5754 C CA . LEU B 1 302 ? -0.729 -14.469 -3.803 1 98.88 302 LEU B CA 1
ATOM 5755 C C . LEU B 1 302 ? -0.667 -14.383 -5.324 1 98.88 302 LEU B C 1
ATOM 5757 O O . LEU B 1 302 ? -1.106 -13.398 -5.914 1 98.88 302 LEU B O 1
ATOM 5761 N N . GLY B 1 303 ? -0.113 -15.328 -5.938 1 98.88 303 GLY B N 1
ATOM 5762 C CA . GLY B 1 303 ? -0.208 -15.625 -7.359 1 98.88 303 GLY B CA 1
ATOM 5763 C C . GLY B 1 303 ? -0.543 -17.078 -7.645 1 98.88 303 GLY B C 1
ATOM 5764 O O . GLY B 1 303 ? -0.054 -17.984 -6.965 1 98.88 303 GLY B O 1
ATOM 5765 N N . SER B 1 304 ? -1.35 -17.281 -8.594 1 98.88 304 SER B N 1
ATOM 5766 C CA . SER B 1 304 ? -1.784 -18.656 -8.828 1 98.88 304 SER B CA 1
ATOM 5767 C C . SER B 1 304 ? -0.691 -19.469 -9.508 1 98.88 304 SER B C 1
ATOM 5769 O O . SER B 1 304 ? -0.661 -20.703 -9.391 1 98.88 304 SER B O 1
ATOM 5771 N N . ASP B 1 305 ? 0.157 -18.766 -10.25 1 98.69 305 ASP B N 1
ATOM 5772 C CA . ASP B 1 305 ? 1.117 -19.438 -11.117 1 98.69 305 ASP B CA 1
ATOM 5773 C C . ASP B 1 305 ? 0.415 -20.406 -12.062 1 98.69 305 ASP B C 1
ATOM 5775 O O . ASP B 1 305 ? 0.918 -21.516 -12.32 1 98.69 305 ASP B O 1
ATOM 5779 N N . HIS B 1 306 ? -0.798 -20.047 -12.484 1 98.81 306 HIS B N 1
ATOM 5780 C CA . HIS B 1 306 ? -1.49 -20.797 -13.523 1 98.81 306 HIS B CA 1
ATOM 5781 C C . HIS B 1 306 ? -0.56 -21.094 -14.695 1 98.81 306 HIS B C 1
ATOM 5783 O O . HIS B 1 306 ? -0.057 -20.188 -15.344 1 98.81 306 HIS B O 1
ATOM 5789 N N . ALA B 1 307 ? -0.369 -22.344 -14.898 1 98.38 307 ALA B N 1
ATOM 5790 C CA . ALA B 1 307 ? 0.565 -22.781 -15.93 1 98.38 307 ALA B CA 1
ATOM 5791 C C . ALA B 1 307 ? 0.048 -24.031 -16.625 1 98.38 307 ALA B C 1
ATOM 5793 O O . ALA B 1 307 ? 0.554 -25.141 -16.406 1 98.38 307 ALA B O 1
ATOM 5794 N N . PRO B 1 308 ? -0.799 -23.875 -17.547 1 98.25 308 PRO B N 1
ATOM 5795 C CA . PRO B 1 308 ? -1.52 -25 -18.141 1 98.25 308 PRO B CA 1
ATOM 5796 C C . PRO B 1 308 ? -0.671 -25.766 -19.156 1 98.25 308 PRO B C 1
ATOM 5798 O O . PRO B 1 308 ? 0.119 -25.172 -19.891 1 98.25 308 PRO B O 1
ATOM 5801 N N . HIS B 1 309 ? -0.817 -27.031 -19.141 1 98.5 309 HIS B N 1
ATOM 5802 C CA . HIS B 1 309 ? -0.396 -28.016 -20.141 1 98.5 309 HIS B CA 1
ATOM 5803 C C . HIS B 1 309 ? -1.538 -28.953 -20.5 1 98.5 309 HIS B C 1
ATOM 5805 O O . HIS B 1 309 ? -2.447 -29.172 -19.703 1 98.5 309 HIS B O 1
ATOM 5811 N N . THR B 1 310 ? -1.482 -29.484 -21.672 1 98.25 310 THR B N 1
ATOM 5812 C CA . THR B 1 310 ? -2.523 -30.438 -22.031 1 98.25 310 THR B CA 1
ATOM 5813 C C . THR B 1 310 ? -2.422 -31.703 -21.188 1 98.25 310 THR B C 1
ATOM 5815 O O . THR B 1 310 ? -1.359 -32 -20.641 1 98.25 310 THR B O 1
ATOM 5818 N N . LEU B 1 311 ? -3.582 -32.375 -21.172 1 98 311 LEU B N 1
ATOM 5819 C CA . LEU B 1 311 ? -3.586 -33.656 -20.453 1 98 311 LEU B CA 1
ATOM 5820 C C . LEU B 1 311 ? -2.602 -34.625 -21.094 1 98 311 LEU B C 1
ATOM 5822 O O . LEU B 1 311 ? -1.94 -35.406 -20.391 1 98 311 LEU B O 1
ATOM 5826 N N . GLU B 1 312 ? -2.484 -34.594 -22.422 1 98.31 312 GLU B N 1
ATOM 5827 C CA . GLU B 1 312 ? -1.549 -35.438 -23.125 1 98.31 312 GLU B CA 1
ATOM 5828 C C . GLU B 1 312 ? -0.107 -35.156 -22.734 1 98.31 312 GLU B C 1
ATOM 5830 O O . GLU B 1 312 ? 0.68 -36.062 -22.5 1 98.31 312 GLU B O 1
ATOM 5835 N N . GLU B 1 313 ? 0.218 -33.938 -22.641 1 98.44 313 GLU B N 1
ATOM 5836 C CA . GLU B 1 313 ? 1.565 -33.531 -22.234 1 98.44 313 GLU B CA 1
ATOM 5837 C C . GLU B 1 313 ? 1.854 -33.969 -20.797 1 98.44 313 GLU B C 1
ATOM 5839 O O . GLU B 1 313 ? 2.926 -34.5 -20.516 1 98.44 313 GLU B O 1
ATOM 5844 N N . LYS B 1 314 ? 0.887 -33.781 -19.938 1 98.44 314 LYS B N 1
ATOM 5845 C CA . LYS B 1 314 ? 1.055 -34.094 -18.516 1 98.44 314 LYS B CA 1
ATOM 5846 C C . LYS B 1 314 ? 1.133 -35.625 -18.312 1 98.44 314 LYS B C 1
ATOM 5848 O O . LYS B 1 314 ? 1.668 -36.094 -17.312 1 98.44 314 LYS B O 1
ATOM 5853 N N . ALA B 1 315 ? 0.684 -36.375 -19.266 1 97.88 315 ALA B N 1
ATOM 5854 C CA . ALA B 1 315 ? 0.628 -37.844 -19.156 1 97.88 315 ALA B CA 1
ATOM 5855 C C . ALA B 1 315 ? 1.966 -38.469 -19.531 1 97.88 315 ALA B C 1
ATOM 5857 O O . ALA B 1 315 ? 2.178 -39.656 -19.328 1 97.88 315 ALA B O 1
ATOM 5858 N N . LYS B 1 316 ? 2.844 -37.656 -20.078 1 98.56 316 LYS B N 1
ATOM 5859 C CA . LYS B 1 316 ? 4.168 -38.219 -20.375 1 98.56 316 LYS B CA 1
ATOM 5860 C C . LYS B 1 316 ? 4.836 -38.75 -19.109 1 98.56 316 LYS B C 1
ATOM 5862 O O . LYS B 1 316 ? 4.531 -38.312 -18 1 98.56 316 LYS B O 1
ATOM 5867 N N . THR B 1 317 ? 5.727 -39.688 -19.344 1 98.56 317 THR B N 1
ATOM 5868 C CA . THR B 1 317 ? 6.434 -40.281 -18.219 1 98.56 317 THR B CA 1
ATOM 5869 C C . THR B 1 317 ? 7.398 -39.281 -17.594 1 98.56 317 THR B C 1
ATOM 5871 O O . THR B 1 317 ? 8.164 -38.625 -18.297 1 98.56 317 THR B O 1
ATOM 5874 N N . TYR B 1 318 ? 7.363 -39.125 -16.297 1 98.38 318 TYR B N 1
ATOM 5875 C CA . TYR B 1 318 ? 8.312 -38.281 -15.594 1 98.38 318 TYR B CA 1
ATOM 5876 C C . TYR B 1 318 ? 9.742 -38.719 -15.859 1 98.38 318 TYR B C 1
ATOM 5878 O O . TYR B 1 318 ? 10.039 -39.906 -15.875 1 98.38 318 TYR B O 1
ATOM 5886 N N . PRO B 1 319 ? 10.555 -37.938 -16.047 1 97.81 319 PRO B N 1
ATOM 5887 C CA . PRO B 1 319 ? 10.531 -36.469 -15.914 1 97.81 319 PRO B CA 1
ATOM 5888 C C . PRO B 1 319 ? 10.25 -35.781 -17.234 1 97.81 319 PRO B C 1
ATOM 5890 O O . PRO B 1 319 ? 10.508 -34.562 -17.359 1 97.81 319 PRO B O 1
ATOM 5893 N N . ALA B 1 320 ? 9.773 -36.5 -18.266 1 97.88 320 ALA B N 1
ATOM 5894 C CA . ALA B 1 320 ? 9.461 -35.906 -19.547 1 97.88 320 ALA B CA 1
ATOM 5895 C C . ALA B 1 320 ? 8.188 -35.062 -19.484 1 97.88 320 ALA B C 1
ATOM 5897 O O . ALA B 1 320 ? 7.906 -34.281 -20.391 1 97.88 320 ALA B O 1
ATOM 5898 N N . SER B 1 321 ? 7.402 -35.312 -18.453 1 98.12 321 SER B N 1
ATOM 5899 C CA . SER B 1 321 ? 6.195 -34.5 -18.234 1 98.12 321 SER B CA 1
ATOM 5900 C C . SER B 1 321 ? 6.539 -33.094 -17.828 1 98.12 321 SER B C 1
ATOM 5902 O O . SER B 1 321 ? 7.449 -32.875 -17.016 1 98.12 321 SER B O 1
ATOM 5904 N N . PRO B 1 322 ? 5.848 -32.125 -18.344 1 97.62 322 PRO B N 1
ATOM 5905 C CA . PRO B 1 322 ? 6.176 -30.734 -18.031 1 97.62 322 PRO B CA 1
ATOM 5906 C C . PRO B 1 322 ? 5.66 -30.297 -16.672 1 97.62 322 PRO B C 1
ATOM 5908 O O . PRO B 1 322 ? 4.684 -30.859 -16.156 1 97.62 322 PRO B O 1
ATOM 5911 N N . SER B 1 323 ? 6.312 -29.344 -16.078 1 97.81 323 SER B N 1
ATOM 5912 C CA . SER B 1 323 ? 5.891 -28.734 -14.82 1 97.81 323 SER B CA 1
ATOM 5913 C C . SER B 1 323 ? 4.859 -27.641 -15.062 1 97.81 323 SER B C 1
ATOM 5915 O O . SER B 1 323 ? 5.062 -26.766 -15.914 1 97.81 323 SER B O 1
ATOM 5917 N N . GLY B 1 324 ? 3.76 -27.656 -14.344 1 97.94 324 GLY B N 1
ATOM 5918 C CA . GLY B 1 324 ? 2.699 -26.656 -14.414 1 97.94 324 GLY B CA 1
ATOM 5919 C C . GLY B 1 324 ? 1.329 -27.219 -14.094 1 97.94 324 GLY B C 1
ATOM 5920 O O . GLY B 1 324 ? 1.038 -28.375 -14.406 1 97.94 324 GLY B O 1
ATOM 5921 N N . MET B 1 325 ? 0.553 -26.5 -13.508 1 97.88 325 MET B N 1
ATOM 5922 C CA . MET B 1 325 ? -0.844 -26.844 -13.266 1 97.88 325 MET B CA 1
ATOM 5923 C C . MET B 1 325 ? -1.744 -25.625 -13.422 1 97.88 325 MET B C 1
ATOM 5925 O O . MET B 1 325 ? -1.262 -24.5 -13.445 1 97.88 325 MET B O 1
ATOM 5929 N N . THR B 1 326 ? -2.988 -25.859 -13.664 1 98.56 326 THR B N 1
ATOM 5930 C CA . THR B 1 326 ? -3.947 -24.75 -13.695 1 98.56 326 THR B CA 1
ATOM 5931 C C . THR B 1 326 ? -4.223 -24.234 -12.289 1 98.56 326 THR B C 1
ATOM 5933 O O . THR B 1 326 ? -4.145 -24.984 -11.32 1 98.56 326 THR B O 1
ATOM 5936 N N . GLY B 1 327 ? -4.465 -22.891 -12.211 1 98.75 327 GLY B N 1
ATOM 5937 C CA . GLY B 1 327 ? -4.664 -22.406 -10.852 1 98.75 327 GLY B CA 1
ATOM 5938 C C . GLY B 1 327 ? -5.426 -21.094 -10.789 1 98.75 327 GLY B C 1
ATOM 5939 O O . GLY B 1 327 ? -5.91 -20.703 -9.727 1 98.75 327 GLY B O 1
ATOM 5940 N N . VAL B 1 328 ? -5.625 -20.375 -11.906 1 98.94 328 VAL B N 1
ATOM 5941 C CA . VAL B 1 328 ? -6.156 -19.016 -11.867 1 98.94 328 VAL B CA 1
ATOM 5942 C C . VAL B 1 328 ? -7.633 -19.047 -11.484 1 98.94 328 VAL B C 1
ATOM 5944 O O . VAL B 1 328 ? -8.102 -18.219 -10.703 1 98.94 328 VAL B O 1
ATOM 5947 N N . GLN B 1 329 ? -8.414 -20.031 -11.977 1 98.94 329 GLN B N 1
ATOM 5948 C CA . GLN B 1 329 ? -9.844 -20.109 -11.711 1 98.94 329 GLN B CA 1
ATOM 5949 C C . GLN B 1 329 ? -10.117 -20.625 -10.297 1 98.94 329 GLN B C 1
ATOM 5951 O O . GLN B 1 329 ? -11.156 -20.328 -9.711 1 98.94 329 GLN B O 1
ATOM 5956 N N . THR B 1 330 ? -9.195 -21.391 -9.766 1 98.94 330 THR B N 1
ATOM 5957 C CA . THR B 1 330 ? -9.406 -22 -8.461 1 98.94 330 THR B CA 1
ATOM 5958 C C . THR B 1 330 ? -8.758 -21.172 -7.359 1 98.94 330 THR B C 1
ATOM 5960 O O . THR B 1 330 ? -8.883 -21.5 -6.176 1 98.94 330 THR B O 1
ATOM 5963 N N . LEU B 1 331 ? -8.078 -20.078 -7.727 1 98.94 331 LEU B N 1
ATOM 5964 C CA . LEU B 1 331 ? -7.418 -19.234 -6.734 1 98.94 331 LEU B CA 1
ATOM 5965 C C . LEU B 1 331 ? -8.391 -18.812 -5.641 1 98.94 331 LEU B C 1
ATOM 5967 O O . LEU B 1 331 ? -8.18 -19.125 -4.461 1 98.94 331 LEU B O 1
ATOM 5971 N N . VAL B 1 332 ? -9.547 -18.234 -5.973 1 98.94 332 VAL B N 1
ATOM 5972 C CA . VAL B 1 332 ? -10.484 -17.672 -5.012 1 98.94 332 VAL B CA 1
ATOM 5973 C C . VAL B 1 332 ? -11.18 -18.781 -4.242 1 98.94 332 VAL B C 1
ATOM 5975 O O . VAL B 1 332 ? -11.148 -18.812 -3.01 1 98.94 332 VAL B O 1
ATOM 5978 N N . PRO B 1 333 ? -11.734 -19.797 -4.859 1 98.81 333 PRO B N 1
ATOM 5979 C CA . PRO B 1 333 ? -12.453 -20.797 -4.078 1 98.81 333 PRO B CA 1
ATOM 5980 C C . PRO B 1 333 ? -11.539 -21.594 -3.148 1 98.81 333 PRO B C 1
ATOM 5982 O O . PRO B 1 333 ? -11.93 -21.922 -2.023 1 98.81 333 PRO B O 1
ATOM 5985 N N . THR B 1 334 ? -10.305 -21.922 -3.607 1 98.88 334 THR B N 1
ATOM 5986 C CA . THR B 1 334 ? -9.398 -22.656 -2.732 1 98.88 334 THR B CA 1
ATOM 5987 C C . THR B 1 334 ? -9.023 -21.828 -1.513 1 98.88 334 THR B C 1
ATOM 5989 O O . THR B 1 334 ? -9.023 -22.328 -0.386 1 98.88 334 THR B O 1
ATOM 5992 N N . MET B 1 335 ? -8.742 -20.578 -1.694 1 98.94 335 MET B N 1
ATOM 5993 C CA . MET B 1 335 ? -8.32 -19.734 -0.583 1 98.94 335 MET B CA 1
ATOM 5994 C C . MET B 1 335 ? -9.5 -19.406 0.323 1 98.94 335 MET B C 1
ATOM 5996 O O . MET B 1 335 ? -9.336 -19.266 1.538 1 98.94 335 MET B O 1
ATOM 6000 N N . LEU B 1 336 ? -10.719 -19.25 -0.269 1 98.94 336 LEU B N 1
ATOM 6001 C CA . LEU B 1 336 ? -11.898 -19.016 0.566 1 98.94 336 LEU B CA 1
ATOM 6002 C C . LEU B 1 336 ? -12.188 -20.234 1.434 1 98.94 336 LEU B C 1
ATOM 6004 O O . LEU B 1 336 ? -12.672 -20.094 2.559 1 98.94 336 LEU B O 1
ATOM 6008 N N . ASP B 1 337 ? -11.906 -21.391 0.89 1 98.94 337 ASP B N 1
ATOM 6009 C CA . ASP B 1 337 ? -12.031 -22.578 1.718 1 98.94 337 ASP B CA 1
ATOM 6010 C C . ASP B 1 337 ? -11.125 -22.5 2.943 1 98.94 337 ASP B C 1
ATOM 6012 O O . ASP B 1 337 ? -11.523 -22.891 4.043 1 98.94 337 ASP B O 1
ATOM 6016 N N . HIS B 1 338 ? -9.891 -22.031 2.738 1 98.88 338 HIS B N 1
ATOM 6017 C CA . HIS B 1 338 ? -8.984 -21.828 3.859 1 98.88 338 HIS B CA 1
ATOM 6018 C C . HIS B 1 338 ? -9.523 -20.75 4.809 1 98.88 338 HIS B C 1
ATOM 6020 O O . HIS B 1 338 ? -9.32 -20.844 6.02 1 98.88 338 HIS B O 1
ATOM 6026 N N . VAL B 1 339 ? -10.172 -19.703 4.316 1 98.88 339 VAL B N 1
ATOM 6027 C CA . VAL B 1 339 ? -10.82 -18.688 5.145 1 98.88 339 VAL B CA 1
ATOM 6028 C C . VAL B 1 339 ? -11.883 -19.344 6.023 1 98.88 339 VAL B C 1
ATOM 6030 O O . VAL B 1 339 ? -11.906 -19.141 7.238 1 98.88 339 VAL B O 1
ATOM 6033 N N . ASN B 1 340 ? -12.742 -20.156 5.379 1 98.69 340 ASN B N 1
ATOM 6034 C CA . ASN B 1 340 ? -13.828 -20.812 6.105 1 98.69 340 ASN B CA 1
ATOM 6035 C C . ASN B 1 340 ? -13.297 -21.797 7.137 1 98.69 340 ASN B C 1
ATOM 6037 O O . ASN B 1 340 ? -13.914 -22.016 8.18 1 98.69 340 ASN B O 1
ATOM 6041 N N . ALA B 1 341 ? -12.133 -22.328 6.84 1 98.38 341 ALA B N 1
ATOM 6042 C CA . ALA B 1 341 ? -11.516 -23.297 7.75 1 98.38 341 ALA B CA 1
ATOM 6043 C C . ALA B 1 341 ? -10.781 -22.578 8.883 1 98.38 341 ALA B C 1
ATOM 6045 O O . ALA B 1 341 ? -10.25 -23.234 9.797 1 98.38 341 ALA B O 1
ATOM 6046 N N . GLY B 1 342 ? -10.609 -21.297 8.828 1 97.75 342 GLY B N 1
ATOM 6047 C CA . GLY B 1 342 ? -10.023 -20.516 9.906 1 97.75 342 GLY B CA 1
ATOM 6048 C C . GLY B 1 342 ? -8.523 -20.344 9.773 1 97.75 342 GLY B C 1
ATOM 6049 O O . GLY B 1 342 ? -7.871 -19.797 10.672 1 97.75 342 GLY B O 1
ATOM 6050 N N . ARG B 1 343 ? -7.926 -20.703 8.656 1 97.56 343 ARG B N 1
ATOM 6051 C CA . ARG B 1 343 ? -6.488 -20.609 8.445 1 97.56 343 ARG B CA 1
ATOM 6052 C C . ARG B 1 343 ? -6.098 -19.219 7.957 1 97.56 343 ARG B C 1
ATOM 6054 O O . ARG B 1 343 ? -4.949 -18.797 8.102 1 97.56 343 ARG B O 1
ATOM 6061 N N . LEU B 1 344 ? -7.027 -18.547 7.441 1 98 344 LEU B N 1
ATOM 6062 C CA . LEU B 1 344 ? -6.863 -17.234 6.824 1 98 344 LEU B CA 1
ATOM 6063 C C . LEU B 1 344 ? -8.078 -16.359 7.078 1 98 344 LEU B C 1
ATOM 6065 O O . LEU B 1 344 ? -9.219 -16.828 7 1 98 344 LEU B O 1
ATOM 6069 N N . SER B 1 345 ? -7.895 -15.102 7.488 1 98.5 345 SER B N 1
ATOM 6070 C CA . SER B 1 345 ? -9.039 -14.211 7.578 1 98.5 345 SER B CA 1
ATOM 6071 C C . SER B 1 345 ? -9.414 -13.641 6.211 1 98.5 345 SER B C 1
ATOM 6073 O O . SER B 1 345 ? -8.57 -13.57 5.312 1 98.5 345 SER B O 1
ATOM 6075 N N . LEU B 1 346 ? -10.656 -13.289 6.043 1 98.75 346 LEU B N 1
ATOM 6076 C CA . LEU B 1 346 ? -11.078 -12.68 4.785 1 98.75 346 LEU B CA 1
ATOM 6077 C C . LEU B 1 346 ? -10.344 -11.375 4.531 1 98.75 346 LEU B C 1
ATOM 6079 O O . LEU B 1 346 ? -9.977 -11.07 3.395 1 98.75 346 LEU B O 1
ATOM 6083 N N . ALA B 1 347 ? -10.109 -10.594 5.605 1 98.69 347 ALA B N 1
ATOM 6084 C CA . ALA B 1 347 ? -9.359 -9.344 5.488 1 98.69 347 ALA B CA 1
ATOM 6085 C C . ALA B 1 347 ? -7.949 -9.594 4.973 1 98.69 347 ALA B C 1
ATOM 6087 O O . ALA B 1 347 ? -7.445 -8.852 4.129 1 98.69 347 ALA B O 1
ATOM 6088 N N . ARG B 1 348 ? -7.301 -10.625 5.484 1 98.75 348 ARG B N 1
ATOM 6089 C CA . ARG B 1 348 ? -5.957 -10.961 5.027 1 98.75 348 ARG B CA 1
ATOM 6090 C C . ARG B 1 348 ? -5.973 -11.445 3.584 1 98.75 348 ARG B C 1
ATOM 6092 O O . ARG B 1 348 ? -5.062 -11.148 2.809 1 98.75 348 ARG B O 1
ATOM 6099 N N . PHE B 1 349 ? -7.031 -12.211 3.203 1 98.94 349 PHE B N 1
ATOM 6100 C CA . PHE B 1 349 ? -7.184 -12.609 1.809 1 98.94 349 PHE B CA 1
ATOM 6101 C C . PHE B 1 349 ? -7.246 -11.391 0.898 1 98.94 349 PHE B C 1
ATOM 6103 O O . PHE B 1 349 ? -6.57 -11.344 -0.13 1 98.94 349 PHE B O 1
ATOM 6110 N N . VAL B 1 350 ? -8.039 -10.375 1.275 1 98.94 350 VAL B N 1
ATOM 6111 C CA . VAL B 1 350 ? -8.156 -9.133 0.52 1 98.94 350 VAL B CA 1
ATOM 6112 C C . VAL B 1 350 ? -6.805 -8.43 0.448 1 98.94 350 VAL B C 1
ATOM 6114 O O . VAL B 1 350 ? -6.414 -7.926 -0.608 1 98.94 350 VAL B O 1
ATOM 6117 N N . ASP B 1 351 ? -6.082 -8.422 1.522 1 98.81 351 ASP B N 1
ATOM 6118 C CA . ASP B 1 351 ? -4.75 -7.824 1.565 1 98.81 351 ASP B CA 1
ATOM 6119 C C . ASP B 1 351 ? -3.807 -8.523 0.586 1 98.81 351 ASP B C 1
ATOM 6121 O O . ASP B 1 351 ? -3.059 -7.863 -0.14 1 98.81 351 ASP B O 1
ATOM 6125 N N . LEU B 1 352 ? -3.895 -9.805 0.463 1 98.88 352 LEU B N 1
ATOM 6126 C CA . LEU B 1 352 ? -2.961 -10.609 -0.32 1 98.88 352 LEU B CA 1
ATOM 6127 C C . LEU B 1 352 ? -3.297 -10.539 -1.806 1 98.88 352 LEU B C 1
ATOM 6129 O O . LEU B 1 352 ? -2.426 -10.742 -2.654 1 98.88 352 LEU B O 1
ATOM 6133 N N . THR B 1 353 ? -4.57 -10.227 -2.125 1 98.88 353 THR B N 1
ATOM 6134 C CA . THR B 1 353 ? -4.973 -10.445 -3.51 1 98.88 353 THR B CA 1
ATOM 6135 C C . THR B 1 353 ? -5.402 -9.141 -4.168 1 98.88 353 THR B C 1
ATOM 6137 O O . THR B 1 353 ? -5.613 -9.086 -5.379 1 98.88 353 THR B O 1
ATOM 6140 N N . SER B 1 354 ? -5.574 -8.07 -3.387 1 98.88 354 SER B N 1
ATOM 6141 C CA . SER B 1 354 ? -6.027 -6.805 -3.955 1 98.88 354 SER B CA 1
ATOM 6142 C C . SER B 1 354 ? -5.168 -5.641 -3.475 1 98.88 354 SER B C 1
ATOM 6144 O O . SER B 1 354 ? -4.336 -5.129 -4.223 1 98.88 354 SER B O 1
ATOM 6146 N N . ALA B 1 355 ? -5.152 -5.379 -2.168 1 98.62 355 ALA B N 1
ATOM 6147 C CA . ALA B 1 355 ? -4.375 -4.27 -1.627 1 98.62 355 ALA B CA 1
ATOM 6148 C C . ALA B 1 355 ? -2.877 -4.516 -1.787 1 98.62 355 ALA B C 1
ATOM 6150 O O . ALA B 1 355 ? -2.111 -3.584 -2.051 1 98.62 355 ALA B O 1
ATOM 6151 N N . GLY B 1 356 ? -2.449 -5.758 -1.582 1 98.62 356 GLY B N 1
ATOM 6152 C CA . GLY B 1 356 ? -1.049 -6.129 -1.714 1 98.62 356 GLY B CA 1
ATOM 6153 C C . GLY B 1 356 ? -0.497 -5.891 -3.105 1 98.62 356 GLY B C 1
ATOM 6154 O O . GLY B 1 356 ? 0.474 -5.152 -3.277 1 98.62 356 GLY B O 1
ATOM 6155 N N . PRO B 1 357 ? -1.174 -6.48 -4.105 1 98.81 357 PRO B N 1
ATOM 6156 C CA . PRO B 1 357 ? -0.748 -6.219 -5.484 1 98.81 357 PRO B CA 1
ATOM 6157 C C . PRO B 1 357 ? -0.726 -4.73 -5.82 1 98.81 357 PRO B C 1
ATOM 6159 O O . PRO B 1 357 ? 0.215 -4.25 -6.461 1 98.81 357 PRO B O 1
ATOM 6162 N N . ALA B 1 358 ? -1.75 -4 -5.43 1 98.5 358 ALA B N 1
ATOM 6163 C CA . ALA B 1 358 ? -1.803 -2.564 -5.691 1 98.5 358 ALA B CA 1
ATOM 6164 C C . ALA B 1 358 ? -0.588 -1.854 -5.102 1 98.5 358 ALA B C 1
ATOM 6166 O O . ALA B 1 358 ? 0.033 -1.02 -5.762 1 98.5 358 ALA B O 1
ATOM 6167 N N . ARG B 1 359 ? -0.236 -2.201 -3.889 1 97.81 359 ARG B N 1
ATOM 6168 C CA . ARG B 1 359 ? 0.89 -1.596 -3.186 1 97.81 359 ARG B CA 1
ATOM 6169 C C . ARG B 1 359 ? 2.215 -1.997 -3.824 1 97.81 359 ARG B C 1
ATOM 6171 O O . ARG B 1 359 ? 3.061 -1.145 -4.102 1 97.81 359 ARG B O 1
ATOM 6178 N N . LEU B 1 360 ? 2.416 -3.242 -4.09 1 97.88 360 LEU B N 1
ATOM 6179 C CA . LEU B 1 360 ? 3.699 -3.797 -4.504 1 97.88 360 LEU B CA 1
ATOM 6180 C C . LEU B 1 360 ? 4.062 -3.332 -5.91 1 97.88 360 LEU B C 1
ATOM 6182 O O . LEU B 1 360 ? 5.223 -3.018 -6.184 1 97.88 360 LEU B O 1
ATOM 6186 N N . PHE B 1 361 ? 3.055 -3.26 -6.785 1 98.38 361 PHE B N 1
ATOM 6187 C CA . PHE B 1 361 ? 3.35 -2.973 -8.188 1 98.38 361 PHE B CA 1
ATOM 6188 C C . PHE B 1 361 ? 2.984 -1.535 -8.531 1 98.38 361 PHE B C 1
ATOM 6190 O O . PHE B 1 361 ? 3.213 -1.084 -9.656 1 98.38 361 PHE B O 1
ATOM 6197 N N . GLY B 1 362 ? 2.465 -0.769 -7.57 1 97.69 362 GLY B N 1
ATOM 6198 C CA . GLY B 1 362 ? 2.086 0.61 -7.836 1 97.69 362 GLY B CA 1
ATOM 6199 C C . GLY B 1 362 ? 0.984 0.74 -8.867 1 97.69 362 GLY B C 1
ATOM 6200 O O . GLY B 1 362 ? 1.106 1.514 -9.82 1 97.69 362 GLY B O 1
ATOM 6201 N N . ILE B 1 363 ? -0.106 -0.046 -8.68 1 98.69 363 ILE B N 1
ATOM 6202 C CA . ILE B 1 363 ? -1.197 -0.075 -9.648 1 98.69 363 ILE B CA 1
ATOM 6203 C C . ILE B 1 363 ? -2.053 1.18 -9.5 1 98.69 363 ILE B C 1
ATOM 6205 O O . ILE B 1 363 ? -2.355 1.602 -8.383 1 98.69 363 ILE B O 1
ATOM 6209 N N . ALA B 1 364 ? -2.43 1.773 -10.602 1 98.06 364 ALA B N 1
ATOM 6210 C CA . ALA B 1 364 ? -3.299 2.947 -10.586 1 98.06 364 ALA B CA 1
ATOM 6211 C C . ALA B 1 364 ? -4.77 2.541 -10.586 1 98.06 364 ALA B C 1
ATOM 6213 O O . ALA B 1 364 ? -5.223 1.812 -11.469 1 98.06 364 ALA B O 1
ATOM 6214 N N . CYS B 1 365 ? -5.477 2.941 -9.562 1 98.25 365 CYS B N 1
ATOM 6215 C CA . CYS B 1 365 ? -6.93 2.969 -9.477 1 98.25 365 CYS B CA 1
ATOM 6216 C C . CYS B 1 365 ? -7.5 1.556 -9.422 1 98.25 365 CYS B C 1
ATOM 6218 O O . CYS B 1 365 ? -8.586 1.3 -9.953 1 98.25 365 CYS B O 1
ATOM 6220 N N . LYS B 1 366 ? -6.82 0.583 -9.023 1 98.75 366 LYS B N 1
ATOM 6221 C CA . LYS B 1 366 ? -7.312 -0.757 -8.711 1 98.75 366 LYS B CA 1
ATOM 6222 C C . LYS B 1 366 ? -6.855 -1.202 -7.328 1 98.75 366 LYS B C 1
ATOM 6224 O O . LYS B 1 366 ? -5.969 -0.585 -6.73 1 98.75 366 LYS B O 1
ATOM 6229 N N . GLY B 1 367 ? -7.438 -2.244 -6.828 1 98.62 367 GLY B N 1
ATOM 6230 C CA . GLY B 1 367 ? -6.984 -2.898 -5.609 1 98.62 367 GLY B CA 1
ATOM 6231 C C . GLY B 1 367 ? -7.691 -2.393 -4.367 1 98.62 367 GLY B C 1
ATOM 6232 O O . GLY B 1 367 ? -7.406 -2.85 -3.256 1 98.62 367 GLY B O 1
ATOM 6233 N N . ARG B 1 368 ? -8.594 -1.441 -4.516 1 98.12 368 ARG B N 1
ATOM 6234 C CA . ARG B 1 368 ? -9.398 -0.903 -3.424 1 98.12 368 ARG B CA 1
ATOM 6235 C C . ARG B 1 368 ? -10.805 -0.551 -3.898 1 98.12 368 ARG B C 1
ATOM 6237 O O . ARG B 1 368 ? -11.016 -0.305 -5.086 1 98.12 368 ARG B O 1
ATOM 6244 N N . ILE B 1 369 ? -11.719 -0.576 -2.994 1 98.81 369 ILE B N 1
ATOM 6245 C CA . ILE B 1 369 ? -13.055 -0.046 -3.242 1 98.81 369 ILE B CA 1
ATOM 6246 C C . ILE B 1 369 ? -13.141 1.393 -2.736 1 98.81 369 ILE B C 1
ATOM 6248 O O . ILE B 1 369 ? -13.305 1.627 -1.537 1 98.81 369 ILE B O 1
ATOM 6252 N N . ALA B 1 370 ? -13.023 2.268 -3.643 1 98.75 370 ALA B N 1
ATOM 6253 C CA . ALA B 1 370 ? -13.008 3.701 -3.367 1 98.75 370 ALA B CA 1
ATOM 6254 C C . ALA B 1 370 ? -13.555 4.492 -4.555 1 98.75 370 ALA B C 1
ATOM 6256 O O . ALA B 1 370 ? -13.328 4.121 -5.711 1 98.75 370 ALA B O 1
ATOM 6257 N N . ALA B 1 371 ? -14.203 5.551 -4.27 1 98.5 371 ALA B N 1
ATOM 6258 C CA . ALA B 1 371 ? -14.727 6.391 -5.344 1 98.5 371 ALA B CA 1
ATOM 6259 C C . ALA B 1 371 ? -13.594 6.879 -6.25 1 98.5 371 ALA B C 1
ATOM 6261 O O . ALA B 1 371 ? -12.531 7.281 -5.77 1 98.5 371 ALA B O 1
ATOM 6262 N N . GLY B 1 372 ? -13.859 6.789 -7.539 1 98.25 372 GLY B N 1
ATOM 6263 C CA . GLY B 1 372 ? -12.867 7.191 -8.516 1 98.25 372 GLY B CA 1
ATOM 6264 C C . GLY B 1 372 ? -12.055 6.027 -9.055 1 98.25 372 GLY B C 1
ATOM 6265 O O . GLY B 1 372 ? -11.422 6.137 -10.109 1 98.25 372 GLY B O 1
ATOM 6266 N N . PHE B 1 373 ? -12.031 4.926 -8.383 1 98.81 373 PHE B N 1
ATOM 6267 C CA . PHE B 1 373 ? -11.297 3.742 -8.82 1 98.81 373 PHE B CA 1
ATOM 6268 C C . PHE B 1 373 ? -12.125 2.936 -9.82 1 98.81 373 PHE B C 1
ATOM 6270 O O . PHE B 1 373 ? -13.336 3.117 -9.922 1 98.81 373 PHE B O 1
ATOM 6277 N N . ASP B 1 374 ? -11.43 2.121 -10.539 1 98.88 374 ASP B N 1
ATOM 6278 C CA . ASP B 1 374 ? -12.133 1.178 -11.406 1 98.88 374 ASP B CA 1
ATOM 6279 C C . ASP B 1 374 ? -13.094 0.303 -10.602 1 98.88 374 ASP B C 1
ATOM 6281 O O . ASP B 1 374 ? -12.766 -0.14 -9.5 1 98.88 374 ASP B O 1
ATOM 6285 N N . ALA B 1 375 ? -14.266 0.133 -11.133 1 98.88 375 ALA B N 1
ATOM 6286 C CA . ALA B 1 375 ? -15.234 -0.74 -10.484 1 98.88 375 ALA B CA 1
ATOM 6287 C C . ALA B 1 375 ? -14.906 -2.209 -10.719 1 98.88 375 ALA B C 1
ATOM 6289 O O . ALA B 1 375 ? -15.594 -2.893 -11.477 1 98.88 375 ALA B O 1
ATOM 6290 N N . ASP B 1 376 ? -13.906 -2.646 -10.117 1 98.94 376 ASP B N 1
ATOM 6291 C CA . ASP B 1 376 ? -13.484 -4.047 -10.125 1 98.94 376 ASP B CA 1
ATOM 6292 C C . ASP B 1 376 ? -13.891 -4.742 -8.82 1 98.94 376 ASP B C 1
ATOM 6294 O O . ASP B 1 376 ? -13.453 -4.344 -7.742 1 98.94 376 ASP B O 1
ATOM 6298 N N . PHE B 1 377 ? -14.641 -5.832 -8.945 1 98.94 377 PHE B N 1
ATOM 6299 C CA . PHE B 1 377 ? -15.117 -6.516 -7.75 1 98.94 377 PHE B CA 1
ATOM 6300 C C . PHE B 1 377 ? -15.062 -8.023 -7.93 1 98.94 377 PHE B C 1
ATOM 6302 O O . PHE B 1 377 ? -15.312 -8.531 -9.023 1 98.94 377 PHE B O 1
ATOM 6309 N N . THR B 1 378 ? -14.727 -8.68 -6.934 1 99 378 THR B N 1
ATOM 6310 C CA . THR B 1 378 ? -15 -10.094 -6.734 1 99 378 THR B CA 1
ATOM 6311 C C . THR B 1 378 ? -16.094 -10.297 -5.703 1 99 378 THR B C 1
ATOM 6313 O O . THR B 1 378 ? -15.922 -9.977 -4.523 1 99 378 THR B O 1
ATOM 6316 N N . VAL B 1 379 ? -17.219 -10.727 -6.125 1 99 379 VAL B N 1
ATOM 6317 C CA . VAL B 1 379 ? -18.344 -10.977 -5.238 1 99 379 VAL B CA 1
ATOM 6318 C C . VAL B 1 379 ? -18.375 -12.453 -4.836 1 99 379 VAL B C 1
ATOM 6320 O O . VAL B 1 379 ? -18.344 -13.336 -5.695 1 99 379 VAL B O 1
ATOM 6323 N N . VAL B 1 380 ? -18.469 -12.727 -3.537 1 98.94 380 VAL B N 1
ATOM 6324 C CA . VAL B 1 380 ? -18.344 -14.117 -3.107 1 98.94 380 VAL B CA 1
ATOM 6325 C C . VAL B 1 380 ? -19.5 -14.477 -2.176 1 98.94 380 VAL B C 1
ATOM 6327 O O . VAL B 1 380 ? -20.047 -13.609 -1.493 1 98.94 380 VAL B O 1
ATOM 6330 N N . ASP B 1 381 ? -19.891 -15.648 -2.232 1 98.94 381 ASP B N 1
ATOM 6331 C CA . ASP B 1 381 ? -20.75 -16.297 -1.241 1 98.94 381 ASP B CA 1
ATOM 6332 C C . ASP B 1 381 ? -19.922 -17.188 -0.302 1 98.94 381 ASP B C 1
ATOM 6334 O O . ASP B 1 381 ? -19.5 -18.281 -0.678 1 98.94 381 ASP B O 1
ATOM 6338 N N . LEU B 1 382 ? -19.719 -16.734 0.876 1 98.81 382 LEU B N 1
ATOM 6339 C CA . LEU B 1 382 ? -18.812 -17.406 1.804 1 98.81 382 LEU B CA 1
ATOM 6340 C C . LEU B 1 382 ? -19.422 -18.703 2.328 1 98.81 382 LEU B C 1
ATOM 6342 O O . LEU B 1 382 ? -18.719 -19.547 2.875 1 98.81 382 LEU B O 1
ATOM 6346 N N . LYS B 1 383 ? -20.688 -18.891 2.139 1 98.56 383 LYS B N 1
ATOM 6347 C CA . LYS B 1 383 ? -21.375 -20.047 2.709 1 98.56 383 LYS B CA 1
ATOM 6348 C C . LYS B 1 383 ? -21.578 -21.141 1.663 1 98.56 383 LYS B C 1
ATOM 6350 O O . LYS B 1 383 ? -21.844 -22.297 2.004 1 98.56 383 LYS B O 1
ATOM 6355 N N . ARG B 1 384 ? -21.5 -20.781 0.456 1 98.62 384 ARG B N 1
ATOM 6356 C CA . ARG B 1 384 ? -21.75 -21.734 -0.618 1 98.62 384 ARG B CA 1
ATOM 6357 C C . ARG B 1 384 ? -20.672 -22.812 -0.666 1 98.62 384 ARG B C 1
ATOM 6359 O O . ARG B 1 384 ? -19.469 -22.5 -0.611 1 98.62 384 ARG B O 1
ATOM 6366 N N . SER B 1 385 ? -21.094 -24 -0.693 1 98.56 385 SER B N 1
ATOM 6367 C CA . SER B 1 385 ? -20.203 -25.141 -0.864 1 98.56 385 SER B CA 1
ATOM 6368 C C . SER B 1 385 ? -20.344 -25.75 -2.256 1 98.56 385 SER B C 1
ATOM 6370 O O . SER B 1 385 ? -21.453 -25.938 -2.752 1 98.56 385 SER B O 1
ATOM 6372 N N . GLU B 1 386 ? -19.266 -25.969 -2.879 1 98.56 386 GLU B N 1
ATOM 6373 C CA . GLU B 1 386 ? -19.219 -26.547 -4.219 1 98.56 386 GLU B CA 1
ATOM 6374 C C . GLU B 1 386 ? -18.094 -27.562 -4.352 1 98.56 386 GLU B C 1
ATOM 6376 O O . GLU B 1 386 ? -17.141 -27.531 -3.58 1 98.56 386 GLU B O 1
ATOM 6381 N N . THR B 1 387 ? -18.266 -28.484 -5.285 1 98.75 387 THR B N 1
ATOM 6382 C CA . THR B 1 387 ? -17.188 -29.375 -5.688 1 98.75 387 THR B CA 1
ATOM 6383 C C . THR B 1 387 ? -16.516 -28.859 -6.961 1 98.75 387 THR B C 1
ATOM 6385 O O . THR B 1 387 ? -17.188 -28.672 -7.98 1 98.75 387 THR B O 1
ATOM 6388 N N . ILE B 1 388 ? -15.266 -28.625 -6.863 1 98.75 388 ILE B N 1
ATOM 6389 C CA . ILE B 1 388 ? -14.516 -28.266 -8.055 1 98.75 388 ILE B CA 1
ATOM 6390 C C . ILE B 1 388 ? -14.414 -29.453 -9 1 98.75 388 ILE B C 1
ATOM 6392 O O . ILE B 1 388 ? -14.117 -30.578 -8.562 1 98.75 388 ILE B O 1
ATOM 6396 N N . THR B 1 389 ? -14.734 -29.234 -10.266 1 98.44 389 THR B N 1
ATOM 6397 C CA . THR B 1 389 ? -14.641 -30.297 -11.25 1 98.44 389 THR B CA 1
ATOM 6398 C C . THR B 1 389 ? -13.898 -29.812 -12.5 1 98.44 389 THR B C 1
ATOM 6400 O O . THR B 1 389 ? -13.828 -28.609 -12.758 1 98.44 389 THR B O 1
ATOM 6403 N N . ASN B 1 390 ? -13.367 -30.719 -13.219 1 98.25 390 ASN B N 1
ATOM 6404 C CA . ASN B 1 390 ? -12.742 -30.391 -14.5 1 98.25 390 ASN B CA 1
ATOM 6405 C C . ASN B 1 390 ? -13.742 -29.75 -15.461 1 98.25 390 ASN B C 1
ATOM 6407 O O . ASN B 1 390 ? -13.367 -28.891 -16.266 1 98.25 390 ASN B O 1
ATOM 6411 N N . ASP B 1 391 ? -14.977 -30.078 -15.336 1 97.06 391 ASP B N 1
ATOM 6412 C CA . ASP B 1 391 ? -16.016 -29.531 -16.203 1 97.06 391 ASP B CA 1
ATOM 6413 C C . ASP B 1 391 ? -16.25 -28.047 -15.938 1 97.06 391 ASP B C 1
ATOM 6415 O O . ASP B 1 391 ? -16.672 -27.312 -16.828 1 97.06 391 ASP B O 1
ATOM 6419 N N . TRP B 1 392 ? -15.945 -27.641 -14.742 1 97.25 392 TRP B N 1
ATOM 6420 C CA . TRP B 1 392 ? -16.109 -26.234 -14.336 1 97.25 392 TRP B CA 1
ATOM 6421 C C . TRP B 1 392 ? -14.977 -25.375 -14.867 1 97.25 392 TRP B C 1
ATOM 6423 O O . TRP B 1 392 ? -15.125 -24.172 -15.016 1 97.25 392 TRP B O 1
ATOM 6433 N N . VAL B 1 393 ? -13.891 -25.984 -15.234 1 96.69 393 VAL B N 1
ATOM 6434 C CA . VAL B 1 393 ? -12.68 -25.281 -15.625 1 96.69 393 VAL B CA 1
ATOM 6435 C C . VAL B 1 393 ? -12.844 -24.688 -17.031 1 96.69 393 VAL B C 1
ATOM 6437 O O . VAL B 1 393 ? -13.156 -25.422 -17.969 1 96.69 393 VAL B O 1
ATOM 6440 N N . ALA B 1 394 ? -12.602 -23.391 -17.125 1 98.12 394 ALA B N 1
ATOM 6441 C CA . ALA B 1 394 ? -12.781 -22.688 -18.391 1 98.12 394 ALA B CA 1
ATOM 6442 C C . ALA B 1 394 ? -11.469 -22.625 -19.172 1 98.12 394 ALA B C 1
ATOM 6444 O O . ALA B 1 394 ? -11.469 -22.297 -20.359 1 98.12 394 ALA B O 1
ATOM 6445 N N . SER B 1 395 ? -10.344 -22.922 -18.516 1 98.19 395 SER B N 1
ATOM 6446 C CA . SER B 1 395 ? -9.055 -23.031 -19.203 1 98.19 395 SER B CA 1
ATOM 6447 C C . SER B 1 395 ? -9.109 -24.016 -20.359 1 98.19 395 SER B C 1
ATOM 6449 O O . SER B 1 395 ? -9.789 -25.047 -20.266 1 98.19 395 SER B O 1
ATOM 6451 N N . ARG B 1 396 ? -8.398 -23.719 -21.406 1 98.25 396 ARG B N 1
ATOM 6452 C CA . ARG B 1 396 ? -8.344 -24.609 -22.562 1 98.25 396 ARG B CA 1
ATOM 6453 C C . ARG B 1 396 ? -7.812 -25.984 -22.156 1 98.25 396 ARG B C 1
ATOM 6455 O O . ARG B 1 396 ? -8.242 -27.016 -22.703 1 98.25 396 ARG B O 1
ATOM 6462 N N . ALA B 1 397 ? -6.906 -26 -21.234 1 97.75 397 ALA B N 1
ATOM 6463 C CA . ALA B 1 397 ? -6.301 -27.266 -20.812 1 97.75 397 ALA B CA 1
ATOM 6464 C C . ALA B 1 397 ? -7.355 -28.219 -20.266 1 97.75 397 ALA B C 1
ATOM 6466 O O . ALA B 1 397 ? -7.191 -29.438 -20.359 1 97.75 397 ALA B O 1
ATOM 6467 N N . GLY B 1 398 ? -8.359 -27.703 -19.531 1 97.88 398 GLY B N 1
ATOM 6468 C CA . GLY B 1 398 ? -9.555 -28.469 -19.203 1 97.88 398 GLY B CA 1
ATOM 6469 C C . GLY B 1 398 ? -9.383 -29.344 -17.969 1 97.88 398 GLY B C 1
ATOM 6470 O O . GLY B 1 398 ? -10.102 -30.328 -17.797 1 97.88 398 GLY B O 1
ATOM 6471 N N . TRP B 1 399 ? -8.414 -29.031 -17.188 1 98.38 399 TRP B N 1
ATOM 6472 C CA . TRP B 1 399 ? -8.219 -29.828 -15.984 1 98.38 399 TRP B CA 1
ATOM 6473 C C . TRP B 1 399 ? -7.688 -28.953 -14.844 1 98.38 399 TRP B C 1
ATOM 6475 O O . TRP B 1 399 ? -7.199 -27.844 -15.078 1 98.38 399 TRP B O 1
ATOM 6485 N N . THR B 1 400 ? -7.832 -29.453 -13.602 1 98.62 400 THR B N 1
ATOM 6486 C CA . THR B 1 400 ? -7.34 -28.828 -12.383 1 98.62 400 THR B CA 1
ATOM 6487 C C . THR B 1 400 ? -6.871 -29.875 -11.383 1 98.62 400 THR B C 1
ATOM 6489 O O . THR B 1 400 ? -7.395 -30.984 -11.359 1 98.62 400 THR B O 1
ATOM 6492 N N . PRO B 1 401 ? -5.883 -29.562 -10.586 1 98.56 401 PRO B N 1
ATOM 6493 C CA . PRO B 1 401 ? -5.461 -30.5 -9.539 1 98.56 401 PRO B CA 1
ATOM 6494 C C . PRO B 1 401 ? -6.5 -30.672 -8.438 1 98.56 401 PRO B C 1
ATOM 6496 O O . PRO B 1 401 ? -6.332 -31.5 -7.543 1 98.56 401 PRO B O 1
ATOM 6499 N N . TYR B 1 402 ? -7.629 -29.969 -8.539 1 98.69 402 TYR B N 1
ATOM 6500 C CA . TYR B 1 402 ? -8.609 -29.969 -7.457 1 98.69 402 TYR B CA 1
ATOM 6501 C C . TYR B 1 402 ? -9.906 -30.641 -7.895 1 98.69 402 TYR B C 1
ATOM 6503 O O . TYR B 1 402 ? -10.961 -30.406 -7.309 1 98.69 402 TYR B O 1
ATOM 6511 N N . ASP B 1 403 ? -9.812 -31.406 -8.977 1 98.56 403 ASP B N 1
ATOM 6512 C CA . ASP B 1 403 ? -10.992 -32.125 -9.43 1 98.56 403 ASP B CA 1
ATOM 6513 C C . ASP B 1 403 ? -11.547 -33.031 -8.32 1 98.56 403 ASP B C 1
ATOM 6515 O O . ASP B 1 403 ? -10.82 -33.844 -7.773 1 98.56 403 ASP B O 1
ATOM 6519 N N . GLY B 1 404 ? -12.797 -32.781 -7.984 1 98.44 404 GLY B N 1
ATOM 6520 C CA . GLY B 1 404 ? -13.461 -33.594 -6.973 1 98.44 404 GLY B CA 1
ATOM 6521 C C . GLY B 1 404 ? -13.336 -33 -5.574 1 98.44 404 GLY B C 1
ATOM 6522 O O . GLY B 1 404 ? -13.922 -33.531 -4.625 1 98.44 404 GLY B O 1
ATOM 6523 N N . VAL B 1 405 ? -12.656 -31.969 -5.41 1 98.5 405 VAL B N 1
ATOM 6524 C CA . VAL B 1 405 ? -12.445 -31.391 -4.09 1 98.5 405 VAL B CA 1
ATOM 6525 C C . VAL B 1 405 ? -13.625 -30.484 -3.727 1 98.5 405 VAL B C 1
ATOM 6527 O O . VAL B 1 405 ? -14 -29.609 -4.504 1 98.5 405 VAL B O 1
ATOM 6530 N N . ARG B 1 406 ? -14.195 -30.719 -2.615 1 98.69 406 ARG B N 1
ATOM 6531 C CA . ARG B 1 406 ? -15.266 -29.859 -2.098 1 98.69 406 ARG B CA 1
ATOM 6532 C C . ARG B 1 406 ? -14.695 -28.672 -1.335 1 98.69 406 ARG B C 1
ATOM 6534 O O . ARG B 1 406 ? -13.812 -28.828 -0.491 1 98.69 406 ARG B O 1
ATOM 6541 N N . VAL B 1 407 ? -15.18 -27.516 -1.662 1 98.81 407 VAL B N 1
ATOM 6542 C CA . VAL B 1 407 ? -14.719 -26.297 -1.007 1 98.81 407 VAL B CA 1
ATOM 6543 C C . VAL B 1 407 ? -15.922 -25.484 -0.524 1 98.81 407 VAL B C 1
ATOM 6545 O O . VAL B 1 407 ? -17.031 -25.656 -1.027 1 98.81 407 VAL B O 1
ATOM 6548 N N . THR B 1 408 ? -15.719 -24.672 0.519 1 98.81 408 THR B N 1
ATOM 6549 C CA . THR B 1 408 ? -16.688 -23.688 1.001 1 98.81 408 THR B CA 1
ATOM 6550 C C . THR B 1 408 ? -16.188 -22.266 0.774 1 98.81 408 THR B C 1
ATOM 6552 O O . THR B 1 408 ? -15.086 -21.922 1.185 1 98.81 408 THR B O 1
ATOM 6555 N N . GLY B 1 409 ? -17.094 -21.406 0.231 1 98.81 409 GLY B N 1
ATOM 6556 C CA . GLY B 1 409 ? -16.734 -20.109 -0.332 1 98.81 409 GLY B CA 1
ATOM 6557 C C . GLY B 1 409 ? -16.562 -20.141 -1.839 1 98.81 409 GLY B C 1
ATOM 6558 O O . GLY B 1 409 ? -15.844 -20.984 -2.369 1 98.81 409 GLY B O 1
ATOM 6559 N N . TRP B 1 410 ? -17.312 -19.297 -2.467 1 98.94 410 TRP B N 1
ATOM 6560 C CA . TRP B 1 410 ? -17.406 -19.422 -3.918 1 98.94 410 TRP B CA 1
ATOM 6561 C C . TRP B 1 410 ? -17.578 -18.047 -4.566 1 98.94 410 TRP B C 1
ATOM 6563 O O . TRP B 1 410 ? -18.391 -17.234 -4.109 1 98.94 410 TRP B O 1
ATOM 6573 N N . PRO B 1 411 ? -16.75 -17.766 -5.57 1 98.88 411 PRO B N 1
ATOM 6574 C CA . PRO B 1 411 ? -17.016 -16.547 -6.328 1 98.88 411 PRO B CA 1
ATOM 6575 C C . PRO B 1 411 ? -18.312 -16.609 -7.129 1 98.88 411 PRO B C 1
ATOM 6577 O O . PRO B 1 411 ? -18.516 -17.547 -7.914 1 98.88 411 PRO B O 1
ATOM 6580 N N . VAL B 1 412 ? -19.156 -15.617 -6.984 1 98.88 412 VAL B N 1
ATOM 6581 C CA . VAL B 1 412 ? -20.438 -15.648 -7.66 1 98.88 412 VAL B CA 1
ATOM 6582 C C . VAL B 1 412 ? -20.547 -14.484 -8.648 1 98.88 412 VAL B C 1
ATOM 6584 O O . VAL B 1 412 ? -21.422 -14.469 -9.508 1 98.88 412 VAL B O 1
ATOM 6587 N N . GLY B 1 413 ? -19.625 -13.547 -8.562 1 98.88 413 GLY B N 1
ATOM 6588 C CA . GLY B 1 413 ? -19.609 -12.422 -9.484 1 98.88 413 GLY B CA 1
ATOM 6589 C C . GLY B 1 413 ? -18.219 -11.844 -9.703 1 98.88 413 GLY B C 1
ATOM 6590 O O . GLY B 1 413 ? -17.422 -11.797 -8.773 1 98.88 413 GLY B O 1
ATOM 6591 N N . THR B 1 414 ? -17.969 -11.398 -10.898 1 98.94 414 THR B N 1
ATOM 6592 C CA . THR B 1 414 ? -16.75 -10.688 -11.281 1 98.94 414 THR B CA 1
ATOM 6593 C C . THR B 1 414 ? -17.094 -9.43 -12.078 1 98.94 414 THR B C 1
ATOM 6595 O O . THR B 1 414 ? -17.75 -9.508 -13.117 1 98.94 414 THR B O 1
ATOM 6598 N N . PHE B 1 415 ? -16.719 -8.297 -11.562 1 98.94 415 PHE B N 1
ATOM 6599 C CA . PHE B 1 415 ? -16.859 -7.027 -12.273 1 98.94 415 PHE B CA 1
ATOM 6600 C C . PHE B 1 415 ? -15.5 -6.492 -12.703 1 98.94 415 PHE B C 1
ATOM 6602 O O . PHE B 1 415 ? -14.555 -6.465 -11.906 1 98.94 415 PHE B O 1
ATOM 6609 N N . VAL B 1 416 ? -15.375 -6.105 -13.953 1 98.94 416 VAL B N 1
ATOM 6610 C CA . VAL B 1 416 ? -14.18 -5.457 -14.477 1 98.94 416 VAL B CA 1
ATOM 6611 C C . VAL B 1 416 ? -14.539 -4.094 -15.062 1 98.94 416 VAL B C 1
ATOM 6613 O O . VAL B 1 416 ? -15.258 -4.012 -16.062 1 98.94 416 VAL B O 1
ATOM 6616 N N . ARG B 1 417 ? -14.086 -3.039 -14.391 1 98.69 417 ARG B N 1
ATOM 6617 C CA . ARG B 1 417 ? -14.359 -1.667 -14.805 1 98.69 417 ARG B CA 1
ATOM 6618 C C . ARG B 1 417 ? -15.859 -1.452 -15.023 1 98.69 417 ARG B C 1
ATOM 6620 O O . ARG B 1 417 ? -16.266 -0.937 -16.062 1 98.69 417 ARG B O 1
ATOM 6627 N N . GLY B 1 418 ? -16.594 -2.006 -14.109 1 98.56 418 GLY B N 1
ATOM 6628 C CA . GLY B 1 418 ? -18.031 -1.759 -14.07 1 98.56 418 GLY B CA 1
ATOM 6629 C C . GLY B 1 418 ? -18.828 -2.787 -14.852 1 98.56 418 GLY B C 1
ATOM 6630 O O . GLY B 1 418 ? -20.047 -2.896 -14.672 1 98.56 418 GLY B O 1
ATOM 6631 N N . ALA B 1 419 ? -18.219 -3.533 -15.727 1 98.56 419 ALA B N 1
ATOM 6632 C CA . ALA B 1 419 ? -18.906 -4.57 -16.484 1 98.56 419 ALA B CA 1
ATOM 6633 C C . ALA B 1 419 ? -19.109 -5.828 -15.648 1 98.56 419 ALA B C 1
ATOM 6635 O O . ALA B 1 419 ? -18.172 -6.312 -15.016 1 98.56 419 ALA B O 1
ATOM 6636 N N . LYS B 1 420 ? -20.375 -6.348 -15.609 1 98.38 420 LYS B N 1
ATOM 6637 C CA . LYS B 1 420 ? -20.672 -7.629 -14.977 1 98.38 420 LYS B CA 1
ATOM 6638 C C . LYS B 1 420 ? -20.219 -8.797 -15.859 1 98.38 420 LYS B C 1
ATOM 6640 O O . LYS B 1 420 ? -21.031 -9.383 -16.578 1 98.38 420 LYS B O 1
ATOM 6645 N N . VAL B 1 421 ? -18.969 -9.172 -15.773 1 98.88 421 VAL B N 1
ATOM 6646 C CA . VAL B 1 421 ? -18.328 -10.086 -16.719 1 98.88 421 VAL B CA 1
ATOM 6647 C C . VAL B 1 421 ? -18.781 -11.516 -16.422 1 98.88 421 VAL B C 1
ATOM 6649 O O . VAL B 1 421 ? -19.047 -12.297 -17.359 1 98.88 421 VAL B O 1
ATOM 6652 N N . MET B 1 422 ? -18.875 -11.867 -15.172 1 98.88 422 MET B N 1
ATOM 6653 C CA . MET B 1 422 ? -19.359 -13.172 -14.734 1 98.88 422 MET B CA 1
ATOM 6654 C C . MET B 1 422 ? -20.359 -13.023 -13.594 1 98.88 422 MET B C 1
ATOM 6656 O O . MET B 1 422 ? -20.156 -12.227 -12.68 1 98.88 422 MET B O 1
ATOM 6660 N N . TRP B 1 423 ? -21.406 -13.75 -13.656 1 98.75 423 TRP B N 1
ATOM 6661 C CA . TRP B 1 423 ? -22.406 -13.766 -12.602 1 98.75 423 TRP B CA 1
ATOM 6662 C C . TRP B 1 423 ? -23.031 -15.148 -12.469 1 98.75 423 TRP B C 1
ATOM 6664 O O . TRP B 1 423 ? -23.578 -15.695 -13.43 1 98.75 423 TRP B O 1
ATOM 6674 N N . GLN B 1 424 ? -22.906 -15.672 -11.367 1 97.94 424 GLN B N 1
ATOM 6675 C CA . GLN B 1 424 ? -23.484 -16.969 -11.039 1 97.94 424 GLN B CA 1
ATOM 6676 C C . GLN B 1 424 ? -23.062 -18.031 -12.047 1 97.94 424 GLN B C 1
ATOM 6678 O O . GLN B 1 424 ? -23.891 -18.781 -12.57 1 97.94 424 GLN B O 1
ATOM 6683 N N . GLY B 1 425 ? -21.797 -17.922 -12.438 1 97.56 425 GLY B N 1
ATOM 6684 C CA . GLY B 1 425 ? -21.188 -19 -13.219 1 97.56 425 GLY B CA 1
ATOM 6685 C C . GLY B 1 425 ? -21.344 -18.797 -14.719 1 97.56 425 GLY B C 1
ATOM 6686 O O . GLY B 1 425 ? -20.875 -19.625 -15.508 1 97.56 425 GLY B O 1
ATOM 6687 N N . GLU B 1 426 ? -21.875 -17.656 -15.109 1 97.88 426 GLU B N 1
ATOM 6688 C CA . GLU B 1 426 ? -22.094 -17.406 -16.531 1 97.88 426 GLU B CA 1
ATOM 6689 C C . GLU B 1 426 ? -21.297 -16.188 -16.984 1 97.88 426 GLU B C 1
ATOM 6691 O O . GLU B 1 426 ? -21.281 -15.156 -16.312 1 97.88 426 GLU B O 1
ATOM 6696 N N . LEU B 1 427 ? -20.641 -16.344 -18.078 1 97.75 427 LEU B N 1
ATOM 6697 C CA . LEU B 1 427 ? -20.016 -15.195 -18.734 1 97.75 427 LEU B CA 1
ATOM 6698 C C . LEU B 1 427 ? -21.078 -14.297 -19.359 1 97.75 427 LEU B C 1
ATOM 6700 O O . LEU B 1 427 ? -21.844 -14.734 -20.234 1 97.75 427 LEU B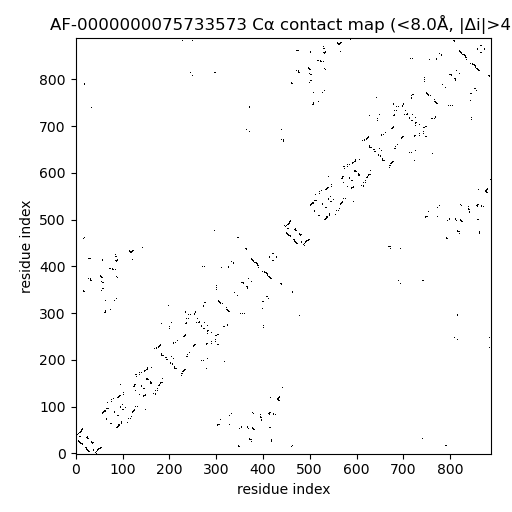 O 1
ATOM 6704 N N . THR B 1 428 ? -21.109 -13.023 -19.062 1 96.56 428 THR B N 1
ATOM 6705 C CA . THR B 1 428 ? -22.312 -12.242 -19.375 1 96.56 428 THR B CA 1
ATOM 6706 C C . THR B 1 428 ? -21.969 -11.109 -20.344 1 96.56 428 THR B C 1
ATOM 6708 O O . THR B 1 428 ? -22.875 -10.469 -20.891 1 96.56 428 THR B O 1
ATOM 6711 N N . THR B 1 429 ? -20.734 -10.773 -20.531 1 95.88 429 THR B N 1
ATOM 6712 C CA . THR B 1 429 ? -20.359 -9.672 -21.406 1 95.88 429 THR B CA 1
ATOM 6713 C C . THR B 1 429 ? -19.203 -10.055 -22.297 1 95.88 429 THR B C 1
ATOM 6715 O O . THR B 1 429 ? -18.422 -10.961 -21.984 1 95.88 429 THR B O 1
ATOM 6718 N N . PRO B 1 430 ? -19.125 -9.406 -23.469 1 96.5 430 PRO B N 1
ATOM 6719 C CA . PRO B 1 430 ? -17.953 -9.633 -24.312 1 96.5 430 PRO B CA 1
ATOM 6720 C C . PRO B 1 430 ? -16.641 -9.203 -23.656 1 96.5 430 PRO B C 1
ATOM 6722 O O . PRO B 1 430 ? -16.672 -8.414 -22.703 1 96.5 430 PRO B O 1
ATOM 6725 N N . SER B 1 431 ? -15.602 -9.781 -24.156 1 98.12 431 SER B N 1
ATOM 6726 C CA . SER B 1 431 ? -14.281 -9.445 -23.625 1 98.12 431 SER B CA 1
ATOM 6727 C C . SER B 1 431 ? -13.906 -8.008 -23.969 1 98.12 431 SER B C 1
ATOM 6729 O O . SER B 1 431 ? -14.141 -7.535 -25.078 1 98.12 431 SER B O 1
ATOM 6731 N N . ARG B 1 432 ? -13.352 -7.254 -22.953 1 98.12 432 ARG B N 1
ATOM 6732 C CA . ARG B 1 432 ? -12.961 -5.855 -23.125 1 98.12 432 ARG B CA 1
ATOM 6733 C C . ARG B 1 432 ? -11.703 -5.547 -22.312 1 98.12 432 ARG B C 1
ATOM 6735 O O . ARG B 1 432 ? -11.5 -4.41 -21.891 1 98.12 432 ARG B O 1
ATOM 6742 N N . GLY B 1 433 ? -10.891 -6.547 -22.031 1 98.81 433 GLY B N 1
ATOM 6743 C CA . GLY B 1 433 ? -9.727 -6.375 -21.188 1 98.81 433 GLY B CA 1
ATOM 6744 C C . GLY B 1 433 ? -8.797 -5.27 -21.672 1 98.81 433 GLY B C 1
ATOM 6745 O O . GLY B 1 433 ? -8.602 -5.102 -22.875 1 98.81 433 GLY B O 1
ATOM 6746 N N . GLU B 1 434 ? -8.273 -4.484 -20.781 1 98.75 434 GLU B N 1
ATOM 6747 C CA . GLU B 1 434 ? -7.336 -3.395 -21.047 1 98.75 434 GLU B CA 1
ATOM 6748 C C . GLU B 1 434 ? -6.07 -3.533 -20.219 1 98.75 434 GLU B C 1
ATOM 6750 O O . GLU B 1 434 ? -6.082 -4.188 -19.172 1 98.75 434 GLU B O 1
ATOM 6755 N N . PRO B 1 435 ? -4.973 -2.922 -20.656 1 98.75 435 PRO B N 1
ATOM 6756 C CA . PRO B 1 435 ? -3.752 -2.963 -19.844 1 98.75 435 PRO B CA 1
ATOM 6757 C C . PRO B 1 435 ? -3.912 -2.25 -18.5 1 98.75 435 PRO B C 1
ATOM 6759 O O . PRO B 1 435 ? -4.543 -1.191 -18.438 1 98.75 435 PRO B O 1
ATOM 6762 N N . VAL B 1 436 ? -3.434 -2.867 -17.5 1 98.81 436 VAL B N 1
ATOM 6763 C CA . VAL B 1 436 ? -3.336 -2.242 -16.188 1 98.81 436 VAL B CA 1
ATOM 6764 C C . VAL B 1 436 ? -2.359 -1.068 -16.25 1 98.81 436 VAL B C 1
ATOM 6766 O O . VAL B 1 436 ? -1.348 -1.128 -16.953 1 98.81 436 VAL B O 1
ATOM 6769 N N . ARG B 1 437 ? -2.641 -0.013 -15.531 1 98.12 437 ARG B N 1
ATOM 6770 C CA . ARG B 1 437 ? -1.781 1.164 -15.461 1 98.12 437 ARG B CA 1
ATOM 6771 C C . ARG B 1 437 ? -1.006 1.202 -14.148 1 98.12 437 ARG B C 1
ATOM 6773 O O . ARG B 1 437 ? -1.52 0.793 -13.109 1 98.12 437 ARG B O 1
ATOM 6780 N N . PHE B 1 438 ? 0.187 1.763 -14.234 1 98.31 438 PHE B N 1
ATOM 6781 C CA . PHE B 1 438 ? 1.059 1.771 -13.062 1 98.31 438 PHE B CA 1
ATOM 6782 C C . PHE B 1 438 ? 1.554 3.182 -12.766 1 98.31 438 PHE B C 1
ATOM 6784 O O . PHE B 1 438 ? 1.946 3.912 -13.68 1 98.31 438 PHE B O 1
ATOM 6791 N N . LEU B 1 439 ? 1.64 3.539 -11.516 1 97.44 439 LEU B N 1
ATOM 6792 C CA . LEU B 1 439 ? 1.929 4.895 -11.055 1 97.44 439 LEU B CA 1
ATOM 6793 C C . LEU B 1 439 ? 3.373 5.273 -11.359 1 97.44 439 LEU B C 1
ATOM 6795 O O . LEU B 1 439 ? 3.672 6.441 -11.617 1 97.44 439 LEU B O 1
ATOM 6799 N N . GLU B 1 440 ? 4.254 4.32 -11.43 1 96.69 440 GLU B N 1
ATOM 6800 C CA . GLU B 1 440 ? 5.668 4.609 -11.648 1 96.69 440 GLU B CA 1
ATOM 6801 C C . GLU B 1 440 ? 5.969 4.801 -13.133 1 96.69 440 GLU B C 1
ATOM 6803 O O . GLU B 1 440 ? 7.082 5.191 -13.5 1 96.69 440 GLU B O 1
ATOM 6808 N N . THR B 1 441 ? 4.973 4.512 -14.008 1 97.06 441 THR B N 1
ATOM 6809 C CA . THR B 1 441 ? 5.254 4.578 -15.438 1 97.06 441 THR B CA 1
ATOM 6810 C C . THR B 1 441 ? 4.16 5.352 -16.172 1 97.06 441 THR B C 1
ATOM 6812 O O . THR B 1 441 ? 3.812 5.02 -17.297 1 97.06 441 THR B O 1
ATOM 6815 N N . LEU B 1 442 ? 3.535 6.293 -15.461 1 95.94 442 LEU B N 1
ATOM 6816 C CA . LEU B 1 442 ? 2.545 7.152 -16.109 1 95.94 442 LEU B CA 1
ATOM 6817 C C . LEU B 1 442 ? 3.148 7.871 -17.312 1 95.94 442 LEU B C 1
ATOM 6819 O O . LEU B 1 442 ? 4.336 8.203 -17.297 1 95.94 442 LEU B O 1
ATOM 6823 N N . LYS B 1 443 ? 2.338 8.055 -18.297 1 92.62 443 LYS B N 1
ATOM 6824 C CA . LYS B 1 443 ? 2.768 8.75 -19.516 1 92.62 443 LYS B CA 1
ATOM 6825 C C . LYS B 1 443 ? 1.897 9.969 -19.781 1 92.62 443 LYS B C 1
ATOM 6827 O O . LYS B 1 443 ? 0.745 10.031 -19.344 1 92.62 443 LYS B O 1
ATOM 6832 N N . PRO B 1 444 ? 2.479 10.992 -20.484 1 90.25 444 PRO B N 1
ATOM 6833 C CA . PRO B 1 444 ? 1.666 12.141 -20.891 1 90.25 444 PRO B CA 1
ATOM 6834 C C . PRO B 1 444 ? 0.475 11.734 -21.766 1 90.25 444 PRO B C 1
ATOM 6836 O O . PRO B 1 444 ? 0.538 10.727 -22.469 1 90.25 444 PRO B O 1
#

Radius of gyration: 27.04 Å; Cα contacts (8 Å, |Δi|>4): 2393; chains: 2; bounding box: 62×87×62 Å